Protein 4GVQ (pdb70)

Structure (mmCIF, N/CA/C/O backbone):
data_4GVQ
#
_entry.id   4GVQ
#
_cell.length_a   92.597
_cell.length_b   94.204
_cell.length_c   114.856
_cell.angle_alpha   90.00
_cell.angle_beta   90.00
_cell.angle_gamma   90.00
#
_symmetry.space_group_name_H-M   'P 21 21 21'
#
loop_
_entity.id
_entity.type
_entity.pdbx_description
1 polymer 'Methenyltetrahydromethanopterin cyclohydrolase'
2 non-polymer 1-[4-({(1R)-1-[(6S,7S)-2-amino-7-methyl-4-oxo-1,4,5,6,7,8-hexahydropteridin-6-yl]ethyl}amino)phenyl]-1-deoxy-5-O-{5-O-[(R)-{[(1R)-1,3-dicarboxypropyl]oxy}(hydroxy)phosphoryl]-alpha-D-ribofuranosyl}-D-xylitol
3 water water
#
loop_
_atom_site.group_PDB
_atom_site.id
_atom_site.type_symbol
_atom_site.label_atom_id
_atom_site.label_alt_id
_atom_site.label_comp_id
_atom_site.label_asym_id
_atom_site.label_entity_id
_atom_site.label_seq_id
_atom_site.pdbx_PDB_ins_code
_atom_site.Cartn_x
_atom_site.Cartn_y
_atom_site.Cartn_z
_atom_site.occupancy
_atom_site.B_iso_or_equiv
_atom_site.auth_seq_id
_atom_site.auth_comp_id
_atom_site.auth_asym_id
_atom_site.auth_atom_id
_atom_site.pdbx_PDB_model_num
ATOM 1 N N . MET A 1 1 ? 0.581 -34.334 -23.385 1.00 27.91 1 MET A N 1
ATOM 2 C CA . MET A 1 1 ? 1.323 -33.461 -22.438 1.00 27.94 1 MET A CA 1
ATOM 3 C C . MET A 1 1 ? 0.637 -33.567 -21.093 1.00 21.46 1 MET A C 1
ATOM 4 O O . MET A 1 1 ? -0.581 -33.746 -21.014 1.00 26.12 1 MET A O 1
ATOM 9 N N . LEU A 1 2 ? 1.415 -33.404 -20.032 1.00 16.57 2 LEU A N 1
ATOM 10 C CA . LEU A 1 2 ? 0.862 -33.291 -18.685 1.00 14.62 2 LEU A CA 1
ATOM 11 C C . LEU A 1 2 ? 0.854 -31.841 -18.275 1.00 12.61 2 LEU A C 1
ATOM 12 O O . LEU A 1 2 ? 1.880 -31.178 -18.374 1.00 15.48 2 LEU A O 1
ATOM 17 N N . SER A 1 3 ? -0.298 -31.355 -17.804 1.00 12.63 3 SER A N 1
ATOM 18 C CA . SER A 1 3 ? -0.444 -29.971 -17.363 1.00 12.32 3 SER A CA 1
ATOM 19 C C . SER A 1 3 ? -0.452 -29.907 -15.827 1.00 10.93 3 SER A C 1
ATOM 20 O O . SER A 1 3 ? -1.445 -30.285 -15.188 1.00 12.43 3 SER A O 1
ATOM 23 N N . VAL A 1 4 ? 0.660 -29.477 -15.233 1.00 10.58 4 VAL A N 1
ATOM 24 C CA . VAL A 1 4 ? 0.714 -29.430 -13.779 1.00 10.75 4 VAL A CA 1
ATOM 25 C C . VAL A 1 4 ? -0.340 -28.477 -13.216 1.00 10.23 4 VAL A C 1
ATOM 26 O O . VAL A 1 4 ? -0.873 -28.723 -12.135 1.00 10.75 4 VAL A O 1
ATOM 30 N N . ASN A 1 5 ? -0.662 -27.398 -13.926 1.00 9.80 5 ASN A N 1
ATOM 31 C CA . ASN A 1 5 ? -1.695 -26.490 -13.413 1.00 8.99 5 ASN A CA 1
ATOM 32 C C . ASN A 1 5 ? -3.094 -27.064 -13.485 1.00 9.66 5 ASN A C 1
ATOM 33 O O . ASN A 1 5 ? -3.849 -26.925 -12.531 1.00 10.83 5 ASN A O 1
ATOM 38 N N . GLU A 1 6 ? -3.455 -27.703 -14.602 1.00 11.04 6 GLU A N 1
ATOM 39 C CA . GLU A 1 6 ? -4.787 -28.301 -14.684 1.00 11.68 6 GLU A CA 1
ATOM 40 C C . GLU A 1 6 ? -4.954 -29.422 -13.682 1.00 11.69 6 GLU A C 1
ATOM 41 O O . GLU A 1 6 ? -6.009 -29.517 -13.013 1.00 12.00 6 GLU A O 1
ATOM 47 N N . ILE A 1 7 ? -3.933 -30.262 -13.523 1.00 11.23 7 ILE A N 1
ATOM 48 C CA . ILE A 1 7 ? -4.024 -31.356 -12.571 1.00 11.04 7 ILE A CA 1
ATOM 49 C C . ILE A 1 7 ? -4.125 -30.797 -11.135 1.00 11.32 7 ILE A C 1
ATOM 50 O O . ILE A 1 7 ? -4.992 -31.219 -10.345 1.00 12.02 7 ILE A O 1
ATOM 55 N N . ALA A 1 8 ? -3.265 -29.828 -10.787 1.00 10.60 8 ALA A N 1
ATOM 56 C CA . ALA A 1 8 ? -3.317 -29.276 -9.443 1.00 10.60 8 ALA A CA 1
ATOM 57 C C . ALA A 1 8 ? -4.634 -28.545 -9.173 1.00 10.89 8 ALA A C 1
ATOM 58 O O . ALA A 1 8 ? -5.112 -28.584 -8.039 1.00 11.40 8 ALA A O 1
ATOM 60 N N . ALA A 1 9 ? -5.233 -27.879 -10.181 1.00 10.47 9 ALA A N 1
ATOM 61 C CA . ALA A 1 9 ? -6.471 -27.141 -9.957 1.00 10.90 9 ALA A CA 1
ATOM 62 C C . ALA A 1 9 ? -7.561 -28.137 -9.531 1.00 11.42 9 ALA A C 1
ATOM 63 O O . ALA A 1 9 ? -8.440 -27.808 -8.717 1.00 12.84 9 ALA A O 1
ATOM 65 N N . GLU A 1 10 ? -7.544 -29.357 -10.077 1.00 11.60 10 GLU A N 1
ATOM 66 C CA A GLU A 1 10 ? -8.511 -30.375 -9.684 0.50 13.10 10 GLU A CA 1
ATOM 67 C CA B GLU A 1 10 ? -8.544 -30.331 -9.668 0.50 12.65 10 GLU A CA 1
ATOM 68 C C . GLU A 1 10 ? -8.349 -30.714 -8.208 1.00 10.96 10 GLU A C 1
ATOM 69 O O . GLU A 1 10 ? -9.339 -30.905 -7.486 1.00 12.16 10 GLU A O 1
ATOM 80 N N . ILE A 1 11 ? -7.089 -30.822 -7.735 1.00 10.94 11 ILE A N 1
ATOM 81 C CA . ILE A 1 11 ? -6.831 -31.112 -6.318 1.00 9.70 11 ILE A CA 1
ATOM 82 C C . ILE A 1 11 ? -7.330 -29.947 -5.468 1.00 9.72 11 ILE A C 1
ATOM 83 O O . ILE A 1 11 ? -7.941 -30.176 -4.424 1.00 10.04 11 ILE A O 1
ATOM 88 N N . VAL A 1 12 ? -7.052 -28.713 -5.881 1.00 8.97 12 VAL A N 1
ATOM 89 C CA . VAL A 1 12 ? -7.544 -27.575 -5.107 1.00 9.71 12 VAL A CA 1
ATOM 90 C C . VAL A 1 12 ? -9.064 -27.573 -5.016 1.00 9.70 12 VAL A C 1
ATOM 91 O O . VAL A 1 12 ? -9.616 -27.356 -3.939 1.00 10.09 12 VAL A O 1
ATOM 95 N N . GLU A 1 13 ? -9.741 -27.850 -6.129 1.00 10.52 13 GLU A N 1
ATOM 96 C CA . GLU A 1 13 ? -11.214 -27.880 -6.070 1.00 11.77 13 GLU A CA 1
ATOM 97 C C . GLU A 1 13 ? -11.706 -28.999 -5.135 1.00 11.75 13 GLU A C 1
ATOM 98 O O . GLU A 1 13 ? -12.700 -28.835 -4.442 1.00 13.28 13 GLU A O 1
ATOM 104 N N . ASP A 1 14 ? -10.971 -30.101 -5.023 1.00 11.37 14 ASP A N 1
ATOM 105 C CA . ASP A 1 14 ? -11.310 -31.148 -4.060 1.00 12.32 14 ASP A CA 1
ATOM 106 C C . ASP A 1 14 ? -11.106 -30.618 -2.624 1.00 11.41 14 ASP A C 1
ATOM 107 O O . ASP A 1 14 ? -11.935 -30.848 -1.744 1.00 13.64 14 ASP A O 1
ATOM 112 N N . MET A 1 15 ? -9.998 -29.912 -2.363 1.00 10.22 15 MET A N 1
ATOM 113 C CA . MET A 1 15 ? -9.772 -29.290 -1.059 1.00 9.64 15 MET A CA 1
ATOM 114 C C . MET A 1 15 ? -10.941 -28.395 -0.690 1.00 10.40 15 MET A C 1
ATOM 115 O O . MET A 1 15 ? -11.416 -28.425 0.450 1.00 11.72 15 MET A O 1
ATOM 120 N N . LEU A 1 16 ? -11.418 -27.621 -1.652 1.00 11.19 16 LEU A N 1
ATOM 121 C CA . LEU A 1 16 ? -12.481 -26.659 -1.392 1.00 11.05 16 LEU A CA 1
ATOM 122 C C . LEU A 1 16 ? -13.810 -27.348 -1.055 1.00 11.36 16 LEU A C 1
ATOM 123 O O . LEU A 1 16 ? -14.642 -26.777 -0.360 1.00 14.82 16 LEU A O 1
ATOM 128 N N . ASP A 1 17 ? -13.987 -28.583 -1.497 1.00 10.71 17 ASP A N 1
ATOM 129 C CA . ASP A 1 17 ? -15.166 -29.373 -1.145 1.00 11.26 17 ASP A CA 1
ATOM 130 C C . ASP A 1 17 ? -15.161 -29.908 0.276 1.00 12.45 17 ASP A C 1
ATOM 131 O O . ASP A 1 17 ? -16.178 -30.394 0.756 1.00 13.15 17 ASP A O 1
ATOM 136 N N . TYR A 1 18 ? -14.018 -29.827 0.947 1.00 10.32 18 TYR A N 1
ATOM 137 C CA . TYR A 1 18 ? -13.826 -30.367 2.271 1.00 10.52 18 TYR A CA 1
ATOM 138 C C . TYR A 1 18 ? -13.181 -29.331 3.191 1.00 10.18 18 TYR A C 1
ATOM 139 O O . TYR A 1 18 ? -12.411 -29.689 4.061 1.00 10.27 18 TYR A O 1
ATOM 148 N N A GLU A 1 19 ? -13.514 -28.049 3.020 0.50 10.11 19 GLU A N 1
ATOM 149 N N B GLU A 1 19 ? -13.472 -28.055 3.021 0.50 10.85 19 GLU A N 1
ATOM 150 C CA A GLU A 1 19 ? -12.846 -26.958 3.762 0.50 10.13 19 GLU A CA 1
ATOM 151 C CA B GLU A 1 19 ? -12.659 -27.085 3.733 0.50 12.09 19 GLU A CA 1
ATOM 152 C C A GLU A 1 19 ? -12.870 -27.178 5.242 0.50 10.52 19 GLU A C 1
ATOM 153 C C B GLU A 1 19 ? -12.864 -27.095 5.261 0.50 11.24 19 GLU A C 1
ATOM 154 O O A GLU A 1 19 ? -11.844 -27.164 5.914 0.50 9.96 19 GLU A O 1
ATOM 155 O O B GLU A 1 19 ? -11.910 -26.907 5.999 0.50 10.45 19 GLU A O 1
ATOM 166 N N . GLU A 1 20 ? -14.064 -27.409 5.758 1.00 11.32 20 GLU A N 1
ATOM 167 C CA . GLU A 1 20 ? -14.213 -27.489 7.203 1.00 11.45 20 GLU A CA 1
ATOM 168 C C . GLU A 1 20 ? -13.457 -28.694 7.759 1.00 10.72 20 GLU A C 1
ATOM 169 O O . GLU A 1 20 ? -12.786 -28.592 8.799 1.00 12.10 20 GLU A O 1
ATOM 175 N N A GLU A 1 21 ? -13.573 -29.853 7.103 0.50 10.68 21 GLU A N 1
ATOM 176 N N B GLU A 1 21 ? -13.584 -29.834 7.085 0.50 10.66 21 GLU A N 1
ATOM 177 C CA A GLU A 1 21 ? -12.867 -31.062 7.572 0.50 10.81 21 GLU A CA 1
ATOM 178 C CA B GLU A 1 21 ? -12.901 -31.062 7.492 0.50 11.09 21 GLU A CA 1
ATOM 179 C C A GLU A 1 21 ? -11.361 -30.821 7.567 0.50 9.72 21 GLU A C 1
ATOM 180 C C B GLU A 1 21 ? -11.384 -30.835 7.542 0.50 9.72 21 GLU A C 1
ATOM 181 O O A GLU A 1 21 ? -10.660 -31.269 8.478 0.50 10.21 21 GLU A O 1
ATOM 182 O O B GLU A 1 21 ? -10.706 -31.286 8.471 0.50 10.17 21 GLU A O 1
ATOM 193 N N . LEU A 1 22 ? -10.873 -30.117 6.548 1.00 9.22 22 LEU A N 1
ATOM 194 C CA . LEU A 1 22 ? -9.443 -29.870 6.411 1.00 7.64 22 LEU A CA 1
ATOM 195 C C . LEU A 1 22 ? -8.940 -28.706 7.268 1.00 7.49 22 LEU A C 1
ATOM 196 O O . LEU A 1 22 ? -7.707 -28.470 7.384 1.00 8.57 22 LEU A O 1
ATOM 201 N N . ARG A 1 23 ? -9.859 -27.962 7.868 1.00 7.93 23 ARG A N 1
ATOM 202 C CA . ARG A 1 23 ? -9.589 -26.794 8.700 1.00 7.96 23 ARG A CA 1
ATOM 203 C C . ARG A 1 23 ? -8.880 -25.706 7.900 1.00 8.55 23 ARG A C 1
ATOM 204 O O . ARG A 1 23 ? -7.935 -25.035 8.377 1.00 9.34 23 ARG A O 1
ATOM 212 N N . ILE A 1 24 ? -9.383 -25.489 6.678 1.00 8.59 24 ILE A N 1
ATOM 213 C CA . ILE A 1 24 ? -8.905 -24.408 5.789 1.00 8.93 24 ILE A CA 1
ATOM 214 C C . ILE A 1 24 ? -10.060 -23.479 5.434 1.00 9.45 24 ILE A C 1
ATOM 215 O O . ILE A 1 24 ? -11.217 -23.813 5.731 1.00 10.93 24 ILE A O 1
ATOM 220 N N . GLU A 1 25 ? -9.771 -22.356 4.808 1.00 9.74 25 GLU A N 1
ATOM 221 C CA . GLU A 1 25 ? -10.820 -21.392 4.449 1.00 10.86 25 GLU A CA 1
ATOM 222 C C . GLU A 1 25 ? -10.479 -20.724 3.142 1.00 10.10 25 GLU A C 1
ATOM 223 O O . GLU A 1 25 ? -9.355 -20.339 2.942 1.00 17.09 25 GLU A O 1
ATOM 229 N N . SER A 1 26 ? -11.412 -20.604 2.229 1.00 12.54 26 SER A N 1
ATOM 230 C CA . SER A 1 26 ? -11.156 -19.906 0.990 1.00 10.50 26 SER A CA 1
ATOM 231 C C . SER A 1 26 ? -11.928 -18.612 0.913 1.00 10.20 26 SER A C 1
ATOM 232 O O . SER A 1 26 ? -12.964 -18.453 1.567 1.00 11.22 26 SER A O 1
ATOM 235 N N . LYS A 1 27 ? -11.450 -17.725 0.034 1.00 9.54 27 LYS A N 1
ATOM 236 C CA . LYS A 1 27 ? -12.176 -16.509 -0.303 1.00 9.46 27 LYS A CA 1
ATOM 237 C C . LYS A 1 27 ? -11.889 -16.186 -1.750 1.00 8.31 27 LYS A C 1
ATOM 238 O O . LYS A 1 27 ? -10.760 -16.390 -2.194 1.00 10.28 27 LYS A O 1
ATOM 244 N N . LYS A 1 28 ? -12.893 -15.675 -2.458 1.00 8.78 28 LYS A N 1
ATOM 245 C CA . LYS A 1 28 ? -12.699 -15.147 -3.790 1.00 8.44 28 LYS A CA 1
ATOM 246 C C . LYS A 1 28 ? -12.555 -13.634 -3.687 1.00 9.70 28 LYS A C 1
ATOM 247 O O . LYS A 1 28 ? -13.411 -12.950 -3.079 1.00 10.54 28 LYS A O 1
ATOM 253 N N . LEU A 1 29 ? -11.471 -13.098 -4.271 1.00 9.66 29 LEU A N 1
ATOM 254 C CA . LEU A 1 29 ? -11.202 -11.685 -4.222 1.00 10.38 29 LEU A CA 1
ATOM 255 C C . LEU A 1 29 ? -11.990 -10.911 -5.291 1.00 11.61 29 LEU A C 1
ATOM 256 O O . LEU A 1 29 ? -12.684 -11.513 -6.141 1.00 11.65 29 LEU A O 1
ATOM 261 N N . GLU A 1 30 ? -11.862 -9.590 -5.252 1.00 12.84 30 GLU A N 1
ATOM 262 C CA . GLU A 1 30 ? -12.661 -8.748 -6.150 1.00 14.43 30 GLU A CA 1
ATOM 263 C C . GLU A 1 30 ? -12.383 -9.034 -7.637 1.00 13.44 30 GLU A C 1
ATOM 264 O O . GLU A 1 30 ? -13.252 -8.833 -8.479 1.00 17.25 30 GLU A O 1
ATOM 270 N N . ASN A 1 31 ? -11.165 -9.501 -7.950 1.00 12.44 31 ASN A N 1
ATOM 271 C CA . ASN A 1 31 ? -10.783 -9.832 -9.323 1.00 13.83 31 ASN A CA 1
ATOM 272 C C . ASN A 1 31 ? -11.033 -11.285 -9.681 1.00 13.59 31 ASN A C 1
ATOM 273 O O . ASN A 1 31 ? -10.694 -11.736 -10.779 1.00 13.80 31 ASN A O 1
ATOM 278 N N . GLY A 1 32 ? -11.656 -12.030 -8.761 1.00 12.05 32 GLY A N 1
ATOM 279 C CA . GLY A 1 32 ? -11.993 -13.408 -9.038 1.00 12.66 32 GLY A CA 1
ATOM 280 C C . GLY A 1 32 ? -10.969 -14.429 -8.577 1.00 10.83 32 GLY A C 1
ATOM 281 O O . GLY A 1 32 ? -11.241 -15.611 -8.616 1.00 11.33 32 GLY A O 1
ATOM 282 N N . ALA A 1 33 ? -9.760 -13.988 -8.211 1.00 11.00 33 ALA A N 1
ATOM 283 C CA . ALA A 1 33 ? -8.761 -14.952 -7.725 1.00 10.19 33 ALA A CA 1
ATOM 284 C C . ALA A 1 33 ? -9.219 -15.637 -6.432 1.00 8.86 33 ALA A C 1
ATOM 285 O O . ALA A 1 33 ? -9.895 -15.016 -5.604 1.00 10.85 33 ALA A O 1
ATOM 287 N N . ILE A 1 34 ? -8.905 -16.917 -6.286 1.00 8.98 34 ILE A N 1
ATOM 288 C CA . ILE A 1 34 ? -9.296 -17.679 -5.100 1.00 9.45 34 ILE A CA 1
ATOM 289 C C . ILE A 1 34 ? -8.052 -17.857 -4.223 1.00 8.92 34 ILE A C 1
ATOM 290 O O . ILE A 1 34 ? -7.060 -18.433 -4.661 1.00 10.93 34 ILE A O 1
ATOM 295 N N . VAL A 1 35 ? -8.147 -17.416 -2.978 1.00 8.71 35 VAL A N 1
ATOM 296 C CA . VAL A 1 35 ? -7.081 -17.525 -2.005 1.00 8.88 35 VAL A CA 1
ATOM 297 C C . VAL A 1 35 ? -7.547 -18.521 -0.949 1.00 8.04 35 VAL A C 1
ATOM 298 O O . VAL A 1 35 ? -8.585 -18.306 -0.270 1.00 9.09 35 VAL A O 1
ATOM 302 N N . VAL A 1 36 ? -6.771 -19.581 -0.780 1.00 8.63 36 VAL A N 1
ATOM 303 C CA . VAL A 1 36 ? -7.104 -20.658 0.148 1.00 8.86 36 VAL A CA 1
ATOM 304 C C . VAL A 1 36 ? -6.137 -20.579 1.317 1.00 8.30 36 VAL A C 1
ATOM 305 O O . VAL A 1 36 ? -4.948 -20.909 1.187 1.00 9.27 36 VAL A O 1
ATOM 309 N N . ASP A 1 37 ? -6.638 -20.130 2.456 1.00 8.19 37 ASP A N 1
ATOM 310 C CA . ASP A 1 37 ? -5.868 -20.068 3.671 1.00 8.36 37 ASP A CA 1
ATOM 311 C C . ASP A 1 37 ? -5.715 -21.458 4.240 1.00 7.37 37 ASP A C 1
ATOM 312 O O . ASP A 1 37 ? -6.716 -22.054 4.692 1.00 9.05 37 ASP A O 1
ATOM 317 N N . CYS A 1 38 ? -4.479 -21.955 4.245 1.00 7.87 38 CYS A N 1
ATOM 318 C CA . CYS A 1 38 ? -4.163 -23.278 4.781 1.00 8.22 38 CYS A CA 1
ATOM 319 C C . CYS A 1 38 ? -3.395 -23.221 6.095 1.00 7.94 38 CYS A C 1
ATOM 320 O O . CYS A 1 38 ? -2.951 -24.261 6.585 1.00 9.66 38 CYS A O 1
ATOM 323 N N . GLY A 1 39 ? -3.247 -22.034 6.674 1.00 8.34 39 GLY A N 1
ATOM 324 C CA . GLY A 1 39 ? -2.573 -21.970 7.962 1.00 8.90 39 GLY A CA 1
ATOM 325 C C . GLY A 1 39 ? -2.239 -20.605 8.533 1.00 8.59 39 GLY A C 1
ATOM 326 O O . GLY A 1 39 ? -1.601 -20.545 9.597 1.00 10.20 39 GLY A O 1
ATOM 327 N N . VAL A 1 40 ? -2.676 -19.514 7.898 1.00 8.93 40 VAL A N 1
ATOM 328 C CA . VAL A 1 40 ? -2.394 -18.175 8.438 1.00 10.01 40 VAL A CA 1
ATOM 329 C C . VAL A 1 40 ? -3.353 -17.849 9.571 1.00 11.25 40 VAL A C 1
ATOM 330 O O . VAL A 1 40 ? -2.929 -17.584 10.708 1.00 13.71 40 VAL A O 1
ATOM 334 N N . ASN A 1 41 ? -4.644 -17.877 9.270 1.00 11.44 41 ASN A N 1
ATOM 335 C CA . ASN A 1 41 ? -5.680 -17.572 10.252 1.00 12.64 41 ASN A CA 1
ATOM 336 C C . ASN A 1 41 ? -6.584 -18.763 10.547 1.00 13.02 41 ASN A C 1
ATOM 337 O O . ASN A 1 41 ? -7.669 -18.616 11.154 1.00 17.32 41 ASN A O 1
ATOM 342 N N . VAL A 1 42 ? -6.110 -19.954 10.191 1.00 10.94 42 VAL A N 1
ATOM 343 C CA . VAL A 1 42 ? -6.822 -21.214 10.384 1.00 10.31 42 VAL A CA 1
ATOM 344 C C . VAL A 1 42 ? -5.774 -22.261 10.789 1.00 9.08 42 VAL A C 1
ATOM 345 O O . VAL A 1 42 ? -4.598 -22.073 10.531 1.00 11.47 42 VAL A O 1
ATOM 349 N N . PRO A 1 43 ? -6.201 -23.385 11.383 1.00 9.92 43 PRO A N 1
ATOM 350 C CA . PRO A 1 43 ? -5.217 -24.355 11.817 1.00 10.68 43 PRO A CA 1
ATOM 351 C C . PRO A 1 43 ? -4.611 -25.182 10.682 1.00 8.52 43 PRO A C 1
ATOM 352 O O . PRO A 1 43 ? -3.470 -25.652 10.784 1.00 10.38 43 PRO A O 1
ATOM 356 N N . GLY A 1 44 ? -5.369 -25.425 9.618 1.00 8.16 44 GLY A N 1
ATOM 357 C CA . GLY A 1 44 ? -4.990 -26.466 8.669 1.00 8.33 44 GLY A CA 1
ATOM 358 C C . GLY A 1 44 ? -4.978 -27.846 9.341 1.00 7.55 44 GLY A C 1
ATOM 359 O O . GLY A 1 44 ? -5.557 -28.030 10.425 1.00 9.10 44 GLY A O 1
ATOM 360 N N . SER A 1 45 ? -4.365 -28.823 8.684 1.00 7.61 45 SER A N 1
ATOM 361 C CA . SER A 1 45 ? -4.485 -30.217 9.102 1.00 7.66 45 SER A CA 1
ATOM 362 C C . SER A 1 45 ? -3.422 -31.014 8.377 1.00 7.00 45 SER A C 1
ATOM 363 O O . SER A 1 45 ? -2.859 -30.552 7.362 1.00 7.73 45 SER A O 1
ATOM 366 N N . TYR A 1 46 ? -3.200 -32.249 8.852 1.00 6.94 46 TYR A N 1
ATOM 367 C CA . TYR A 1 46 ? -2.309 -33.177 8.184 1.00 6.93 46 TYR A CA 1
ATOM 368 C C . TYR A 1 46 ? -2.777 -33.398 6.753 1.00 6.91 46 TYR A C 1
ATOM 369 O O . TYR A 1 46 ? -1.973 -33.323 5.807 1.00 7.80 46 TYR A O 1
ATOM 378 N N . ASP A 1 47 ? -4.074 -33.630 6.536 1.00 8.25 47 ASP A N 1
ATOM 379 C CA . ASP A 1 47 ? -4.536 -33.877 5.170 1.00 7.66 47 ASP A CA 1
ATOM 380 C C . ASP A 1 47 ? -4.429 -32.634 4.290 1.00 6.72 47 ASP A C 1
ATOM 381 O O . ASP A 1 47 ? -4.080 -32.741 3.104 1.00 7.99 47 ASP A O 1
ATOM 386 N N . ALA A 1 48 ? -4.692 -31.439 4.848 1.00 7.44 48 ALA A N 1
ATOM 387 C CA . ALA A 1 48 ? -4.437 -30.221 4.063 1.00 7.96 48 ALA A CA 1
ATOM 388 C C . ALA A 1 48 ? -2.955 -30.145 3.669 1.00 7.21 48 ALA A C 1
ATOM 389 O O . ALA A 1 48 ? -2.638 -29.715 2.576 1.00 7.63 48 ALA A O 1
ATOM 391 N N . GLY A 1 49 ? -2.062 -30.565 4.572 1.00 7.49 49 GLY A N 1
ATOM 392 C CA . GLY A 1 49 ? -0.628 -30.558 4.294 1.00 7.79 49 GLY A CA 1
ATOM 393 C C . GLY A 1 49 ? -0.308 -31.519 3.157 1.00 6.16 49 GLY A C 1
ATOM 394 O O . GLY A 1 49 ? 0.490 -31.179 2.278 1.00 7.69 49 GLY A O 1
ATOM 395 N N . ILE A 1 50 ? -0.888 -32.734 3.191 1.00 7.23 50 ILE A N 1
ATOM 396 C CA . ILE A 1 50 ? -0.660 -33.688 2.108 1.00 7.16 50 ILE A CA 1
ATOM 397 C C . ILE A 1 50 ? -1.145 -33.097 0.791 1.00 7.53 50 ILE A C 1
ATOM 398 O O . ILE A 1 50 ? -0.428 -33.162 -0.244 1.00 8.05 50 ILE A O 1
ATOM 403 N N . MET A 1 51 ? -2.340 -32.505 0.763 1.00 7.72 51 MET A N 1
ATOM 404 C CA . MET A 1 51 ? -2.893 -31.993 -0.487 1.00 7.72 51 MET A CA 1
ATOM 405 C C . MET A 1 51 ? -2.114 -30.788 -0.980 1.00 7.54 51 MET A C 1
ATOM 406 O O . MET A 1 51 ? -1.892 -30.660 -2.187 1.00 8.35 51 MET A O 1
ATOM 411 N N . TYR A 1 52 ? -1.657 -29.934 -0.071 1.00 7.14 52 TYR A N 1
ATOM 412 C CA . TYR A 1 52 ? -0.799 -28.807 -0.445 1.00 7.23 52 TYR A CA 1
ATOM 413 C C . TYR A 1 52 ? 0.485 -29.322 -1.109 1.00 7.16 52 TYR A C 1
ATOM 414 O O . TYR A 1 52 ? 0.905 -28.791 -2.143 1.00 8.40 52 TYR A O 1
ATOM 423 N N . THR A 1 53 ? 1.076 -30.373 -0.548 1.00 7.45 53 THR A N 1
ATOM 424 C CA . THR A 1 53 ? 2.284 -30.990 -1.122 1.00 7.25 53 THR A CA 1
ATOM 425 C C . THR A 1 53 ? 1.974 -31.555 -2.515 1.00 6.68 53 THR A C 1
ATOM 426 O O . THR A 1 53 ? 2.756 -31.395 -3.462 1.00 8.07 53 THR A O 1
ATOM 430 N N . GLN A 1 54 ? 0.851 -32.258 -2.659 1.00 7.16 54 GLN A N 1
ATOM 431 C CA . GLN A 1 54 ? 0.465 -32.834 -3.931 1.00 8.24 54 GLN A CA 1
ATOM 432 C C . GLN A 1 54 ? 0.330 -31.738 -4.983 1.00 7.46 54 GLN A C 1
ATOM 433 O O . GLN A 1 54 ? 0.742 -31.918 -6.139 1.00 9.34 54 GLN A O 1
ATOM 439 N N . VAL A 1 55 ? -0.278 -30.622 -4.605 1.00 6.99 55 VAL A N 1
ATOM 440 C CA . VAL A 1 55 ? -0.398 -29.466 -5.477 1.00 8.36 55 VAL A CA 1
ATOM 441 C C . VAL A 1 55 ? 0.971 -28.903 -5.846 1.00 8.27 55 VAL A C 1
ATOM 442 O O . VAL A 1 55 ? 1.235 -28.636 -7.036 1.00 8.83 55 VAL A O 1
ATOM 446 N N . CYS A 1 56 ? 1.859 -28.763 -4.852 1.00 8.24 56 CYS A N 1
ATOM 447 C CA . CYS A 1 56 ? 3.198 -28.258 -5.148 1.00 9.02 56 CYS A CA 1
ATOM 448 C C . CYS A 1 56 ? 3.862 -29.136 -6.186 1.00 8.11 56 CYS A C 1
ATOM 449 O O . CYS A 1 56 ? 4.636 -28.612 -7.010 1.00 9.32 56 CYS A O 1
ATOM 452 N N . MET A 1 57 ? 3.639 -30.446 -6.125 1.00 8.20 57 MET A N 1
ATOM 453 C CA . MET A 1 57 ? 4.272 -31.423 -7.029 1.00 8.03 57 MET A CA 1
ATOM 454 C C . MET A 1 57 ? 3.456 -31.632 -8.317 1.00 8.37 57 MET A C 1
ATOM 455 O O . MET A 1 57 ? 3.706 -32.570 -9.065 1.00 10.08 57 MET A O 1
ATOM 460 N N . GLY A 1 58 ? 2.500 -30.730 -8.573 1.00 8.55 58 GLY A N 1
ATOM 461 C CA . GLY A 1 58 ? 1.787 -30.685 -9.857 1.00 10.18 58 GLY A CA 1
ATOM 462 C C . GLY A 1 58 ? 0.881 -31.875 -10.063 1.00 9.90 58 GLY A C 1
ATOM 463 O O . GLY A 1 58 ? 0.553 -32.213 -11.208 1.00 11.17 58 GLY A O 1
ATOM 464 N N . GLY A 1 59 ? 0.485 -32.564 -8.989 1.00 8.84 59 GLY A N 1
ATOM 465 C CA . GLY A 1 59 ? -0.308 -33.782 -9.112 1.00 9.85 59 GLY A CA 1
ATOM 466 C C . GLY A 1 59 ? 0.443 -34.965 -9.675 1.00 9.77 59 GLY A C 1
ATOM 467 O O . GLY A 1 59 ? -0.163 -35.975 -10.041 1.00 12.36 59 GLY A O 1
ATOM 468 N N . LEU A 1 60 ? 1.775 -34.861 -9.754 1.00 8.75 60 LEU A N 1
ATOM 469 C CA . LEU A 1 60 ? 2.582 -35.919 -10.394 1.00 9.62 60 LEU A CA 1
ATOM 470 C C . LEU A 1 60 ? 3.374 -36.735 -9.366 1.00 9.33 60 LEU A C 1
ATOM 471 O O . LEU A 1 60 ? 4.332 -37.422 -9.712 1.00 12.18 60 LEU A O 1
ATOM 476 N N . ALA A 1 61 ? 2.965 -36.702 -8.115 1.00 9.25 61 ALA A N 1
ATOM 477 C CA . ALA A 1 61 ? 3.597 -37.479 -7.071 1.00 8.56 61 ALA A CA 1
ATOM 478 C C . ALA A 1 61 ? 2.534 -38.096 -6.182 1.00 9.27 61 ALA A C 1
ATOM 479 O O . ALA A 1 61 ? 1.407 -37.609 -6.100 1.00 17.03 61 ALA A O 1
ATOM 481 N N A ASP A 1 62 ? 2.909 -39.159 -5.492 0.50 8.03 62 ASP A N 1
ATOM 482 N N B ASP A 1 62 ? 2.915 -39.157 -5.488 0.50 8.45 62 ASP A N 1
ATOM 483 C CA A ASP A 1 62 ? 2.097 -39.712 -4.418 0.50 7.72 62 ASP A CA 1
ATOM 484 C CA B ASP A 1 62 ? 2.136 -39.707 -4.382 0.50 8.50 62 ASP A CA 1
ATOM 485 C C A ASP A 1 62 ? 2.705 -39.262 -3.094 0.50 7.89 62 ASP A C 1
ATOM 486 C C B ASP A 1 62 ? 2.723 -39.225 -3.086 0.50 8.15 62 ASP A C 1
ATOM 487 O O A ASP A 1 62 ? 3.933 -39.353 -2.926 0.50 9.23 62 ASP A O 1
ATOM 488 O O B ASP A 1 62 ? 3.944 -39.311 -2.903 0.50 9.44 62 ASP A O 1
ATOM 497 N N . VAL A 1 63 ? 1.875 -38.749 -2.193 1.00 8.01 63 VAL A N 1
ATOM 498 C CA . VAL A 1 63 ? 2.312 -38.212 -0.909 1.00 8.04 63 VAL A CA 1
ATOM 499 C C . VAL A 1 63 ? 1.397 -38.794 0.141 1.00 8.06 63 VAL A C 1
ATOM 500 O O . VAL A 1 63 ? 0.176 -38.715 0.015 1.00 9.19 63 VAL A O 1
ATOM 504 N N A ASP A 1 64 ? 1.962 -39.366 1.203 0.70 7.62 64 ASP A N 1
ATOM 505 N N B ASP A 1 64 ? 1.970 -39.387 1.191 0.30 7.91 64 ASP A N 1
ATOM 506 C CA A ASP A 1 64 ? 1.143 -39.885 2.300 0.70 8.75 64 ASP A CA 1
ATOM 507 C CA B ASP A 1 64 ? 1.190 -39.975 2.287 0.30 8.44 64 ASP A CA 1
ATOM 508 C C A ASP A 1 64 ? 1.911 -39.682 3.603 0.70 7.43 64 ASP A C 1
ATOM 509 C C B ASP A 1 64 ? 1.924 -39.705 3.603 0.30 7.59 64 ASP A C 1
ATOM 510 O O A ASP A 1 64 ? 3.092 -39.300 3.595 0.70 7.84 64 ASP A O 1
ATOM 511 O O B ASP A 1 64 ? 3.105 -39.318 3.594 0.30 7.89 64 ASP A O 1
ATOM 520 N N . ILE A 1 65 ? 1.231 -39.930 4.727 1.00 7.01 65 ILE A N 1
ATOM 521 C CA . ILE A 1 65 ? 1.830 -39.810 6.067 1.00 7.17 65 ILE A CA 1
ATOM 522 C C . ILE A 1 65 ? 1.735 -41.149 6.753 1.00 7.16 65 ILE A C 1
ATOM 523 O O . ILE A 1 65 ? 0.675 -41.787 6.746 1.00 9.17 65 ILE A O 1
ATOM 528 N N A VAL A 1 66 ? 2.836 -41.581 7.359 0.50 7.48 66 VAL A N 1
ATOM 529 N N B VAL A 1 66 ? 2.849 -41.555 7.366 0.50 7.37 66 VAL A N 1
ATOM 530 C CA A VAL A 1 66 ? 2.846 -42.780 8.202 0.50 8.45 66 VAL A CA 1
ATOM 531 C CA B VAL A 1 66 ? 2.940 -42.775 8.188 0.50 8.05 66 VAL A CA 1
ATOM 532 C C A VAL A 1 66 ? 3.473 -42.347 9.518 0.50 7.28 66 VAL A C 1
ATOM 533 C C B VAL A 1 66 ? 3.566 -42.404 9.521 0.50 7.70 66 VAL A C 1
ATOM 534 O O A VAL A 1 66 ? 4.307 -41.441 9.556 0.50 9.87 66 VAL A O 1
ATOM 535 O O B VAL A 1 66 ? 4.503 -41.611 9.574 0.50 9.34 66 VAL A O 1
ATOM 542 N N . VAL A 1 67 ? 3.070 -42.986 10.604 1.00 7.32 67 VAL A N 1
ATOM 543 C CA . VAL A 1 67 ? 3.630 -42.701 11.932 1.00 8.02 67 VAL A CA 1
ATOM 544 C C . VAL A 1 67 ? 4.656 -43.768 12.256 1.00 7.35 67 VAL A C 1
ATOM 545 O O . VAL A 1 67 ? 4.420 -44.955 12.050 1.00 8.99 67 VAL A O 1
ATOM 549 N N . ASP A 1 68 ? 5.834 -43.330 12.700 1.00 8.69 68 ASP A N 1
ATOM 550 C CA . ASP A 1 68 ? 6.922 -44.267 13.003 1.00 8.26 68 ASP A CA 1
ATOM 551 C C . ASP A 1 68 ? 7.804 -43.614 14.076 1.00 9.81 68 ASP A C 1
ATOM 552 O O . ASP A 1 68 ? 7.456 -42.584 14.606 1.00 12.69 68 ASP A O 1
ATOM 557 N N . THR A 1 69 ? 8.916 -44.241 14.418 1.00 9.39 69 THR A N 1
ATOM 558 C CA . THR A 1 69 ? 9.715 -43.739 15.521 1.00 9.17 69 THR A CA 1
ATOM 559 C C . THR A 1 69 ? 11.144 -43.444 15.111 1.00 9.63 69 THR A C 1
ATOM 560 O O . THR A 1 69 ? 11.670 -44.026 14.152 1.00 11.99 69 THR A O 1
ATOM 564 N N . ILE A 1 70 ? 11.768 -42.553 15.880 1.00 9.74 70 ILE A N 1
ATOM 565 C CA . ILE A 1 70 ? 13.213 -42.276 15.786 1.00 10.37 70 ILE A CA 1
ATOM 566 C C . ILE A 1 70 ? 13.738 -42.427 17.205 1.00 11.09 70 ILE A C 1
ATOM 567 O O . ILE A 1 70 ? 13.321 -41.684 18.106 1.00 10.73 70 ILE A O 1
ATOM 572 N N . ASN A 1 71 ? 14.612 -43.413 17.408 1.00 12.74 71 ASN A N 1
ATOM 573 C CA . ASN A 1 71 ? 15.085 -43.717 18.767 1.00 15.92 71 ASN A CA 1
ATOM 574 C C . ASN A 1 71 ? 13.891 -43.873 19.730 1.00 13.93 71 ASN A C 1
ATOM 575 O O . ASN A 1 71 ? 13.904 -43.385 20.857 1.00 16.84 71 ASN A O 1
ATOM 580 N N . ASP A 1 72 ? 12.872 -44.583 19.228 1.00 14.53 72 ASP A N 1
ATOM 581 C CA . ASP A 1 72 ? 11.600 -44.874 19.899 1.00 15.29 72 ASP A CA 1
ATOM 582 C C . ASP A 1 72 ? 10.654 -43.675 20.061 1.00 14.20 72 ASP A C 1
ATOM 583 O O . ASP A 1 72 ? 9.505 -43.842 20.495 1.00 16.55 72 ASP A O 1
ATOM 588 N N . VAL A 1 73 ? 11.099 -42.470 19.728 1.00 11.71 73 VAL A N 1
ATOM 589 C CA . VAL A 1 73 ? 10.233 -41.301 19.875 1.00 10.80 73 VAL A CA 1
ATOM 590 C C . VAL A 1 73 ? 9.277 -41.286 18.673 1.00 9.97 73 VAL A C 1
ATOM 591 O O . VAL A 1 73 ? 9.734 -41.327 17.531 1.00 9.87 73 VAL A O 1
ATOM 595 N N . PRO A 1 74 ? 7.947 -41.176 18.890 1.00 9.63 74 PRO A N 1
ATOM 596 C CA . PRO A 1 74 ? 7.055 -41.146 17.708 1.00 8.95 74 PRO A CA 1
ATOM 597 C C . PRO A 1 74 ? 7.048 -39.818 16.976 1.00 8.15 74 PRO A C 1
ATOM 598 O O . PRO A 1 74 ? 7.061 -38.763 17.607 1.00 9.66 74 PRO A O 1
ATOM 602 N N . PHE A 1 75 ? 7.007 -39.920 15.639 1.00 7.92 75 PHE A N 1
ATOM 603 C CA . PHE A 1 75 ? 6.791 -38.776 14.757 1.00 7.79 75 PHE A CA 1
ATOM 604 C C . PHE A 1 75 ? 5.909 -39.165 13.589 1.00 7.49 75 PHE A C 1
ATOM 605 O O . PHE A 1 75 ? 5.881 -40.332 13.206 1.00 8.70 75 PHE A O 1
ATOM 613 N N . ALA A 1 76 ? 5.223 -38.185 13.022 1.00 7.97 76 ALA A N 1
ATOM 614 C CA . ALA A 1 76 ? 4.635 -38.388 11.704 1.00 7.45 76 ALA A CA 1
ATOM 615 C C . ALA A 1 76 ? 5.738 -38.205 10.655 1.00 7.45 76 ALA A C 1
ATOM 616 O O . ALA A 1 76 ? 6.582 -37.339 10.806 1.00 8.43 76 ALA A O 1
ATOM 618 N N . PHE A 1 77 ? 5.687 -39.030 9.619 1.00 7.53 77 PHE A N 1
ATOM 619 C CA . PHE A 1 77 ? 6.628 -38.969 8.485 1.00 7.10 77 PHE A CA 1
ATOM 620 C C . PHE A 1 77 ? 5.873 -38.790 7.186 1.00 6.96 77 PHE A C 1
ATOM 621 O O . PHE A 1 77 ? 4.806 -39.374 6.993 1.00 8.10 77 PHE A O 1
ATOM 629 N N . VAL A 1 78 ? 6.455 -38.007 6.278 1.00 6.40 78 VAL A N 1
ATOM 630 C CA . VAL A 1 78 ? 6.046 -38.049 4.868 1.00 7.28 78 VAL A CA 1
ATOM 631 C C . VAL A 1 78 ? 6.727 -39.240 4.213 1.00 6.93 78 VAL A C 1
ATOM 632 O O . VAL A 1 78 ? 7.927 -39.468 4.380 1.00 8.97 78 VAL A O 1
ATOM 636 N N . THR A 1 79 ? 5.966 -40.003 3.421 1.00 7.48 79 THR A N 1
ATOM 637 C CA . THR A 1 79 ? 6.500 -40.988 2.496 1.00 7.88 79 THR A CA 1
ATOM 638 C C . THR A 1 79 ? 5.941 -40.594 1.130 1.00 6.89 79 THR A C 1
ATOM 639 O O . THR A 1 79 ? 4.732 -40.321 1.017 1.00 7.40 79 THR A O 1
ATOM 643 N N . GLU A 1 80 ? 6.799 -40.516 0.110 1.00 7.22 80 GLU A N 1
ATOM 644 C CA . GLU A 1 80 ? 6.361 -39.981 -1.159 1.00 7.23 80 GLU A CA 1
ATOM 645 C C . GLU A 1 80 ? 7.174 -40.564 -2.304 1.00 7.44 80 GLU A C 1
ATOM 646 O O . GLU A 1 80 ? 8.294 -41.027 -2.119 1.00 8.20 80 GLU A O 1
ATOM 652 N N . TYR A 1 81 ? 6.634 -40.518 -3.506 1.00 7.37 81 TYR A N 1
ATOM 653 C CA . TYR A 1 81 ? 7.365 -40.964 -4.687 1.00 7.69 81 TYR A CA 1
ATOM 654 C C . TYR A 1 81 ? 6.821 -40.272 -5.942 1.00 7.43 81 TYR A C 1
ATOM 655 O O . TYR A 1 81 ? 5.678 -39.820 -5.982 1.00 8.60 81 TYR A O 1
ATOM 664 N N . THR A 1 82 ? 7.662 -40.204 -6.968 1.00 8.17 82 THR A N 1
ATOM 665 C CA . THR A 1 82 ? 7.289 -39.626 -8.246 1.00 7.96 82 THR A CA 1
ATOM 666 C C . THR A 1 82 ? 8.068 -40.275 -9.374 1.00 7.84 82 THR A C 1
ATOM 667 O O . THR A 1 82 ? 9.267 -40.587 -9.239 1.00 9.43 82 THR A O 1
ATOM 671 N N . ASP A 1 83 ? 7.394 -40.441 -10.505 1.00 8.91 83 ASP A N 1
ATOM 672 C CA . ASP A 1 83 ? 8.016 -40.870 -11.754 1.00 9.43 83 ASP A CA 1
ATOM 673 C C . ASP A 1 83 ? 8.118 -39.728 -12.762 1.00 9.33 83 ASP A C 1
ATOM 674 O O . ASP A 1 83 ? 8.402 -39.941 -13.952 1.00 12.14 83 ASP A O 1
ATOM 679 N N . HIS A 1 84 ? 7.943 -38.489 -12.286 1.00 9.57 84 HIS A N 1
ATOM 680 C CA . HIS A 1 84 ? 8.211 -37.294 -13.089 1.00 9.46 84 HIS A CA 1
ATOM 681 C C . HIS A 1 84 ? 9.048 -36.339 -12.284 1.00 9.32 84 HIS A C 1
ATOM 682 O O . HIS A 1 84 ? 8.651 -35.223 -12.036 1.00 10.14 84 HIS A O 1
ATOM 689 N N . PRO A 1 85 ? 10.270 -36.748 -11.859 1.00 10.50 85 PRO A N 1
ATOM 690 C CA . PRO A 1 85 ? 10.979 -35.914 -10.865 1.00 11.32 85 PRO A CA 1
ATOM 691 C C . PRO A 1 85 ? 11.351 -34.527 -11.378 1.00 9.82 85 PRO A C 1
ATOM 692 O O . PRO A 1 85 ? 11.248 -33.562 -10.633 1.00 10.65 85 PRO A O 1
ATOM 696 N N . ALA A 1 86 ? 11.810 -34.423 -12.626 1.00 9.80 86 ALA A N 1
ATOM 697 C CA . ALA A 1 86 ? 12.211 -33.102 -13.098 1.00 9.71 86 ALA A CA 1
ATOM 698 C C . ALA A 1 86 ? 11.029 -32.144 -13.104 1.00 9.64 86 ALA A C 1
ATOM 699 O O . ALA A 1 86 ? 11.140 -31.016 -12.622 1.00 10.47 86 ALA A O 1
ATOM 701 N N . ILE A 1 87 ? 9.900 -32.573 -13.662 1.00 9.88 87 ILE A N 1
ATOM 702 C CA . ILE A 1 87 ? 8.739 -31.689 -13.742 1.00 10.49 87 ILE A CA 1
ATOM 703 C C . ILE A 1 87 ? 8.115 -31.474 -12.360 1.00 9.37 87 ILE A C 1
ATOM 704 O O . ILE A 1 87 ? 7.843 -30.328 -11.966 1.00 10.14 87 ILE A O 1
ATOM 709 N N . ALA A 1 88 ? 7.874 -32.566 -11.627 1.00 9.01 88 ALA A N 1
ATOM 710 C CA . ALA A 1 88 ? 7.195 -32.441 -10.318 1.00 8.14 88 ALA A CA 1
ATOM 711 C C . ALA A 1 88 ? 8.006 -31.618 -9.327 1.00 9.11 88 ALA A C 1
ATOM 712 O O . ALA A 1 88 ? 7.450 -30.846 -8.560 1.00 9.77 88 ALA A O 1
ATOM 714 N N . CYS A 1 89 ? 9.323 -31.847 -9.324 1.00 9.54 89 CYS A N 1
ATOM 715 C CA . CYS A 1 89 ? 10.185 -31.246 -8.310 1.00 9.66 89 CYS A CA 1
ATOM 716 C C . CYS A 1 89 ? 10.787 -29.931 -8.726 1.00 8.46 89 CYS A C 1
ATOM 717 O O . CYS A 1 89 ? 10.699 -28.977 -8.014 1.00 14.16 89 CYS A O 1
ATOM 720 N N . LEU A 1 90 ? 11.434 -29.850 -9.893 1.00 9.75 90 LEU A N 1
ATOM 721 C CA . LEU A 1 90 ? 12.042 -28.580 -10.308 1.00 9.90 90 LEU A CA 1
ATOM 722 C C . LEU A 1 90 ? 11.066 -27.711 -11.070 1.00 9.44 90 LEU A C 1
ATOM 723 O O . LEU A 1 90 ? 11.050 -26.478 -10.901 1.00 10.66 90 LEU A O 1
ATOM 728 N N . GLY A 1 91 ? 10.214 -28.362 -11.886 1.00 9.01 91 GLY A N 1
ATOM 729 C CA . GLY A 1 91 ? 9.246 -27.603 -12.687 1.00 9.46 91 GLY A CA 1
ATOM 730 C C . GLY A 1 91 ? 8.049 -27.114 -11.914 1.00 8.63 91 GLY A C 1
ATOM 731 O O . GLY A 1 91 ? 7.322 -26.252 -12.425 1.00 10.60 91 GLY A O 1
ATOM 732 N N . SER A 1 92 ? 7.841 -27.644 -10.713 1.00 8.64 92 SER A N 1
ATOM 733 C CA . SER A 1 92 ? 6.659 -27.259 -9.954 1.00 8.71 92 SER A CA 1
ATOM 734 C C . SER A 1 92 ? 7.001 -27.010 -8.467 1.00 7.98 92 SER A C 1
ATOM 735 O O . SER A 1 92 ? 6.918 -25.868 -8.002 1.00 10.26 92 SER A O 1
ATOM 738 N N . GLN A 1 93 ? 7.449 -28.040 -7.748 1.00 7.83 93 GLN A N 1
ATOM 739 C CA . GLN A 1 93 ? 7.526 -27.897 -6.283 1.00 7.96 93 GLN A CA 1
ATOM 740 C C . GLN A 1 93 ? 8.517 -26.853 -5.791 1.00 8.33 93 GLN A C 1
ATOM 741 O O . GLN A 1 93 ? 8.225 -26.148 -4.817 1.00 9.57 93 GLN A O 1
ATOM 747 N N . LYS A 1 94 ? 9.695 -26.785 -6.439 1.00 8.94 94 LYS A N 1
ATOM 748 C CA A LYS A 1 94 ? 10.755 -25.859 -6.044 0.50 10.03 94 LYS A CA 1
ATOM 749 C CA B LYS A 1 94 ? 10.756 -25.873 -6.040 0.50 9.92 94 LYS A CA 1
ATOM 750 C C . LYS A 1 94 ? 10.211 -24.478 -5.748 1.00 9.80 94 LYS A C 1
ATOM 751 O O . LYS A 1 94 ? 9.397 -23.967 -6.508 1.00 9.86 94 LYS A O 1
ATOM 762 N N . ALA A 1 95 ? 10.645 -23.872 -4.640 1.00 10.28 95 ALA A N 1
ATOM 763 C CA . ALA A 1 95 ? 10.172 -22.530 -4.248 1.00 9.88 95 ALA A CA 1
ATOM 764 C C . ALA A 1 95 ? 10.922 -21.458 -5.050 1.00 10.14 95 ALA A C 1
ATOM 765 O O . ALA A 1 95 ? 11.535 -20.529 -4.498 1.00 12.38 95 ALA A O 1
ATOM 767 N N . GLY A 1 96 ? 10.852 -21.558 -6.384 1.00 9.83 96 GLY A N 1
ATOM 768 C CA . GLY A 1 96 ? 11.718 -20.765 -7.259 1.00 11.64 96 GLY A CA 1
ATOM 769 C C . GLY A 1 96 ? 11.176 -19.419 -7.687 1.00 12.42 96 GLY A C 1
ATOM 770 O O . GLY A 1 96 ? 11.821 -18.756 -8.482 1.00 16.82 96 GLY A O 1
ATOM 771 N N . TRP A 1 97 ? 10.029 -19.012 -7.162 1.00 10.97 97 TRP A N 1
ATOM 772 C CA . TRP A 1 97 ? 9.457 -17.726 -7.507 1.00 10.22 97 TRP A CA 1
ATOM 773 C C . TRP A 1 97 ? 9.364 -16.844 -6.274 1.00 10.47 97 TRP A C 1
ATOM 774 O O . TRP A 1 97 ? 8.473 -17.008 -5.455 1.00 11.35 97 TRP A O 1
ATOM 785 N N . GLN A 1 98 ? 10.331 -15.939 -6.111 1.00 10.97 98 GLN A N 1
ATOM 786 C CA . GLN A 1 98 ? 10.315 -14.988 -5.032 1.00 12.23 98 GLN A CA 1
ATOM 787 C C . GLN A 1 98 ? 9.242 -13.922 -5.334 1.00 13.48 98 GLN A C 1
ATOM 788 O O . GLN A 1 98 ? 9.324 -13.213 -6.344 1.00 14.73 98 GLN A O 1
ATOM 794 N N . ILE A 1 99 ? 8.227 -13.824 -4.478 1.00 11.58 99 ILE A N 1
ATOM 795 C CA . ILE A 1 99 ? 7.116 -12.881 -4.658 1.00 14.31 99 ILE A CA 1
ATOM 796 C C . ILE A 1 99 ? 7.384 -11.651 -3.809 1.00 14.17 99 ILE A C 1
ATOM 797 O O . ILE A 1 99 ? 7.480 -11.751 -2.581 1.00 16.11 99 ILE A O 1
ATOM 802 N N . LYS A 1 100 ? 7.484 -10.486 -4.454 1.00 16.50 100 LYS A N 1
ATOM 803 C CA . LYS A 1 100 ? 7.581 -9.207 -3.744 1.00 15.77 100 LYS A CA 1
ATOM 804 C C . LYS A 1 100 ? 6.646 -8.209 -4.452 1.00 17.29 100 LYS A C 1
ATOM 805 O O . LYS A 1 100 ? 6.873 -7.836 -5.604 1.00 21.89 100 LYS A O 1
ATOM 811 N N . VAL A 1 101 ? 5.568 -7.825 -3.785 1.00 16.79 101 VAL A N 1
ATOM 812 C CA . VAL A 1 101 ? 4.620 -6.862 -4.332 1.00 19.05 101 VAL A CA 1
ATOM 813 C C . VAL A 1 101 ? 4.435 -5.805 -3.261 1.00 19.11 101 VAL A C 1
ATOM 814 O O . VAL A 1 101 ? 3.818 -6.060 -2.227 1.00 19.40 101 VAL A O 1
ATOM 818 N N . ASP A 1 102 ? 5.007 -4.628 -3.488 1.00 23.19 102 ASP A N 1
ATOM 819 C CA . ASP A 1 102 ? 5.127 -3.592 -2.444 1.00 24.62 102 ASP A CA 1
ATOM 820 C C . ASP A 1 102 ? 5.699 -4.213 -1.152 1.00 24.92 102 ASP A C 1
ATOM 821 O O . ASP A 1 102 ? 6.800 -4.766 -1.166 1.00 28.49 102 ASP A O 1
ATOM 826 N N . LYS A 1 103 ? 4.943 -4.162 -0.060 1.00 27.44 103 LYS A N 1
ATOM 827 C CA . LYS A 1 103 ? 5.408 -4.690 1.213 1.00 28.13 103 LYS A CA 1
ATOM 828 C C . LYS A 1 103 ? 5.083 -6.177 1.377 1.00 23.35 103 LYS A C 1
ATOM 829 O O . LYS A 1 103 ? 5.490 -6.786 2.370 1.00 27.69 103 LYS A O 1
ATOM 835 N N . TYR A 1 104 ? 4.405 -6.782 0.394 1.00 19.10 104 TYR A N 1
ATOM 836 C CA . TYR A 1 104 ? 4.019 -8.190 0.520 1.00 16.29 104 TYR A CA 1
ATOM 837 C C . TYR A 1 104 ? 5.126 -9.107 0.013 1.00 15.46 104 TYR A C 1
ATOM 838 O O . TYR A 1 104 ? 5.513 -9.022 -1.145 1.00 17.78 104 TYR A O 1
ATOM 847 N N . PHE A 1 105 ? 5.582 -10.011 0.873 1.00 15.91 105 PHE A N 1
ATOM 848 C CA . PHE A 1 105 ? 6.661 -10.953 0.525 1.00 14.90 105 PHE A CA 1
ATOM 849 C C . PHE A 1 105 ? 6.153 -12.381 0.723 1.00 14.33 105 PHE A C 1
ATOM 850 O O . PHE A 1 105 ? 5.532 -12.692 1.760 1.00 16.92 105 PHE A O 1
ATOM 858 N N . ALA A 1 106 ? 6.452 -13.275 -0.223 1.00 12.66 106 ALA A N 1
ATOM 859 C CA . ALA A 1 106 ? 6.167 -14.690 -0.050 1.00 12.18 106 ALA A CA 1
ATOM 860 C C . ALA A 1 106 ? 7.161 -15.511 -0.845 1.00 10.87 106 ALA A C 1
ATOM 861 O O . ALA A 1 106 ? 7.699 -15.056 -1.856 1.00 12.48 106 ALA A O 1
ATOM 863 N N . MET A 1 107 ? 7.358 -16.735 -0.393 1.00 10.52 107 MET A N 1
ATOM 864 C CA . MET A 1 107 ? 8.078 -17.725 -1.176 1.00 10.28 107 MET A CA 1
ATOM 865 C C . MET A 1 107 ? 7.038 -18.409 -2.058 1.00 9.50 107 MET A C 1
ATOM 866 O O . MET A 1 107 ? 6.056 -18.937 -1.546 1.00 11.42 107 MET A O 1
ATOM 871 N N . GLY A 1 108 ? 7.279 -18.401 -3.364 1.00 9.40 108 GLY A N 1
ATOM 872 C CA . GLY A 1 108 ? 6.319 -18.946 -4.343 1.00 9.64 108 GLY A CA 1
ATOM 873 C C . GLY A 1 108 ? 6.786 -20.303 -4.865 1.00 8.75 108 GLY A C 1
ATOM 874 O O . GLY A 1 108 ? 7.888 -20.417 -5.435 1.00 10.46 108 GLY A O 1
ATOM 875 N N . SER A 1 109 ? 5.936 -21.310 -4.743 1.00 9.40 109 SER A N 1
ATOM 876 C CA . SER A 1 109 ? 6.161 -22.664 -5.257 1.00 9.65 109 SER A CA 1
ATOM 877 C C . SER A 1 109 ? 4.985 -23.069 -6.144 1.00 8.33 109 SER A C 1
ATOM 878 O O . SER A 1 109 ? 3.907 -22.431 -6.131 1.00 9.77 109 SER A O 1
ATOM 881 N N . GLY A 1 110 ? 5.159 -24.177 -6.827 1.00 8.64 110 GLY A N 1
ATOM 882 C CA . GLY A 1 110 ? 4.025 -24.863 -7.449 1.00 9.31 110 GLY A CA 1
ATOM 883 C C . GLY A 1 110 ? 3.802 -24.575 -8.911 1.00 8.77 110 GLY A C 1
ATOM 884 O O . GLY A 1 110 ? 4.632 -23.927 -9.583 1.00 9.63 110 GLY A O 1
ATOM 885 N N . PRO A 1 111 ? 2.704 -25.126 -9.424 1.00 8.88 111 PRO A N 1
ATOM 886 C CA . PRO A 1 111 ? 2.532 -25.249 -10.860 1.00 9.60 111 PRO A CA 1
ATOM 887 C C . PRO A 1 111 ? 2.564 -23.913 -11.596 1.00 8.58 111 PRO A C 1
ATOM 888 O O . PRO A 1 111 ? 2.999 -23.855 -12.762 1.00 9.38 111 PRO A O 1
ATOM 892 N N . ALA A 1 112 ? 2.125 -22.831 -10.962 1.00 9.07 112 ALA A N 1
ATOM 893 C CA . ALA A 1 112 ? 2.132 -21.513 -11.623 1.00 9.20 112 ALA A CA 1
ATOM 894 C C . ALA A 1 112 ? 3.518 -21.149 -12.155 1.00 8.27 112 ALA A C 1
ATOM 895 O O . ALA A 1 112 ? 3.626 -20.435 -13.158 1.00 9.74 112 ALA A O 1
ATOM 897 N N . ARG A 1 113 ? 4.573 -21.663 -11.501 1.00 8.89 113 ARG A N 1
ATOM 898 C CA . ARG A 1 113 ? 5.950 -21.415 -11.945 1.00 9.75 113 ARG A CA 1
ATOM 899 C C . ARG A 1 113 ? 6.182 -21.864 -13.384 1.00 9.19 113 ARG A C 1
ATOM 900 O O . ARG A 1 113 ? 7.027 -21.289 -14.073 1.00 10.83 113 ARG A O 1
ATOM 908 N N . ALA A 1 114 ? 5.464 -22.906 -13.804 1.00 9.71 114 ALA A N 1
ATOM 909 C CA . ALA A 1 114 ? 5.627 -23.496 -15.140 1.00 10.19 114 ALA A CA 1
ATOM 910 C C . ALA A 1 114 ? 4.831 -22.756 -16.205 1.00 11.40 114 ALA A C 1
ATOM 911 O O . ALA A 1 114 ? 4.934 -23.099 -17.383 1.00 13.39 114 ALA A O 1
ATOM 913 N N . LEU A 1 115 ? 4.075 -21.739 -15.795 1.00 11.01 115 LEU A N 1
ATOM 914 C CA . LEU A 1 115 ? 3.454 -20.801 -16.727 1.00 10.67 115 LEU A CA 1
ATOM 915 C C . LEU A 1 115 ? 4.240 -19.501 -16.760 1.00 11.95 115 LEU A C 1
ATOM 916 O O . LEU A 1 115 ? 4.519 -18.945 -17.843 1.00 15.52 115 LEU A O 1
ATOM 921 N N . ALA A 1 116 ? 4.646 -19.018 -15.584 1.00 12.69 116 ALA A N 1
ATOM 922 C CA . ALA A 1 116 ? 5.403 -17.776 -15.492 1.00 11.98 116 ALA A CA 1
ATOM 923 C C . ALA A 1 116 ? 6.892 -17.972 -15.888 1.00 12.22 116 ALA A C 1
ATOM 924 O O . ALA A 1 116 ? 7.587 -17.000 -16.161 1.00 14.43 116 ALA A O 1
ATOM 926 N N . LEU A 1 117 ? 7.351 -19.228 -15.889 1.00 11.32 117 LEU A N 1
ATOM 927 C CA . LEU A 1 117 ? 8.740 -19.609 -16.185 1.00 12.66 117 LEU A CA 1
ATOM 928 C C . LEU A 1 117 ? 9.689 -18.980 -15.143 1.00 11.85 117 LEU A C 1
ATOM 929 O O . LEU A 1 117 ? 10.583 -18.195 -15.473 1.00 14.08 117 LEU A O 1
ATOM 934 N N . LYS A 1 118 ? 9.512 -19.354 -13.872 1.00 12.23 118 LYS A N 1
ATOM 935 C CA . LYS A 1 118 ? 10.274 -18.782 -12.784 1.00 13.19 118 LYS A CA 1
ATOM 936 C C . LYS A 1 118 ? 11.016 -19.893 -12.063 1.00 12.43 118 LYS A C 1
ATOM 937 O O . LYS A 1 118 ? 10.392 -20.710 -11.405 1.00 12.75 118 LYS A O 1
ATOM 943 N N . PRO A 1 119 ? 12.362 -19.947 -12.176 1.00 13.14 119 PRO A N 1
ATOM 944 C CA . PRO A 1 119 ? 13.235 -19.129 -13.024 1.00 13.43 119 PRO A CA 1
ATOM 945 C C . PRO A 1 119 ? 13.314 -19.725 -14.417 1.00 13.57 119 PRO A C 1
ATOM 946 O O . PRO A 1 119 ? 13.170 -20.939 -14.604 1.00 14.59 119 PRO A O 1
ATOM 950 N N . LYS A 1 120 ? 13.576 -18.860 -15.386 1.00 17.09 120 LYS A N 1
ATOM 951 C CA . LYS A 1 120 ? 13.586 -19.253 -16.786 1.00 18.42 120 LYS A CA 1
ATOM 952 C C . LYS A 1 120 ? 14.539 -20.442 -17.081 1.00 15.50 120 LYS A C 1
ATOM 953 O O . LYS A 1 120 ? 14.195 -21.374 -17.823 1.00 17.46 120 LYS A O 1
ATOM 959 N N . LYS A 1 121 ? 15.716 -20.431 -16.445 1.00 15.55 121 LYS A N 1
ATOM 960 C CA . LYS A 1 121 ? 16.752 -21.433 -16.707 1.00 16.96 121 LYS A CA 1
ATOM 961 C C . LYS A 1 121 ? 16.314 -22.834 -16.301 1.00 15.40 121 LYS A C 1
ATOM 962 O O . LYS A 1 121 ? 16.713 -23.812 -16.930 1.00 18.02 121 LYS A O 1
ATOM 968 N N . THR A 1 122 ? 15.431 -22.941 -15.300 1.00 15.63 122 THR A N 1
ATOM 969 C CA . THR A 1 122 ? 14.971 -24.256 -14.893 1.00 14.97 122 THR A CA 1
ATOM 970 C C . THR A 1 122 ? 14.205 -24.950 -16.034 1.00 12.52 122 THR A C 1
ATOM 971 O O . THR A 1 122 ? 14.355 -26.163 -16.274 1.00 14.06 122 THR A O 1
ATOM 975 N N . TYR A 1 123 ? 13.320 -24.188 -16.668 1.00 14.94 123 TYR A N 1
ATOM 976 C CA . TYR A 1 123 ? 12.442 -24.720 -17.714 1.00 14.74 123 TYR A CA 1
ATOM 977 C C . TYR A 1 123 ? 13.210 -25.069 -18.998 1.00 13.31 123 TYR A C 1
ATOM 978 O O . TYR A 1 123 ? 12.925 -26.071 -19.648 1.00 16.27 123 TYR A O 1
ATOM 987 N N . GLU A 1 124 ? 14.281 -24.315 -19.250 1.00 17.07 124 GLU A N 1
ATOM 988 C CA . GLU A 1 124 ? 15.240 -24.615 -20.312 1.00 18.02 124 GLU A CA 1
ATOM 989 C C . GLU A 1 124 ? 15.922 -25.962 -20.016 1.00 16.70 124 GLU A C 1
ATOM 990 O O . GLU A 1 124 ? 16.046 -26.814 -20.902 1.00 19.53 124 GLU A O 1
ATOM 996 N N . ARG A 1 125 ? 16.334 -26.139 -18.757 1.00 17.18 125 ARG A N 1
ATOM 997 C CA . ARG A 1 125 ? 17.095 -27.310 -18.337 1.00 16.04 125 ARG A CA 1
ATOM 998 C C . ARG A 1 125 ? 16.258 -28.587 -18.324 1.00 16.13 125 ARG A C 1
ATOM 999 O O . ARG A 1 125 ? 16.735 -29.654 -18.704 1.00 17.24 125 ARG A O 1
ATOM 1007 N N . ILE A 1 126 ? 15.004 -28.487 -17.864 1.00 14.17 126 ILE A N 1
ATOM 1008 C CA . ILE A 1 126 ? 14.165 -29.675 -17.798 1.00 13.93 126 ILE A CA 1
ATOM 1009 C C . ILE A 1 126 ? 13.322 -29.886 -19.059 1.00 14.26 126 ILE A C 1
ATOM 1010 O O . ILE A 1 126 ? 12.681 -30.932 -19.194 1.00 16.57 126 ILE A O 1
ATOM 1015 N N . GLU A 1 127 ? 13.329 -28.901 -19.962 1.00 15.10 127 GLU A N 1
ATOM 1016 C CA . GLU A 1 127 ? 12.581 -28.989 -21.219 1.00 14.83 127 GLU A CA 1
ATOM 1017 C C . GLU A 1 127 ? 11.073 -29.220 -20.987 1.00 16.21 127 GLU A C 1
ATOM 1018 O O . GLU A 1 127 ? 10.466 -30.160 -21.536 1.00 18.57 127 GLU A O 1
ATOM 1024 N N . TYR A 1 128 ? 10.493 -28.378 -20.123 1.00 15.03 128 TYR A N 1
ATOM 1025 C CA . TYR A 1 128 ? 9.058 -28.427 -19.832 1.00 14.24 128 TYR A CA 1
ATOM 1026 C C . TYR A 1 128 ? 8.526 -27.011 -19.782 1.00 14.90 128 TYR A C 1
ATOM 1027 O O . TYR A 1 128 ? 9.184 -26.105 -19.276 1.00 15.34 128 TYR A O 1
ATOM 1036 N N . GLU A 1 129 ? 7.301 -26.833 -20.281 1.00 13.22 129 GLU A N 1
ATOM 1037 C CA . GLU A 1 129 ? 6.531 -25.618 -20.026 1.00 13.63 129 GLU A CA 1
ATOM 1038 C C . GLU A 1 129 ? 5.056 -26.037 -20.049 1.00 13.15 129 GLU A C 1
ATOM 1039 O O . GLU A 1 129 ? 4.642 -26.826 -20.894 1.00 16.03 129 GLU A O 1
ATOM 1045 N N . ASP A 1 130 ? 4.273 -25.540 -19.093 1.00 12.69 130 ASP A N 1
ATOM 1046 C CA . ASP A 1 130 ? 2.847 -25.854 -19.105 1.00 12.53 130 ASP A CA 1
ATOM 1047 C C . ASP A 1 130 ? 2.129 -24.988 -20.123 1.00 15.58 130 ASP A C 1
ATOM 1048 O O . ASP A 1 130 ? 2.619 -23.940 -20.560 1.00 18.22 130 ASP A O 1
ATOM 1053 N N . ASP A 1 131 ? 0.937 -25.431 -20.480 1.00 15.87 131 ASP A N 1
ATOM 1054 C CA . ASP A 1 131 ? 0.098 -24.716 -21.402 1.00 17.43 131 ASP A CA 1
ATOM 1055 C C . ASP A 1 131 ? -1.289 -24.870 -20.797 1.00 16.21 131 ASP A C 1
ATOM 1056 O O . ASP A 1 131 ? -1.922 -25.926 -20.877 1.00 21.77 131 ASP A O 1
ATOM 1061 N N . ALA A 1 132 ? -1.732 -23.828 -20.119 1.00 17.44 132 ALA A N 1
ATOM 1062 C CA . ALA A 1 132 ? -2.995 -23.881 -19.405 1.00 15.88 132 ALA A CA 1
ATOM 1063 C C . ALA A 1 132 ? -3.588 -22.514 -19.230 1.00 15.94 132 ALA A C 1
ATOM 1064 O O . ALA A 1 132 ? -2.875 -21.504 -19.277 1.00 18.95 132 ALA A O 1
ATOM 1066 N N A ASP A 1 133 ? -4.902 -22.480 -19.012 0.70 15.46 133 ASP A N 1
ATOM 1067 N N B ASP A 1 133 ? -4.900 -22.497 -19.001 0.30 15.92 133 ASP A N 1
ATOM 1068 C CA A ASP A 1 133 ? -5.616 -21.229 -18.772 0.70 16.28 133 ASP A CA 1
ATOM 1069 C CA B ASP A 1 133 ? -5.642 -21.269 -18.774 0.30 16.64 133 ASP A CA 1
ATOM 1070 C C A ASP A 1 133 ? -6.036 -21.104 -17.302 0.70 16.30 133 ASP A C 1
ATOM 1071 C C B ASP A 1 133 ? -6.039 -21.111 -17.304 0.30 16.34 133 ASP A C 1
ATOM 1072 O O A ASP A 1 133 ? -6.904 -20.291 -16.969 0.70 22.29 133 ASP A O 1
ATOM 1073 O O B ASP A 1 133 ? -6.896 -20.288 -16.977 0.30 21.28 133 ASP A O 1
ATOM 1082 N N . VAL A 1 134 ? -5.414 -21.904 -16.435 1.00 13.83 134 VAL A N 1
ATOM 1083 C CA . VAL A 1 134 ? -5.621 -21.844 -14.990 1.00 12.25 134 VAL A CA 1
ATOM 1084 C C . VAL A 1 134 ? -4.227 -21.873 -14.367 1.00 11.35 134 VAL A C 1
ATOM 1085 O O . VAL A 1 134 ? -3.310 -22.488 -14.935 1.00 11.88 134 VAL A O 1
ATOM 1089 N N . ALA A 1 135 ? -4.068 -21.213 -13.218 1.00 10.71 135 ALA A N 1
ATOM 1090 C CA . ALA A 1 135 ? -2.749 -21.182 -12.559 1.00 10.84 135 ALA A CA 1
ATOM 1091 C C . ALA A 1 135 ? -2.947 -21.466 -11.093 1.00 10.25 135 ALA A C 1
ATOM 1092 O O . ALA A 1 135 ? -3.869 -20.898 -10.464 1.00 11.63 135 ALA A O 1
ATOM 1094 N N . VAL A 1 136 ? -2.065 -22.314 -10.539 1.00 9.20 136 VAL A N 1
ATOM 1095 C CA . VAL A 1 136 ? -2.149 -22.657 -9.116 1.00 9.60 136 VAL A CA 1
ATOM 1096 C C . VAL A 1 136 ? -0.793 -22.379 -8.489 1.00 9.32 136 VAL A C 1
ATOM 1097 O O . VAL A 1 136 ? 0.209 -22.991 -8.894 1.00 9.02 136 VAL A O 1
ATOM 1101 N N . ILE A 1 137 ? -0.742 -21.484 -7.502 1.00 8.82 137 ILE A N 1
ATOM 1102 C CA . ILE A 1 137 ? 0.516 -21.172 -6.799 1.00 8.60 137 ILE A CA 1
ATOM 1103 C C . ILE A 1 137 ? 0.364 -21.574 -5.333 1.00 8.16 137 ILE A C 1
ATOM 1104 O O . ILE A 1 137 ? -0.743 -21.515 -4.780 1.00 9.80 137 ILE A O 1
ATOM 1109 N N . ALA A 1 138 ? 1.478 -21.943 -4.707 1.00 8.74 138 ALA A N 1
ATOM 1110 C CA . ALA A 1 138 ? 1.525 -22.221 -3.270 1.00 8.79 138 ALA A CA 1
ATOM 1111 C C . ALA A 1 138 ? 2.465 -21.188 -2.661 1.00 8.66 138 ALA A C 1
ATOM 1112 O O . ALA A 1 138 ? 3.657 -21.151 -3.005 1.00 13.34 138 ALA A O 1
ATOM 1114 N N . LEU A 1 139 ? 1.953 -20.404 -1.728 1.00 8.76 139 LEU A N 1
ATOM 1115 C CA . LEU A 1 139 ? 2.709 -19.334 -1.093 1.00 8.69 139 LEU A CA 1
ATOM 1116 C C . LEU A 1 139 ? 3.011 -19.670 0.359 1.00 9.29 139 LEU A C 1
ATOM 1117 O O . LEU A 1 139 ? 2.092 -19.978 1.136 1.00 10.17 139 LEU A O 1
ATOM 1122 N N . GLU A 1 140 ? 4.299 -19.594 0.702 1.00 9.27 140 GLU A N 1
ATOM 1123 C CA . GLU A 1 140 ? 4.711 -19.694 2.083 1.00 9.09 140 GLU A CA 1
ATOM 1124 C C . GLU A 1 140 ? 4.896 -18.293 2.604 1.00 9.58 140 GLU A C 1
ATOM 1125 O O . GLU A 1 140 ? 5.789 -17.561 2.144 1.00 11.43 140 GLU A O 1
ATOM 1131 N N . ALA A 1 141 ? 4.008 -17.903 3.520 1.00 10.61 141 ALA A N 1
ATOM 1132 C CA . ALA A 1 141 ? 3.923 -16.515 3.998 1.00 11.30 141 ALA A CA 1
ATOM 1133 C C . ALA A 1 141 ? 3.075 -16.485 5.263 1.00 11.44 141 ALA A C 1
ATOM 1134 O O . ALA A 1 141 ? 2.275 -17.376 5.477 1.00 11.71 141 ALA A O 1
ATOM 1136 N N . ASN A 1 142 ? 3.239 -15.443 6.072 1.00 13.27 142 ASN A N 1
ATOM 1137 C CA . ASN A 1 142 ? 2.416 -15.238 7.268 1.00 15.67 142 ASN A CA 1
ATOM 1138 C C . ASN A 1 142 ? 1.294 -14.240 7.063 1.00 13.46 142 ASN A C 1
ATOM 1139 O O . ASN A 1 142 ? 0.724 -13.750 8.035 1.00 14.94 142 ASN A O 1
ATOM 1144 N N . GLN A 1 143 ? 1.041 -13.871 5.811 1.00 12.26 143 GLN A N 1
ATOM 1145 C CA . GLN A 1 143 ? -0.072 -12.980 5.440 1.00 13.01 143 GLN A CA 1
ATOM 1146 C C . GLN A 1 143 ? -0.692 -13.524 4.162 1.00 11.41 143 GLN A C 1
ATOM 1147 O O . GLN A 1 143 ? 0.001 -14.103 3.318 1.00 12.27 143 GLN A O 1
ATOM 1153 N N . LEU A 1 144 ? -2.001 -13.354 4.031 1.00 11.94 144 LEU A N 1
ATOM 1154 C CA . LEU A 1 144 ? -2.720 -13.733 2.820 1.00 11.11 144 LEU A CA 1
ATOM 1155 C C . LEU A 1 144 ? -2.539 -12.656 1.755 1.00 11.10 144 LEU A C 1
ATOM 1156 O O . LEU A 1 144 ? -2.560 -11.441 2.069 1.00 13.31 144 LEU A O 1
ATOM 1161 N N . PRO A 1 145 ? -2.370 -13.083 0.491 1.00 11.57 145 PRO A N 1
ATOM 1162 C CA . PRO A 1 145 ? -2.191 -12.129 -0.606 1.00 11.23 145 PRO A CA 1
ATOM 1163 C C . PRO A 1 145 ? -3.516 -11.420 -0.941 1.00 12.19 145 PRO A C 1
ATOM 1164 O O . PRO A 1 145 ? -4.595 -12.039 -0.898 1.00 14.01 145 PRO A O 1
ATOM 1168 N N . ASP A 1 146 ? -3.445 -10.146 -1.294 1.00 12.89 146 ASP A N 1
ATOM 1169 C CA . ASP A 1 146 ? -4.631 -9.389 -1.665 1.00 13.46 146 ASP A CA 1
ATOM 1170 C C . ASP A 1 146 ? -4.789 -9.311 -3.187 1.00 13.03 146 ASP A C 1
ATOM 1171 O O . ASP A 1 146 ? -4.049 -9.975 -3.938 1.00 12.76 146 ASP A O 1
ATOM 1176 N N . GLU A 1 147 ? -5.762 -8.515 -3.641 1.00 13.34 147 GLU A N 1
ATOM 1177 C CA . GLU A 1 147 ? -6.064 -8.372 -5.060 1.00 14.51 147 GLU A CA 1
ATOM 1178 C C . GLU A 1 147 ? -4.851 -8.023 -5.903 1.00 13.50 147 GLU A C 1
ATOM 1179 O O . GLU A 1 147 ? -4.628 -8.609 -6.953 1.00 13.67 147 GLU A O 1
ATOM 1185 N N . LYS A 1 148 ? -4.058 -7.067 -5.430 1.00 14.66 148 LYS A N 1
ATOM 1186 C CA . LYS A 1 148 ? -2.914 -6.580 -6.209 1.00 14.42 148 LYS A CA 1
ATOM 1187 C C . LYS A 1 148 ? -1.865 -7.694 -6.369 1.00 12.48 148 LYS A C 1
ATOM 1188 O O . LYS A 1 148 ? -1.279 -7.880 -7.441 1.00 13.76 148 LYS A O 1
ATOM 1194 N N . VAL A 1 149 ? -1.665 -8.476 -5.319 1.00 12.91 149 VAL A N 1
ATOM 1195 C CA . VAL A 1 149 ? -0.711 -9.591 -5.401 1.00 12.75 149 VAL A CA 1
ATOM 1196 C C . VAL A 1 149 ? -1.212 -10.632 -6.405 1.00 11.72 149 VAL A C 1
ATOM 1197 O O . VAL A 1 149 ? -0.447 -11.136 -7.263 1.00 11.97 149 VAL A O 1
ATOM 1201 N N . MET A 1 150 ? -2.502 -10.968 -6.316 1.00 12.24 150 MET A N 1
ATOM 1202 C CA . MET A 1 150 ? -3.042 -12.000 -7.203 1.00 11.93 150 MET A CA 1
ATOM 1203 C C . MET A 1 150 ? -3.113 -11.528 -8.650 1.00 11.27 150 MET A C 1
ATOM 1204 O O . MET A 1 150 ? -2.960 -12.343 -9.565 1.00 12.67 150 MET A O 1
ATOM 1209 N N . GLU A 1 151 ? -3.354 -10.229 -8.852 1.00 12.42 151 GLU A N 1
ATOM 1210 C CA . GLU A 1 151 ? -3.347 -9.656 -10.203 1.00 14.64 151 GLU A CA 1
ATOM 1211 C C . GLU A 1 151 ? -1.944 -9.808 -10.809 1.00 13.11 151 GLU A C 1
ATOM 1212 O O . GLU A 1 151 ? -1.807 -10.177 -11.976 1.00 15.03 151 GLU A O 1
ATOM 1218 N N . PHE A 1 152 ? -0.908 -9.562 -9.993 1.00 13.06 152 PHE A N 1
ATOM 1219 C CA . PHE A 1 152 ? 0.483 -9.705 -10.448 1.00 14.26 152 PHE A CA 1
ATOM 1220 C C . PHE A 1 152 ? 0.789 -11.150 -10.833 1.00 13.13 152 PHE A C 1
ATOM 1221 O O . PHE A 1 152 ? 1.339 -11.420 -11.894 1.00 14.17 152 PHE A O 1
ATOM 1229 N N . ILE A 1 153 ? 0.431 -12.094 -9.971 1.00 12.51 153 ILE A N 1
ATOM 1230 C CA . ILE A 1 153 ? 0.674 -13.488 -10.280 1.00 12.17 153 ILE A CA 1
ATOM 1231 C C . ILE A 1 153 ? -0.038 -13.897 -11.580 1.00 12.12 153 ILE A C 1
ATOM 1232 O O . ILE A 1 153 ? 0.544 -14.571 -12.446 1.00 12.21 153 ILE A O 1
ATOM 1237 N N . ALA A 1 154 ? -1.307 -13.493 -11.703 1.00 12.98 154 ALA A N 1
ATOM 1238 C CA . ALA A 1 154 ? -2.080 -13.818 -12.892 1.00 13.52 154 ALA A CA 1
ATOM 1239 C C . ALA A 1 154 ? -1.397 -13.287 -14.184 1.00 14.04 154 ALA A C 1
ATOM 1240 O O . ALA A 1 154 ? -1.235 -14.016 -15.192 1.00 16.11 154 ALA A O 1
ATOM 1242 N N . LYS A 1 155 ? -1.007 -12.020 -14.131 1.00 13.92 155 LYS A N 1
ATOM 1243 C CA . LYS A 1 155 ? -0.333 -11.367 -15.237 1.00 16.02 155 LYS A CA 1
ATOM 1244 C C . LYS A 1 155 ? 0.935 -12.135 -15.641 1.00 15.87 155 LYS A C 1
ATOM 1245 O O . LYS A 1 155 ? 1.152 -12.400 -16.827 1.00 16.45 155 LYS A O 1
ATOM 1251 N N . GLU A 1 156 ? 1.733 -12.556 -14.659 1.00 15.15 156 GLU A N 1
ATOM 1252 C CA . GLU A 1 156 ? 2.991 -13.239 -14.965 1.00 14.95 156 GLU A CA 1
ATOM 1253 C C . GLU A 1 156 ? 2.764 -14.621 -15.576 1.00 14.55 156 GLU A C 1
ATOM 1254 O O . GLU A 1 156 ? 3.583 -15.122 -16.367 1.00 17.59 156 GLU A O 1
ATOM 1260 N N . CYS A 1 157 ? 1.617 -15.214 -15.261 1.00 13.10 157 CYS A N 1
ATOM 1261 C CA . CYS A 1 157 ? 1.265 -16.524 -15.789 1.00 13.36 157 CYS A CA 1
ATOM 1262 C C . CYS A 1 157 ? 0.463 -16.447 -17.084 1.00 14.03 157 CYS A C 1
ATOM 1263 O O . CYS A 1 157 ? 0.125 -17.509 -17.641 1.00 15.08 157 CYS A O 1
ATOM 1266 N N A ASP A 1 158 ? 0.123 -15.223 -17.507 0.50 14.53 158 ASP A N 1
ATOM 1267 N N B ASP A 1 158 ? 0.121 -15.237 -17.535 0.50 14.72 158 ASP A N 1
ATOM 1268 C CA A ASP A 1 158 ? -0.690 -14.973 -18.698 0.50 16.06 158 ASP A CA 1
ATOM 1269 C CA B ASP A 1 158 ? -0.759 -15.036 -18.695 0.50 16.32 158 ASP A CA 1
ATOM 1270 C C A ASP A 1 158 ? -2.087 -15.661 -18.565 0.50 16.35 158 ASP A C 1
ATOM 1271 C C B ASP A 1 158 ? -2.115 -15.709 -18.549 0.50 16.46 158 ASP A C 1
ATOM 1272 O O A ASP A 1 158 ? -2.612 -16.248 -19.524 0.50 18.79 158 ASP A O 1
ATOM 1273 O O B ASP A 1 158 ? -2.637 -16.341 -19.483 0.50 18.57 158 ASP A O 1
ATOM 1282 N N . VAL A 1 159 ? -2.672 -15.603 -17.355 1.00 15.40 159 VAL A N 1
ATOM 1283 C CA . VAL A 1 159 ? -4.041 -16.092 -17.117 1.00 16.72 159 VAL A CA 1
ATOM 1284 C C . VAL A 1 159 ? -4.870 -14.937 -16.523 1.00 16.08 159 VAL A C 1
ATOM 1285 O O . VAL A 1 159 ? -4.333 -14.017 -15.902 1.00 19.52 159 VAL A O 1
ATOM 1289 N N A ASP A 1 160 ? -6.178 -14.993 -16.702 0.50 16.64 160 ASP A N 1
ATOM 1290 N N B ASP A 1 160 ? -6.184 -14.979 -16.710 0.50 16.48 160 ASP A N 1
ATOM 1291 C CA A ASP A 1 160 ? -7.047 -14.036 -16.037 0.50 17.12 160 ASP A CA 1
ATOM 1292 C CA B ASP A 1 160 ? -7.068 -14.011 -16.052 0.50 17.30 160 ASP A CA 1
ATOM 1293 C C A ASP A 1 160 ? -7.078 -14.359 -14.540 0.50 15.16 160 ASP A C 1
ATOM 1294 C C B ASP A 1 160 ? -7.104 -14.350 -14.555 0.50 15.21 160 ASP A C 1
ATOM 1295 O O A ASP A 1 160 ? -7.031 -15.533 -14.170 0.50 15.01 160 ASP A O 1
ATOM 1296 O O B ASP A 1 160 ? -7.073 -15.529 -14.197 0.50 15.12 160 ASP A O 1
ATOM 1305 N N . PRO A 1 161 ? -7.154 -13.323 -13.673 1.00 15.41 161 PRO A N 1
ATOM 1306 C CA . PRO A 1 161 ? -7.186 -13.585 -12.225 1.00 16.04 161 PRO A CA 1
ATOM 1307 C C . PRO A 1 161 ? -8.355 -14.452 -11.792 1.00 16.79 161 PRO A C 1
ATOM 1308 O O . PRO A 1 161 ? -8.231 -15.138 -10.791 1.00 15.71 161 PRO A O 1
ATOM 1312 N N . GLU A 1 162 ? -9.457 -14.462 -12.550 1.00 16.51 162 GLU A N 1
ATOM 1313 C CA . GLU A 1 162 ? -10.582 -15.343 -12.245 1.00 18.59 162 GLU A CA 1
ATOM 1314 C C . GLU A 1 162 ? -10.216 -16.819 -12.299 1.00 17.00 162 GLU A C 1
ATOM 1315 O O . GLU A 1 162 ? -10.979 -17.660 -11.845 1.00 20.04 162 GLU A O 1
ATOM 1321 N N . ASN A 1 163 ? -9.054 -17.120 -12.892 1.00 13.64 163 ASN A N 1
ATOM 1322 C CA . ASN A 1 163 ? -8.590 -18.485 -13.072 1.00 13.77 163 ASN A CA 1
ATOM 1323 C C . ASN A 1 163 ? -7.293 -18.756 -12.313 1.00 12.82 163 ASN A C 1
ATOM 1324 O O . ASN A 1 163 ? -6.548 -19.678 -12.661 1.00 13.94 163 ASN A O 1
ATOM 1329 N N . VAL A 1 164 ? -7.032 -17.977 -11.270 1.00 12.48 164 VAL A N 1
ATOM 1330 C CA . VAL A 1 164 ? -5.844 -18.211 -10.430 1.00 11.41 164 VAL A CA 1
ATOM 1331 C C . VAL A 1 164 ? -6.276 -18.683 -9.035 1.00 10.84 164 VAL A C 1
ATOM 1332 O O . VAL A 1 164 ? -7.244 -18.156 -8.428 1.00 12.12 164 VAL A O 1
ATOM 1336 N N . TYR A 1 165 ? -5.531 -19.645 -8.488 1.00 10.65 165 TYR A N 1
ATOM 1337 C CA . TYR A 1 165 ? -5.707 -20.123 -7.113 1.00 10.33 165 TYR A CA 1
ATOM 1338 C C . TYR A 1 165 ? -4.376 -19.951 -6.394 1.00 10.30 165 TYR A C 1
ATOM 1339 O O . TYR A 1 165 ? -3.334 -20.243 -6.969 1.00 11.50 165 TYR A O 1
ATOM 1348 N N . ALA A 1 166 ? -4.435 -19.556 -5.138 1.00 9.77 166 ALA A N 1
ATOM 1349 C CA . ALA A 1 166 ? -3.278 -19.573 -4.263 1.00 9.18 166 ALA A CA 1
ATOM 1350 C C . ALA A 1 166 ? -3.573 -20.352 -3.001 1.00 9.09 166 ALA A C 1
ATOM 1351 O O . ALA A 1 166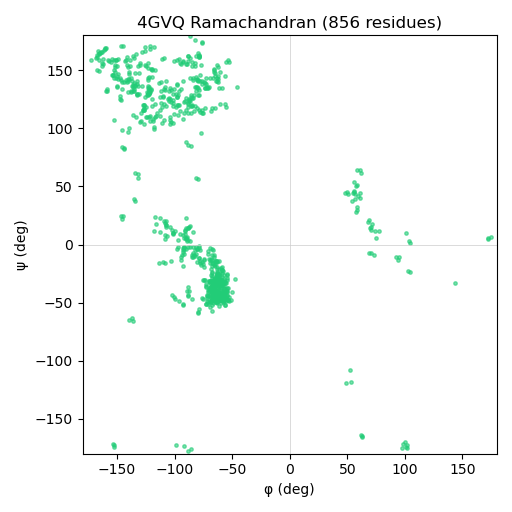 ? -4.585 -20.098 -2.350 1.00 11.58 166 ALA A O 1
ATOM 1353 N N . LEU A 1 167 ? -2.735 -21.328 -2.666 1.00 8.78 167 LEU A N 1
ATOM 1354 C CA . LEU A 1 167 ? -2.742 -21.937 -1.323 1.00 8.32 167 LEU A CA 1
ATOM 1355 C C . LEU A 1 167 ? -1.729 -21.186 -0.506 1.00 8.31 167 LEU A C 1
ATOM 1356 O O . LEU A 1 167 ? -0.653 -20.844 -1.030 1.00 11.69 167 LEU A O 1
ATOM 1361 N N . VAL A 1 168 ? -2.022 -20.925 0.757 1.00 8.06 168 VAL A N 1
ATOM 1362 C CA . VAL A 1 168 ? -1.124 -20.110 1.595 1.00 7.81 168 VAL A CA 1
ATOM 1363 C C . VAL A 1 168 ? -0.966 -20.735 2.958 1.00 8.61 168 VAL A C 1
ATOM 1364 O O . VAL A 1 168 ? -1.935 -21.068 3.606 1.00 9.00 168 VAL A O 1
ATOM 1368 N N . ALA A 1 169 ? 0.273 -20.866 3.434 1.00 8.74 169 ALA A N 1
ATOM 1369 C CA . ALA A 1 169 ? 0.475 -21.288 4.833 1.00 8.59 169 ALA A CA 1
ATOM 1370 C C . ALA A 1 169 ? 1.825 -20.764 5.285 1.00 7.98 169 ALA A C 1
ATOM 1371 O O . ALA A 1 169 ? 2.756 -20.693 4.492 1.00 8.86 169 ALA A O 1
ATOM 1373 N N . PRO A 1 170 ? 1.952 -20.388 6.555 1.00 8.29 170 PRO A N 1
ATOM 1374 C CA . PRO A 1 170 ? 3.236 -19.932 7.089 1.00 8.87 170 PRO A CA 1
ATOM 1375 C C . PRO A 1 170 ? 4.169 -21.089 7.417 1.00 7.75 170 PRO A C 1
ATOM 1376 O O . PRO A 1 170 ? 3.737 -22.235 7.562 1.00 8.65 170 PRO A O 1
ATOM 1380 N N . THR A 1 171 ? 5.467 -20.795 7.560 1.00 8.87 171 THR A N 1
ATOM 1381 C CA . THR A 1 171 ? 6.426 -21.841 7.866 1.00 8.87 171 THR A CA 1
ATOM 1382 C C . THR A 1 171 ? 6.036 -22.590 9.145 1.00 8.43 171 THR A C 1
ATOM 1383 O O . THR A 1 171 ? 6.129 -23.824 9.180 1.00 9.04 171 THR A O 1
ATOM 1387 N N . ALA A 1 172 ? 5.639 -21.840 10.197 1.00 8.67 172 ALA A N 1
ATOM 1388 C CA . ALA A 1 172 ? 5.249 -22.444 11.482 1.00 9.17 172 ALA A CA 1
ATOM 1389 C C . ALA A 1 172 ? 3.753 -22.720 11.422 1.00 8.70 172 ALA A C 1
ATOM 1390 O O . ALA A 1 172 ? 2.921 -21.913 11.827 1.00 11.97 172 ALA A O 1
ATOM 1392 N N . SER A 1 173 ? 3.427 -23.900 10.926 1.00 7.60 173 SER A N 1
ATOM 1393 C CA . SER A 1 173 ? 2.020 -24.379 10.821 1.00 8.24 173 SER A CA 1
ATOM 1394 C C . SER A 1 173 ? 2.112 -25.854 10.478 1.00 7.25 173 SER A C 1
ATOM 1395 O O . SER A 1 173 ? 3.163 -26.319 9.983 1.00 8.21 173 SER A O 1
ATOM 1398 N N . ILE A 1 174 ? 1.045 -26.624 10.699 1.00 7.95 174 ILE A N 1
ATOM 1399 C CA . ILE A 1 174 ? 1.130 -28.026 10.328 1.00 8.88 174 ILE A CA 1
ATOM 1400 C C . ILE A 1 174 ? 1.260 -28.178 8.808 1.00 7.74 174 ILE A C 1
ATOM 1401 O O . ILE A 1 174 ? 2.009 -29.027 8.345 1.00 7.97 174 ILE A O 1
ATOM 1406 N N . VAL A 1 175 ? 0.548 -27.355 8.026 1.00 7.22 175 VAL A N 1
ATOM 1407 C CA . VAL A 1 175 ? 0.707 -27.426 6.574 1.00 7.30 175 VAL A CA 1
ATOM 1408 C C . VAL A 1 175 ? 2.168 -27.086 6.182 1.00 7.26 175 VAL A C 1
ATOM 1409 O O . VAL A 1 175 ? 2.750 -27.766 5.315 1.00 8.11 175 VAL A O 1
ATOM 1413 N N . GLY A 1 176 ? 2.741 -26.072 6.839 1.00 7.30 176 GLY A N 1
ATOM 1414 C CA . GLY A 1 176 ? 4.154 -25.753 6.618 1.00 7.90 176 GLY A CA 1
ATOM 1415 C C . GLY A 1 176 ? 5.043 -26.957 6.892 1.00 6.82 176 GLY A C 1
ATOM 1416 O O . GLY A 1 176 ? 5.888 -27.347 6.050 1.00 7.97 176 GLY A O 1
ATOM 1417 N N . SER A 1 177 ? 4.889 -27.563 8.071 1.00 7.17 177 SER A N 1
ATOM 1418 C CA . SER A 1 177 ? 5.758 -28.699 8.406 1.00 7.39 177 SER A CA 1
ATOM 1419 C C . SER A 1 177 ? 5.596 -29.836 7.405 1.00 7.32 177 SER A C 1
ATOM 1420 O O . SER A 1 177 ? 6.587 -30.431 6.977 1.00 7.83 177 SER A O 1
ATOM 1423 N N . VAL A 1 178 ? 4.353 -30.171 7.040 1.00 7.30 178 VAL A N 1
ATOM 1424 C CA . VAL A 1 178 ? 4.149 -31.290 6.145 1.00 6.91 178 VAL A CA 1
ATOM 1425 C C . VAL A 1 178 ? 4.695 -30.949 4.753 1.00 6.77 178 VAL A C 1
ATOM 1426 O O . VAL A 1 178 ? 5.433 -31.782 4.169 1.00 7.61 178 VAL A O 1
ATOM 1430 N N . GLN A 1 179 ? 4.392 -29.761 4.230 1.00 7.09 179 GLN A N 1
ATOM 1431 C CA . GLN A 1 179 ? 4.778 -29.510 2.842 1.00 7.37 179 GLN A CA 1
ATOM 1432 C C . GLN A 1 179 ? 6.297 -29.373 2.692 1.00 7.18 179 GLN A C 1
ATOM 1433 O O . GLN A 1 179 ? 6.862 -29.729 1.663 1.00 8.21 179 GLN A O 1
ATOM 1439 N N . ILE A 1 180 ? 6.965 -28.860 3.726 1.00 7.56 180 ILE A N 1
ATOM 1440 C CA . ILE A 1 180 ? 8.428 -28.726 3.661 1.00 7.23 180 ILE A CA 1
ATOM 1441 C C . ILE A 1 180 ? 9.091 -30.106 3.768 1.00 7.15 180 ILE A C 1
ATOM 1442 O O . ILE A 1 180 ? 9.955 -30.425 2.926 1.00 8.25 180 ILE A O 1
ATOM 1447 N N . SER A 1 181 ? 8.674 -30.954 4.709 1.00 7.61 181 SER A N 1
ATOM 1448 C CA . SER A 1 181 ? 9.229 -32.311 4.702 1.00 8.15 181 SER A CA 1
ATOM 1449 C C . SER A 1 181 ? 8.849 -33.043 3.408 1.00 7.13 181 SER A C 1
ATOM 1450 O O . SER A 1 181 ? 9.550 -33.966 2.964 1.00 8.67 181 SER A O 1
ATOM 1453 N N . GLY A 1 182 ? 7.712 -32.647 2.807 1.00 7.42 182 GLY A N 1
ATOM 1454 C CA . GLY A 1 182 ? 7.278 -33.186 1.522 1.00 8.03 182 GLY A CA 1
ATOM 1455 C C . GLY A 1 182 ? 8.175 -32.823 0.364 1.00 7.26 182 GLY A C 1
ATOM 1456 O O . GLY A 1 182 ? 7.908 -33.278 -0.750 1.00 7.91 182 GLY A O 1
ATOM 1457 N N . ARG A 1 183 ? 9.196 -31.989 0.600 1.00 7.42 183 ARG A N 1
ATOM 1458 C CA . ARG A 1 183 ? 10.220 -31.670 -0.397 1.00 6.83 183 ARG A CA 1
ATOM 1459 C C . ARG A 1 183 ? 11.409 -32.604 -0.352 1.00 7.37 183 ARG A C 1
ATOM 1460 O O . ARG A 1 183 ? 12.408 -32.336 -1.017 1.00 8.92 183 ARG A O 1
ATOM 1468 N N . ILE A 1 184 ? 11.299 -33.730 0.329 1.00 7.69 184 ILE A N 1
ATOM 1469 C CA . ILE A 1 184 ? 12.487 -34.565 0.479 1.00 8.43 184 ILE A CA 1
ATOM 1470 C C . ILE A 1 184 ? 13.044 -35.060 -0.859 1.00 8.12 184 ILE A C 1
ATOM 1471 O O . ILE A 1 184 ? 14.248 -34.936 -1.102 1.00 8.68 184 ILE A O 1
ATOM 1476 N N . VAL A 1 185 ? 12.195 -35.555 -1.759 1.00 7.38 185 VAL A N 1
ATOM 1477 C CA . VAL A 1 185 ? 12.712 -35.951 -3.072 1.00 7.88 185 VAL A CA 1
ATOM 1478 C C . VAL A 1 185 ? 13.277 -34.718 -3.803 1.00 7.66 185 VAL A C 1
ATOM 1479 O O . VAL A 1 185 ? 14.384 -34.768 -4.391 1.00 8.71 185 VAL A O 1
ATOM 1483 N N A GLU A 1 186 ? 12.539 -33.610 -3.756 0.50 7.97 186 GLU A N 1
ATOM 1484 N N B GLU A 1 186 ? 12.527 -33.618 -3.780 0.50 8.09 186 GLU A N 1
ATOM 1485 C CA A GLU A 1 186 ? 12.985 -32.370 -4.379 0.50 8.80 186 GLU A CA 1
ATOM 1486 C CA B GLU A 1 186 ? 12.950 -32.402 -4.457 0.50 8.89 186 GLU A CA 1
ATOM 1487 C C A GLU A 1 186 ? 14.369 -31.923 -3.885 0.50 9.50 186 GLU A C 1
ATOM 1488 C C B GLU A 1 186 ? 14.331 -31.939 -4.009 0.50 9.74 186 GLU A C 1
ATOM 1489 O O A GLU A 1 186 ? 15.167 -31.471 -4.692 0.50 10.60 186 GLU A O 1
ATOM 1490 O O B GLU A 1 186 ? 15.101 -31.469 -4.824 0.50 10.84 186 GLU A O 1
ATOM 1501 N N A THR A 1 187 ? 14.672 -32.055 -2.592 0.50 9.57 187 THR A N 1
ATOM 1502 N N B THR A 1 187 ? 14.659 -32.064 -2.732 0.50 10.06 187 THR A N 1
ATOM 1503 C CA A THR A 1 187 ? 15.999 -31.656 -2.110 0.50 10.59 187 THR A CA 1
ATOM 1504 C CA B THR A 1 187 ? 15.936 -31.543 -2.294 0.50 11.11 187 THR A CA 1
ATOM 1505 C C A THR A 1 187 ? 17.088 -32.400 -2.863 0.50 9.69 187 THR A C 1
ATOM 1506 C C B THR A 1 187 ? 17.102 -32.395 -2.847 0.50 9.92 187 THR A C 1
ATOM 1507 O O A THR A 1 187 ? 18.107 -31.808 -3.237 0.50 10.54 187 THR A O 1
ATOM 1508 O O B THR A 1 187 ? 18.188 -31.859 -3.086 0.50 11.04 187 THR A O 1
ATOM 1515 N N . ALA A 1 188 ? 16.893 -33.696 -3.063 1.00 9.50 188 ALA A N 1
ATOM 1516 C CA . ALA A 1 188 ? 17.852 -34.496 -3.800 1.00 10.05 188 ALA A CA 1
ATOM 1517 C C . ALA A 1 188 ? 17.977 -34.022 -5.259 1.00 9.21 188 ALA A C 1
ATOM 1518 O O . ALA A 1 188 ? 19.088 -33.829 -5.756 1.00 11.08 188 ALA A O 1
ATOM 1520 N N . ILE A 1 189 ? 16.830 -33.860 -5.941 1.00 9.44 189 ILE A N 1
ATOM 1521 C CA . ILE A 1 189 ? 16.851 -33.443 -7.341 1.00 9.97 189 ILE A CA 1
ATOM 1522 C C . ILE A 1 189 ? 17.510 -32.068 -7.493 1.00 8.98 189 ILE A C 1
ATOM 1523 O O . ILE A 1 189 ? 18.325 -31.828 -8.414 1.00 10.89 189 ILE A O 1
ATOM 1528 N N . PHE A 1 190 ? 17.183 -31.170 -6.566 1.00 9.58 190 PHE A N 1
ATOM 1529 C CA . PHE A 1 190 ? 17.699 -29.801 -6.576 1.00 9.82 190 PHE A CA 1
ATOM 1530 C C . PHE A 1 190 ? 19.235 -29.813 -6.409 1.00 9.24 190 PHE A C 1
ATOM 1531 O O . PHE A 1 190 ? 19.957 -29.158 -7.153 1.00 10.36 190 PHE A O 1
ATOM 1539 N N . LYS A 1 191 ? 19.730 -30.543 -5.417 1.00 9.15 191 LYS A N 1
ATOM 1540 C CA . LYS A 1 191 ? 21.172 -30.642 -5.175 1.00 8.94 191 LYS A CA 1
ATOM 1541 C C . LYS A 1 191 ? 21.860 -31.278 -6.366 1.00 9.48 191 LYS A C 1
ATOM 1542 O O . LYS A 1 191 ? 22.933 -30.822 -6.761 1.00 10.54 191 LYS A O 1
ATOM 1548 N N . MET A 1 192 ? 21.286 -32.344 -6.915 1.00 10.01 192 MET A N 1
ATOM 1549 C CA . MET A 1 192 ? 21.857 -32.981 -8.105 1.00 9.83 192 MET A CA 1
ATOM 1550 C C . MET A 1 192 ? 22.012 -31.965 -9.248 1.00 9.88 192 MET A C 1
ATOM 1551 O O . MET A 1 192 ? 23.073 -31.868 -9.902 1.00 11.45 192 MET A O 1
ATOM 1556 N N . ASN A 1 193 ? 20.963 -31.184 -9.479 1.00 11.44 193 ASN A N 1
ATOM 1557 C CA . ASN A 1 193 ? 21.035 -30.148 -10.511 1.00 12.52 193 ASN A CA 1
ATOM 1558 C C . ASN A 1 193 ? 22.092 -29.099 -10.161 1.00 12.94 193 ASN A C 1
ATOM 1559 O O . ASN A 1 193 ? 22.878 -28.692 -11.047 1.00 14.72 193 ASN A O 1
ATOM 1564 N N . GLU A 1 194 ? 22.165 -28.682 -8.886 1.00 13.28 194 GLU A N 1
ATOM 1565 C CA . GLU A 1 194 ? 23.123 -27.648 -8.471 1.00 13.98 194 GLU A CA 1
ATOM 1566 C C . GLU A 1 194 ? 24.562 -28.060 -8.729 1.00 15.03 194 GLU A C 1
ATOM 1567 O O . GLU A 1 194 ? 25.403 -27.197 -9.052 1.00 17.87 194 GLU A O 1
ATOM 1573 N N . ILE A 1 195 ? 24.871 -29.351 -8.562 1.00 13.20 195 ILE A N 1
ATOM 1574 C CA . ILE A 1 195 ? 26.243 -29.812 -8.780 1.00 14.14 195 ILE A CA 1
ATOM 1575 C C . ILE A 1 195 ? 26.497 -30.234 -10.229 1.00 14.13 195 ILE A C 1
ATOM 1576 O O . ILE A 1 195 ? 27.597 -30.700 -10.550 1.00 17.74 195 ILE A O 1
ATOM 1581 N N . GLY A 1 196 ? 25.522 -30.000 -11.100 1.00 14.50 196 GLY A N 1
ATOM 1582 C CA . GLY A 1 196 ? 25.704 -30.081 -12.555 1.00 14.65 196 GLY A CA 1
ATOM 1583 C C . GLY A 1 196 ? 25.128 -31.324 -13.211 1.00 14.77 196 GLY A C 1
ATOM 1584 O O . GLY A 1 196 ? 25.299 -31.503 -14.426 1.00 18.10 196 GLY A O 1
ATOM 1585 N N . TYR A 1 197 ? 24.502 -32.205 -12.446 1.00 12.94 197 TYR A N 1
ATOM 1586 C CA . TYR A 1 197 ? 23.954 -33.434 -13.019 1.00 12.56 197 TYR A CA 1
ATOM 1587 C C . TYR A 1 197 ? 22.630 -33.109 -13.718 1.00 12.69 197 TYR A C 1
ATOM 1588 O O . TYR A 1 197 ? 21.807 -32.390 -13.178 1.00 14.91 197 TYR A O 1
ATOM 1597 N N . ASP A 1 198 ? 22.470 -33.610 -14.940 1.00 12.85 198 ASP A N 1
ATOM 1598 C CA . ASP A 1 198 ? 21.318 -33.304 -15.767 1.00 13.83 198 ASP A CA 1
ATOM 1599 C C . ASP A 1 198 ? 20.049 -33.928 -15.163 1.00 12.20 198 ASP A C 1
ATOM 1600 O O . ASP A 1 198 ? 19.944 -35.147 -15.099 1.00 13.23 198 ASP A O 1
ATOM 1605 N N . PRO A 1 199 ? 19.082 -33.090 -14.712 1.00 12.46 199 PRO A N 1
ATOM 1606 C CA . PRO A 1 199 ? 17.877 -33.692 -14.114 1.00 12.26 199 PRO A CA 1
ATOM 1607 C C . PRO A 1 199 ? 17.042 -34.511 -15.082 1.00 12.76 199 PRO A C 1
ATOM 1608 O O . PRO A 1 199 ? 16.232 -35.329 -14.651 1.00 13.08 199 PRO A O 1
ATOM 1612 N N . LYS A 1 200 ? 17.263 -34.328 -16.383 1.00 12.96 200 LYS A N 1
ATOM 1613 C CA . LYS A 1 200 ? 16.558 -35.110 -17.375 1.00 15.28 200 LYS A CA 1
ATOM 1614 C C . LYS A 1 200 ? 17.007 -36.576 -17.349 1.00 12.60 200 LYS A C 1
ATOM 1615 O O . LYS A 1 200 ? 16.338 -37.434 -17.925 1.00 16.78 200 LYS A O 1
ATOM 1621 N N . LEU A 1 201 ? 18.141 -36.872 -16.712 1.00 12.65 201 LEU A N 1
ATOM 1622 C CA . LEU A 1 201 ? 18.594 -38.245 -16.533 1.00 12.35 201 LEU A CA 1
ATOM 1623 C C . LEU A 1 201 ? 17.916 -38.971 -15.359 1.00 11.80 201 LEU A C 1
ATOM 1624 O O . LEU A 1 201 ? 18.085 -40.167 -15.218 1.00 13.21 201 LEU A O 1
ATOM 1629 N N . ILE A 1 202 ? 17.144 -38.255 -14.539 1.00 10.94 202 ILE A N 1
ATOM 1630 C CA . ILE A 1 202 ? 16.528 -38.853 -13.362 1.00 10.93 202 ILE A CA 1
ATOM 1631 C C . ILE A 1 202 ? 15.174 -39.468 -13.746 1.00 11.71 202 ILE A C 1
ATOM 1632 O O . ILE A 1 202 ? 14.298 -38.786 -14.287 1.00 15.54 202 ILE A O 1
ATOM 1637 N N . VAL A 1 203 ? 15.006 -40.746 -13.469 1.00 10.81 203 VAL A N 1
ATOM 1638 C CA . VAL A 1 203 ? 13.842 -41.509 -13.890 1.00 12.03 203 VAL A CA 1
ATOM 1639 C C . VAL A 1 203 ? 12.720 -41.403 -12.837 1.00 10.69 203 VAL A C 1
ATOM 1640 O O . VAL A 1 203 ? 11.531 -41.189 -13.156 1.00 12.42 203 VAL A O 1
ATOM 1644 N N . SER A 1 204 ? 13.101 -41.517 -11.555 1.00 10.80 204 SER A N 1
ATOM 1645 C CA . SER A 1 204 ? 12.114 -41.551 -10.485 1.00 10.39 204 SER A CA 1
ATOM 1646 C C . SER A 1 204 ? 12.805 -41.303 -9.162 1.00 10.26 204 SER A C 1
ATOM 1647 O O . SER A 1 204 ? 14.021 -41.416 -9.087 1.00 10.09 204 SER A O 1
ATOM 1650 N N . GLY A 1 205 ? 12.019 -40.988 -8.147 1.00 9.92 205 GLY A N 1
ATOM 1651 C CA . GLY A 1 205 ? 12.547 -40.818 -6.784 1.00 10.55 205 GLY A CA 1
ATOM 1652 C C . GLY A 1 205 ? 11.478 -41.155 -5.776 1.00 8.28 205 GLY A C 1
ATOM 1653 O O . GLY A 1 205 ? 10.295 -40.937 -6.011 1.00 9.78 205 GLY A O 1
ATOM 1654 N N . ALA A 1 206 ? 11.919 -41.671 -4.649 1.00 8.78 206 ALA A N 1
ATOM 1655 C CA . ALA A 1 206 ? 11.051 -42.008 -3.538 1.00 8.06 206 ALA A CA 1
ATOM 1656 C C . ALA A 1 206 ? 11.731 -41.530 -2.252 1.00 8.69 206 ALA A C 1
ATOM 1657 O O . ALA A 1 206 ? 12.937 -41.667 -2.134 1.00 12.88 206 ALA A O 1
ATOM 1659 N N . GLY A 1 207 ? 11.006 -40.925 -1.333 1.00 7.42 207 GLY A N 1
ATOM 1660 C CA . GLY A 1 207 ? 11.613 -40.364 -0.163 1.00 8.49 207 GLY A CA 1
ATOM 1661 C C . GLY A 1 207 ? 10.814 -40.494 1.101 1.00 6.55 207 GLY A C 1
ATOM 1662 O O . GLY A 1 207 ? 9.577 -40.665 1.069 1.00 7.70 207 GLY A O 1
ATOM 1663 N N . ARG A 1 208 ? 11.516 -40.415 2.220 1.00 8.07 208 ARG A N 1
ATOM 1664 C CA . ARG A 1 208 ? 10.913 -40.455 3.564 1.00 7.89 208 ARG A CA 1
ATOM 1665 C C . ARG A 1 208 ? 11.519 -39.328 4.384 1.00 7.28 208 ARG A C 1
ATOM 1666 O O . ARG A 1 208 ? 12.741 -39.120 4.331 1.00 8.51 208 ARG A O 1
ATOM 1674 N N . CYS A 1 209 ? 10.713 -38.646 5.202 1.00 7.17 209 CYS A N 1
ATOM 1675 C CA . CYS A 1 209 ? 11.252 -37.554 5.998 1.00 7.59 209 CYS A CA 1
ATOM 1676 C C . CYS A 1 209 ? 10.313 -37.294 7.170 1.00 7.34 209 CYS A C 1
ATOM 1677 O O . CYS A 1 209 ? 9.098 -37.187 6.957 1.00 7.48 209 CYS A O 1
ATOM 1680 N N . PRO A 1 210 ? 10.836 -37.168 8.410 1.00 7.03 210 PRO A N 1
ATOM 1681 C CA . PRO A 1 210 ? 9.951 -36.835 9.524 1.00 7.16 210 PRO A CA 1
ATOM 1682 C C . PRO A 1 210 ? 9.380 -35.442 9.331 1.00 7.13 210 PRO A C 1
ATOM 1683 O O . PRO A 1 210 ? 10.029 -34.562 8.751 1.00 7.09 210 PRO A O 1
ATOM 1687 N N . ILE A 1 211 ? 8.174 -35.235 9.863 1.00 7.01 211 ILE A N 1
ATOM 1688 C CA . ILE A 1 211 ? 7.504 -33.941 9.851 1.00 7.45 211 ILE A CA 1
ATOM 1689 C C . ILE A 1 211 ? 7.850 -33.181 11.125 1.00 7.36 211 ILE A C 1
ATOM 1690 O O . ILE A 1 211 ? 7.665 -33.685 12.250 1.00 8.30 211 ILE A O 1
ATOM 1695 N N . SER A 1 212 ? 8.416 -31.987 10.980 1.00 7.29 212 SER A N 1
ATOM 1696 C CA . SER A 1 212 ? 8.870 -31.233 12.152 1.00 7.44 212 SER A CA 1
ATOM 1697 C C . SER A 1 212 ? 7.715 -30.874 13.078 1.00 7.19 212 SER A C 1
ATOM 1698 O O . SER A 1 212 ? 6.645 -30.443 12.620 1.00 8.15 212 SER A O 1
ATOM 1701 N N . PRO A 1 213 ? 7.912 -30.970 14.406 1.00 8.27 213 PRO A N 1
ATOM 1702 C CA . PRO A 1 213 ? 7.032 -30.264 15.320 1.00 8.37 213 PRO A CA 1
ATOM 1703 C C . PRO A 1 213 ? 6.970 -28.783 14.951 1.00 7.65 213 PRO A C 1
ATOM 1704 O O . PRO A 1 213 ? 7.897 -28.254 14.300 1.00 9.44 213 PRO A O 1
ATOM 1708 N N . ILE A 1 214 ? 5.921 -28.101 15.376 1.00 8.52 214 ILE A N 1
ATOM 1709 C CA . ILE A 1 214 ? 5.740 -26.683 15.076 1.00 8.79 214 ILE A CA 1
ATOM 1710 C C . ILE A 1 214 ? 6.455 -25.894 16.194 1.00 8.94 214 ILE A C 1
ATOM 1711 O O . ILE A 1 214 ? 6.147 -26.041 17.387 1.00 10.66 214 ILE A O 1
ATOM 1716 N N . LEU A 1 215 ? 7.458 -25.119 15.792 1.00 8.76 215 LEU A N 1
ATOM 1717 C CA . LEU A 1 215 ? 8.195 -24.244 16.704 1.00 9.52 215 LEU A CA 1
ATOM 1718 C C . LEU A 1 215 ? 7.491 -22.885 16.844 1.00 10.65 215 LEU A C 1
ATOM 1719 O O . LEU A 1 215 ? 6.459 -22.651 16.189 1.00 13.10 215 LEU A O 1
ATOM 1724 N N . GLU A 1 216 ? 8.047 -21.985 17.660 1.00 10.65 216 GLU A N 1
ATOM 1725 C CA . GLU A 1 216 ? 7.278 -20.828 18.203 1.00 12.19 216 GLU A CA 1
ATOM 1726 C C . GLU A 1 216 ? 7.027 -19.738 17.224 1.00 11.01 216 GLU A C 1
ATOM 1727 O O . GLU A 1 216 ? 6.218 -18.868 17.507 1.00 15.08 216 GLU A O 1
ATOM 1733 N N . ASN A 1 217 ? 7.754 -19.706 16.112 1.00 10.82 217 ASN A N 1
ATOM 1734 C CA . ASN A 1 217 ? 7.543 -18.654 15.148 1.00 10.82 217 ASN A CA 1
ATOM 1735 C C . ASN A 1 217 ? 8.122 -19.135 13.834 1.00 10.44 217 ASN A C 1
ATOM 1736 O O . ASN A 1 217 ? 8.795 -20.161 13.780 1.00 9.71 217 ASN A O 1
ATOM 1741 N N . ASP A 1 218 ? 7.832 -18.401 12.765 1.00 11.36 218 ASP A N 1
ATOM 1742 C CA . ASP A 1 218 ? 8.228 -18.817 11.420 1.00 11.10 218 ASP A CA 1
ATOM 1743 C C . ASP A 1 218 ? 9.742 -18.872 11.241 1.00 11.05 218 ASP A C 1
ATOM 1744 O O . ASP A 1 218 ? 10.234 -19.709 10.466 1.00 10.72 218 ASP A O 1
ATOM 1749 N N . LEU A 1 219 ? 10.486 -17.990 11.913 1.00 10.32 219 LEU A N 1
ATOM 1750 C CA . LEU A 1 219 ? 11.944 -17.965 11.728 1.00 9.57 219 LEU A CA 1
ATOM 1751 C C . LEU A 1 219 ? 12.557 -19.219 12.309 1.00 8.56 219 LEU A C 1
ATOM 1752 O O . LEU A 1 219 ? 13.368 -19.875 11.652 1.00 9.67 219 LEU A O 1
ATOM 1757 N N . LYS A 1 220 ? 12.141 -19.617 13.521 1.00 9.03 220 LYS A N 1
ATOM 1758 C CA . LYS A 1 220 ? 12.624 -20.868 14.071 1.00 8.80 220 LYS A CA 1
ATOM 1759 C C . LYS A 1 220 ? 12.143 -22.102 13.297 1.00 8.07 220 LYS A C 1
ATOM 1760 O O . LYS A 1 220 ? 12.884 -23.074 13.112 1.00 8.80 220 LYS A O 1
ATOM 1766 N N . ALA A 1 221 ? 10.901 -22.062 12.814 1.00 8.32 221 ALA A N 1
ATOM 1767 C CA . ALA A 1 221 ? 10.373 -23.172 12.012 1.00 8.40 221 ALA A CA 1
ATOM 1768 C C . ALA A 1 221 ? 11.136 -23.369 10.716 1.00 8.28 221 ALA A C 1
ATOM 1769 O O . ALA A 1 221 ? 11.248 -24.498 10.258 1.00 8.59 221 ALA A O 1
ATOM 1771 N N . MET A 1 222 ? 11.688 -22.299 10.142 1.00 8.20 222 MET A N 1
ATOM 1772 C CA . MET A 1 222 ? 12.502 -22.452 8.937 1.00 8.49 222 MET A CA 1
ATOM 1773 C C . MET A 1 222 ? 13.660 -23.422 9.219 1.00 8.94 222 MET A C 1
ATOM 1774 O O . MET A 1 222 ? 14.044 -24.237 8.359 1.00 9.22 222 MET A O 1
ATOM 1779 N N . GLY A 1 223 ? 14.223 -23.334 10.429 1.00 8.61 223 GLY A N 1
ATOM 1780 C CA . GLY A 1 223 ? 15.319 -24.202 10.813 1.00 8.84 223 GLY A CA 1
ATOM 1781 C C . GLY A 1 223 ? 14.891 -25.641 10.975 1.00 8.07 223 GLY A C 1
ATOM 1782 O O . GLY A 1 223 ? 15.516 -26.562 10.431 1.00 9.43 223 GLY A O 1
ATOM 1783 N N . SER A 1 224 ? 13.853 -25.891 11.795 1.00 7.99 224 SER A N 1
ATOM 1784 C CA . SER A 1 224 ? 13.518 -27.268 12.130 1.00 8.52 224 SER A CA 1
ATOM 1785 C C . SER A 1 224 ? 12.922 -28.037 10.934 1.00 7.72 224 SER A C 1
ATOM 1786 O O . SER A 1 224 ? 13.189 -29.220 10.756 1.00 8.66 224 SER A O 1
ATOM 1789 N N . THR A 1 225 ? 12.109 -27.348 10.143 1.00 7.84 225 THR A N 1
ATOM 1790 C CA . THR A 1 225 ? 11.518 -28.016 8.963 1.00 8.31 225 THR A CA 1
ATOM 1791 C C . THR A 1 225 ? 12.636 -28.446 7.990 1.00 8.51 225 THR A C 1
ATOM 1792 O O . THR A 1 225 ? 12.686 -29.587 7.565 1.00 9.57 225 THR A O 1
ATOM 1796 N N . ASN A 1 226 ? 13.575 -27.541 7.709 1.00 8.10 226 ASN A N 1
ATOM 1797 C CA . ASN A 1 226 ? 14.703 -27.890 6.823 1.00 8.24 226 ASN A CA 1
ATOM 1798 C C . ASN A 1 226 ? 15.633 -28.925 7.397 1.00 7.61 226 ASN A C 1
ATOM 1799 O O . ASN A 1 226 ? 16.146 -29.761 6.655 1.00 9.11 226 ASN A O 1
ATOM 1804 N N . ASP A 1 227 ? 15.871 -28.865 8.705 1.00 7.79 227 ASP A N 1
ATOM 1805 C CA . ASP A 1 227 ? 16.720 -29.873 9.328 1.00 7.81 227 ASP A CA 1
ATOM 1806 C C . ASP A 1 227 ? 16.160 -31.283 9.211 1.00 7.45 227 ASP A C 1
ATOM 1807 O O . ASP A 1 227 ? 16.920 -32.260 9.217 1.00 8.41 227 ASP A O 1
ATOM 1812 N N . SER A 1 228 ? 14.837 -31.397 9.077 1.00 8.39 228 SER A N 1
ATOM 1813 C CA . SER A 1 228 ? 14.211 -32.708 8.881 1.00 8.28 228 SER A CA 1
ATOM 1814 C C . SER A 1 228 ? 14.848 -33.395 7.669 1.00 7.43 228 SER A C 1
ATOM 1815 O O . SER A 1 228 ? 15.248 -34.572 7.744 1.00 8.50 228 SER A O 1
ATOM 1818 N N . MET A 1 229 ? 14.950 -32.673 6.554 1.00 7.65 229 MET A N 1
ATOM 1819 C CA A MET A 1 229 ? 15.505 -33.257 5.332 0.50 7.98 229 MET A CA 1
ATOM 1820 C CA B MET A 1 229 ? 15.511 -33.292 5.336 0.50 8.09 229 MET A CA 1
ATOM 1821 C C . MET A 1 229 ? 17.032 -33.381 5.428 1.00 7.84 229 MET A C 1
ATOM 1822 O O . MET A 1 229 ? 17.606 -34.402 5.043 1.00 8.64 229 MET A O 1
ATOM 1831 N N . MET A 1 230 ? 17.665 -32.321 5.933 1.00 7.53 230 MET A N 1
ATOM 1832 C CA . MET A 1 230 ? 19.129 -32.221 5.904 1.00 8.74 230 MET A CA 1
ATOM 1833 C C . MET A 1 230 ? 19.783 -33.252 6.833 1.00 7.80 230 MET A C 1
ATOM 1834 O O . MET A 1 230 ? 20.888 -33.749 6.534 1.00 9.35 230 MET A O 1
ATOM 1839 N N . TYR A 1 231 ? 19.117 -33.592 7.929 1.00 7.90 231 TYR A N 1
ATOM 1840 C CA . TYR A 1 231 ? 19.684 -34.494 8.913 1.00 8.31 231 TYR A CA 1
ATOM 1841 C C . TYR A 1 231 ? 18.943 -35.809 9.010 1.00 8.22 231 TYR A C 1
ATOM 1842 O O . TYR A 1 231 ? 19.479 -36.764 9.548 1.00 9.80 231 TYR A O 1
ATOM 1851 N N . TYR A 1 232 ? 17.715 -35.907 8.477 1.00 7.58 232 TYR A N 1
ATOM 1852 C CA . TYR A 1 232 ? 16.965 -37.144 8.646 1.00 7.95 232 TYR A CA 1
ATOM 1853 C C . TYR A 1 232 ? 16.114 -37.497 7.442 1.00 8.27 232 TYR A C 1
ATOM 1854 O O . TYR A 1 232 ? 15.166 -38.263 7.565 1.00 9.59 232 TYR A O 1
ATOM 1863 N N . GLY A 1 233 ? 16.480 -37.018 6.256 1.00 7.86 233 GLY A N 1
ATOM 1864 C CA . GLY A 1 233 ? 15.707 -37.317 5.040 1.00 8.50 233 GLY A CA 1
ATOM 1865 C C . GLY A 1 233 ? 16.404 -38.360 4.182 1.00 8.65 233 GLY A C 1
ATOM 1866 O O . GLY A 1 233 ? 17.627 -38.268 3.973 1.00 11.54 233 GLY A O 1
ATOM 1867 N N . SER A 1 234 ? 15.648 -39.342 3.693 1.00 8.52 234 SER A N 1
ATOM 1868 C CA . SER A 1 234 ? 16.178 -40.490 2.952 1.00 9.31 234 SER A CA 1
ATOM 1869 C C . SER A 1 234 ? 15.552 -40.557 1.575 1.00 7.95 234 SER A C 1
ATOM 1870 O O . SER A 1 234 ? 14.330 -40.485 1.483 1.00 9.41 234 SER A O 1
ATOM 1873 N N . VAL A 1 235 ? 16.349 -40.714 0.528 1.00 8.10 235 VAL A N 1
ATOM 1874 C CA . VAL A 1 235 ? 15.825 -40.747 -0.832 1.00 8.04 235 VAL A CA 1
ATOM 1875 C C . VAL A 1 235 ? 16.388 -41.951 -1.594 1.00 8.04 235 VAL A C 1
ATOM 1876 O O . VAL A 1 235 ? 17.607 -42.171 -1.584 1.00 9.64 235 VAL A O 1
ATOM 1880 N N . PHE A 1 236 ? 15.537 -42.737 -2.229 1.00 8.59 236 PHE A N 1
ATOM 1881 C CA . PHE A 1 236 ? 15.934 -43.751 -3.208 1.00 8.06 236 PHE A CA 1
ATOM 1882 C C . PHE A 1 236 ? 15.615 -43.184 -4.586 1.00 8.84 236 PHE A C 1
ATOM 1883 O O . PHE A 1 236 ? 14.461 -42.835 -4.854 1.00 10.57 236 PHE A O 1
ATOM 1891 N N . LEU A 1 237 ? 16.627 -43.093 -5.449 1.00 9.09 237 LEU A N 1
ATOM 1892 C CA . LEU A 1 237 ? 16.504 -42.472 -6.774 1.00 10.72 237 LEU A CA 1
ATOM 1893 C C . LEU A 1 237 ? 16.909 -43.439 -7.833 1.00 9.58 237 LEU A C 1
ATOM 1894 O O . LEU A 1 237 ? 17.797 -44.266 -7.599 1.00 10.81 237 LEU A O 1
ATOM 1899 N N . THR A 1 238 ? 16.335 -43.287 -9.023 1.00 9.76 238 THR A N 1
ATOM 1900 C CA . THR A 1 238 ? 16.714 -44.087 -10.188 1.00 10.77 238 THR A CA 1
ATOM 1901 C C . THR A 1 238 ? 17.156 -43.144 -11.291 1.00 10.60 238 THR A C 1
ATOM 1902 O O . THR A 1 238 ? 16.482 -42.152 -11.564 1.00 10.93 238 THR A O 1
ATOM 1906 N N . VAL A 1 239 ? 18.312 -43.432 -11.889 1.00 10.89 239 VAL A N 1
ATOM 1907 C CA . VAL A 1 239 ? 18.886 -42.566 -12.930 1.00 10.53 239 VAL A CA 1
ATOM 1908 C C . VAL A 1 239 ? 19.276 -43.392 -14.151 1.00 10.36 239 VAL A C 1
ATOM 1909 O O . VAL A 1 239 ? 19.541 -44.586 -14.048 1.00 11.40 239 VAL A O 1
ATOM 1913 N N . LYS A 1 240 ? 19.308 -42.736 -15.311 1.00 10.76 240 LYS A N 1
ATOM 1914 C CA . LYS A 1 240 ? 19.683 -43.442 -16.550 1.00 11.62 240 LYS A CA 1
ATOM 1915 C C . LYS A 1 240 ? 21.175 -43.774 -16.612 1.00 12.45 240 LYS A C 1
ATOM 1916 O O . LYS A 1 240 ? 21.546 -44.821 -17.145 1.00 14.40 240 LYS A O 1
ATOM 1922 N N . LYS A 1 241 ? 22.014 -42.883 -16.084 1.00 12.72 241 LYS A N 1
ATOM 1923 C CA . LYS A 1 241 ? 23.470 -43.029 -16.117 1.00 13.58 241 LYS A CA 1
ATOM 1924 C C . LYS A 1 241 ? 24.047 -42.414 -14.862 1.00 13.48 241 LYS A C 1
ATOM 1925 O O . LYS A 1 241 ? 23.766 -41.273 -14.523 1.00 22.66 241 LYS A O 1
ATOM 1931 N N . TYR A 1 242 ? 24.860 -43.159 -14.155 1.00 16.36 242 TYR A N 1
ATOM 1932 C CA . TYR A 1 242 ? 25.492 -42.640 -12.946 1.00 17.01 242 TYR A CA 1
ATOM 1933 C C . TYR A 1 242 ? 26.657 -41.697 -13.270 1.00 16.36 242 TYR A C 1
ATOM 1934 O O . TYR A 1 242 ? 27.226 -41.777 -14.338 1.00 22.41 242 TYR A O 1
ATOM 1943 N N . ASP A 1 243 ? 26.964 -40.793 -12.352 1.00 14.05 243 ASP A N 1
ATOM 1944 C CA . ASP A 1 243 ? 28.117 -39.893 -12.446 1.00 14.01 243 ASP A CA 1
ATOM 1945 C C . ASP A 1 243 ? 28.688 -39.896 -11.022 1.00 14.24 243 ASP A C 1
ATOM 1946 O O . ASP A 1 243 ? 27.962 -39.769 -10.059 1.00 14.15 243 ASP A O 1
ATOM 1951 N N . GLU A 1 244 ? 29.993 -40.082 -10.921 1.00 15.84 244 GLU A N 1
ATOM 1952 C CA . GLU A 1 244 ? 30.715 -40.113 -9.669 1.00 15.99 244 GLU A CA 1
ATOM 1953 C C . GLU A 1 244 ? 30.462 -38.868 -8.850 1.00 13.56 244 GLU A C 1
ATOM 1954 O O . GLU A 1 244 ? 30.543 -38.939 -7.625 1.00 15.74 244 GLU A O 1
ATOM 1960 N N . ILE A 1 245 ? 30.099 -37.742 -9.483 1.00 13.47 245 ILE A N 1
ATOM 1961 C CA . ILE A 1 245 ? 29.873 -36.506 -8.727 1.00 14.60 245 ILE A CA 1
ATOM 1962 C C . ILE A 1 245 ? 28.711 -36.684 -7.754 1.00 13.33 245 ILE A C 1
ATOM 1963 O O . ILE A 1 245 ? 28.571 -35.906 -6.811 1.00 12.97 245 ILE A O 1
ATOM 1968 N N . LEU A 1 246 ? 27.840 -37.668 -7.996 1.00 11.95 246 LEU A N 1
ATOM 1969 C CA . LEU A 1 246 ? 26.671 -37.870 -7.128 1.00 10.95 246 LEU A CA 1
ATOM 1970 C C . LEU A 1 246 ? 27.039 -38.244 -5.682 1.00 11.67 246 LEU A C 1
ATOM 1971 O O . LEU A 1 246 ? 26.210 -38.118 -4.782 1.00 11.85 246 LEU A O 1
ATOM 1976 N N . LYS A 1 247 ? 28.298 -38.648 -5.433 1.00 11.91 247 LYS A N 1
ATOM 1977 C CA . LYS A 1 247 ? 28.739 -38.814 -4.052 1.00 12.20 247 LYS A CA 1
ATOM 1978 C C . LYS A 1 247 ? 28.632 -37.504 -3.257 1.00 10.03 247 LYS A C 1
ATOM 1979 O O . LYS A 1 247 ? 28.634 -37.518 -2.020 1.00 12.23 247 LYS A O 1
ATOM 1985 N N . ASN A 1 248 ? 28.575 -36.366 -3.952 1.00 10.51 248 ASN A N 1
ATOM 1986 C CA . ASN A 1 248 ? 28.490 -35.063 -3.298 1.00 11.29 248 ASN A CA 1
ATOM 1987 C C . ASN A 1 248 ? 27.069 -34.571 -3.055 1.00 10.05 248 ASN A C 1
ATOM 1988 O O . ASN A 1 248 ? 26.875 -33.439 -2.644 1.00 11.55 248 ASN A O 1
ATOM 1993 N N . VAL A 1 249 ? 26.081 -35.429 -3.281 1.00 9.59 249 VAL A N 1
ATOM 1994 C CA . VAL A 1 249 ? 24.696 -35.002 -3.008 1.00 10.07 249 VAL A CA 1
ATOM 1995 C C . VAL A 1 249 ? 24.410 -34.831 -1.501 1.00 9.78 249 VAL A C 1
ATOM 1996 O O . VAL A 1 249 ? 23.833 -33.819 -1.115 1.00 10.55 249 VAL A O 1
ATOM 2000 N N . PRO A 1 250 ? 24.763 -35.821 -0.645 1.00 9.16 250 PRO A N 1
ATOM 2001 C CA . PRO A 1 250 ? 24.289 -35.697 0.733 1.00 8.98 250 PRO A CA 1
ATOM 2002 C C . PRO A 1 250 ? 24.826 -34.497 1.471 1.00 9.12 250 PRO A C 1
ATOM 2003 O O . PRO A 1 250 ? 25.958 -34.032 1.224 1.00 10.15 250 PRO A O 1
ATOM 2007 N N . SER A 1 251 ? 24.062 -34.066 2.464 1.00 9.14 251 SER A N 1
ATOM 2008 C CA . SER A 1 251 ? 24.421 -32.878 3.248 1.00 9.93 251 SER A CA 1
ATOM 2009 C C . SER A 1 251 ? 25.742 -33.057 4.016 1.00 9.89 251 SER A C 1
ATOM 2010 O O . SER A 1 251 ? 26.428 -32.077 4.256 1.00 10.16 251 SER A O 1
ATOM 2013 N N . CYS A 1 252 ? 26.122 -34.293 4.327 1.00 9.25 252 CYS A N 1
ATOM 2014 C CA . CYS A 1 252 ? 27.364 -34.478 5.091 1.00 9.81 252 CYS A CA 1
ATOM 2015 C C . CYS A 1 252 ? 28.625 -34.177 4.295 1.00 9.68 252 CYS A C 1
ATOM 2016 O O . CYS A 1 252 ? 29.715 -34.108 4.880 1.00 11.55 252 CYS A O 1
ATOM 2019 N N . THR A 1 253 ? 28.492 -33.954 2.987 1.00 9.43 253 THR A N 1
ATOM 2020 C CA . THR A 1 253 ? 29.619 -33.557 2.157 1.00 9.04 253 THR A CA 1
ATOM 2021 C C . THR A 1 253 ? 29.743 -32.043 2.057 1.00 8.79 253 THR A C 1
ATOM 2022 O O . THR A 1 253 ? 30.701 -31.536 1.438 1.00 10.21 253 THR A O 1
ATOM 2026 N N . SER A 1 254 ? 28.800 -31.294 2.647 1.00 9.81 254 SER A N 1
ATOM 2027 C CA . SER A 1 254 ? 28.802 -29.849 2.607 1.00 10.80 254 SER A CA 1
ATOM 2028 C C . SER A 1 254 ? 29.636 -29.232 3.715 1.00 10.55 254 SER A C 1
ATOM 2029 O O . SER A 1 254 ? 29.613 -29.683 4.860 1.00 11.63 254 SER A O 1
ATOM 2032 N N . ARG A 1 255 ? 30.309 -28.138 3.377 1.00 10.89 255 ARG A N 1
ATOM 2033 C CA . ARG A 1 255 ? 31.020 -27.297 4.327 1.00 11.43 255 ARG A CA 1
ATOM 2034 C C . ARG A 1 255 ? 30.224 -26.940 5.573 1.00 12.84 255 ARG A C 1
ATOM 2035 O O . ARG A 1 255 ? 30.822 -26.720 6.620 1.00 14.82 255 ARG A O 1
ATOM 2043 N N . ASP A 1 256 ? 28.897 -26.864 5.464 1.00 12.40 256 ASP A N 1
ATOM 2044 C CA . ASP A 1 256 ? 28.095 -26.425 6.599 1.00 11.72 256 ASP A CA 1
ATOM 2045 C C . ASP A 1 256 ? 27.429 -27.561 7.352 1.00 10.63 256 ASP A C 1
ATOM 2046 O O . ASP A 1 256 ? 26.630 -27.320 8.267 1.00 12.04 256 ASP A O 1
ATOM 2051 N N . TYR A 1 257 ? 27.791 -28.814 7.060 1.00 11.32 257 TYR A N 1
ATOM 2052 C CA . TYR A 1 257 ? 27.172 -29.906 7.793 1.00 10.44 257 TYR A CA 1
ATOM 2053 C C . TYR A 1 257 ? 27.477 -29.809 9.268 1.00 10.31 257 TYR A C 1
ATOM 2054 O O . TYR A 1 257 ? 28.627 -29.580 9.678 1.00 12.52 257 TYR A O 1
ATOM 2063 N N . GLY A 1 258 ? 26.450 -30.003 10.090 1.00 10.81 258 GLY A N 1
ATOM 2064 C CA . GLY A 1 258 ? 26.575 -29.869 11.538 1.00 12.56 258 GLY A CA 1
ATOM 2065 C C . GLY A 1 258 ? 25.968 -28.584 12.033 1.00 11.79 258 GLY A C 1
ATOM 2066 O O . GLY A 1 258 ? 25.613 -28.488 13.200 1.00 16.51 258 GLY A O 1
ATOM 2067 N N . LYS A 1 259 ? 25.851 -27.573 11.166 1.00 11.83 259 LYS A N 1
ATOM 2068 C CA . LYS A 1 259 ? 25.190 -26.329 11.538 1.00 12.54 259 LYS A CA 1
ATOM 2069 C C . LYS A 1 259 ? 23.677 -26.559 11.433 1.00 12.38 259 LYS A C 1
ATOM 2070 O O . LYS A 1 259 ? 23.205 -27.116 10.444 1.00 15.11 259 LYS A O 1
ATOM 2076 N N . PRO A 1 260 ? 22.907 -26.111 12.431 1.00 12.32 260 PRO A N 1
ATOM 2077 C CA . PRO A 1 260 ? 21.457 -26.150 12.269 1.00 13.12 260 PRO A CA 1
ATOM 2078 C C . PRO A 1 260 ? 21.087 -25.247 11.094 1.00 11.89 260 PRO A C 1
ATOM 2079 O O . PRO A 1 260 ? 21.714 -24.191 10.905 1.00 12.15 260 PRO A O 1
ATOM 2083 N N . PHE A 1 261 ? 20.066 -25.633 10.334 1.00 10.37 261 PHE A N 1
ATOM 2084 C CA . PHE A 1 261 ? 19.636 -24.774 9.236 1.00 11.09 261 PHE A CA 1
ATOM 2085 C C . PHE A 1 261 ? 19.298 -23.365 9.711 1.00 9.98 261 PHE A C 1
ATOM 2086 O O . PHE A 1 261 ? 19.528 -22.394 9.001 1.00 11.02 261 PHE A O 1
ATOM 2094 N N . TYR A 1 262 ? 18.775 -23.235 10.932 1.00 10.03 262 TYR A N 1
ATOM 2095 C CA . TYR A 1 262 ? 18.458 -21.909 11.453 1.00 10.93 262 TYR A CA 1
ATOM 2096 C C . TYR A 1 262 ? 19.702 -20.996 11.380 1.00 10.88 262 TYR A C 1
ATOM 2097 O O . TYR A 1 262 ? 19.603 -19.808 11.090 1.00 12.12 262 TYR A O 1
ATOM 2106 N N . GLU A 1 263 ? 20.880 -21.541 11.705 1.00 12.23 263 GLU A N 1
ATOM 2107 C CA . GLU A 1 263 ? 22.106 -20.740 11.672 1.00 14.32 263 GLU A CA 1
ATOM 2108 C C . GLU A 1 263 ? 22.462 -20.306 10.245 1.00 12.87 263 GLU A C 1
ATOM 2109 O O . GLU A 1 263 ? 22.949 -19.188 10.030 1.00 16.01 263 GLU A O 1
ATOM 2115 N N . ILE A 1 264 ? 22.190 -21.172 9.271 1.00 12.76 264 ILE A N 1
ATOM 2116 C CA . ILE A 1 264 ? 22.425 -20.845 7.860 1.00 14.35 264 ILE A CA 1
ATOM 2117 C C . ILE A 1 264 ? 21.497 -19.708 7.438 1.00 14.87 264 ILE A C 1
ATOM 2118 O O . ILE A 1 264 ? 21.912 -18.742 6.774 1.00 16.60 264 ILE A O 1
ATOM 2123 N N . PHE A 1 265 ? 20.240 -19.833 7.856 1.00 13.25 265 PHE A N 1
ATOM 2124 C CA . PHE A 1 265 ? 19.197 -18.873 7.510 1.00 12.72 265 PHE A CA 1
ATOM 2125 C C . PHE A 1 265 ? 19.502 -17.513 8.171 1.00 13.11 265 PHE A C 1
ATOM 2126 O O . PHE A 1 265 ? 19.395 -16.465 7.530 1.00 16.22 265 PHE A O 1
ATOM 2134 N N . LYS A 1 266 ? 19.856 -17.543 9.459 1.00 14.31 266 LYS A N 1
ATOM 2135 C CA . LYS A 1 266 ? 20.253 -16.348 10.205 1.00 16.43 266 LYS A CA 1
ATOM 2136 C C . LYS A 1 266 ? 21.444 -15.630 9.523 1.00 17.61 266 LYS A C 1
ATOM 2137 O O . LYS A 1 266 ? 21.448 -14.388 9.375 1.00 19.70 266 LYS A O 1
ATOM 2143 N N . ALA A 1 267 ? 22.433 -16.402 9.067 1.00 17.39 267 ALA A N 1
ATOM 2144 C CA . ALA A 1 267 ? 23.618 -15.799 8.438 1.00 18.51 267 ALA A CA 1
ATOM 2145 C C . ALA A 1 267 ? 23.249 -15.140 7.103 1.00 19.27 267 ALA A C 1
ATOM 2146 O O . ALA A 1 267 ? 23.953 -14.227 6.629 1.00 23.44 267 ALA A O 1
ATOM 2148 N N . ALA A 1 268 ? 22.152 -15.602 6.491 1.00 20.08 268 ALA A N 1
ATOM 2149 C CA . ALA A 1 268 ? 21.592 -15.012 5.261 1.00 19.19 268 ALA A CA 1
ATOM 2150 C C . ALA A 1 268 ? 20.579 -13.910 5.583 1.00 20.41 268 ALA A C 1
ATOM 2151 O O . ALA A 1 268 ? 19.720 -13.588 4.764 1.00 21.59 268 ALA A O 1
ATOM 2153 N N . ASN A 1 269 ? 20.695 -13.334 6.779 1.00 20.53 269 ASN A N 1
ATOM 2154 C CA . ASN A 1 269 ? 19.814 -12.270 7.243 1.00 20.81 269 ASN A CA 1
ATOM 2155 C C . ASN A 1 269 ? 18.335 -12.641 7.158 1.00 19.52 269 ASN A C 1
ATOM 2156 O O . ASN A 1 269 ? 17.473 -11.805 6.885 1.00 21.04 269 ASN A O 1
ATOM 2161 N N . TYR A 1 270 ? 18.051 -13.900 7.453 1.00 16.64 270 TYR A N 1
ATOM 2162 C CA . TYR A 1 270 ? 16.687 -14.415 7.452 1.00 16.78 270 TYR A CA 1
ATOM 2163 C C . TYR A 1 270 ? 15.995 -14.231 6.103 1.00 16.35 270 TYR A C 1
ATOM 2164 O O . TYR A 1 270 ? 14.772 -14.121 6.026 1.00 18.01 270 TYR A O 1
ATOM 2173 N N . ASP A 1 271 ? 16.793 -14.214 5.044 1.00 16.92 271 ASP A N 1
ATOM 2174 C CA . ASP A 1 271 ? 16.284 -14.128 3.691 1.00 15.59 271 ASP A CA 1
ATOM 2175 C C . ASP A 1 271 ? 16.535 -15.443 2.966 1.00 13.57 271 ASP A C 1
ATOM 2176 O O . ASP A 1 271 ? 17.654 -15.752 2.550 1.00 15.56 271 ASP A O 1
ATOM 2181 N N . PHE A 1 272 ? 15.471 -16.225 2.815 1.00 13.67 272 PHE A N 1
ATOM 2182 C CA . PHE A 1 272 ? 15.544 -17.527 2.160 1.00 12.89 272 PHE A CA 1
ATOM 2183 C C . PHE A 1 272 ? 16.261 -17.480 0.802 1.00 12.36 272 PHE A C 1
ATOM 2184 O O . PHE A 1 272 ? 17.047 -18.376 0.478 1.00 12.56 272 PHE A O 1
ATOM 2192 N N . TYR A 1 273 ? 15.988 -16.441 0.024 1.00 11.40 273 TYR A N 1
ATOM 2193 C CA . TYR A 1 273 ? 16.537 -16.301 -1.322 1.00 12.00 273 TYR A CA 1
ATOM 2194 C C . TYR A 1 273 ? 18.002 -15.835 -1.348 1.00 13.16 273 TYR A C 1
ATOM 2195 O O . TYR A 1 273 ? 18.604 -15.763 -2.412 1.00 17.59 273 TYR A O 1
ATOM 2204 N N . LYS A 1 274 ? 18.553 -15.527 -0.180 1.00 13.07 274 LYS A N 1
ATOM 2205 C CA . LYS A 1 274 ? 19.974 -15.229 -0.065 1.00 14.48 274 LYS A CA 1
ATOM 2206 C C . LYS A 1 274 ? 20.808 -16.403 0.400 1.00 14.48 274 LYS A C 1
ATOM 2207 O O . LYS A 1 274 ? 22.040 -16.298 0.422 1.00 19.11 274 LYS A O 1
ATOM 2213 N N . ILE A 1 275 ? 20.176 -17.523 0.723 1.00 13.06 275 ILE A N 1
ATOM 2214 C CA . ILE A 1 275 ? 20.924 -18.718 1.076 1.00 13.44 275 ILE A CA 1
ATOM 2215 C C . ILE A 1 275 ? 21.589 -19.299 -0.182 1.00 15.77 275 ILE A C 1
ATOM 2216 O O . ILE A 1 275 ? 20.958 -19.411 -1.232 1.00 15.82 275 ILE A O 1
ATOM 2221 N N . ASP A 1 276 ? 22.862 -19.678 -0.073 1.00 14.95 276 ASP A N 1
ATOM 2222 C CA . ASP A 1 276 ? 23.575 -20.330 -1.172 1.00 15.39 276 ASP A CA 1
ATOM 2223 C C . ASP A 1 276 ? 22.785 -21.587 -1.574 1.00 14.62 276 ASP A C 1
ATOM 2224 O O . ASP A 1 276 ? 22.616 -22.457 -0.726 1.00 13.66 276 ASP A O 1
ATOM 2229 N N . PRO A 1 277 ? 22.321 -21.693 -2.851 1.00 14.85 277 PRO A N 1
ATOM 2230 C CA . PRO A 1 277 ? 21.504 -22.873 -3.207 1.00 14.89 277 PRO A CA 1
ATOM 2231 C C . PRO A 1 277 ? 22.235 -24.212 -3.058 1.00 15.36 277 PRO A C 1
ATOM 2232 O O . PRO A 1 277 ? 21.578 -25.258 -2.924 1.00 15.98 277 PRO A O 1
ATOM 2236 N N . ASN A 1 278 ? 23.565 -24.192 -3.063 1.00 16.07 278 ASN A N 1
ATOM 2237 C CA . ASN A 1 278 ? 24.335 -25.403 -2.835 1.00 16.02 278 ASN A CA 1
ATOM 2238 C C . ASN A 1 278 ? 24.129 -26.008 -1.457 1.00 16.76 278 ASN A C 1
ATOM 2239 O O . ASN A 1 278 ? 24.507 -27.158 -1.240 1.00 18.18 278 ASN A O 1
ATOM 2244 N N . LEU A 1 279 ? 23.536 -25.242 -0.538 1.00 15.60 279 LEU A N 1
ATOM 2245 C CA . LEU A 1 279 ? 23.397 -25.686 0.830 1.00 15.39 279 LEU A CA 1
ATOM 2246 C C . LEU A 1 279 ? 22.171 -26.552 1.064 1.00 13.05 279 LEU A C 1
ATOM 2247 O O . LEU A 1 279 ? 22.037 -27.128 2.142 1.00 16.68 279 LEU A O 1
ATOM 2252 N N . PHE A 1 280 ? 21.275 -26.662 0.068 1.00 13.24 280 PHE A N 1
ATOM 2253 C CA . PHE A 1 280 ? 20.112 -27.576 0.196 1.00 13.31 280 PHE A CA 1
ATOM 2254 C C . PHE A 1 280 ? 20.483 -28.993 -0.224 1.00 12.95 280 PHE A C 1
ATOM 2255 O O . PHE A 1 280 ? 21.047 -29.197 -1.305 1.00 15.53 280 PHE A O 1
ATOM 2263 N N . ALA A 1 281 ? 20.191 -29.980 0.625 1.00 12.06 281 ALA A N 1
ATOM 2264 C CA . ALA A 1 281 ? 20.578 -31.360 0.354 1.00 11.33 281 ALA A CA 1
ATOM 2265 C C . ALA A 1 281 ? 19.880 -32.331 1.300 1.00 9.73 281 ALA A C 1
ATOM 2266 O O . ALA A 1 281 ? 19.607 -32.002 2.463 1.00 12.39 281 ALA A O 1
ATOM 2268 N N . PRO A 1 282 ? 19.639 -33.562 0.835 1.00 9.95 282 PRO A N 1
ATOM 2269 C CA . PRO A 1 282 ? 19.104 -34.611 1.685 1.00 9.31 282 PRO A CA 1
ATOM 2270 C C . PRO A 1 282 ? 20.181 -35.223 2.559 1.00 8.43 282 PRO A C 1
ATOM 2271 O O . PRO A 1 282 ? 21.374 -35.157 2.228 1.00 10.24 282 PRO A O 1
ATOM 2275 N N . ALA A 1 283 ? 19.775 -35.898 3.623 1.00 8.52 283 ALA A N 1
ATOM 2276 C CA . ALA A 1 283 ? 20.735 -36.565 4.505 1.00 7.74 283 ALA A CA 1
ATOM 2277 C C . ALA A 1 283 ? 21.380 -37.785 3.863 1.00 8.65 283 ALA A C 1
ATOM 2278 O O . ALA A 1 283 ? 22.605 -38.008 3.998 1.00 8.78 283 ALA A O 1
ATOM 2280 N N . GLN A 1 284 ? 20.585 -38.617 3.191 1.00 9.31 284 GLN A N 1
ATOM 2281 C CA . GLN A 1 284 ? 21.088 -39.901 2.687 1.00 9.81 284 GLN A CA 1
ATOM 2282 C C . GLN A 1 284 ? 20.344 -40.284 1.412 1.00 10.54 284 GLN A C 1
ATOM 2283 O O . GLN A 1 284 ? 19.126 -40.069 1.299 1.00 11.64 284 GLN A O 1
ATOM 2289 N N . ILE A 1 285 ? 21.071 -40.869 0.475 1.00 10.18 285 ILE A N 1
ATOM 2290 C CA A ILE A 1 285 ? 20.507 -41.272 -0.795 0.50 9.79 285 ILE A CA 1
ATOM 2291 C CA B ILE A 1 285 ? 20.546 -41.238 -0.826 0.50 10.06 285 ILE A CA 1
ATOM 2292 C C . ILE A 1 285 ? 21.042 -42.623 -1.231 1.00 9.29 285 ILE A C 1
ATOM 2293 O O . ILE A 1 285 ? 22.153 -43.018 -0.873 1.00 12.71 285 ILE A O 1
ATOM 2302 N N . ALA A 1 286 ? 20.211 -43.326 -1.996 1.00 9.73 286 ALA A N 1
ATOM 2303 C CA . ALA A 1 286 ? 20.615 -44.535 -2.712 1.00 9.55 286 ALA A CA 1
ATOM 2304 C C . ALA A 1 286 ? 20.279 -44.226 -4.169 1.00 9.51 286 ALA A C 1
ATOM 2305 O O . ALA A 1 286 ? 19.153 -43.804 -4.466 1.00 11.46 286 ALA A O 1
ATOM 2307 N N . VAL A 1 287 ? 21.245 -44.409 -5.078 1.00 9.07 287 VAL A N 1
ATOM 2308 C CA . VAL A 1 287 ? 21.063 -44.072 -6.488 1.00 9.10 287 VAL A CA 1
ATOM 2309 C C . VAL A 1 287 ? 21.207 -45.323 -7.329 1.00 9.63 287 VAL A C 1
ATOM 2310 O O . VAL A 1 287 ? 22.299 -45.836 -7.483 1.00 10.23 287 VAL A O 1
ATOM 2314 N N . ASN A 1 288 ? 20.088 -45.808 -7.868 1.00 9.30 288 ASN A N 1
ATOM 2315 C CA . ASN A 1 288 ? 20.073 -46.969 -8.755 1.00 8.85 288 ASN A CA 1
ATOM 2316 C C . ASN A 1 288 ? 20.348 -46.542 -10.187 1.00 9.67 288 ASN A C 1
ATOM 2317 O O . ASN A 1 288 ? 19.592 -45.808 -10.782 1.00 10.75 288 ASN A O 1
ATOM 2322 N N . ASP A 1 289 ? 21.505 -46.977 -10.691 1.00 10.91 289 ASP A N 1
ATOM 2323 C CA . ASP A 1 289 ? 21.941 -46.668 -12.033 1.00 11.68 289 ASP A CA 1
ATOM 2324 C C . ASP A 1 289 ? 21.460 -47.717 -13.023 1.00 11.15 289 ASP A C 1
ATOM 2325 O O . ASP A 1 289 ? 21.879 -48.865 -12.961 1.00 12.53 289 ASP A O 1
ATOM 2330 N N . LEU A 1 290 ? 20.598 -47.306 -13.952 1.00 11.84 290 LEU A N 1
ATOM 2331 C CA . LEU A 1 290 ? 20.108 -48.254 -14.980 1.00 13.39 290 LEU A CA 1
ATOM 2332 C C . LEU A 1 290 ? 21.194 -48.774 -15.917 1.00 13.75 290 LEU A C 1
ATOM 2333 O O . LEU A 1 290 ? 21.077 -49.879 -16.456 1.00 16.95 290 LEU A O 1
ATOM 2338 N N . GLU A 1 291 ? 22.245 -47.986 -16.100 1.00 15.03 291 GLU A N 1
ATOM 2339 C CA . GLU A 1 291 ? 23.256 -48.382 -17.085 1.00 16.80 291 GLU A CA 1
ATOM 2340 C C . GLU A 1 291 ? 24.094 -49.572 -16.578 1.00 17.21 291 GLU A C 1
ATOM 2341 O O . GLU A 1 291 ? 24.195 -50.601 -17.252 1.00 19.00 291 GLU A O 1
ATOM 2347 N N . THR A 1 292 ? 24.627 -49.455 -15.361 1.00 15.23 292 THR A N 1
ATOM 2348 C CA . THR A 1 292 ? 25.459 -50.494 -14.800 1.00 15.87 292 THR A CA 1
ATOM 2349 C C . THR A 1 292 ? 24.678 -51.497 -13.954 1.00 13.92 292 THR A C 1
ATOM 2350 O O . THR A 1 292 ? 25.173 -52.575 -13.648 1.00 15.52 292 THR A O 1
ATOM 2354 N N . GLY A 1 293 ? 23.472 -51.128 -13.525 1.00 13.06 293 GLY A N 1
ATOM 2355 C CA . GLY A 1 293 ? 22.692 -51.976 -12.641 1.00 12.51 293 GLY A CA 1
ATOM 2356 C C . GLY A 1 293 ? 23.133 -51.940 -11.205 1.00 12.34 293 GLY A C 1
ATOM 2357 O O . GLY A 1 293 ? 22.681 -52.780 -10.416 1.00 13.46 293 GLY A O 1
ATOM 2358 N N . LYS A 1 294 ? 24.002 -50.984 -10.866 1.00 11.81 294 LYS A N 1
ATOM 2359 C CA . LYS A 1 294 ? 24.460 -50.842 -9.484 1.00 11.79 294 LYS A CA 1
ATOM 2360 C C . LYS A 1 294 ? 23.647 -49.787 -8.762 1.00 10.55 294 LYS A C 1
ATOM 2361 O O . LYS A 1 294 ? 23.066 -48.933 -9.373 1.00 13.49 294 LYS A O 1
ATOM 2367 N N . THR A 1 295 ? 23.660 -49.850 -7.442 1.00 10.73 295 THR A N 1
ATOM 2368 C CA . THR A 1 295 ? 22.975 -48.840 -6.615 1.00 10.83 295 THR A CA 1
ATOM 2369 C C . THR A 1 295 ? 23.963 -48.281 -5.602 1.00 10.18 295 THR A C 1
ATOM 2370 O O . THR A 1 295 ? 24.459 -49.037 -4.729 1.00 12.01 295 THR A O 1
ATOM 2374 N N . TYR A 1 296 ? 24.250 -46.995 -5.725 1.00 9.68 296 TYR A N 1
ATOM 2375 C CA . TYR A 1 296 ? 25.298 -46.335 -4.956 1.00 9.89 296 TYR A CA 1
ATOM 2376 C C . TYR A 1 296 ? 24.677 -45.619 -3.766 1.00 10.05 296 TYR A C 1
ATOM 2377 O O . TYR A 1 296 ? 23.770 -44.784 -3.920 1.00 11.38 296 TYR A O 1
ATOM 2386 N N . VAL A 1 297 ? 25.181 -45.886 -2.572 1.00 9.86 297 VAL A N 1
ATOM 2387 C CA . VAL A 1 297 ? 24.605 -45.339 -1.336 1.00 10.00 297 VAL A CA 1
ATOM 2388 C C . VAL A 1 297 ? 25.550 -44.274 -0.778 1.00 9.96 297 VAL A C 1
ATOM 2389 O O . VAL A 1 297 ? 26.767 -44.510 -0.655 1.00 11.28 297 VAL A O 1
ATOM 2393 N N . HIS A 1 298 ? 25.011 -43.113 -0.407 1.00 10.46 298 HIS A N 1
ATOM 2394 C CA . HIS A 1 298 ? 25.833 -41.987 0.052 1.00 10.53 298 HIS A CA 1
ATOM 2395 C C . HIS A 1 298 ? 25.100 -41.294 1.202 1.00 9.37 298 HIS A C 1
ATOM 2396 O O . HIS A 1 298 ? 23.893 -41.129 1.145 1.00 11.22 298 HIS A O 1
ATOM 2403 N N . GLY A 1 299 ? 25.790 -40.860 2.245 1.00 10.82 299 GLY A N 1
ATOM 2404 C CA . GLY A 1 299 ? 25.191 -40.067 3.326 1.00 12.03 299 GLY A CA 1
ATOM 2405 C C . GLY A 1 299 ? 24.907 -40.861 4.567 1.00 12.89 299 GLY A C 1
ATOM 2406 O O . GLY A 1 299 ? 25.349 -41.997 4.706 1.00 14.26 299 GLY A O 1
ATOM 2407 N N . LYS A 1 300 ? 24.228 -40.213 5.500 1.00 11.80 300 LYS A N 1
ATOM 2408 C CA . LYS A 1 300 ? 23.962 -40.790 6.803 1.00 11.45 300 LYS A CA 1
ATOM 2409 C C . LYS A 1 300 ? 22.829 -40.025 7.462 1.00 11.55 300 LYS A C 1
ATOM 2410 O O . LYS A 1 300 ? 22.524 -38.886 7.085 1.00 12.35 300 LYS A O 1
ATOM 2416 N N . LEU A 1 301 ? 22.205 -40.684 8.432 1.00 11.46 301 LEU A N 1
ATOM 2417 C CA . LEU A 1 301 ? 21.189 -40.042 9.264 1.00 11.26 301 LEU A CA 1
ATOM 2418 C C . LEU A 1 301 ? 21.794 -39.482 10.552 1.00 13.43 301 LEU A C 1
ATOM 2419 O O . LEU A 1 301 ? 22.863 -39.936 11.004 1.00 15.66 301 LEU A O 1
ATOM 2424 N N . ASN A 1 302 ? 21.144 -38.482 11.126 1.00 10.41 302 ASN A N 1
ATOM 2425 C CA . ASN A 1 302 ? 21.701 -37.826 12.323 1.00 10.03 302 ASN A CA 1
ATOM 2426 C C . ASN A 1 302 ? 20.573 -37.427 13.295 1.00 9.35 302 ASN A C 1
ATOM 2427 O O . ASN A 1 302 ? 20.098 -36.279 13.303 1.00 10.82 302 ASN A O 1
ATOM 2432 N N . ALA A 1 303 ? 20.141 -38.385 14.107 1.00 10.40 303 ALA A N 1
ATOM 2433 C CA . ALA A 1 303 ? 19.054 -38.127 15.067 1.00 9.78 303 ALA A CA 1
ATOM 2434 C C . ALA A 1 303 ? 19.482 -37.160 16.151 1.00 10.61 303 ALA A C 1
ATOM 2435 O O . ALA A 1 303 ? 18.654 -36.448 16.697 1.00 11.30 303 ALA A O 1
ATOM 2437 N N . GLU A 1 304 ? 20.782 -37.125 16.483 1.00 11.32 304 GLU A N 1
ATOM 2438 C CA . GLU A 1 304 ? 21.236 -36.225 17.542 1.00 11.95 304 GLU A CA 1
ATOM 2439 C C . GLU A 1 304 ? 21.018 -34.770 17.161 1.00 10.23 304 GLU A C 1
ATOM 2440 O O . GLU A 1 304 ? 20.431 -33.975 17.929 1.00 12.42 304 GLU A O 1
ATOM 2446 N N . VAL A 1 305 ? 21.447 -34.388 15.952 1.00 10.37 305 VAL A N 1
ATOM 2447 C CA . VAL A 1 305 ? 21.172 -33.026 15.506 1.00 10.37 305 VAL A CA 1
ATOM 2448 C C . VAL A 1 305 ? 19.661 -32.805 15.354 1.00 9.94 305 VAL A C 1
ATOM 2449 O O . VAL A 1 305 ? 19.130 -31.751 15.744 1.00 10.96 305 VAL A O 1
ATOM 2453 N N . LEU A 1 306 ? 18.958 -33.779 14.760 1.00 9.08 306 LEU A N 1
ATOM 2454 C CA . LEU A 1 306 ? 17.505 -33.603 14.562 1.00 9.01 306 LEU A CA 1
ATOM 2455 C C . LEU A 1 306 ? 16.793 -33.286 15.891 1.00 8.93 306 LEU A C 1
ATOM 2456 O O . LEU A 1 306 ? 15.931 -32.394 15.946 1.00 9.71 306 LEU A O 1
ATOM 2461 N N . PHE A 1 307 ? 17.140 -34.013 16.958 1.00 8.92 307 PHE A N 1
ATOM 2462 C CA . PHE A 1 307 ? 16.422 -33.819 18.213 1.00 9.17 307 PHE A CA 1
ATOM 2463 C C . PHE A 1 307 ? 16.731 -32.444 18.820 1.00 9.80 307 PHE A C 1
ATOM 2464 O O . PHE A 1 307 ? 15.871 -31.851 19.448 1.00 10.92 307 PHE A O 1
ATOM 2472 N N . GLN A 1 308 ? 17.956 -31.935 18.616 1.00 9.60 308 GLN A N 1
ATOM 2473 C CA . GLN A 1 308 ? 18.265 -30.581 18.983 1.00 9.57 308 GLN A CA 1
ATOM 2474 C C . GLN A 1 308 ? 17.403 -29.573 18.205 1.00 9.63 308 GLN A C 1
ATOM 2475 O O . GLN A 1 308 ? 16.782 -28.658 18.789 1.00 10.63 308 GLN A O 1
ATOM 2481 N N . SER A 1 309 ? 17.316 -29.786 16.897 1.00 9.44 309 SER A N 1
ATOM 2482 C CA . SER A 1 309 ? 16.562 -28.848 16.019 1.00 10.65 309 SER A CA 1
ATOM 2483 C C . SER A 1 309 ? 15.074 -28.873 16.371 1.00 10.01 309 SER A C 1
ATOM 2484 O O . SER A 1 309 ? 14.403 -27.853 16.336 1.00 11.70 309 SER A O 1
ATOM 2487 N N . TYR A 1 310 ? 14.586 -30.039 16.757 1.00 9.61 310 TYR A N 1
ATOM 2488 C CA . TYR A 1 310 ? 13.182 -30.245 17.115 1.00 9.67 310 TYR A CA 1
ATOM 2489 C C . TYR A 1 310 ? 12.852 -29.816 18.534 1.00 8.98 310 TYR A C 1
ATOM 2490 O O . TYR A 1 310 ? 11.715 -29.938 18.949 1.00 11.21 310 TYR A O 1
ATOM 2499 N N . GLN A 1 311 ? 13.842 -29.361 19.298 1.00 9.82 311 GLN A N 1
ATOM 2500 C CA . GLN A 1 311 ? 13.591 -28.896 20.673 1.00 9.87 311 GLN A CA 1
ATOM 2501 C C . GLN A 1 311 ? 12.922 -30.014 21.503 1.00 9.59 311 GLN A C 1
ATOM 2502 O O . GLN A 1 311 ? 12.003 -29.791 22.285 1.00 11.36 311 GLN A O 1
ATOM 2508 N N . ILE A 1 312 ? 13.446 -31.215 21.338 1.00 10.08 312 ILE A N 1
ATOM 2509 C CA . ILE A 1 312 ? 12.965 -32.380 22.070 1.00 10.78 312 ILE A CA 1
ATOM 2510 C C . ILE A 1 312 ? 13.383 -32.282 23.540 1.00 10.74 312 ILE A C 1
ATOM 2511 O O . ILE A 1 312 ? 14.564 -31.947 23.830 1.00 13.53 312 ILE A O 1
ATOM 2516 N N . VAL A 1 313 ? 12.454 -32.589 24.442 1.00 10.03 313 VAL A N 1
ATOM 2517 C CA . VAL A 1 313 ? 12.747 -32.692 25.872 1.00 11.11 313 VAL A CA 1
ATOM 2518 C C . VAL A 1 313 ? 12.486 -34.125 26.320 1.00 11.60 313 VAL A C 1
ATOM 2519 O O . VAL A 1 313 ? 11.356 -34.573 26.348 1.00 11.50 313 VAL A O 1
ATOM 2523 N N . LEU A 1 314 ? 13.547 -34.859 26.627 1.00 14.39 314 LEU A N 1
ATOM 2524 C CA . LEU A 1 314 ? 13.436 -36.206 27.193 1.00 14.26 314 LEU A CA 1
ATOM 2525 C C . LEU A 1 314 ? 13.357 -36.117 28.716 1.00 16.75 314 LEU A C 1
ATOM 2526 O O . LEU A 1 314 ? 13.802 -35.135 29.310 1.00 22.27 314 LEU A O 1
ATOM 2531 N N . GLU A 1 315 ? 12.811 -37.141 29.364 1.00 18.22 315 GLU A N 1
ATOM 2532 C CA . GLU A 1 315 ? 12.892 -37.188 30.846 1.00 21.90 315 GLU A CA 1
ATOM 2533 C C . GLU A 1 315 ? 14.336 -37.391 31.360 1.00 28.68 315 GLU A C 1
ATOM 2534 O O . GLU A 1 315 ? 14.630 -36.995 32.482 1.00 34.27 315 GLU A O 1
ATOM 2540 N N . MET B 1 1 ? -20.733 -64.308 -5.464 1.00 25.39 1 MET B N 1
ATOM 2541 C CA . MET B 1 1 ? -19.446 -64.798 -6.043 1.00 25.04 1 MET B CA 1
ATOM 2542 C C . MET B 1 1 ? -18.548 -63.613 -6.267 1.00 20.98 1 MET B C 1
ATOM 2543 O O . MET B 1 1 ? -19.024 -62.536 -6.608 1.00 26.89 1 MET B O 1
ATOM 2548 N N . LEU B 1 2 ? -17.245 -63.820 -6.087 1.00 17.33 2 LEU B N 1
ATOM 2549 C CA . LEU B 1 2 ? -16.252 -62.811 -6.441 1.00 16.29 2 LEU B CA 1
ATOM 2550 C C . LEU B 1 2 ? -15.611 -63.198 -7.767 1.00 13.74 2 LEU B C 1
ATOM 2551 O O . LEU B 1 2 ? -15.093 -64.303 -7.892 1.00 17.54 2 LEU B O 1
ATOM 2556 N N . SER B 1 3 ? -15.662 -62.294 -8.758 1.00 13.32 3 SER B N 1
ATOM 2557 C CA . SER B 1 3 ? -15.054 -62.517 -10.068 1.00 12.26 3 SER B CA 1
ATOM 2558 C C . SER B 1 3 ? -13.749 -61.725 -10.153 1.00 11.89 3 SER B C 1
ATOM 2559 O O . SER B 1 3 ? -13.763 -60.503 -10.324 1.00 12.39 3 SER B O 1
ATOM 2562 N N . VAL B 1 4 ? -12.618 -62.428 -10.061 1.00 11.70 4 VAL B N 1
ATOM 2563 C CA . VAL B 1 4 ? -11.314 -61.765 -10.149 1.00 12.14 4 VAL B CA 1
ATOM 2564 C C . VAL B 1 4 ? -11.144 -61.043 -11.495 1.00 10.57 4 VAL B C 1
ATOM 2565 O O . VAL B 1 4 ? -10.510 -59.985 -11.558 1.00 11.42 4 VAL B O 1
ATOM 2569 N N . ASN B 1 5 ? -11.724 -61.585 -12.579 1.00 10.82 5 ASN B N 1
ATOM 2570 C CA . ASN B 1 5 ? -11.578 -60.916 -13.866 1.00 10.78 5 ASN B CA 1
ATOM 2571 C C . ASN B 1 5 ? -12.386 -59.636 -13.956 1.00 11.31 5 ASN B C 1
ATOM 2572 O O . ASN B 1 5 ? -11.894 -58.634 -14.473 1.00 13.35 5 ASN B O 1
ATOM 2577 N N . GLU B 1 6 ? -13.641 -59.665 -13.495 1.00 12.71 6 GLU B N 1
ATOM 2578 C CA . GLU B 1 6 ? -14.457 -58.441 -13.545 1.00 13.45 6 GLU B CA 1
ATOM 2579 C C . GLU B 1 6 ? -13.875 -57.355 -12.642 1.00 11.84 6 GLU B C 1
ATOM 2580 O O . GLU B 1 6 ? -13.823 -56.191 -13.012 1.00 13.69 6 GLU B O 1
ATOM 2586 N N . ILE B 1 7 ? -13.434 -57.742 -11.448 1.00 11.60 7 ILE B N 1
ATOM 2587 C CA . ILE B 1 7 ? -12.889 -56.767 -10.506 1.00 12.05 7 ILE B CA 1
ATOM 2588 C C . ILE B 1 7 ? -11.587 -56.161 -11.058 1.00 12.63 7 ILE B C 1
ATOM 2589 O O . ILE B 1 7 ? -11.402 -54.932 -11.038 1.00 14.09 7 ILE B O 1
ATOM 2594 N N . ALA B 1 8 ? -10.696 -57.019 -11.568 1.00 11.61 8 ALA B N 1
ATOM 2595 C CA . ALA B 1 8 ? -9.438 -56.553 -12.167 1.00 11.69 8 ALA B CA 1
ATOM 2596 C C . ALA B 1 8 ? -9.675 -55.690 -13.426 1.00 11.83 8 ALA B C 1
ATOM 2597 O O . ALA B 1 8 ? -8.931 -54.727 -13.656 1.00 12.39 8 ALA B O 1
ATOM 2599 N N . ALA B 1 9 ? -10.708 -56.012 -14.227 1.00 11.43 9 ALA B N 1
ATOM 2600 C CA . ALA B 1 9 ? -10.997 -55.222 -15.424 1.00 13.16 9 ALA B CA 1
ATOM 2601 C C . ALA B 1 9 ? -11.281 -53.760 -15.070 1.00 13.68 9 ALA B C 1
ATOM 2602 O O . ALA B 1 9 ? -10.882 -52.853 -15.811 1.00 14.72 9 ALA B O 1
ATOM 2604 N N . GLU B 1 10 ? -11.929 -53.520 -13.916 1.00 12.67 10 GLU B N 1
ATOM 2605 C CA . GLU B 1 10 ? -12.183 -52.148 -13.483 1.00 14.90 10 GLU B CA 1
ATOM 2606 C C . GLU B 1 10 ? -10.880 -51.411 -13.189 1.00 13.42 10 GLU B C 1
ATOM 2607 O O . GLU B 1 10 ? -10.762 -50.216 -13.500 1.00 14.17 10 GLU B O 1
ATOM 2613 N N . ILE B 1 11 ? -9.908 -52.112 -12.600 1.00 12.90 11 ILE B N 1
ATOM 2614 C CA . ILE B 1 11 ? -8.612 -51.477 -12.316 1.00 12.63 11 ILE B CA 1
ATOM 2615 C C . ILE B 1 11 ? -7.894 -51.144 -13.627 1.00 12.69 11 ILE B C 1
ATOM 2616 O O . ILE B 1 11 ? -7.342 -50.052 -13.786 1.00 12.94 11 ILE B O 1
ATOM 2621 N N . VAL B 1 12 ? -7.924 -52.062 -14.582 1.00 11.71 12 VAL B N 1
ATOM 2622 C CA . VAL B 1 12 ? -7.279 -51.795 -15.864 1.00 12.20 12 VAL B CA 1
ATOM 2623 C C . VAL B 1 12 ? -7.923 -50.580 -16.533 1.00 12.32 12 VAL B C 1
ATOM 2624 O O . VAL B 1 12 ? -7.248 -49.706 -17.062 1.00 13.93 12 VAL B O 1
ATOM 2628 N N . GLU B 1 13 ? -9.250 -50.499 -16.508 1.00 12.98 13 GLU B N 1
ATOM 2629 C CA . GLU B 1 13 ? -9.919 -49.342 -17.084 1.00 14.56 13 GLU B CA 1
ATOM 2630 C C . GLU B 1 13 ? -9.492 -48.028 -16.408 1.00 14.29 13 GLU B C 1
ATOM 2631 O O . GLU B 1 13 ? -9.373 -46.997 -17.075 1.00 16.86 13 GLU B O 1
ATOM 2637 N N A ASP B 1 14 ? -9.242 -48.068 -15.096 0.50 14.29 14 ASP B N 1
ATOM 2638 N N B ASP B 1 14 ? -9.222 -48.078 -15.106 0.50 13.98 14 ASP B N 1
ATOM 2639 C CA A ASP B 1 14 ? -8.702 -46.895 -14.389 0.50 14.89 14 ASP B CA 1
ATOM 2640 C CA B ASP B 1 14 ? -8.709 -46.914 -14.372 0.50 14.26 14 ASP B CA 1
ATOM 2641 C C A ASP B 1 14 ? -7.309 -46.540 -14.918 0.50 14.37 14 ASP B C 1
ATOM 2642 C C B ASP B 1 14 ? -7.296 -46.543 -14.848 0.50 14.39 14 ASP B C 1
ATOM 2643 O O A ASP B 1 14 ? -7.035 -45.364 -15.164 0.50 16.54 14 ASP B O 1
ATOM 2644 O O B ASP B 1 14 ? -6.996 -45.359 -14.996 0.50 16.62 14 ASP B O 1
ATOM 2653 N N . MET B 1 15 ? -6.447 -47.547 -15.104 1.00 13.32 15 MET B N 1
ATOM 2654 C CA . MET B 1 15 ? -5.118 -47.318 -15.688 1.00 13.94 15 MET B CA 1
ATOM 2655 C C . MET B 1 15 ? -5.245 -46.602 -17.034 1.00 13.48 15 MET B C 1
ATOM 2656 O O . MET B 1 15 ? -4.461 -45.704 -17.324 1.00 14.74 15 MET B O 1
ATOM 2661 N N . LEU B 1 16 ? -6.205 -47.021 -17.864 1.00 14.75 16 LEU B N 1
ATOM 2662 C CA . LEU B 1 16 ? -6.386 -46.442 -19.205 1.00 14.93 16 LEU B CA 1
ATOM 2663 C C . LEU B 1 16 ? -6.801 -44.970 -19.176 1.00 15.81 16 LEU B C 1
ATOM 2664 O O . LEU B 1 16 ? -6.668 -44.295 -20.190 1.00 20.32 16 LEU B O 1
ATOM 2669 N N . ASP B 1 17 ? -7.305 -44.492 -18.040 1.00 14.79 17 ASP B N 1
ATOM 2670 C CA . ASP B 1 17 ? -7.697 -43.094 -17.872 1.00 17.09 17 ASP B CA 1
ATOM 2671 C C . ASP B 1 17 ? -6.507 -42.218 -17.498 1.00 15.22 17 ASP B C 1
ATOM 2672 O O . ASP B 1 17 ? -6.631 -40.995 -17.513 1.00 17.86 17 ASP B O 1
ATOM 2677 N N . TYR B 1 18 ? -5.364 -42.834 -17.155 1.00 14.14 18 TYR B N 1
ATOM 2678 C CA . TYR B 1 18 ? -4.190 -42.094 -16.645 1.00 13.38 18 TYR B CA 1
ATOM 2679 C C . TYR B 1 18 ? -2.897 -42.524 -17.286 1.00 14.10 18 TYR B C 1
ATOM 2680 O O . TYR B 1 18 ? -1.870 -42.600 -16.593 1.00 13.36 18 TYR B O 1
ATOM 2689 N N . GLU B 1 19 ? -2.927 -42.821 -18.583 1.00 13.64 19 GLU B N 1
ATOM 2690 C CA . GLU B 1 19 ? -1.758 -43.453 -19.224 1.00 13.62 19 GLU B CA 1
ATOM 2691 C C . GLU B 1 19 ? -0.522 -42.573 -19.166 1.00 12.42 19 GLU B C 1
ATOM 2692 O O . GLU B 1 19 ? 0.554 -43.059 -18.828 1.00 13.32 19 GLU B O 1
ATOM 2698 N N . GLU B 1 20 ? -0.647 -41.295 -19.479 1.00 14.22 20 GLU B N 1
ATOM 2699 C CA . GLU B 1 20 ? 0.537 -40.432 -19.507 1.00 15.27 20 GLU B CA 1
ATOM 2700 C C . GLU B 1 20 ? 1.083 -40.224 -18.096 1.00 14.67 20 GLU B C 1
ATOM 2701 O O . GLU B 1 20 ? 2.291 -40.278 -17.886 1.00 13.80 20 GLU B O 1
ATOM 2707 N N . GLU B 1 21 ? 0.207 -40.078 -17.101 1.00 13.38 21 GLU B N 1
ATOM 2708 C CA . GLU B 1 21 ? 0.674 -39.930 -15.712 1.00 13.69 21 GLU B CA 1
ATOM 2709 C C . GLU B 1 21 ? 1.401 -41.179 -15.246 1.00 11.40 21 GLU B C 1
ATOM 2710 O O . GLU B 1 21 ? 2.461 -41.074 -14.598 1.00 13.18 21 GLU B O 1
ATOM 2716 N N . LEU B 1 22 ? 0.870 -42.346 -15.607 1.00 11.16 22 LEU B N 1
ATOM 2717 C CA . LEU B 1 22 ? 1.430 -43.642 -15.218 1.00 10.95 22 LEU B CA 1
ATOM 2718 C C . LEU B 1 22 ? 2.644 -44.052 -16.057 1.00 9.71 22 LEU B C 1
ATOM 2719 O O . LEU B 1 22 ? 3.312 -45.041 -15.703 1.00 10.93 22 LEU B O 1
ATOM 2724 N N . ARG B 1 23 ? 2.884 -43.317 -17.153 1.00 10.41 23 ARG B N 1
ATOM 2725 C CA . ARG B 1 23 ? 3.986 -43.619 -18.124 1.00 10.54 23 ARG B CA 1
ATOM 2726 C C . ARG B 1 23 ? 3.789 -45.007 -18.761 1.00 10.55 23 ARG B C 1
ATOM 2727 O O . ARG B 1 23 ? 4.735 -45.783 -18.949 1.00 12.38 23 ARG B O 1
ATOM 2735 N N . ILE B 1 24 ? 2.527 -45.314 -19.077 1.00 11.48 24 ILE B N 1
ATOM 2736 C CA . ILE B 1 24 ? 2.192 -46.560 -19.760 1.00 11.21 24 ILE B CA 1
ATOM 2737 C C . ILE B 1 24 ? 1.550 -46.220 -21.123 1.00 12.77 24 ILE B C 1
ATOM 2738 O O . ILE B 1 24 ? 1.241 -45.048 -21.386 1.00 13.61 24 ILE B O 1
ATOM 2743 N N . GLU B 1 25 ? 1.362 -47.221 -21.979 1.00 12.12 25 GLU B N 1
ATOM 2744 C CA . GLU B 1 25 ? 0.723 -46.964 -23.267 1.00 13.48 25 GLU B CA 1
ATOM 2745 C C . GLU B 1 25 ? -0.079 -48.162 -23.697 1.00 12.64 25 GLU B C 1
ATOM 2746 O O . GLU B 1 25 ? 0.444 -49.252 -23.806 1.00 15.31 25 GLU B O 1
ATOM 2752 N N . SER B 1 26 ? -1.363 -47.973 -23.981 1.00 15.72 26 SER B N 1
ATOM 2753 C CA . SER B 1 26 ? -2.175 -49.078 -24.472 1.00 14.56 26 SER B CA 1
ATOM 2754 C C . SER B 1 26 ? -2.349 -49.016 -25.980 1.00 15.09 26 SER B C 1
ATOM 2755 O O . SER B 1 26 ? -2.261 -47.948 -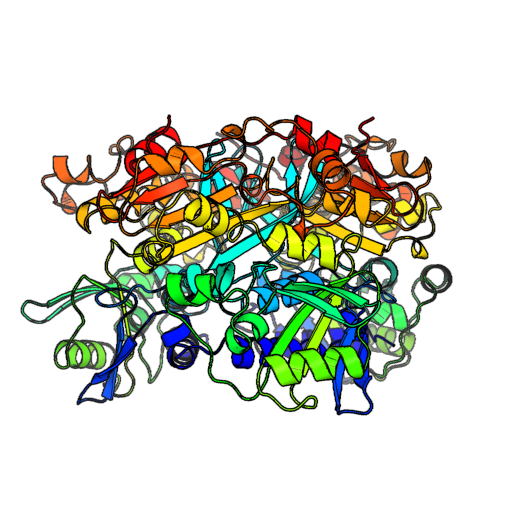26.580 1.00 17.38 26 SER B O 1
ATOM 2758 N N . LYS B 1 27 ? -2.650 -50.169 -26.556 1.00 15.03 27 LYS B N 1
ATOM 2759 C CA . LYS B 1 27 ? -3.049 -50.297 -27.959 1.00 15.46 27 LYS B CA 1
ATOM 2760 C C . LYS B 1 27 ? -4.228 -51.266 -28.040 1.00 14.73 27 LYS B C 1
ATOM 2761 O O . LYS B 1 27 ? -4.253 -52.272 -27.340 1.00 16.35 27 LYS B O 1
ATOM 2767 N N . LYS B 1 28 ? -5.198 -50.967 -28.909 1.00 15.14 28 LYS B N 1
ATOM 2768 C CA . LYS B 1 28 ? -6.264 -51.907 -29.263 1.00 16.67 28 LYS B CA 1
ATOM 2769 C C . LYS B 1 28 ? -5.855 -52.592 -30.557 1.00 16.19 28 LYS B C 1
ATOM 2770 O O . LYS B 1 28 ? -5.618 -51.947 -31.597 1.00 17.99 28 LYS B O 1
ATOM 2776 N N . LEU B 1 29 ? -5.733 -53.911 -30.497 1.00 16.64 29 LEU B N 1
ATOM 2777 C CA . LEU B 1 29 ? -5.278 -54.673 -31.648 1.00 16.69 29 LEU B CA 1
ATOM 2778 C C . LEU B 1 29 ? -6.403 -54.795 -32.676 1.00 16.54 29 LEU B C 1
ATOM 2779 O O . LEU B 1 29 ? -7.566 -54.431 -32.401 1.00 17.84 29 LEU B O 1
ATOM 2784 N N . GLU B 1 30 ? -6.080 -55.377 -33.827 1.00 18.66 30 GLU B N 1
ATOM 2785 C CA . GLU B 1 30 ? -7.063 -55.522 -34.931 1.00 18.61 30 GLU B CA 1
ATOM 2786 C C . GLU B 1 30 ? -8.269 -56.371 -34.521 1.00 18.33 30 GLU B C 1
ATOM 2787 O O . GLU B 1 30 ? -9.358 -56.157 -35.011 1.00 18.26 30 GLU B O 1
ATOM 2793 N N . ASN B 1 31 ? -8.063 -57.331 -33.614 1.00 18.78 31 ASN B N 1
ATOM 2794 C CA . ASN B 1 31 ? -9.130 -58.192 -33.093 1.00 19.17 31 ASN B CA 1
ATOM 2795 C C . ASN B 1 31 ? -9.817 -57.631 -31.858 1.00 17.47 31 ASN B C 1
ATOM 2796 O O . ASN B 1 31 ? -10.679 -58.273 -31.288 1.00 18.76 31 ASN B O 1
ATOM 2801 N N . GLY B 1 32 ? -9.444 -56.415 -31.470 1.00 16.70 32 GLY B N 1
ATOM 2802 C CA . GLY B 1 32 ? -10.071 -55.733 -30.337 1.00 16.69 32 GLY B CA 1
ATOM 2803 C C . GLY B 1 32 ? -9.423 -55.913 -28.979 1.00 15.91 32 GLY B C 1
ATOM 2804 O O . GLY B 1 32 ? -9.774 -55.226 -28.017 1.00 16.50 32 GLY B O 1
ATOM 2805 N N . ALA B 1 33 ? -8.478 -56.833 -28.869 1.00 15.75 33 ALA B N 1
ATOM 2806 C CA . ALA B 1 33 ? -7.814 -57.034 -27.582 1.00 15.05 33 ALA B CA 1
ATOM 2807 C C . ALA B 1 33 ? -7.017 -55.798 -27.176 1.00 13.97 33 ALA B C 1
ATOM 2808 O O . ALA B 1 33 ? -6.517 -55.064 -28.034 1.00 16.67 33 ALA B O 1
ATOM 2810 N N . ILE B 1 34 ? -6.935 -55.550 -25.871 1.00 15.08 34 ILE B N 1
ATOM 2811 C CA . ILE B 1 34 ? -6.276 -54.350 -25.351 1.00 15.31 34 ILE B CA 1
ATOM 2812 C C . ILE B 1 34 ? -4.949 -54.787 -24.720 1.00 13.70 34 ILE B C 1
ATOM 2813 O O . ILE B 1 34 ? -4.936 -55.592 -23.820 1.00 14.62 34 ILE B O 1
ATOM 2818 N N . VAL B 1 35 ? -3.846 -54.269 -25.241 1.00 14.14 35 VAL B N 1
ATOM 2819 C CA . VAL B 1 35 ? -2.503 -54.581 -24.742 1.00 13.65 35 VAL B CA 1
ATOM 2820 C C . VAL B 1 35 ? -1.938 -53.328 -24.114 1.00 12.27 35 VAL B C 1
ATOM 2821 O O . VAL B 1 35 ? -1.779 -52.295 -24.764 1.00 13.94 35 VAL B O 1
ATOM 2825 N N . VAL B 1 36 ? -1.712 -53.409 -22.809 1.00 12.16 36 VAL B N 1
ATOM 2826 C CA . VAL B 1 36 ? -1.225 -52.251 -22.025 1.00 11.68 36 VAL B CA 1
ATOM 2827 C C . VAL B 1 36 ? 0.249 -52.446 -21.738 1.00 10.60 36 VAL B C 1
ATOM 2828 O O . VAL B 1 36 ? 0.612 -53.300 -20.919 1.00 12.86 36 VAL B O 1
ATOM 2832 N N . ASP B 1 37 ? 1.091 -51.669 -22.424 1.00 11.68 37 ASP B N 1
ATOM 2833 C CA . ASP B 1 37 ? 2.533 -51.737 -22.218 1.00 12.01 37 ASP B CA 1
ATOM 2834 C C . ASP B 1 37 ? 2.835 -50.979 -20.928 1.00 10.52 37 ASP B C 1
ATOM 2835 O O . ASP B 1 37 ? 2.640 -49.770 -20.862 1.00 11.86 37 ASP B O 1
ATOM 2840 N N . CYS B 1 38 ? 3.297 -51.717 -19.913 1.00 9.89 38 CYS B N 1
ATOM 2841 C CA . CYS B 1 38 ? 3.669 -51.157 -18.621 1.00 9.62 38 CYS B CA 1
ATOM 2842 C C . CYS B 1 38 ? 5.175 -51.105 -18.394 1.00 9.85 38 CYS B C 1
ATOM 2843 O O . CYS B 1 38 ? 5.593 -50.787 -17.300 1.00 11.47 38 CYS B O 1
ATOM 2846 N N . GLY B 1 39 ? 5.979 -51.411 -19.404 1.00 11.23 39 GLY B N 1
ATOM 2847 C CA . GLY B 1 39 ? 7.424 -51.306 -19.227 1.00 11.27 39 GLY B CA 1
ATOM 2848 C C . GLY B 1 39 ? 8.325 -51.830 -20.328 1.00 11.03 39 GLY B C 1
ATOM 2849 O O . GLY B 1 39 ? 9.540 -51.864 -20.144 1.00 12.04 39 GLY B O 1
ATOM 2850 N N . VAL B 1 40 ? 7.772 -52.283 -21.453 1.00 12.68 40 VAL B N 1
ATOM 2851 C CA . VAL B 1 40 ? 8.603 -52.815 -22.534 1.00 13.29 40 VAL B CA 1
ATOM 2852 C C . VAL B 1 40 ? 9.187 -51.632 -23.317 1.00 14.49 40 VAL B C 1
ATOM 2853 O O . VAL B 1 40 ? 10.402 -51.492 -23.435 1.00 15.34 40 VAL B O 1
ATOM 2857 N N . ASN B 1 41 ? 8.327 -50.780 -23.869 1.00 14.20 41 ASN B N 1
ATOM 2858 C CA . ASN B 1 41 ? 8.773 -49.592 -24.634 1.00 13.74 41 ASN B CA 1
ATOM 2859 C C . ASN B 1 41 ? 8.443 -48.263 -23.971 1.00 16.89 41 ASN B C 1
ATOM 2860 O O . ASN B 1 41 ? 8.552 -47.195 -24.577 1.00 18.86 41 ASN B O 1
ATOM 2865 N N . VAL B 1 42 ? 8.009 -48.358 -22.717 1.00 13.32 42 VAL B N 1
ATOM 2866 C CA . VAL B 1 42 ? 7.682 -47.181 -21.912 1.00 13.04 42 VAL B CA 1
ATOM 2867 C C . VAL B 1 42 ? 8.343 -47.381 -20.534 1.00 12.56 42 VAL B C 1
ATOM 2868 O O . VAL B 1 42 ? 8.696 -48.522 -20.180 1.00 14.14 42 VAL B O 1
ATOM 2872 N N . PRO B 1 43 ? 8.455 -46.302 -19.742 1.00 12.33 43 PRO B N 1
ATOM 2873 C CA . PRO B 1 43 ? 9.062 -46.455 -18.420 1.00 12.36 43 PRO B CA 1
ATOM 2874 C C . PRO B 1 43 ? 8.195 -47.140 -17.369 1.00 10.83 43 PRO B C 1
ATOM 2875 O O . PRO B 1 43 ? 8.723 -47.750 -16.453 1.00 11.86 43 PRO B O 1
ATOM 2879 N N . GLY B 1 44 ? 6.877 -46.997 -17.460 1.00 10.34 44 GLY B N 1
ATOM 2880 C CA . GLY B 1 44 ? 6.028 -47.299 -16.328 1.00 10.24 44 GLY B CA 1
ATOM 2881 C C . GLY B 1 44 ? 6.331 -46.417 -15.135 1.00 10.12 44 GLY B C 1
ATOM 2882 O O . GLY B 1 44 ? 6.993 -45.373 -15.250 1.00 11.04 44 GLY B O 1
ATOM 2883 N N . SER B 1 45 ? 5.847 -46.848 -13.968 1.00 9.52 45 SER B N 1
ATOM 2884 C CA . SER B 1 45 ? 5.901 -46.004 -12.781 1.00 9.13 45 SER B CA 1
ATOM 2885 C C . SER B 1 45 ? 5.610 -46.849 -11.552 1.00 8.16 45 SER B C 1
ATOM 2886 O O . SER B 1 45 ? 5.105 -47.978 -11.659 1.00 8.94 45 SER B O 1
ATOM 2889 N N . TYR B 1 46 ? 5.934 -46.303 -10.377 1.00 9.20 46 TYR B N 1
ATOM 2890 C CA . TYR B 1 46 ? 5.550 -46.915 -9.128 1.00 8.57 46 TYR B CA 1
ATOM 2891 C C . TYR B 1 46 ? 4.037 -47.163 -9.090 1.00 8.63 46 TYR B C 1
ATOM 2892 O O . TYR B 1 46 ? 3.622 -48.272 -8.722 1.00 9.05 46 TYR B O 1
ATOM 2901 N N . ASP B 1 47 ? 3.222 -46.163 -9.450 1.00 9.12 47 ASP B N 1
ATOM 2902 C CA . ASP B 1 47 ? 1.777 -46.396 -9.375 1.00 9.83 47 ASP B CA 1
ATOM 2903 C C . ASP B 1 47 ? 1.309 -47.441 -10.390 1.00 9.12 47 ASP B C 1
ATOM 2904 O O . ASP B 1 47 ? 0.415 -48.245 -10.095 1.00 9.67 47 ASP B O 1
ATOM 2909 N N . ALA B 1 48 ? 1.888 -47.471 -11.597 1.00 9.52 48 ALA B N 1
ATOM 2910 C CA . ALA B 1 48 ? 1.540 -48.542 -12.523 1.00 8.74 48 ALA B CA 1
ATOM 2911 C C . ALA B 1 48 ? 1.923 -49.894 -11.937 1.00 8.16 48 ALA B C 1
ATOM 2912 O O . ALA B 1 48 ? 1.187 -50.885 -12.102 1.00 9.40 48 ALA B O 1
ATOM 2914 N N . GLY B 1 49 ? 3.049 -49.951 -11.213 1.00 9.08 49 GLY B N 1
ATOM 2915 C CA . GLY B 1 49 ? 3.431 -51.174 -10.518 1.00 9.13 49 GLY B CA 1
ATOM 2916 C C . GLY B 1 49 ? 2.437 -51.626 -9.467 1.00 8.24 49 GLY B C 1
ATOM 2917 O O . GLY B 1 49 ? 2.124 -52.826 -9.377 1.00 8.90 49 GLY B O 1
ATOM 2918 N N . ILE B 1 50 ? 1.949 -50.672 -8.683 1.00 8.30 50 ILE B N 1
ATOM 2919 C CA . ILE B 1 50 ? 0.929 -50.972 -7.662 1.00 8.56 50 ILE B CA 1
ATOM 2920 C C . ILE B 1 50 ? -0.317 -51.518 -8.349 1.00 9.01 50 ILE B C 1
ATOM 2921 O O . ILE B 1 50 ? -0.869 -52.532 -7.925 1.00 9.15 50 ILE B O 1
ATOM 2926 N N . MET B 1 51 ? -0.763 -50.841 -9.414 1.00 8.99 51 MET B N 1
ATOM 2927 C CA . MET B 1 51 ? -2.003 -51.251 -10.063 1.00 9.67 51 MET B CA 1
ATOM 2928 C C . MET B 1 51 ? -1.835 -52.609 -10.748 1.00 8.75 51 MET B C 1
ATOM 2929 O O . MET B 1 51 ? -2.735 -53.456 -10.730 1.00 9.51 51 MET B O 1
ATOM 2934 N N . TYR B 1 52 ? -0.676 -52.837 -11.364 1.00 8.91 52 TYR B N 1
ATOM 2935 C CA . TYR B 1 52 ? -0.360 -54.141 -11.949 1.00 9.22 52 TYR B CA 1
ATOM 2936 C C . TYR B 1 52 ? -0.448 -55.244 -10.874 1.00 8.84 52 TYR B C 1
ATOM 2937 O O . TYR B 1 52 ? -1.031 -56.313 -11.111 1.00 8.89 52 TYR B O 1
ATOM 2946 N N . THR B 1 53 ? 0.091 -54.974 -9.678 1.00 9.00 53 THR B N 1
ATOM 2947 C CA . THR B 1 53 ? 0.040 -55.941 -8.584 1.00 9.04 53 THR B CA 1
ATOM 2948 C C . THR B 1 53 ? -1.426 -56.174 -8.156 1.00 7.95 53 THR B C 1
ATOM 2949 O O . THR B 1 53 ? -1.839 -57.319 -7.942 1.00 9.30 53 THR B O 1
ATOM 2953 N N . GLN B 1 54 ? -2.186 -55.072 -8.027 1.00 8.28 54 GLN B N 1
ATOM 2954 C CA . GLN B 1 54 ? -3.592 -55.195 -7.636 1.00 9.24 54 GLN B CA 1
ATOM 2955 C C . GLN B 1 54 ? -4.325 -56.091 -8.645 1.00 9.54 54 GLN B C 1
ATOM 2956 O O . GLN B 1 54 ? -5.132 -56.941 -8.238 1.00 9.54 54 GLN B O 1
ATOM 2962 N N . VAL B 1 55 ? -4.082 -55.874 -9.938 1.00 9.69 55 VAL B N 1
ATOM 2963 C CA . VAL B 1 55 ? -4.671 -56.694 -10.967 1.00 9.76 55 VAL B CA 1
ATOM 2964 C C . VAL B 1 55 ? -4.253 -58.162 -10.839 1.00 10.24 55 VAL B C 1
ATOM 2965 O O . VAL B 1 55 ? -5.067 -59.073 -10.924 1.00 10.13 55 VAL B O 1
ATOM 2969 N N . CYS B 1 56 ? -2.950 -58.403 -10.669 1.00 9.29 56 CYS B N 1
ATOM 2970 C CA . CYS B 1 56 ? -2.487 -59.774 -10.483 1.00 9.73 56 CYS B CA 1
ATOM 2971 C C . CYS B 1 56 ? -3.247 -60.462 -9.339 1.00 9.90 56 CYS B C 1
ATOM 2972 O O . CYS B 1 56 ? -3.529 -61.639 -9.424 1.00 10.53 56 CYS B O 1
ATOM 2975 N N . MET B 1 57 ? -3.539 -59.714 -8.282 1.00 9.92 57 MET B N 1
ATOM 2976 C CA . MET B 1 57 ? -4.233 -60.258 -7.090 1.00 9.98 57 MET B CA 1
ATOM 2977 C C . MET B 1 57 ? -5.761 -60.190 -7.227 1.00 10.57 57 MET B C 1
ATOM 2978 O O . MET B 1 57 ? -6.485 -60.377 -6.243 1.00 10.75 57 MET B O 1
ATOM 2983 N N . GLY B 1 58 ? -6.263 -59.976 -8.449 1.00 9.74 58 GLY B N 1
ATOM 2984 C CA . GLY B 1 58 ? -7.704 -60.137 -8.710 1.00 11.78 58 GLY B CA 1
ATOM 2985 C C . GLY B 1 58 ? -8.540 -59.038 -8.090 1.00 10.07 58 GLY B C 1
ATOM 2986 O O . GLY B 1 58 ? -9.762 -59.208 -7.916 1.00 12.16 58 GLY B O 1
ATOM 2987 N N . GLY B 1 59 ? -7.914 -57.914 -7.720 1.00 9.99 59 GLY B N 1
ATOM 2988 C CA . GLY B 1 59 ? -8.606 -56.860 -7.015 1.00 10.47 59 GLY B CA 1
ATOM 2989 C C . GLY B 1 59 ? -8.978 -57.225 -5.590 1.00 10.69 59 GLY B C 1
ATOM 2990 O O . GLY B 1 59 ? -9.715 -56.487 -4.948 1.00 12.89 59 GLY B O 1
ATOM 2991 N N . LEU B 1 60 ? -8.414 -58.293 -5.053 1.00 9.76 60 LEU B N 1
ATOM 2992 C CA . LEU B 1 60 ? -8.788 -58.800 -3.727 1.00 10.03 60 LEU B CA 1
ATOM 2993 C C . LEU B 1 60 ? -7.697 -58.553 -2.690 1.00 10.66 60 LEU B C 1
ATOM 2994 O O . LEU B 1 60 ? -7.712 -59.146 -1.615 1.00 12.64 60 LEU B O 1
ATOM 2999 N N . ALA B 1 61 ? -6.786 -57.638 -2.962 1.00 10.02 61 ALA B N 1
ATOM 3000 C CA . ALA B 1 61 ? -5.757 -57.282 -1.996 1.00 9.23 61 ALA B CA 1
ATOM 3001 C C . ALA B 1 61 ? -5.578 -55.787 -1.957 1.00 9.81 61 ALA B C 1
ATOM 3002 O O . ALA B 1 61 ? -5.890 -55.079 -2.916 1.00 18.53 61 ALA B O 1
ATOM 3004 N N A ASP B 1 62 ? -5.001 -55.297 -0.877 0.50 9.02 62 ASP B N 1
ATOM 3005 N N B ASP B 1 62 ? -5.007 -55.288 -0.882 0.50 8.49 62 ASP B N 1
ATOM 3006 C CA A ASP B 1 62 ? -4.520 -53.922 -0.797 0.50 8.82 62 ASP B CA 1
ATOM 3007 C CA B ASP B 1 62 ? -4.586 -53.896 -0.806 0.50 7.93 62 ASP B CA 1
ATOM 3008 C C A ASP B 1 62 ? -3.031 -53.933 -1.008 0.50 8.30 62 ASP B C 1
ATOM 3009 C C B ASP B 1 62 ? -3.065 -53.894 -0.976 0.50 7.83 62 ASP B C 1
ATOM 3010 O O A ASP B 1 62 ? -2.328 -54.749 -0.410 0.50 9.89 62 ASP B O 1
ATOM 3011 O O B ASP B 1 62 ? -2.380 -54.701 -0.345 0.50 9.68 62 ASP B O 1
ATOM 3020 N N . VAL B 1 63 ? -2.563 -53.034 -1.859 1.00 7.81 63 VAL B N 1
ATOM 3021 C CA . VAL B 1 63 ? -1.142 -52.946 -2.170 1.00 7.87 63 VAL B CA 1
ATOM 3022 C C . VAL B 1 63 ? -0.788 -51.474 -2.094 1.00 7.98 63 VAL B C 1
ATOM 3023 O O . VAL B 1 63 ? -1.465 -50.642 -2.693 1.00 9.52 63 VAL B O 1
ATOM 3027 N N . ASP B 1 64 ? 0.300 -51.147 -1.389 1.00 7.73 64 ASP B N 1
ATOM 3028 C CA . ASP B 1 64 ? 0.792 -49.770 -1.334 1.00 8.10 64 ASP B CA 1
ATOM 3029 C C . ASP B 1 64 ? 2.315 -49.796 -1.228 1.00 7.43 64 ASP B C 1
ATOM 3030 O O . ASP B 1 64 ? 2.929 -50.863 -1.030 1.00 8.31 64 ASP B O 1
ATOM 3035 N N . ILE B 1 65 ? 2.898 -48.621 -1.365 1.00 8.08 65 ILE B N 1
ATOM 3036 C CA . ILE B 1 65 ? 4.351 -48.447 -1.253 1.00 8.74 65 ILE B CA 1
ATOM 3037 C C . ILE B 1 65 ? 4.643 -47.470 -0.131 1.00 8.30 65 ILE B C 1
ATOM 3038 O O . ILE B 1 65 ? 4.021 -46.405 -0.061 1.00 9.25 65 ILE B O 1
ATOM 3043 N N . VAL B 1 66 ? 5.611 -47.845 0.724 1.00 8.20 66 VAL B N 1
ATOM 3044 C CA A VAL B 1 66 ? 6.101 -46.979 1.787 0.50 8.62 66 VAL B CA 1
ATOM 3045 C CA B VAL B 1 66 ? 6.129 -46.958 1.779 0.50 8.51 66 VAL B CA 1
ATOM 3046 C C . VAL B 1 66 ? 7.629 -46.962 1.679 1.00 8.02 66 VAL B C 1
ATOM 3047 O O . VAL B 1 66 ? 8.228 -47.986 1.385 1.00 10.46 66 VAL B O 1
ATOM 3054 N N . VAL B 1 67 ? 8.245 -45.813 1.929 1.00 7.68 67 VAL B N 1
ATOM 3055 C CA . VAL B 1 67 ? 9.717 -45.709 1.877 1.00 8.60 67 VAL B CA 1
ATOM 3056 C C . VAL B 1 67 ? 10.237 -45.917 3.293 1.00 8.07 67 VAL B C 1
ATOM 3057 O O . VAL B 1 67 ? 9.717 -45.329 4.242 1.00 9.48 67 VAL B O 1
ATOM 3061 N N . ASP B 1 68 ? 11.266 -46.749 3.422 1.00 9.01 68 ASP B N 1
ATOM 3062 C CA . ASP B 1 68 ? 11.848 -47.032 4.737 1.00 9.61 68 ASP B CA 1
ATOM 3063 C C . ASP B 1 68 ? 13.313 -47.434 4.514 1.00 10.04 68 ASP B C 1
ATOM 3064 O O . ASP B 1 68 ? 13.829 -47.276 3.425 1.00 13.46 68 ASP B O 1
ATOM 3069 N N . THR B 1 69 ? 13.994 -47.897 5.545 1.00 10.86 69 THR B N 1
ATOM 3070 C CA . THR B 1 69 ? 15.427 -48.165 5.440 1.00 9.36 69 THR B CA 1
ATOM 3071 C C . THR B 1 69 ? 15.757 -49.585 5.843 1.00 10.61 69 THR B C 1
ATOM 3072 O O . THR B 1 69 ? 15.048 -50.198 6.642 1.00 12.40 69 THR B O 1
ATOM 3076 N N . ILE B 1 70 ? 16.872 -50.087 5.307 1.00 10.05 70 ILE B N 1
ATOM 3077 C CA . ILE B 1 70 ? 17.473 -51.346 5.729 1.00 9.82 70 ILE B CA 1
ATOM 3078 C C . ILE B 1 70 ? 18.925 -50.981 6.034 1.00 11.22 70 ILE B C 1
ATOM 3079 O O . ILE B 1 70 ? 19.664 -50.533 5.152 1.00 11.40 70 ILE B O 1
ATOM 3084 N N . ASN B 1 71 ? 19.318 -51.123 7.306 1.00 14.43 71 ASN B N 1
ATOM 3085 C CA . ASN B 1 71 ? 20.628 -50.677 7.779 1.00 16.29 71 ASN B CA 1
ATOM 3086 C C . ASN B 1 71 ? 20.874 -49.233 7.330 1.00 14.71 71 ASN B C 1
ATOM 3087 O O . ASN B 1 71 ? 21.941 -48.901 6.829 1.00 18.65 71 ASN B O 1
ATOM 3092 N N . ASP B 1 72 ? 19.829 -48.404 7.504 1.00 16.50 72 ASP B N 1
ATOM 3093 C CA . ASP B 1 72 ? 19.767 -46.994 7.116 1.00 17.66 72 ASP B CA 1
ATOM 3094 C C . ASP B 1 72 ? 19.742 -46.696 5.613 1.00 15.82 72 ASP B C 1
ATOM 3095 O O . ASP B 1 72 ? 19.567 -45.539 5.225 1.00 18.00 72 ASP B O 1
ATOM 3100 N N . VAL B 1 73 ? 19.920 -47.702 4.758 1.00 13.53 73 VAL B N 1
ATOM 3101 C CA . VAL B 1 73 ? 19.895 -47.446 3.319 1.00 11.42 73 VAL B CA 1
ATOM 3102 C C . VAL B 1 73 ? 18.417 -47.329 2.893 1.00 9.41 73 VAL B C 1
ATOM 3103 O O . VAL B 1 73 ? 17.613 -48.214 3.232 1.00 10.79 73 VAL B O 1
ATOM 3107 N N . PRO B 1 74 ? 18.047 -46.259 2.191 1.00 10.07 74 PRO B N 1
ATOM 3108 C CA . PRO B 1 74 ? 16.627 -46.106 1.820 1.00 10.15 74 PRO B CA 1
ATOM 3109 C C . PRO B 1 74 ? 16.218 -47.068 0.702 1.00 8.72 74 PRO B C 1
ATOM 3110 O O . PRO B 1 74 ? 16.960 -47.230 -0.289 1.00 9.70 74 PRO B O 1
ATOM 3114 N N . PHE B 1 75 ? 15.021 -47.647 0.829 1.00 9.27 75 PHE B N 1
ATOM 3115 C CA . PHE B 1 75 ? 14.386 -48.425 -0.241 1.00 8.69 75 PHE B CA 1
ATOM 3116 C C . PHE B 1 75 ? 12.909 -48.102 -0.252 1.00 8.57 75 PHE B C 1
ATOM 3117 O O . PHE B 1 75 ? 12.334 -47.770 0.787 1.00 9.22 75 PHE B O 1
ATOM 3125 N N . ALA B 1 76 ? 12.284 -48.228 -1.415 1.00 9.57 76 ALA B N 1
ATOM 3126 C CA . ALA B 1 76 ? 10.830 -48.354 -1.439 1.00 8.15 76 ALA B CA 1
ATOM 3127 C C . ALA B 1 76 ? 10.432 -49.775 -1.066 1.00 7.83 76 ALA B C 1
ATOM 3128 O O . ALA B 1 76 ? 11.121 -50.717 -1.460 1.00 9.07 76 ALA B O 1
ATOM 3130 N N . PHE B 1 77 ? 9.351 -49.922 -0.285 1.00 7.68 77 PHE B N 1
ATOM 3131 C CA . PHE B 1 77 ? 8.807 -51.226 0.108 1.00 7.94 77 PHE B CA 1
ATOM 3132 C C . PHE B 1 77 ? 7.378 -51.377 -0.376 1.00 7.12 77 PHE B C 1
ATOM 3133 O O . PHE B 1 77 ? 6.606 -50.405 -0.312 1.00 8.51 77 PHE B O 1
ATOM 3141 N N . VAL B 1 78 ? 7.023 -52.595 -0.770 1.00 7.77 78 VAL B N 1
ATOM 3142 C CA . VAL B 1 78 ? 5.593 -52.964 -0.834 1.00 8.51 78 VAL B CA 1
ATOM 3143 C C . VAL B 1 78 ? 5.116 -53.333 0.557 1.00 8.32 78 VAL B C 1
ATOM 3144 O O . VAL B 1 78 ? 5.781 -54.099 1.286 1.00 9.14 78 VAL B O 1
ATOM 3148 N N . THR B 1 79 ? 3.934 -52.829 0.910 1.00 9.07 79 THR B N 1
ATOM 3149 C CA . THR B 1 79 ? 3.157 -53.294 2.065 1.00 8.69 79 THR B CA 1
ATOM 3150 C C . THR B 1 79 ? 1.798 -53.708 1.511 1.00 6.83 79 THR B C 1
ATOM 3151 O O . THR B 1 79 ? 1.189 -52.976 0.721 1.00 8.70 79 THR B O 1
ATOM 3155 N N . GLU B 1 80 ? 1.350 -54.902 1.850 1.00 7.32 80 GLU B N 1
ATOM 3156 C CA . GLU B 1 80 ? 0.135 -55.444 1.204 1.00 7.33 80 GLU B CA 1
ATOM 3157 C C . GLU B 1 80 ? -0.586 -56.377 2.149 1.00 6.42 80 GLU B C 1
ATOM 3158 O O . GLU B 1 80 ? 0.010 -56.945 3.088 1.00 8.08 80 GLU B O 1
ATOM 3164 N N . TYR B 1 81 ? -1.876 -56.585 1.901 1.00 7.27 81 TYR B N 1
ATOM 3165 C CA . TYR B 1 81 ? -2.631 -57.580 2.669 1.00 8.06 81 TYR B CA 1
ATOM 3166 C C . TYR B 1 81 ? -3.845 -58.052 1.896 1.00 7.78 81 TYR B C 1
ATOM 3167 O O . TYR B 1 81 ? -4.319 -57.375 0.964 1.00 8.98 81 TYR B O 1
ATOM 3176 N N . THR B 1 82 ? -4.316 -59.229 2.262 1.00 8.16 82 THR B N 1
ATOM 3177 C CA . THR B 1 82 ? -5.499 -59.790 1.623 1.00 7.97 82 THR B CA 1
ATOM 3178 C C . THR B 1 82 ? -6.251 -60.679 2.595 1.00 8.04 82 THR B C 1
ATOM 3179 O O . THR B 1 82 ? -5.656 -61.399 3.389 1.00 10.08 82 THR B O 1
ATOM 3183 N N . ASP B 1 83 ? -7.578 -60.659 2.463 1.00 9.50 83 ASP B N 1
ATOM 3184 C CA . ASP B 1 83 ? -8.436 -61.585 3.177 1.00 9.06 83 ASP B CA 1
ATOM 3185 C C . ASP B 1 83 ? -9.030 -62.654 2.273 1.00 10.44 83 ASP B C 1
ATOM 3186 O O . ASP B 1 83 ? -9.979 -63.366 2.672 1.00 12.24 83 ASP B O 1
ATOM 3191 N N . HIS B 1 84 ? -8.447 -62.824 1.082 1.00 10.06 84 HIS B N 1
ATOM 3192 C CA . HIS B 1 84 ? -8.812 -63.931 0.194 1.00 11.19 84 HIS B CA 1
ATOM 3193 C C . HIS B 1 84 ? -7.547 -64.565 -0.334 1.00 10.78 84 HIS B C 1
ATOM 3194 O O . HIS B 1 84 ? -7.298 -64.534 -1.533 1.00 11.11 84 HIS B O 1
ATOM 3201 N N . PRO B 1 85 ? -6.696 -65.119 0.547 1.00 12.39 85 PRO B N 1
ATOM 3202 C CA . PRO B 1 85 ? -5.359 -65.494 0.098 1.00 12.35 85 PRO B CA 1
ATOM 3203 C C . PRO B 1 85 ? -5.328 -66.593 -0.953 1.00 11.28 85 PRO B C 1
ATOM 3204 O O . PRO B 1 85 ? -4.566 -66.484 -1.901 1.00 12.16 85 PRO B O 1
ATOM 3208 N N . ALA B 1 86 ? -6.130 -67.637 -0.807 1.00 11.66 86 ALA B N 1
ATOM 3209 C CA . ALA B 1 86 ? -6.113 -68.703 -1.796 1.00 12.47 86 ALA B CA 1
ATOM 3210 C C . ALA B 1 86 ? -6.493 -68.181 -3.178 1.00 11.30 86 ALA B C 1
ATOM 3211 O O . ALA B 1 86 ? -5.801 -68.465 -4.156 1.00 12.21 86 ALA B O 1
ATOM 3213 N N . ILE B 1 87 ? -7.568 -67.403 -3.273 1.00 11.36 87 ILE B N 1
ATOM 3214 C CA . ILE B 1 87 ? -8.043 -66.908 -4.563 1.00 12.38 87 ILE B CA 1
ATOM 3215 C C . ILE B 1 87 ? -7.074 -65.861 -5.104 1.00 10.77 87 ILE B C 1
ATOM 3216 O O . ILE B 1 87 ? -6.674 -65.923 -6.271 1.00 12.28 87 ILE B O 1
ATOM 3221 N N . ALA B 1 88 ? -6.740 -64.861 -4.285 1.00 10.48 88 ALA B N 1
ATOM 3222 C CA . ALA B 1 88 ? -5.960 -63.726 -4.769 1.00 10.24 88 ALA B CA 1
ATOM 3223 C C . ALA B 1 88 ? -4.561 -64.191 -5.150 1.00 10.85 88 ALA B C 1
ATOM 3224 O O . ALA B 1 88 ? -4.003 -63.693 -6.125 1.00 10.82 88 ALA B O 1
ATOM 3226 N N . CYS B 1 89 ? -3.970 -65.101 -4.357 1.00 10.63 89 CYS B N 1
ATOM 3227 C CA . CYS B 1 89 ? -2.555 -65.466 -4.558 1.00 10.80 89 CYS B CA 1
ATOM 3228 C C . CYS B 1 89 ? -2.367 -66.668 -5.461 1.00 10.54 89 CYS B C 1
ATOM 3229 O O . CYS B 1 89 ? -1.588 -66.581 -6.392 1.00 16.57 89 CYS B O 1
ATOM 3232 N N . LEU B 1 90 ? -3.053 -67.781 -5.195 1.00 11.61 90 LEU B N 1
ATOM 3233 C CA . LEU B 1 90 ? -2.904 -68.981 -6.009 1.00 10.91 90 LEU B CA 1
ATOM 3234 C C . LEU B 1 90 ? -3.862 -68.944 -7.190 1.00 11.54 90 LEU B C 1
ATOM 3235 O O . LEU B 1 90 ? -3.495 -69.373 -8.301 1.00 11.88 90 LEU B O 1
ATOM 3240 N N . GLY B 1 91 ? -5.085 -68.478 -6.964 1.00 11.49 91 GLY B N 1
ATOM 3241 C CA . GLY B 1 91 ? -6.081 -68.439 -8.019 1.00 11.65 91 GLY B CA 1
ATOM 3242 C C . GLY B 1 91 ? -5.874 -67.344 -9.044 1.00 11.20 91 GLY B C 1
ATOM 3243 O O . GLY B 1 91 ? -6.498 -67.362 -10.100 1.00 13.36 91 GLY B O 1
ATOM 3244 N N . SER B 1 92 ? -5.009 -66.380 -8.749 1.00 10.80 92 SER B N 1
ATOM 3245 C CA . SER B 1 92 ? -4.869 -65.239 -9.628 1.00 11.01 92 SER B CA 1
ATOM 3246 C C . SER B 1 92 ? -3.397 -64.851 -9.775 1.00 10.68 92 SER B C 1
ATOM 3247 O O . SER B 1 92 ? -2.812 -65.012 -10.845 1.00 11.46 92 SER B O 1
ATOM 3250 N N . GLN B 1 93 ? -2.760 -64.404 -8.700 1.00 10.87 93 GLN B N 1
ATOM 3251 C CA . GLN B 1 93 ? -1.441 -63.795 -8.857 1.00 10.49 93 GLN B CA 1
ATOM 3252 C C . GLN B 1 93 ? -0.346 -64.718 -9.354 1.00 10.79 93 GLN B C 1
ATOM 3253 O O . GLN B 1 93 ? 0.505 -64.306 -10.146 1.00 11.69 93 GLN B O 1
ATOM 3259 N N . LYS B 1 94 ? -0.344 -65.958 -8.873 1.00 10.19 94 LYS B N 1
ATOM 3260 C CA . LYS B 1 94 ? 0.686 -66.960 -9.233 1.00 11.97 94 LYS B CA 1
ATOM 3261 C C . LYS B 1 94 ? 0.933 -66.950 -10.739 1.00 12.46 94 LYS B C 1
ATOM 3262 O O . LYS B 1 94 ? -0.023 -66.937 -11.535 1.00 12.16 94 LYS B O 1
ATOM 3268 N N . ALA B 1 95 ? 2.216 -66.993 -11.139 1.00 12.59 95 ALA B N 1
ATOM 3269 C CA . ALA B 1 95 ? 2.566 -66.989 -12.566 1.00 12.09 95 ALA B CA 1
ATOM 3270 C C . ALA B 1 95 ? 2.430 -68.413 -13.150 1.00 11.90 95 ALA B C 1
ATOM 3271 O O . ALA B 1 95 ? 3.378 -68.989 -13.706 1.00 14.56 95 ALA B O 1
ATOM 3273 N N . GLY B 1 96 ? 1.233 -68.980 -13.034 1.00 12.62 96 GLY B N 1
ATOM 3274 C CA . GLY B 1 96 ? 1.007 -70.388 -13.280 1.00 14.33 96 GLY B CA 1
ATOM 3275 C C . GLY B 1 96 ? 0.671 -70.751 -14.716 1.00 14.92 96 GLY B C 1
ATOM 3276 O O . GLY B 1 96 ? 0.411 -71.920 -14.986 1.00 17.59 96 GLY B O 1
ATOM 3277 N N . TRP B 1 97 ? 0.676 -69.781 -15.627 1.00 14.10 97 TRP B N 1
ATOM 3278 C CA . TRP B 1 97 ? 0.362 -70.047 -17.026 1.00 13.96 97 TRP B CA 1
ATOM 3279 C C . TRP B 1 97 ? 1.542 -69.722 -17.917 1.00 12.30 97 TRP B C 1
ATOM 3280 O O . TRP B 1 97 ? 1.820 -68.545 -18.203 1.00 14.68 97 TRP B O 1
ATOM 3291 N N . GLN B 1 98 ? 2.265 -70.754 -18.331 1.00 15.48 98 GLN B N 1
ATOM 3292 C CA . GLN B 1 98 ? 3.384 -70.563 -19.240 1.00 16.35 98 GLN B CA 1
ATOM 3293 C C . GLN B 1 98 ? 2.814 -70.328 -20.649 1.00 17.25 98 GLN B C 1
ATOM 3294 O O . GLN B 1 98 ? 2.118 -71.184 -21.197 1.00 20.28 98 GLN B O 1
ATOM 3300 N N . ILE B 1 99 ? 3.045 -69.140 -21.202 1.00 18.26 99 ILE B N 1
ATOM 3301 C CA . ILE B 1 99 ? 2.516 -68.791 -22.504 1.00 19.41 99 ILE B CA 1
ATOM 3302 C C . ILE B 1 99 ? 3.602 -69.062 -23.537 1.00 21.53 99 ILE B C 1
ATOM 3303 O O . ILE B 1 99 ? 4.696 -68.479 -23.466 1.00 22.56 99 ILE B O 1
ATOM 3308 N N . LYS B 1 100 ? 3.290 -69.947 -24.489 1.00 27.34 100 LYS B N 1
ATOM 3309 C CA . LYS B 1 100 ? 4.123 -70.242 -25.664 1.00 27.75 100 LYS B CA 1
ATOM 3310 C C . LYS B 1 100 ? 3.203 -70.234 -26.883 1.00 30.03 100 LYS B C 1
ATOM 331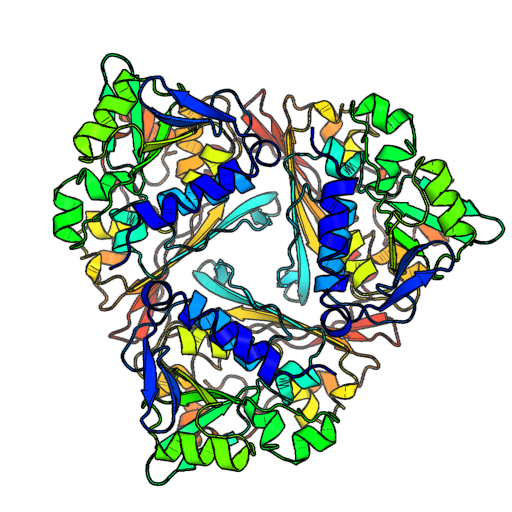1 O O . LYS B 1 100 ? 2.348 -71.113 -27.030 1.00 36.51 100 LYS B O 1
ATOM 3317 N N . VAL B 1 101 ? 3.362 -69.213 -27.721 1.00 28.61 101 VAL B N 1
ATOM 3318 C CA . VAL B 1 101 ? 2.667 -69.064 -29.004 1.00 31.30 101 VAL B CA 1
ATOM 3319 C C . VAL B 1 101 ? 3.753 -68.837 -30.064 1.00 36.37 101 VAL B C 1
ATOM 3320 O O . VAL B 1 101 ? 4.336 -67.745 -30.153 1.00 40.80 101 VAL B O 1
ATOM 3324 N N . ASP B 1 102 ? 4.032 -69.887 -30.837 1.00 43.35 102 ASP B N 1
ATOM 3325 C CA . ASP B 1 102 ? 5.140 -69.907 -31.798 1.00 46.44 102 ASP B CA 1
ATOM 3326 C C . ASP B 1 102 ? 6.467 -69.517 -31.160 1.00 46.31 102 ASP B C 1
ATOM 3327 O O . ASP B 1 102 ? 7.033 -70.279 -30.368 1.00 55.85 102 ASP B O 1
ATOM 3332 N N . LYS B 1 103 ? 6.940 -68.320 -31.500 1.00 46.58 103 LYS B N 1
ATOM 3333 C CA . LYS B 1 103 ? 8.190 -67.776 -30.965 1.00 49.68 103 LYS B CA 1
ATOM 3334 C C . LYS B 1 103 ? 7.992 -66.876 -29.720 1.00 37.87 103 LYS B C 1
ATOM 3335 O O . LYS B 1 103 ? 8.952 -66.486 -29.087 1.00 61.22 103 LYS B O 1
ATOM 3341 N N . TYR B 1 104 ? 6.728 -66.558 -29.417 1.00 35.11 104 TYR B N 1
ATOM 3342 C CA . TYR B 1 104 ? 6.399 -65.702 -28.259 1.00 30.19 104 TYR B CA 1
ATOM 3343 C C . TYR B 1 104 ? 6.302 -66.488 -26.951 1.00 25.43 104 TYR B C 1
ATOM 3344 O O . TYR B 1 104 ? 5.467 -67.399 -26.806 1.00 29.08 104 TYR B O 1
ATOM 3353 N N . PHE B 1 105 ? 7.151 -66.097 -26.003 1.00 23.56 105 PHE B N 1
ATOM 3354 C CA . PHE B 1 105 ? 7.255 -66.725 -24.686 1.00 22.77 105 PHE B CA 1
ATOM 3355 C C . PHE B 1 105 ? 7.012 -65.669 -23.618 1.00 22.89 105 PHE B C 1
ATOM 3356 O O . PHE B 1 105 ? 7.608 -64.584 -23.650 1.00 24.06 105 PHE B O 1
ATOM 3364 N N . ALA B 1 106 ? 6.120 -65.983 -22.679 1.00 18.27 106 ALA B N 1
ATOM 3365 C CA . ALA B 1 106 ? 5.878 -65.089 -21.556 1.00 16.47 106 ALA B CA 1
ATOM 3366 C C . ALA B 1 106 ? 5.453 -65.853 -20.326 1.00 14.42 106 ALA B C 1
ATOM 3367 O O . ALA B 1 106 ? 4.911 -66.950 -20.436 1.00 16.86 106 ALA B O 1
ATOM 3369 N N . MET B 1 107 ? 5.719 -65.270 -19.160 1.00 14.24 107 MET B N 1
ATOM 3370 C CA . MET B 1 107 ? 5.144 -65.764 -17.917 1.00 12.57 107 MET B CA 1
ATOM 3371 C C . MET B 1 107 ? 3.762 -65.153 -17.762 1.00 11.78 107 MET B C 1
ATOM 3372 O O . MET B 1 107 ? 3.630 -63.930 -17.794 1.00 14.89 107 MET B O 1
ATOM 3377 N N . GLY B 1 108 ? 2.735 -66.001 -17.574 1.00 12.75 108 GLY B N 1
ATOM 3378 C CA . GLY B 1 108 ? 1.348 -65.524 -17.439 1.00 12.16 108 GLY B CA 1
ATOM 3379 C C . GLY B 1 108 ? 0.852 -65.610 -16.006 1.00 11.44 108 GLY B C 1
ATOM 3380 O O . GLY B 1 108 ? 0.866 -66.699 -15.395 1.00 12.42 108 GLY B O 1
ATOM 3381 N N . SER B 1 109 ? 0.380 -64.467 -15.497 1.00 11.96 109 SER B N 1
ATOM 3382 C CA . SER B 1 109 ? -0.173 -64.325 -14.151 1.00 11.57 109 SER B CA 1
ATOM 3383 C C . SER B 1 109 ? -1.560 -63.710 -14.266 1.00 11.61 109 SER B C 1
ATOM 3384 O O . SER B 1 109 ? -1.914 -63.138 -15.302 1.00 11.13 109 SER B O 1
ATOM 3387 N N . GLY B 1 110 ? -2.318 -63.762 -13.175 1.00 11.06 110 GLY B N 1
ATOM 3388 C CA . GLY B 1 110 ? -3.474 -62.908 -13.056 1.00 11.11 110 GLY B CA 1
ATOM 3389 C C . GLY B 1 110 ? -4.795 -63.594 -13.326 1.00 11.10 110 GLY B C 1
ATOM 3390 O O . GLY B 1 110 ? -4.865 -64.824 -13.535 1.00 11.10 110 GLY B O 1
ATOM 3391 N N . PRO B 1 111 ? -5.870 -62.797 -13.320 1.00 10.08 111 PRO B N 1
ATOM 3392 C CA . PRO B 1 111 ? -7.214 -63.362 -13.264 1.00 10.90 111 PRO B CA 1
ATOM 3393 C C . PRO B 1 111 ? -7.584 -64.317 -14.403 1.00 10.99 111 PRO B C 1
ATOM 3394 O O . PRO B 1 111 ? -8.367 -65.233 -14.196 1.00 11.85 111 PRO B O 1
ATOM 3398 N N . ALA B 1 112 ? -7.026 -64.103 -15.581 1.00 10.84 112 ALA B N 1
ATOM 3399 C CA . ALA B 1 112 ? -7.353 -64.948 -16.719 1.00 11.39 112 ALA B CA 1
ATOM 3400 C C . ALA B 1 112 ? -7.068 -66.422 -16.432 1.00 11.70 112 ALA B C 1
ATOM 3401 O O . ALA B 1 112 ? -7.729 -67.320 -16.983 1.00 12.83 112 ALA B O 1
ATOM 3403 N N . ARG B 1 113 ? -6.123 -66.682 -15.517 1.00 11.68 113 ARG B N 1
ATOM 3404 C CA . ARG B 1 113 ? -5.801 -68.050 -15.144 1.00 13.01 113 ARG B CA 1
ATOM 3405 C C . ARG B 1 113 ? -7.031 -68.760 -14.538 1.00 12.24 113 ARG B C 1
ATOM 3406 O O . ARG B 1 113 ? -7.152 -69.994 -14.629 1.00 13.34 113 ARG B O 1
ATOM 3414 N N . ALA B 1 114 ? -7.915 -67.993 -13.891 1.00 11.85 114 ALA B N 1
ATOM 3415 C CA . ALA B 1 114 ? -9.110 -68.566 -13.259 1.00 12.63 114 ALA B CA 1
ATOM 3416 C C . ALA B 1 114 ? -10.270 -68.845 -14.234 1.00 13.59 114 ALA B C 1
ATOM 3417 O O . ALA B 1 114 ? -11.315 -69.379 -13.826 1.00 16.08 114 ALA B O 1
ATOM 3419 N N . LEU B 1 115 ? -10.091 -68.472 -15.506 1.00 13.17 115 LEU B N 1
ATOM 3420 C CA . LEU B 1 115 ? -10.995 -68.854 -16.612 1.00 13.95 115 LEU B CA 1
ATOM 3421 C C . LEU B 1 115 ? -10.389 -70.013 -17.401 1.00 14.48 115 LEU B C 1
ATOM 3422 O O . LEU B 1 115 ? -11.068 -70.980 -17.722 1.00 18.22 115 LEU B O 1
ATOM 3427 N N . ALA B 1 116 ? -9.100 -69.917 -17.699 1.00 14.53 116 ALA B N 1
ATOM 3428 C CA . ALA B 1 116 ? -8.421 -70.972 -18.451 1.00 15.39 116 ALA B CA 1
ATOM 3429 C C . ALA B 1 116 ? -8.081 -72.196 -17.582 1.00 16.31 116 ALA B C 1
ATOM 3430 O O . ALA B 1 116 ? -7.748 -73.263 -18.111 1.00 18.18 116 ALA B O 1
ATOM 3432 N N . LEU B 1 117 ? -8.141 -72.019 -16.262 1.00 15.02 117 LEU B N 1
ATOM 3433 C CA . LEU B 1 117 ? -7.792 -73.054 -15.265 1.00 15.63 117 LEU B CA 1
ATOM 3434 C C . LEU B 1 117 ? -6.346 -73.551 -15.433 1.00 16.39 117 LEU B C 1
ATOM 3435 O O . LEU B 1 117 ? -6.084 -74.725 -15.722 1.00 18.15 117 LEU B O 1
ATOM 3440 N N . LYS B 1 118 ? -5.411 -72.630 -15.216 1.00 14.83 118 LYS B N 1
ATOM 3441 C CA . LYS B 1 118 ? -3.985 -72.875 -15.453 1.00 15.81 118 LYS B CA 1
ATOM 3442 C C . LYS B 1 118 ? -3.195 -72.645 -14.167 1.00 15.19 118 LYS B C 1
ATOM 3443 O O . LYS B 1 118 ? -3.074 -71.509 -13.716 1.00 15.16 118 LYS B O 1
ATOM 3449 N N . PRO B 1 119 ? -2.663 -73.720 -13.543 1.00 16.90 119 PRO B N 1
ATOM 3450 C CA . PRO B 1 119 ? -2.869 -75.116 -13.863 1.00 17.40 119 PRO B CA 1
ATOM 3451 C C . PRO B 1 119 ? -4.158 -75.622 -13.255 1.00 16.53 119 PRO B C 1
ATOM 3452 O O . PRO B 1 119 ? -4.629 -75.088 -12.239 1.00 17.63 119 PRO B O 1
ATOM 3456 N N . LYS B 1 120 ? -4.707 -76.672 -13.847 1.00 19.38 120 LYS B N 1
ATOM 3457 C CA . LYS B 1 120 ? -5.989 -77.202 -13.395 1.00 20.58 120 LYS B CA 1
ATOM 3458 C C . LYS B 1 120 ? -5.952 -77.609 -11.910 1.00 18.81 120 LYS B C 1
ATOM 3459 O O . LYS B 1 120 ? -6.915 -77.366 -11.171 1.00 18.85 120 LYS B O 1
ATOM 3465 N N . LYS B 1 121 ? -4.851 -78.221 -11.473 1.00 19.00 121 LYS B N 1
ATOM 3466 C CA . LYS B 1 121 ? -4.770 -78.710 -10.076 1.00 20.42 121 LYS B CA 1
ATOM 3467 C C . LYS B 1 121 ? -4.976 -77.599 -9.060 1.00 19.41 121 LYS B C 1
ATOM 3468 O O . LYS B 1 121 ? -5.502 -77.821 -7.965 1.00 19.45 121 LYS B O 1
ATOM 3474 N N . THR B 1 122 ? -4.526 -76.405 -9.393 1.00 17.97 122 THR B N 1
ATOM 3475 C CA . THR B 1 122 ? -4.616 -75.305 -8.437 1.00 15.45 122 THR B CA 1
ATOM 3476 C C . THR B 1 122 ? -6.076 -74.987 -8.093 1.00 15.24 122 THR B C 1
ATOM 3477 O O . THR B 1 122 ? -6.437 -74.770 -6.924 1.00 16.34 122 THR B O 1
ATOM 3481 N N . TYR B 1 123 ? -6.909 -74.932 -9.127 1.00 15.73 123 TYR B N 1
ATOM 3482 C CA . TYR B 1 123 ? -8.330 -74.597 -8.976 1.00 16.17 123 TYR B CA 1
ATOM 3483 C C . TYR B 1 123 ? -9.120 -75.695 -8.270 1.00 17.02 123 TYR B C 1
ATOM 3484 O O . TYR B 1 123 ? -10.039 -75.402 -7.501 1.00 18.38 123 TYR B O 1
ATOM 3493 N N . GLU B 1 124 ? -8.724 -76.951 -8.487 1.00 18.30 124 GLU B N 1
ATOM 3494 C CA . GLU B 1 124 ? -9.224 -78.067 -7.689 1.00 20.40 124 GLU B CA 1
ATOM 3495 C C . GLU B 1 124 ? -8.856 -77.901 -6.212 1.00 19.50 124 GLU B C 1
ATOM 3496 O O . GLU B 1 124 ? -9.718 -78.087 -5.339 1.00 21.60 124 GLU B O 1
ATOM 3502 N N . ARG B 1 125 ? -7.614 -77.491 -5.942 1.00 17.84 125 ARG B N 1
ATOM 3503 C CA . ARG B 1 125 ? -7.100 -77.390 -4.580 1.00 18.85 125 ARG B CA 1
ATOM 3504 C C . ARG B 1 125 ? -7.758 -76.218 -3.827 1.00 16.61 125 ARG B C 1
ATOM 3505 O O . ARG B 1 125 ? -8.074 -76.350 -2.647 1.00 18.86 125 ARG B O 1
ATOM 3513 N N . ILE B 1 126 ? -7.989 -75.094 -4.499 1.00 15.71 126 ILE B N 1
ATOM 3514 C CA . ILE B 1 126 ? -8.553 -73.918 -3.830 1.00 15.85 126 ILE B CA 1
ATOM 3515 C C . ILE B 1 126 ? -10.077 -73.830 -3.949 1.00 15.74 126 ILE B C 1
ATOM 3516 O O . ILE B 1 126 ? -10.705 -73.000 -3.273 1.00 16.61 126 ILE B O 1
ATOM 3521 N N . GLU B 1 127 ? -10.666 -74.679 -4.802 1.00 16.11 127 GLU B N 1
ATOM 3522 C CA . GLU B 1 127 ? -12.128 -74.728 -4.976 1.00 16.81 127 GLU B CA 1
ATOM 3523 C C . GLU B 1 127 ? -12.705 -73.382 -5.423 1.00 17.65 127 GLU B C 1
ATOM 3524 O O . GLU B 1 127 ? -13.643 -72.825 -4.827 1.00 18.53 127 GLU B O 1
ATOM 3530 N N . TYR B 1 128 ? -12.098 -72.858 -6.473 1.00 16.16 128 TYR B N 1
ATOM 3531 C CA . TYR B 1 128 ? -12.549 -71.611 -7.078 1.00 15.18 128 TYR B CA 1
ATOM 3532 C C . TYR B 1 128 ? -12.454 -71.734 -8.589 1.00 15.73 128 TYR B C 1
ATOM 3533 O O . TYR B 1 128 ? -11.485 -72.305 -9.111 1.00 17.33 128 TYR B O 1
ATOM 3542 N N . GLU B 1 129 ? -13.423 -71.150 -9.287 1.00 16.38 129 GLU B N 1
ATOM 3543 C CA . GLU B 1 129 ? -13.329 -70.918 -10.740 1.00 17.16 129 GLU B CA 1
ATOM 3544 C C . GLU B 1 129 ? -14.065 -69.636 -11.000 1.00 16.52 129 GLU B C 1
ATOM 3545 O O . GLU B 1 129 ? -15.096 -69.390 -10.388 1.00 23.07 129 GLU B O 1
ATOM 3551 N N . ASP B 1 130 ? -13.561 -68.807 -11.911 1.00 15.44 130 ASP B N 1
ATOM 3552 C CA . ASP B 1 130 ? -14.294 -67.598 -12.280 1.00 14.59 130 ASP B CA 1
ATOM 3553 C C . ASP B 1 130 ? -15.297 -67.907 -13.408 1.00 17.36 130 ASP B C 1
ATOM 3554 O O . ASP B 1 130 ? -15.181 -68.918 -14.102 1.00 21.26 130 ASP B O 1
ATOM 3559 N N . ASP B 1 131 ? -16.281 -67.023 -13.540 1.00 18.96 131 ASP B N 1
ATOM 3560 C CA . ASP B 1 131 ? -17.347 -67.106 -14.513 1.00 23.47 131 ASP B CA 1
ATOM 3561 C C . ASP B 1 131 ? -17.465 -65.649 -14.904 1.00 25.12 131 ASP B C 1
ATOM 3562 O O . ASP B 1 131 ? -18.041 -64.828 -14.174 1.00 26.62 131 ASP B O 1
ATOM 3567 N N . ALA B 1 132 ? -16.810 -65.304 -15.997 1.00 21.27 132 ALA B N 1
ATOM 3568 C CA . ALA B 1 132 ? -16.841 -63.942 -16.500 1.00 19.38 132 ALA B CA 1
ATOM 3569 C C . ALA B 1 132 ? -16.709 -63.971 -18.000 1.00 18.69 132 ALA B C 1
ATOM 3570 O O . ALA B 1 132 ? -16.202 -64.945 -18.569 1.00 22.74 132 ALA B O 1
ATOM 3572 N N . ASP B 1 133 ? -17.146 -62.877 -18.619 1.00 16.84 133 ASP B N 1
ATOM 3573 C CA . ASP B 1 133 ? -17.042 -62.686 -20.071 1.00 20.01 133 ASP B CA 1
ATOM 3574 C C . ASP B 1 133 ? -15.882 -61.773 -20.454 1.00 18.87 133 ASP B C 1
ATOM 3575 O O . ASP B 1 133 ? -15.791 -61.344 -21.598 1.00 21.84 133 ASP B O 1
ATOM 3580 N N . VAL B 1 134 ? -15.034 -61.456 -19.478 1.00 16.50 134 VAL B N 1
ATOM 3581 C CA . VAL B 1 134 ? -13.861 -60.617 -19.676 1.00 15.65 134 VAL B CA 1
ATOM 3582 C C . VAL B 1 134 ? -12.687 -61.351 -19.040 1.00 13.36 134 VAL B C 1
ATOM 3583 O O . VAL B 1 134 ? -12.868 -62.065 -18.051 1.00 13.78 134 VAL B O 1
ATOM 3587 N N . ALA B 1 135 ? -11.496 -61.183 -19.618 1.00 13.39 135 ALA B N 1
ATOM 3588 C CA . ALA B 1 135 ? -10.304 -61.820 -19.077 1.00 13.33 135 ALA B CA 1
ATOM 3589 C C . ALA B 1 135 ? -9.187 -60.795 -18.985 1.00 11.25 135 ALA B C 1
ATOM 3590 O O . ALA B 1 135 ? -8.980 -59.989 -19.903 1.00 13.54 135 ALA B O 1
ATOM 3592 N N . VAL B 1 136 ? -8.458 -60.845 -17.875 1.00 10.75 136 VAL B N 1
ATOM 3593 C CA . VAL B 1 136 ? -7.350 -59.937 -17.648 1.00 11.99 136 VAL B CA 1
ATOM 3594 C C . VAL B 1 136 ? -6.124 -60.752 -17.303 1.00 10.82 136 VAL B C 1
ATOM 3595 O O . VAL B 1 136 ? -6.132 -61.519 -16.327 1.00 11.48 136 VAL B O 1
ATOM 3599 N N . ILE B 1 137 ? -5.087 -60.604 -18.124 1.00 11.17 137 ILE B N 1
ATOM 3600 C CA . ILE B 1 137 ? -3.851 -61.342 -17.886 1.00 11.11 137 ILE B CA 1
ATOM 3601 C C . ILE B 1 137 ? -2.706 -60.359 -17.683 1.00 10.61 137 ILE B C 1
ATOM 3602 O O . ILE B 1 137 ? -2.724 -59.255 -18.240 1.00 11.49 137 ILE B O 1
ATOM 3607 N N . ALA B 1 138 ? -1.701 -60.775 -16.894 1.00 10.27 138 ALA B N 1
ATOM 3608 C CA . ALA B 1 138 ? -0.499 -59.989 -16.690 1.00 10.78 138 ALA B CA 1
ATOM 3609 C C . ALA B 1 138 ? 0.685 -60.800 -17.159 1.00 12.13 138 ALA B C 1
ATOM 3610 O O . ALA B 1 138 ? 0.939 -61.905 -16.655 1.00 14.93 138 ALA B O 1
ATOM 3612 N N . LEU B 1 139 ? 1.393 -60.259 -18.155 1.00 11.08 139 LEU B N 1
ATOM 3613 C CA . LEU B 1 139 ? 2.466 -60.974 -18.812 1.00 11.13 139 LEU B CA 1
ATOM 3614 C C . LEU B 1 139 ? 3.810 -60.358 -18.453 1.00 11.31 139 LEU B C 1
ATOM 3615 O O . LEU B 1 139 ? 4.021 -59.144 -18.617 1.00 13.31 139 LEU B O 1
ATOM 3620 N N . GLU B 1 140 ? 4.727 -61.207 -17.991 1.00 11.59 140 GLU B N 1
ATOM 3621 C CA . GLU B 1 140 ? 6.097 -60.768 -17.755 1.00 11.93 140 GLU B CA 1
ATOM 3622 C C . GLU B 1 140 ? 6.927 -61.236 -18.945 1.00 11.73 140 GLU B C 1
ATOM 3623 O O . GLU B 1 140 ? 7.079 -62.446 -19.191 1.00 14.53 140 GLU B O 1
ATOM 3629 N N . ALA B 1 141 ? 7.382 -60.257 -19.716 1.00 13.09 141 ALA B N 1
ATOM 3630 C CA . ALA B 1 141 ? 8.041 -60.520 -20.987 1.00 13.77 141 ALA B CA 1
ATOM 3631 C C . ALA B 1 141 ? 8.715 -59.257 -21.481 1.00 13.72 141 ALA B C 1
ATOM 3632 O O . ALA B 1 141 ? 8.353 -58.150 -21.073 1.00 13.40 141 ALA B O 1
ATOM 3634 N N . ASN B 1 142 ? 9.659 -59.419 -22.405 1.00 14.82 142 ASN B N 1
ATOM 3635 C CA . ASN B 1 142 ? 10.342 -58.257 -22.978 1.00 16.46 142 ASN B CA 1
ATOM 3636 C C . ASN B 1 142 ? 9.857 -57.920 -24.381 1.00 15.66 142 ASN B C 1
ATOM 3637 O O . ASN B 1 142 ? 10.524 -57.198 -25.126 1.00 18.01 142 ASN B O 1
ATOM 3642 N N . GLN B 1 143 ? 8.712 -58.489 -24.746 1.00 15.38 143 GLN B N 1
ATOM 3643 C CA . GLN B 1 143 ? 8.041 -58.202 -26.006 1.00 16.62 143 GLN B CA 1
ATOM 3644 C C . GLN B 1 143 ? 6.543 -58.126 -25.739 1.00 15.60 143 GLN B C 1
ATOM 3645 O O . GLN B 1 143 ? 6.032 -58.825 -24.866 1.00 19.54 143 GLN B O 1
ATOM 3651 N N . LEU B 1 144 ? 5.861 -57.289 -26.514 1.00 14.76 144 LEU B N 1
ATOM 3652 C CA . LEU B 1 144 ? 4.423 -57.161 -26.390 1.00 14.65 144 LEU B CA 1
ATOM 3653 C C . LEU B 1 144 ? 3.728 -58.250 -27.209 1.00 15.14 144 LEU B C 1
ATOM 3654 O O . LEU B 1 144 ? 4.186 -58.579 -28.311 1.00 18.38 144 LEU B O 1
ATOM 3659 N N . PRO B 1 145 ? 2.605 -58.792 -26.694 1.00 15.91 145 PRO B N 1
ATOM 3660 C CA . PRO B 1 145 ? 1.836 -59.815 -27.389 1.00 16.73 145 PRO B CA 1
ATOM 3661 C C . PRO B 1 145 ? 1.057 -59.260 -28.579 1.00 17.14 145 PRO B C 1
ATOM 3662 O O . PRO B 1 145 ? 0.508 -58.152 -28.499 1.00 19.51 145 PRO B O 1
ATOM 3666 N N . ASP B 1 146 ? 1.053 -60.011 -29.689 1.00 19.18 146 ASP B N 1
ATOM 3667 C CA . ASP B 1 146 ? 0.318 -59.616 -30.904 1.00 19.24 146 ASP B CA 1
ATOM 3668 C C . ASP B 1 146 ? -1.107 -60.189 -30.948 1.00 18.49 146 ASP B C 1
ATOM 3669 O O . ASP B 1 146 ? -1.568 -60.803 -29.979 1.00 18.06 146 ASP B O 1
ATOM 3674 N N . GLU B 1 147 ? -1.792 -59.986 -32.073 1.00 17.02 147 GLU B N 1
ATOM 3675 C CA . GLU B 1 147 ? -3.182 -60.422 -32.207 1.00 17.94 147 GLU B CA 1
ATOM 3676 C C . GLU B 1 147 ? -3.292 -61.930 -31.964 1.00 14.65 147 GLU B C 1
ATOM 3677 O O . GLU B 1 147 ? -4.273 -62.394 -31.374 1.00 15.23 147 GLU B O 1
ATOM 3683 N N . LYS B 1 148 ? -2.326 -62.705 -32.477 1.00 16.45 148 LYS B N 1
ATOM 3684 C CA . LYS B 1 148 ? -2.351 -64.177 -32.389 1.00 17.44 148 LYS B CA 1
ATOM 3685 C C . LYS B 1 148 ? -2.188 -64.642 -30.937 1.00 16.28 148 LYS B C 1
ATOM 3686 O O . LYS B 1 148 ? -2.891 -65.552 -30.486 1.00 16.98 148 LYS B O 1
ATOM 3692 N N . VAL B 1 149 ? -1.302 -63.988 -30.189 1.00 15.66 149 VAL B N 1
ATOM 3693 C CA . VAL B 1 149 ? -1.138 -64.318 -28.775 1.00 16.02 149 VAL B CA 1
ATOM 3694 C C . VAL B 1 149 ? -2.440 -64.012 -28.011 1.00 15.27 149 VAL B C 1
ATOM 3695 O O . VAL B 1 149 ? -2.915 -64.830 -27.210 1.00 16.17 149 VAL B O 1
ATOM 3699 N N . MET B 1 150 ? -3.020 -62.843 -28.264 1.00 15.26 150 MET B N 1
ATOM 3700 C CA . MET B 1 150 ? -4.248 -62.479 -27.555 1.00 14.58 150 MET B CA 1
ATOM 3701 C C . MET B 1 150 ? -5.422 -63.368 -27.954 1.00 14.40 150 MET B C 1
ATOM 3702 O O . MET B 1 150 ? -6.273 -63.678 -27.123 1.00 15.60 150 MET B O 1
ATOM 3707 N N . GLU B 1 151 ? -5.481 -63.754 -29.229 1.00 14.07 151 GLU B N 1
ATOM 3708 C CA . GLU B 1 151 ? -6.487 -64.697 -29.707 1.00 15.38 151 GLU B CA 1
ATOM 3709 C C . GLU B 1 151 ? -6.391 -66.032 -28.977 1.00 14.33 151 GLU B C 1
ATOM 3710 O O . GLU B 1 151 ? -7.419 -66.614 -28.596 1.00 17.22 151 GLU B O 1
ATOM 3716 N N . PHE B 1 152 ? -5.161 -66.507 -28.754 1.00 15.32 152 PHE B N 1
ATOM 3717 C CA . PHE B 1 152 ? -4.916 -67.751 -28.012 1.00 16.70 152 PHE B CA 1
ATOM 3718 C C . PHE B 1 152 ? -5.391 -67.642 -26.571 1.00 15.58 152 PHE B C 1
ATOM 3719 O O . PHE B 1 152 ? -6.086 -68.532 -26.062 1.00 17.63 152 PHE B O 1
ATOM 3727 N N . ILE B 1 153 ? -5.032 -66.548 -25.910 1.00 14.46 153 ILE B N 1
ATOM 3728 C CA . ILE B 1 153 ? -5.455 -66.342 -24.527 1.00 15.23 153 ILE B CA 1
ATOM 3729 C C . ILE B 1 153 ? -6.990 -66.301 -24.447 1.00 14.81 153 ILE B C 1
ATOM 3730 O O . ILE B 1 153 ? -7.604 -66.958 -23.589 1.00 15.50 153 ILE B O 1
ATOM 3735 N N . ALA B 1 154 ? -7.613 -65.569 -25.374 1.00 15.02 154 ALA B N 1
ATOM 3736 C CA . ALA B 1 154 ? -9.085 -65.490 -25.409 1.00 16.91 154 ALA B CA 1
ATOM 3737 C C . ALA B 1 154 ? -9.718 -66.869 -25.545 1.00 13.67 154 ALA B C 1
ATOM 3738 O O . ALA B 1 154 ? -10.646 -67.233 -24.816 1.00 16.80 154 ALA B O 1
ATOM 3740 N N . LYS B 1 155 ? -9.220 -67.648 -26.481 1.00 16.45 155 LYS B N 1
ATOM 3741 C CA . LYS B 1 155 ? -9.770 -68.967 -26.732 1.00 16.43 155 LYS B CA 1
ATOM 3742 C C . LYS B 1 155 ? -9.653 -69.874 -25.492 1.00 17.89 155 LYS B C 1
ATOM 3743 O O . LYS B 1 155 ? -10.598 -70.596 -25.099 1.00 18.28 155 LYS B O 1
ATOM 3749 N N . GLU B 1 156 ? -8.498 -69.820 -24.858 1.00 16.68 156 GLU B N 1
ATOM 3750 C CA . GLU B 1 156 ? -8.289 -70.628 -23.669 1.00 17.25 156 GLU B CA 1
ATOM 3751 C C . GLU B 1 156 ? -9.193 -70.229 -22.478 1.00 16.11 156 GLU B C 1
ATOM 3752 O O . GLU B 1 156 ? -9.499 -71.073 -21.605 1.00 17.41 156 GLU B O 1
ATOM 3758 N N . CYS B 1 157 ? -9.559 -68.943 -22.417 1.00 15.50 157 CYS B N 1
ATOM 3759 C CA . CYS B 1 157 ? -10.420 -68.404 -21.374 1.00 15.51 157 CYS B CA 1
ATOM 3760 C C . CYS B 1 157 ? -11.887 -68.487 -21.761 1.00 17.56 157 CYS B C 1
ATOM 3761 O O . CYS B 1 157 ? -12.734 -68.128 -20.965 1.00 18.24 157 CYS B O 1
ATOM 3764 N N . ASP B 1 158 ? -12.168 -68.939 -22.980 1.00 17.69 158 ASP B N 1
ATOM 3765 C CA . ASP B 1 158 ? -13.523 -68.948 -23.520 1.00 17.78 158 ASP B CA 1
ATOM 3766 C C . ASP B 1 158 ? -14.171 -67.567 -23.488 1.00 17.22 158 ASP B C 1
ATOM 3767 O O . ASP B 1 158 ? -15.356 -67.423 -23.100 1.00 20.48 158 ASP B O 1
ATOM 3772 N N . VAL B 1 159 ? -13.418 -66.545 -23.899 1.00 16.79 159 VAL B N 1
ATOM 3773 C CA . VAL B 1 159 ? -13.985 -65.202 -24.074 1.00 16.55 159 VAL B CA 1
ATOM 3774 C C . VAL B 1 159 ? -13.617 -64.711 -25.459 1.00 16.56 159 VAL B C 1
ATOM 3775 O O . VAL B 1 159 ? -12.738 -65.287 -26.109 1.00 19.44 159 VAL B O 1
ATOM 3779 N N . ASP B 1 160 ? -14.282 -63.653 -25.921 1.00 17.30 160 ASP B N 1
ATOM 3780 C CA . ASP B 1 160 ? -13.962 -63.064 -27.236 1.00 18.56 160 ASP B CA 1
ATOM 3781 C C . ASP B 1 160 ? -12.695 -62.212 -27.076 1.00 18.41 160 ASP B C 1
ATOM 3782 O O . ASP B 1 160 ? -12.481 -61.621 -26.005 1.00 20.56 160 ASP B O 1
ATOM 3787 N N . PRO B 1 161 ? -11.829 -62.160 -28.120 1.00 18.77 161 PRO B N 1
ATOM 3788 C CA . PRO B 1 161 ? -10.579 -61.370 -28.004 1.00 19.40 161 PRO B CA 1
ATOM 3789 C C . PRO B 1 161 ? -10.816 -59.912 -27.644 1.00 17.40 161 PRO B C 1
ATOM 3790 O O . PRO B 1 161 ? -9.995 -59.309 -26.958 1.00 19.24 161 PRO B O 1
ATOM 3794 N N . GLU B 1 162 ? -11.933 -59.342 -28.099 1.00 17.99 162 GLU B N 1
ATOM 3795 C CA . GLU B 1 162 ? -12.235 -57.955 -27.773 1.00 17.70 162 GLU B CA 1
ATOM 3796 C C . GLU B 1 162 ? -12.502 -57.734 -26.273 1.00 16.13 162 GLU B C 1
ATOM 3797 O O . GLU B 1 162 ? -12.564 -56.595 -25.821 1.00 22.07 162 GLU B O 1
ATOM 3803 N N . ASN B 1 163 ? -12.616 -58.835 -25.512 1.00 17.55 163 ASN B N 1
ATOM 3804 C CA . ASN B 1 163 ? -12.849 -58.778 -24.067 1.00 17.98 163 ASN B CA 1
ATOM 3805 C C . ASN B 1 163 ? -11.657 -59.283 -23.268 1.00 17.06 163 ASN B C 1
ATOM 3806 O O . ASN B 1 163 ? -11.801 -59.675 -22.091 1.00 17.81 163 ASN B O 1
ATOM 3811 N N . VAL B 1 164 ? -10.474 -59.243 -23.899 1.00 15.48 164 VAL B N 1
ATOM 3812 C CA . VAL B 1 164 ? -9.217 -59.586 -23.199 1.00 15.51 164 VAL B CA 1
ATOM 3813 C C . VAL B 1 164 ? -8.364 -58.337 -23.039 1.00 13.80 164 VAL B C 1
ATOM 3814 O O . VAL B 1 164 ? -8.185 -57.561 -23.974 1.00 15.63 164 VAL B O 1
ATOM 3818 N N . TYR B 1 165 ? -7.868 -58.146 -21.820 1.00 13.55 165 TYR B N 1
ATOM 3819 C CA . TYR B 1 165 ? -6.839 -57.132 -21.528 1.00 12.97 165 TYR B CA 1
ATOM 3820 C C . TYR B 1 165 ? -5.555 -57.834 -21.111 1.00 13.12 165 TYR B C 1
ATOM 3821 O O . TYR B 1 165 ? -5.597 -58.798 -20.343 1.00 14.23 165 TYR B O 1
ATOM 3830 N N . ALA B 1 166 ? -4.409 -57.341 -21.591 1.00 11.71 166 ALA B N 1
ATOM 3831 C CA . ALA B 1 166 ? -3.073 -57.776 -21.098 1.00 11.66 166 ALA B CA 1
ATOM 3832 C C . ALA B 1 166 ? -2.299 -56.586 -20.580 1.00 11.99 166 ALA B C 1
ATOM 3833 O O . ALA B 1 166 ? -2.190 -55.563 -21.235 1.00 15.66 166 ALA B O 1
ATOM 3835 N N . LEU B 1 167 ? -1.759 -56.731 -19.373 1.00 10.70 167 LEU B N 1
ATOM 3836 C CA . LEU B 1 167 ? -0.731 -55.795 -18.851 1.00 10.27 167 LEU B CA 1
ATOM 3837 C C . LEU B 1 167 ? 0.596 -56.489 -19.116 1.00 10.73 167 LEU B C 1
ATOM 3838 O O . LEU B 1 167 ? 0.704 -57.707 -18.912 1.00 13.66 167 LEU B O 1
ATOM 3843 N N . VAL B 1 168 ? 1.588 -55.740 -19.579 1.00 10.92 168 VAL B N 1
ATOM 3844 C CA . VAL B 1 168 ? 2.870 -56.372 -19.923 1.00 10.59 168 VAL B CA 1
ATOM 3845 C C . VAL B 1 168 ? 4.051 -55.565 -19.392 1.00 9.87 168 VAL B C 1
ATOM 3846 O O . VAL B 1 168 ? 4.084 -54.341 -19.539 1.00 11.05 168 VAL B O 1
ATOM 3850 N N . ALA B 1 169 ? 5.005 -56.231 -18.733 1.00 10.15 169 ALA B N 1
ATOM 3851 C CA . ALA B 1 169 ? 6.218 -55.516 -18.324 1.00 10.17 169 ALA B CA 1
ATOM 3852 C C . ALA B 1 169 ? 7.338 -56.554 -18.235 1.00 10.85 169 ALA B C 1
ATOM 3853 O O . ALA B 1 169 ? 7.110 -57.707 -17.835 1.00 10.89 169 ALA B O 1
ATOM 3855 N N . PRO B 1 170 ? 8.580 -56.147 -18.570 1.00 11.24 170 PRO B N 1
ATOM 3856 C CA . PRO B 1 170 ? 9.720 -57.043 -18.421 1.00 11.16 170 PRO B CA 1
ATOM 3857 C C . PRO B 1 170 ? 10.190 -57.112 -16.968 1.00 10.35 170 PRO B C 1
ATOM 3858 O O . PRO B 1 170 ? 9.890 -56.234 -16.141 1.00 10.59 170 PRO B O 1
ATOM 3862 N N . THR B 1 171 ? 10.972 -58.132 -16.665 1.00 11.06 171 THR B N 1
ATOM 3863 C CA . THR B 1 171 ? 11.484 -58.280 -15.324 1.00 11.54 171 THR B CA 1
ATOM 3864 C C . THR B 1 171 ? 12.264 -57.066 -14.858 1.00 10.53 171 THR B C 1
ATOM 3865 O O . THR B 1 171 ? 12.085 -56.622 -13.714 1.00 11.41 171 THR B O 1
ATOM 3869 N N . ALA B 1 172 ? 13.173 -56.562 -15.711 1.00 11.21 172 ALA B N 1
ATOM 3870 C CA . ALA B 1 172 ? 13.970 -55.336 -15.423 1.00 10.77 172 ALA B CA 1
ATOM 3871 C C . ALA B 1 172 ? 13.169 -54.094 -15.835 1.00 10.76 172 ALA B C 1
ATOM 3872 O O . ALA B 1 172 ? 13.278 -53.581 -16.936 1.00 14.15 172 ALA B O 1
ATOM 3874 N N . SER B 1 173 ? 12.319 -53.643 -14.934 1.00 10.67 173 SER B N 1
ATOM 3875 C CA . SER B 1 173 ? 11.516 -52.427 -15.101 1.00 9.58 173 SER B CA 1
ATOM 3876 C C . SER B 1 173 ? 10.966 -52.072 -13.715 1.00 8.47 173 SER B C 1
ATOM 3877 O O . SER B 1 173 ? 10.954 -52.936 -12.830 1.00 9.98 173 SER B O 1
ATOM 3880 N N . ILE B 1 174 ? 10.481 -50.840 -13.527 1.00 9.21 174 ILE B N 1
ATOM 3881 C CA . ILE B 1 174 ? 9.940 -50.539 -12.216 1.00 9.88 174 ILE B CA 1
ATOM 3882 C C . ILE B 1 174 ? 8.666 -51.316 -11.954 1.00 8.92 174 ILE B C 1
ATOM 3883 O O . ILE B 1 174 ? 8.473 -51.787 -10.836 1.00 9.98 174 ILE B O 1
ATOM 3888 N N . VAL B 1 175 ? 7.840 -51.507 -12.990 1.00 8.28 175 VAL B N 1
ATOM 3889 C CA . VAL B 1 175 ? 6.636 -52.328 -12.770 1.00 9.00 175 VAL B CA 1
ATOM 3890 C C . VAL B 1 175 ? 7.054 -53.762 -12.399 1.00 8.86 175 VAL B C 1
ATOM 3891 O O . VAL B 1 175 ? 6.448 -54.385 -11.521 1.00 9.55 175 VAL B O 1
ATOM 3895 N N . GLY B 1 176 ? 8.064 -54.316 -13.068 1.00 9.32 176 GLY B N 1
ATOM 3896 C CA . GLY B 1 176 ? 8.581 -55.624 -12.725 1.00 10.09 176 GLY B CA 1
ATOM 3897 C C . GLY B 1 176 ? 9.019 -55.680 -11.267 1.00 8.88 176 GLY B C 1
ATOM 3898 O O . GLY B 1 176 ? 8.621 -56.580 -10.526 1.00 9.78 176 GLY B O 1
ATOM 3899 N N . SER B 1 177 ? 9.851 -54.724 -10.852 1.00 9.57 177 SER B N 1
ATOM 3900 C CA . SER B 1 177 ? 10.321 -54.761 -9.449 1.00 9.18 177 SER B CA 1
ATOM 3901 C C . SER B 1 177 ? 9.162 -54.674 -8.454 1.00 8.31 177 SER B C 1
ATOM 3902 O O . SER B 1 177 ? 9.137 -55.380 -7.440 1.00 9.41 177 SER B O 1
ATOM 3905 N N . VAL B 1 178 ? 8.215 -53.758 -8.712 1.00 8.80 178 VAL B N 1
ATOM 3906 C CA . VAL B 1 178 ? 7.111 -53.620 -7.772 1.00 8.50 178 VAL B CA 1
ATOM 3907 C C . VAL B 1 178 ? 6.235 -54.877 -7.752 1.00 8.29 178 VAL B C 1
ATOM 3908 O O . VAL B 1 178 ? 5.914 -55.384 -6.670 1.00 9.42 178 VAL B O 1
ATOM 3912 N N . GLN B 1 179 ? 5.838 -55.368 -8.933 1.00 8.42 179 GLN B N 1
ATOM 3913 C CA . GLN B 1 179 ? 4.898 -56.481 -8.951 1.00 8.94 179 GLN B CA 1
ATOM 3914 C C . GLN B 1 179 ? 5.508 -57.767 -8.379 1.00 8.20 179 GLN B C 1
ATOM 3915 O O . GLN B 1 179 ? 4.798 -58.607 -7.795 1.00 10.18 179 GLN B O 1
ATOM 3921 N N . ILE B 1 180 ? 6.830 -57.949 -8.554 1.00 8.40 180 ILE B N 1
ATOM 3922 C CA . ILE B 1 180 ? 7.444 -59.173 -8.073 1.00 9.31 180 ILE B CA 1
ATOM 3923 C C . ILE B 1 180 ? 7.566 -59.087 -6.542 1.00 8.52 180 ILE B C 1
ATOM 3924 O O . ILE B 1 180 ? 7.197 -60.054 -5.867 1.00 9.96 180 ILE B O 1
ATOM 3929 N N . SER B 1 181 ? 8.046 -57.966 -5.992 1.00 8.21 181 SER B N 1
ATOM 3930 C CA . SER B 1 181 ? 8.031 -57.841 -4.505 1.00 8.77 181 SER B CA 1
ATOM 3931 C C . SER B 1 181 ? 6.595 -57.851 -3.963 1.00 8.51 181 SER B C 1
ATOM 3932 O O . SER B 1 181 ? 6.366 -58.285 -2.833 1.00 9.40 181 SER B O 1
ATOM 3935 N N . GLY B 1 182 ? 5.650 -57.461 -4.820 1.00 8.26 182 GLY B N 1
ATOM 3936 C CA . GLY B 1 182 ? 4.219 -57.556 -4.495 1.00 9.07 182 GLY B CA 1
ATOM 3937 C C . GLY B 1 182 ? 3.706 -58.976 -4.387 1.00 8.07 182 GLY B C 1
ATOM 3938 O O . GLY B 1 182 ? 2.523 -59.157 -4.048 1.00 8.91 182 GLY B O 1
ATOM 3939 N N . ARG B 1 183 ? 4.563 -59.967 -4.674 1.00 8.75 183 ARG B N 1
ATOM 3940 C CA . ARG B 1 183 ? 4.214 -61.380 -4.493 1.00 9.75 183 ARG B CA 1
ATOM 3941 C C . ARG B 1 183 ? 4.599 -61.913 -3.112 1.00 9.68 183 ARG B C 1
ATOM 3942 O O . ARG B 1 183 ? 4.565 -63.130 -2.909 1.00 10.16 183 ARG B O 1
ATOM 3950 N N . ILE B 1 184 ? 4.941 -61.026 -2.179 1.00 9.63 184 ILE B N 1
ATOM 3951 C CA . ILE B 1 184 ? 5.462 -61.527 -0.896 1.00 10.26 184 ILE B CA 1
ATOM 3952 C C . ILE B 1 184 ? 4.445 -62.427 -0.159 1.00 9.78 184 ILE B C 1
ATOM 3953 O O . ILE B 1 184 ? 4.800 -63.516 0.291 1.00 10.58 184 ILE B O 1
ATOM 3958 N N . VAL B 1 185 ? 3.168 -62.037 -0.094 1.00 9.23 185 VAL B N 1
ATOM 3959 C CA . VAL B 1 185 ? 2.194 -62.934 0.555 1.00 9.82 185 VAL B CA 1
ATOM 3960 C C . VAL B 1 185 ? 2.060 -64.209 -0.284 1.00 10.27 185 VAL B C 1
ATOM 3961 O O . VAL B 1 185 ? 2.062 -65.328 0.266 1.00 10.02 185 VAL B O 1
ATOM 3965 N N A GLU B 1 186 ? 1.965 -64.070 -1.612 0.60 9.70 186 GLU B N 1
ATOM 3966 N N B GLU B 1 186 ? 1.975 -64.037 -1.602 0.40 9.87 186 GLU B N 1
ATOM 3967 C CA A GLU B 1 186 ? 1.836 -65.255 -2.475 0.60 11.10 186 GLU B CA 1
ATOM 3968 C CA B GLU B 1 186 ? 1.845 -65.159 -2.523 0.40 11.40 186 GLU B CA 1
ATOM 3969 C C A GLU B 1 186 ? 2.964 -66.275 -2.242 0.60 11.60 186 GLU B C 1
ATOM 3970 C C B GLU B 1 186 ? 2.963 -66.211 -2.353 0.40 11.81 186 GLU B C 1
ATOM 3971 O O A GLU B 1 186 ? 2.705 -67.476 -2.250 0.60 11.77 186 GLU B O 1
ATOM 3972 O O B GLU B 1 186 ? 2.690 -67.403 -2.451 0.40 11.33 186 GLU B O 1
ATOM 3983 N N . THR B 1 187 ? 4.208 -65.797 -2.087 1.00 11.49 187 THR B N 1
ATOM 3984 C CA A THR B 1 187 ? 5.367 -66.701 -1.901 0.50 13.00 187 THR B CA 1
ATOM 3985 C CA B THR B 1 187 ? 5.260 -66.772 -2.022 0.50 12.55 187 THR B CA 1
ATOM 3986 C C . THR B 1 187 ? 5.126 -67.597 -0.714 1.00 11.22 187 THR B C 1
ATOM 3987 O O . THR B 1 187 ? 5.433 -68.785 -0.713 1.00 13.68 187 THR B O 1
ATOM 3994 N N . ALA B 1 188 ? 4.572 -67.000 0.340 1.00 10.98 188 ALA B N 1
ATOM 3995 C CA . ALA B 1 188 ? 4.280 -67.771 1.558 1.00 11.65 188 ALA B CA 1
ATOM 3996 C C . ALA B 1 188 ? 3.184 -68.793 1.255 1.00 12.01 188 ALA B C 1
ATOM 3997 O O . ALA B 1 188 ? 3.315 -69.961 1.621 1.00 13.24 188 ALA B O 1
ATOM 3999 N N . ILE B 1 189 ? 2.080 -68.331 0.648 1.00 11.36 189 ILE B N 1
ATOM 4000 C CA . ILE B 1 189 ? 0.933 -69.204 0.354 1.00 12.81 189 ILE B CA 1
ATOM 4001 C C . ILE B 1 189 ? 1.385 -70.362 -0.570 1.00 12.44 189 ILE B C 1
ATOM 4002 O O . ILE B 1 189 ? 1.025 -71.520 -0.357 1.00 13.45 189 ILE B O 1
ATOM 4007 N N . PHE B 1 190 ? 2.197 -70.018 -1.570 1.00 12.02 190 PHE B N 1
ATOM 4008 C CA . PHE B 1 190 ? 2.719 -70.971 -2.541 1.00 12.93 190 PHE B CA 1
ATOM 4009 C C . PHE B 1 190 ? 3.597 -72.039 -1.870 1.00 12.03 190 PHE B C 1
ATOM 4010 O O . PHE B 1 190 ? 3.392 -73.249 -2.073 1.00 13.05 190 PHE B O 1
ATOM 4018 N N . LYS B 1 191 ? 4.519 -71.600 -1.012 1.00 12.75 191 LYS B N 1
ATOM 4019 C CA . LYS B 1 191 ? 5.383 -72.529 -0.296 1.00 14.14 191 LYS B CA 1
ATOM 4020 C C . LYS B 1 191 ? 4.566 -73.414 0.658 1.00 13.68 191 LYS B C 1
ATOM 4021 O O . LYS B 1 191 ? 4.838 -74.606 0.752 1.00 13.64 191 LYS B O 1
ATOM 4027 N N . MET B 1 192 ? 3.583 -72.838 1.352 1.00 12.43 192 MET B N 1
ATOM 4028 C CA . MET B 1 192 ? 2.741 -73.600 2.243 1.00 13.19 192 MET B CA 1
ATOM 4029 C C . MET B 1 192 ? 2.019 -74.692 1.460 1.00 14.55 192 MET B C 1
ATOM 4030 O O . MET B 1 192 ? 1.951 -75.832 1.907 1.00 15.45 192 MET B O 1
ATOM 4035 N N . ASN B 1 193 ? 1.508 -74.360 0.282 1.00 14.10 193 ASN B N 1
ATOM 4036 C CA . ASN B 1 193 ? 0.860 -75.363 -0.534 1.00 15.45 193 ASN B CA 1
ATOM 4037 C C . ASN B 1 193 ? 1.859 -76.433 -1.017 1.00 14.53 193 ASN B C 1
ATOM 4038 O O . ASN B 1 193 ? 1.522 -77.631 -1.045 1.00 17.26 193 ASN B O 1
ATOM 4043 N N . GLU B 1 194 ? 3.076 -76.018 -1.382 1.00 14.89 194 GLU B N 1
ATOM 4044 C CA . GLU B 1 194 ? 4.072 -76.956 -1.877 1.00 17.14 194 GLU B CA 1
ATOM 4045 C C . GLU B 1 194 ? 4.447 -77.992 -0.825 1.00 18.35 194 GLU B C 1
ATOM 4046 O O . GLU B 1 194 ? 4.744 -79.144 -1.165 1.00 21.79 194 GLU B O 1
ATOM 4052 N N . ILE B 1 195 ? 4.442 -77.591 0.443 1.00 17.49 195 ILE B N 1
ATOM 4053 C CA . ILE B 1 195 ? 4.808 -78.522 1.510 1.00 18.81 195 ILE B CA 1
ATOM 4054 C C . ILE B 1 195 ? 3.606 -79.313 2.026 1.00 19.72 195 ILE B C 1
ATOM 4055 O O . ILE B 1 195 ? 3.736 -80.101 2.965 1.00 21.78 195 ILE B O 1
ATOM 4060 N N . GLY B 1 196 ? 2.443 -79.111 1.402 1.00 19.29 196 GLY B N 1
ATOM 4061 C CA . GLY B 1 196 ? 1.295 -79.968 1.646 1.00 21.65 196 GLY B CA 1
ATOM 4062 C C . GLY B 1 196 ? 0.217 -79.367 2.530 1.00 19.21 196 GLY B C 1
ATOM 4063 O O . GLY B 1 196 ? -0.768 -80.029 2.842 1.00 24.02 196 GLY B O 1
ATOM 4064 N N . TYR B 1 197 ? 0.394 -78.110 2.947 1.00 17.99 197 TYR B N 1
ATOM 4065 C CA . TYR B 1 197 ? -0.580 -77.459 3.828 1.00 16.64 197 TYR B CA 1
ATOM 4066 C C . TYR B 1 197 ? -1.751 -76.945 2.974 1.00 15.03 197 TYR B C 1
ATOM 4067 O O . TYR B 1 197 ? -1.517 -76.261 1.967 1.00 18.88 197 TYR B O 1
ATOM 4076 N N . ASP B 1 198 ? -2.986 -77.220 3.388 1.00 16.15 198 ASP B N 1
ATOM 4077 C CA . ASP B 1 198 ? -4.164 -76.839 2.603 1.00 16.18 198 ASP B CA 1
ATOM 4078 C C . ASP B 1 198 ? -4.348 -75.319 2.558 1.00 15.71 198 ASP B C 1
ATOM 4079 O O . ASP B 1 198 ? -4.602 -74.706 3.592 1.00 16.86 198 ASP B O 1
ATOM 4084 N N . PRO B 1 199 ? -4.275 -74.704 1.355 1.00 15.21 199 PRO B N 1
ATOM 4085 C CA . PRO B 1 199 ? -4.411 -73.246 1.340 1.00 15.30 199 PRO B CA 1
ATOM 4086 C C . PRO B 1 199 ? -5.804 -72.750 1.727 1.00 14.88 199 PRO B C 1
ATOM 4087 O O . PRO B 1 199 ? -5.967 -71.559 2.036 1.00 13.82 199 PRO B O 1
ATOM 4091 N N . LYS B 1 200 ? -6.798 -73.639 1.714 1.00 14.36 200 LYS B N 1
ATOM 4092 C CA . LYS B 1 200 ? -8.138 -73.262 2.148 1.00 14.53 200 LYS B CA 1
ATOM 4093 C C . LYS B 1 200 ? -8.205 -72.996 3.655 1.00 14.00 200 LYS B C 1
ATOM 4094 O O . LYS B 1 200 ? -9.197 -72.422 4.140 1.00 17.83 200 LYS B O 1
ATOM 4100 N N . LEU B 1 201 ? -7.175 -73.400 4.386 1.00 14.86 201 LEU B N 1
ATOM 4101 C CA . LEU B 1 201 ? -7.098 -73.123 5.820 1.00 14.33 201 LEU B CA 1
ATOM 4102 C C . LEU B 1 201 ? -6.555 -71.727 6.117 1.00 12.44 201 LEU B C 1
ATOM 4103 O O . LEU B 1 201 ? -6.543 -71.311 7.271 1.00 14.19 201 LEU B O 1
ATOM 4108 N N . ILE B 1 202 ? -6.057 -71.026 5.094 1.00 12.34 202 ILE B N 1
ATOM 4109 C CA . ILE B 1 202 ? -5.453 -69.713 5.305 1.00 12.66 202 ILE B CA 1
ATOM 4110 C C . ILE B 1 202 ? -6.535 -68.631 5.254 1.00 11.47 202 ILE B C 1
ATOM 4111 O O . ILE B 1 202 ? -7.267 -68.503 4.279 1.00 15.65 202 ILE B O 1
ATOM 4116 N N . VAL B 1 203 ? -6.627 -67.853 6.320 1.00 10.60 203 VAL B N 1
ATOM 4117 C CA . VAL B 1 203 ? -7.686 -66.869 6.491 1.00 12.34 203 VAL B CA 1
ATOM 4118 C C . VAL B 1 203 ? -7.267 -65.534 5.874 1.00 11.17 203 VAL B C 1
ATOM 4119 O O . VAL B 1 203 ? -8.046 -64.896 5.166 1.00 12.40 203 VAL B O 1
ATOM 4123 N N . SER B 1 204 ? -6.028 -65.113 6.123 1.00 10.99 204 SER B N 1
ATOM 4124 C CA . SER B 1 204 ? -5.553 -63.826 5.610 1.00 11.29 204 SER B CA 1
ATOM 4125 C C . SER B 1 204 ? -4.060 -63.788 5.633 1.00 9.57 204 SER B C 1
ATOM 4126 O O . SER B 1 204 ? -3.419 -64.627 6.290 1.00 10.77 204 SER B O 1
ATOM 4129 N N . GLY B 1 205 ? -3.503 -62.794 4.958 1.00 10.21 205 GLY B N 1
ATOM 4130 C CA . GLY B 1 205 ? -2.059 -62.582 5.021 1.00 10.50 205 GLY B CA 1
ATOM 4131 C C . GLY B 1 205 ? -1.715 -61.142 4.778 1.00 8.84 205 GLY B C 1
ATOM 4132 O O . GLY B 1 205 ? -2.422 -60.433 4.041 1.00 10.03 205 GLY B O 1
ATOM 4133 N N . ALA B 1 206 ? -0.616 -60.701 5.385 1.00 8.72 206 ALA B N 1
ATOM 4134 C CA . ALA B 1 206 ? -0.129 -59.339 5.270 1.00 8.56 206 ALA B CA 1
ATOM 4135 C C . ALA B 1 206 ? 1.382 -59.443 5.092 1.00 8.61 206 ALA B C 1
ATOM 4136 O O . ALA B 1 206 ? 2.025 -60.220 5.767 1.00 11.94 206 ALA B O 1
ATOM 4138 N N . GLY B 1 207 ? 1.945 -58.670 4.177 1.00 7.65 207 GLY B N 1
ATOM 4139 C CA . GLY B 1 207 ? 3.365 -58.790 3.909 1.00 9.07 207 GLY B CA 1
ATOM 4140 C C . GLY B 1 207 ? 4.046 -57.476 3.625 1.00 7.45 207 GLY B C 1
ATOM 4141 O O . GLY B 1 207 ? 3.418 -56.488 3.222 1.00 8.41 207 GLY B O 1
ATOM 4142 N N . ARG B 1 208 ? 5.368 -57.497 3.817 1.00 8.89 208 ARG B N 1
ATOM 4143 C CA . ARG B 1 208 ? 6.244 -56.368 3.577 1.00 8.73 208 ARG B CA 1
ATOM 4144 C C . ARG B 1 208 ? 7.459 -56.880 2.814 1.00 7.84 208 ARG B C 1
ATOM 4145 O O . ARG B 1 208 ? 7.997 -57.912 3.150 1.00 9.00 208 ARG B O 1
ATOM 4153 N N . CYS B 1 209 ? 7.907 -56.138 1.796 1.00 7.72 209 CYS B N 1
ATOM 4154 C CA . CYS B 1 209 ? 9.074 -56.595 1.045 1.00 8.57 209 CYS B CA 1
ATOM 4155 C C . CYS B 1 209 ? 9.677 -55.397 0.343 1.00 7.81 209 CYS B C 1
ATOM 4156 O O . CYS B 1 209 ? 8.974 -54.653 -0.324 1.00 8.28 209 CYS B O 1
ATOM 4159 N N . PRO B 1 210 ? 11.016 -55.229 0.411 1.00 7.70 210 PRO B N 1
ATOM 4160 C CA . PRO B 1 210 ? 11.630 -54.141 -0.350 1.00 8.49 210 PRO B CA 1
ATOM 4161 C C . PRO B 1 210 ? 11.501 -54.368 -1.843 1.00 7.93 210 PRO B C 1
ATOM 4162 O O . PRO B 1 210 ? 11.483 -55.509 -2.297 1.00 8.70 210 PRO B O 1
ATOM 4166 N N . ILE B 1 211 ? 11.397 -53.267 -2.567 1.00 8.01 211 ILE B N 1
ATOM 4167 C CA . ILE B 1 211 ? 11.326 -53.254 -4.028 1.00 8.23 211 ILE B CA 1
ATOM 4168 C C . ILE B 1 211 ? 12.756 -53.209 -4.593 1.00 8.39 211 ILE B C 1
ATOM 4169 O O . ILE B 1 211 ? 13.545 -52.308 -4.264 1.00 8.53 211 ILE B O 1
ATOM 4174 N N . SER B 1 212 ? 13.119 -54.211 -5.393 1.00 8.71 212 SER B N 1
ATOM 4175 C CA . SER B 1 212 ? 14.482 -54.264 -5.889 1.00 8.55 212 SER B CA 1
ATOM 4176 C C . SER B 1 212 ? 14.825 -53.063 -6.767 1.00 8.47 212 SER B C 1
ATOM 4177 O O . SER B 1 212 ? 14.027 -52.678 -7.619 1.00 9.14 212 SER B O 1
ATOM 4180 N N . PRO B 1 213 ? 16.061 -52.562 -6.659 1.00 8.60 213 PRO B N 1
ATOM 4181 C CA . PRO B 1 213 ? 16.588 -51.715 -7.724 1.00 9.37 213 PRO B CA 1
ATOM 4182 C C . PRO B 1 213 ? 16.493 -52.470 -9.058 1.00 9.24 213 PRO B C 1
ATOM 4183 O O . PRO B 1 213 ? 16.430 -53.699 -9.109 1.00 9.65 213 PRO B O 1
ATOM 4187 N N . ILE B 1 214 ? 16.473 -51.707 -10.134 1.00 10.16 214 ILE B N 1
ATOM 4188 C CA . ILE B 1 214 ? 16.444 -52.294 -11.478 1.00 10.66 214 ILE B CA 1
ATOM 4189 C C . ILE B 1 214 ? 17.873 -52.601 -11.882 1.00 10.32 214 ILE B C 1
ATOM 4190 O O . ILE B 1 214 ? 18.725 -51.688 -11.967 1.00 11.34 214 ILE B O 1
ATOM 4195 N N . LEU B 1 215 ? 18.129 -53.887 -12.130 1.00 10.86 215 LEU B N 1
ATOM 4196 C CA . LEU B 1 215 ? 19.473 -54.281 -12.538 1.00 12.41 215 LEU B CA 1
ATOM 4197 C C . LEU B 1 215 ? 19.648 -54.124 -14.057 1.00 13.59 215 LEU B C 1
ATOM 4198 O O . LEU B 1 215 ? 18.737 -53.661 -14.755 1.00 14.26 215 LEU B O 1
ATOM 4203 N N . GLU B 1 216 ? 20.799 -54.531 -14.580 1.00 13.32 216 GLU B N 1
ATOM 4204 C CA . GLU B 1 216 ? 21.184 -54.106 -15.924 1.00 14.45 216 GLU B CA 1
ATOM 4205 C C . GLU B 1 216 ? 20.502 -54.866 -17.075 1.00 12.60 216 GLU B C 1
ATOM 4206 O O . GLU B 1 216 ? 20.592 -54.445 -18.244 1.00 15.75 216 GLU B O 1
ATOM 4212 N N . ASN B 1 217 ? 19.829 -55.983 -16.755 1.00 13.34 217 ASN B N 1
ATOM 4213 C CA . ASN B 1 217 ? 19.108 -56.766 -17.767 1.00 13.82 217 ASN B CA 1
ATOM 4214 C C . ASN B 1 217 ? 18.077 -57.644 -17.064 1.00 13.50 217 ASN B C 1
ATOM 4215 O O . ASN B 1 217 ? 18.079 -57.773 -15.813 1.00 13.61 217 ASN B O 1
ATOM 4220 N N . ASP B 1 218 ? 17.184 -58.232 -17.851 1.00 13.74 218 ASP B N 1
ATOM 4221 C CA . ASP B 1 218 ? 16.103 -59.043 -17.284 1.00 14.32 218 ASP B CA 1
ATOM 4222 C C . ASP B 1 218 ? 16.616 -60.276 -16.534 1.00 13.14 218 ASP B C 1
ATOM 4223 O O . ASP B 1 218 ? 15.951 -60.742 -15.616 1.00 13.58 218 ASP B O 1
ATOM 4228 N N . LEU B 1 219 ? 17.767 -60.836 -16.943 1.00 15.24 219 LEU B N 1
ATOM 4229 C CA . LEU B 1 219 ? 18.281 -62.052 -16.303 1.00 14.89 219 LEU B CA 1
ATOM 4230 C C . LEU B 1 219 ? 18.749 -61.745 -14.866 1.00 13.74 219 LEU B C 1
ATOM 4231 O O . LEU B 1 219 ? 18.368 -62.435 -13.894 1.00 15.14 219 LEU B O 1
ATOM 4236 N N . LYS B 1 220 ? 19.539 -60.684 -14.730 1.00 12.68 220 LYS B N 1
ATOM 4237 C CA . LYS B 1 220 ? 19.959 -60.226 -13.405 1.00 12.92 220 LYS B CA 1
ATOM 4238 C C . LYS B 1 220 ? 18.754 -59.802 -12.556 1.00 11.24 220 LYS B C 1
ATOM 4239 O O . LYS B 1 220 ? 18.688 -60.120 -11.359 1.00 11.99 220 LYS B O 1
ATOM 4245 N N . ALA B 1 221 ? 17.792 -59.102 -13.172 1.00 11.70 221 ALA B N 1
ATOM 4246 C CA . ALA B 1 221 ? 16.593 -58.654 -12.468 1.00 10.51 221 ALA B CA 1
ATOM 4247 C C . ALA B 1 221 ? 15.791 -59.828 -11.908 1.00 11.32 221 ALA B C 1
ATOM 4248 O O . ALA B 1 221 ? 15.226 -59.719 -10.819 1.00 11.21 221 ALA B O 1
ATOM 4250 N N . MET B 1 222 ? 15.715 -60.947 -12.627 1.00 11.73 222 MET B N 1
ATOM 4251 C CA . MET B 1 222 ? 15.042 -62.120 -12.092 1.00 11.54 222 MET B CA 1
ATOM 4252 C C . MET B 1 222 ? 15.632 -62.521 -10.737 1.00 11.92 222 MET B C 1
ATOM 4253 O O . MET B 1 222 ? 14.911 -62.896 -9.798 1.00 12.58 222 MET B O 1
ATOM 4258 N N . GLY B 1 223 ? 16.948 -62.434 -10.635 1.00 11.19 223 GLY B N 1
ATOM 4259 C CA . GLY B 1 223 ? 17.605 -62.761 -9.379 1.00 12.12 223 GLY B CA 1
ATOM 4260 C C . GLY B 1 223 ? 17.299 -61.782 -8.258 1.00 9.82 223 GLY B C 1
ATOM 4261 O O . GLY B 1 223 ? 16.916 -62.197 -7.149 1.00 11.65 223 GLY B O 1
ATOM 4262 N N . SER B 1 224 ? 17.492 -60.485 -8.503 1.00 10.64 224 SER B N 1
ATOM 4263 C CA A SER B 1 224 ? 17.376 -59.504 -7.402 0.70 10.97 224 SER B CA 1
ATOM 4264 C CA B SER B 1 224 ? 17.369 -59.467 -7.460 0.30 10.82 224 SER B CA 1
ATOM 4265 C C . SER B 1 224 ? 15.939 -59.332 -6.938 1.00 10.17 224 SER B C 1
ATOM 4266 O O . SER B 1 224 ? 15.689 -59.173 -5.731 1.00 10.75 224 SER B O 1
ATOM 4271 N N . THR B 1 225 ? 14.982 -59.321 -7.881 1.00 10.47 225 THR B N 1
ATOM 4272 C CA . THR B 1 225 ? 13.575 -59.203 -7.505 1.00 10.56 225 THR B CA 1
ATOM 4273 C C . THR B 1 225 ? 13.166 -60.366 -6.592 1.00 11.60 225 THR B C 1
ATOM 4274 O O . THR B 1 225 ? 12.570 -60.177 -5.531 1.00 12.30 225 THR B O 1
ATOM 4278 N N . ASN B 1 226 ? 13.473 -61.595 -6.993 1.00 10.10 226 ASN B N 1
ATOM 4279 C CA . ASN B 1 226 ? 13.173 -62.753 -6.147 1.00 10.48 226 ASN B CA 1
ATOM 4280 C C . ASN B 1 226 ? 13.902 -62.765 -4.816 1.00 10.26 226 ASN B C 1
ATOM 4281 O O . ASN B 1 226 ? 13.322 -63.148 -3.790 1.00 11.86 226 ASN B O 1
ATOM 4286 N N . ASP B 1 227 ? 15.181 -62.367 -4.830 1.00 10.30 227 ASP B N 1
ATOM 4287 C CA . ASP B 1 227 ? 15.920 -62.335 -3.578 1.00 10.70 227 ASP B CA 1
ATOM 4288 C C . ASP B 1 227 ? 15.332 -61.343 -2.599 1.00 9.99 227 ASP B C 1
ATOM 4289 O O . ASP B 1 227 ? 15.530 -61.504 -1.394 1.00 10.31 227 ASP B O 1
ATOM 4294 N N . SER B 1 228 ? 14.606 -60.332 -3.072 1.00 9.71 228 SER B N 1
ATOM 4295 C CA . SER B 1 228 ? 13.897 -59.440 -2.148 1.00 9.69 228 SER B CA 1
ATOM 4296 C C . SER B 1 228 ? 13.035 -60.236 -1.186 1.00 9.97 228 SER B C 1
ATOM 4297 O O . SER B 1 228 ? 13.063 -60.004 0.027 1.00 9.38 228 SER B O 1
ATOM 4300 N N . MET B 1 229 ? 12.244 -61.172 -1.723 1.00 9.39 229 MET B N 1
ATOM 4301 C CA A MET B 1 229 ? 11.346 -61.978 -0.897 0.50 9.62 229 MET B CA 1
ATOM 4302 C CA B MET B 1 229 ? 11.338 -61.995 -0.895 0.50 10.38 229 MET B CA 1
ATOM 4303 C C . MET B 1 229 ? 12.078 -63.023 -0.085 1.00 9.66 229 MET B C 1
ATOM 4304 O O . MET B 1 229 ? 11.812 -63.205 1.107 1.00 10.99 229 MET B O 1
ATOM 4313 N N . MET B 1 230 ? 13.005 -63.717 -0.731 1.00 10.24 230 MET B N 1
ATOM 4314 C CA . MET B 1 230 ? 13.684 -64.832 -0.113 1.00 11.02 230 MET B CA 1
ATOM 4315 C C . MET B 1 230 ? 14.591 -64.391 1.033 1.00 10.74 230 MET B C 1
ATOM 4316 O O . MET B 1 230 ? 14.776 -65.158 1.996 1.00 12.12 230 MET B O 1
ATOM 4321 N N . TYR B 1 231 ? 15.183 -63.190 0.948 1.00 10.70 231 TYR B N 1
ATOM 4322 C CA . TYR B 1 231 ? 16.094 -62.739 2.005 1.00 11.51 231 TYR B CA 1
ATOM 4323 C C . TYR B 1 231 ? 15.556 -61.594 2.849 1.00 9.80 231 TYR B C 1
ATOM 4324 O O . TYR B 1 231 ? 16.100 -61.321 3.893 1.00 12.76 231 TYR B O 1
ATOM 4333 N N . TYR B 1 232 ? 14.497 -60.910 2.402 1.00 10.52 232 TYR B N 1
ATOM 4334 C CA . TYR B 1 232 ? 14.024 -59.755 3.165 1.00 9.61 232 TYR B CA 1
ATOM 4335 C C . TYR B 1 232 ? 12.515 -59.567 3.127 1.00 8.53 232 TYR B C 1
ATOM 4336 O O . TYR B 1 232 ? 12.031 -58.460 3.372 1.00 10.80 232 TYR B O 1
ATOM 4345 N N . GLY B 1 233 ? 11.794 -60.647 2.831 1.00 8.91 233 GLY B N 1
ATOM 4346 C CA . GLY B 1 233 ? 10.315 -60.565 2.810 1.00 9.30 233 GLY B CA 1
ATOM 4347 C C . GLY B 1 233 ? 9.712 -61.133 4.090 1.00 10.20 233 GLY B C 1
ATOM 4348 O O . GLY B 1 233 ? 10.091 -62.224 4.553 1.00 11.86 233 GLY B O 1
ATOM 4349 N N . SER B 1 234 ? 8.759 -60.391 4.658 1.00 10.14 234 SER B N 1
ATOM 4350 C CA . SER B 1 234 ? 8.145 -60.751 5.925 1.00 10.91 234 SER B CA 1
ATOM 4351 C C . SER B 1 234 ? 6.628 -60.884 5.766 1.00 9.12 234 SER B C 1
ATOM 4352 O O . SER B 1 234 ? 6.008 -60.016 5.155 1.00 10.58 234 SER B O 1
ATOM 4355 N N . VAL B 1 235 ? 6.054 -61.946 6.323 1.00 9.51 235 VAL B N 1
ATOM 4356 C CA . VAL B 1 235 ? 4.615 -62.181 6.186 1.00 9.22 235 VAL B CA 1
ATOM 4357 C C . VAL B 1 235 ? 4.010 -62.524 7.549 1.00 8.42 235 VAL B C 1
ATOM 4358 O O . VAL B 1 235 ? 4.518 -63.374 8.272 1.00 11.46 235 VAL B O 1
ATOM 4362 N N . PHE B 1 236 ? 2.930 -61.820 7.891 1.00 9.58 236 PHE B N 1
ATOM 4363 C CA . PHE B 1 236 ? 2.060 -62.181 9.008 1.00 9.18 236 PHE B CA 1
ATOM 4364 C C . PHE B 1 236 ? 0.808 -62.873 8.413 1.00 9.79 236 PHE B C 1
ATOM 4365 O O . PHE B 1 236 ? 0.091 -62.278 7.618 1.00 11.16 236 PHE B O 1
ATOM 4373 N N . LEU B 1 237 ? 0.583 -64.133 8.784 1.00 9.29 237 LEU B N 1
ATOM 4374 C CA . LEU B 1 237 ? -0.516 -64.955 8.268 1.00 11.42 237 LEU B CA 1
ATOM 4375 C C . LEU B 1 237 ? -1.443 -65.392 9.365 1.00 9.99 237 LEU B C 1
ATOM 4376 O O . LEU B 1 237 ? -0.974 -65.649 10.482 1.00 11.42 237 LEU B O 1
ATOM 4381 N N . THR B 1 238 ? -2.708 -65.587 9.034 1.00 9.86 238 THR B N 1
ATOM 4382 C CA . THR B 1 238 ? -3.660 -66.150 9.957 1.00 10.22 238 THR B CA 1
ATOM 4383 C C . THR B 1 238 ? -4.217 -67.415 9.347 1.00 10.56 238 THR B C 1
ATOM 4384 O O . THR B 1 238 ? -4.602 -67.431 8.158 1.00 11.59 238 THR B O 1
ATOM 4388 N N . VAL B 1 239 ? -4.254 -68.468 10.138 1.00 11.34 239 VAL B N 1
ATOM 4389 C CA . VAL B 1 239 ? -4.727 -69.780 9.667 1.00 11.93 239 VAL B CA 1
ATOM 4390 C C . VAL B 1 239 ? -5.772 -70.357 10.616 1.00 11.88 239 VAL B C 1
ATOM 4391 O O . VAL B 1 239 ? -5.774 -70.075 11.826 1.00 11.63 239 VAL B O 1
ATOM 4395 N N . LYS B 1 240 ? -6.614 -71.246 10.103 1.00 11.08 240 LYS B N 1
ATOM 4396 C CA . LYS B 1 240 ? -7.627 -71.843 10.950 1.00 12.41 240 LYS B CA 1
ATOM 4397 C C . LYS B 1 240 ? -7.055 -72.851 11.933 1.00 12.62 240 LYS B C 1
ATOM 4398 O O . LYS B 1 240 ? -7.582 -73.013 13.031 1.00 15.16 240 LYS B O 1
ATOM 4404 N N . LYS B 1 241 ? -6.012 -73.563 11.519 1.00 14.54 241 LYS B N 1
ATOM 4405 C CA . LYS B 1 241 ? -5.413 -74.648 12.323 1.00 14.63 241 LYS B CA 1
ATOM 4406 C C . LYS B 1 241 ? -3.938 -74.673 11.937 1.00 14.24 241 LYS B C 1
ATOM 4407 O O . LYS B 1 241 ? -3.603 -74.617 10.749 1.00 22.16 241 LYS B O 1
ATOM 4413 N N . TYR B 1 242 ? -3.066 -74.790 12.930 1.00 16.70 242 TYR B N 1
ATOM 4414 C CA . TYR B 1 242 ? -1.651 -74.846 12.697 1.00 17.10 242 TYR B CA 1
ATOM 4415 C C . TYR B 1 242 ? -1.201 -76.263 12.383 1.00 17.17 242 TYR B C 1
ATOM 4416 O O . TYR B 1 242 ? -1.880 -77.246 12.715 1.00 23.44 242 TYR B O 1
ATOM 4425 N N . ASP B 1 243 ? -0.069 -76.366 11.704 1.00 15.45 243 ASP B N 1
ATOM 4426 C CA . ASP B 1 243 ? 0.591 -77.644 11.429 1.00 17.48 243 ASP B CA 1
ATOM 4427 C C . ASP B 1 243 ? 2.099 -77.418 11.645 1.00 17.22 243 ASP B C 1
ATOM 4428 O O . ASP B 1 243 ? 2.653 -76.438 11.147 1.00 17.33 243 ASP B O 1
ATOM 4433 N N . GLU B 1 244 ? 2.748 -78.307 12.410 1.00 18.93 244 GLU B N 1
ATOM 4434 C CA . GLU B 1 244 ? 4.167 -78.192 12.719 1.00 21.35 244 GLU B CA 1
ATOM 4435 C C . GLU B 1 244 ? 5.027 -78.071 11.464 1.00 18.76 244 GLU B C 1
ATOM 4436 O O . GLU B 1 244 ? 6.115 -77.480 11.506 1.00 20.12 244 GLU B O 1
ATOM 4442 N N . ILE B 1 245 ? 4.530 -78.608 10.344 1.00 17.41 245 ILE B N 1
ATOM 4443 C CA . ILE B 1 245 ? 5.251 -78.548 9.069 1.00 18.24 245 ILE B CA 1
ATOM 4444 C C . ILE B 1 245 ? 5.539 -77.105 8.619 1.00 16.40 245 ILE B C 1
ATOM 4445 O O . ILE B 1 245 ? 6.472 -76.861 7.822 1.00 18.18 245 ILE B O 1
ATOM 4450 N N . LEU B 1 246 ? 4.759 -76.145 9.131 1.00 16.01 246 LEU B N 1
ATOM 4451 C CA . LEU B 1 246 ? 4.929 -74.762 8.739 1.00 15.88 246 LEU B CA 1
ATOM 4452 C C . LEU B 1 246 ? 6.289 -74.178 9.163 1.00 14.91 246 LEU B C 1
ATOM 4453 O O . LEU B 1 246 ? 6.665 -73.120 8.667 1.00 15.04 246 LEU B O 1
ATOM 4458 N N . LYS B 1 247 ? 7.018 -74.861 10.064 1.00 16.69 247 LYS B N 1
ATOM 4459 C CA . LYS B 1 247 ? 8.384 -74.477 10.372 1.00 16.28 247 LYS B CA 1
ATOM 4460 C C . LYS B 1 247 ? 9.269 -74.508 9.132 1.00 15.75 247 LYS B C 1
ATOM 4461 O O . LYS B 1 247 ? 10.306 -73.836 9.092 1.00 16.83 247 LYS B O 1
ATOM 4467 N N . ASN B 1 248 ? 8.835 -75.227 8.096 1.00 16.49 248 ASN B N 1
ATOM 4468 C CA . ASN B 1 248 ? 9.630 -75.343 6.869 1.00 17.36 248 ASN B CA 1
ATOM 4469 C C . ASN B 1 248 ? 9.233 -74.342 5.794 1.00 15.66 248 ASN B C 1
ATOM 4470 O O . ASN B 1 248 ? 9.717 -74.430 4.661 1.00 17.59 248 ASN B O 1
ATOM 4475 N N . VAL B 1 249 ? 8.381 -73.382 6.140 1.00 13.50 249 VAL B N 1
ATOM 4476 C CA . VAL B 1 249 ? 8.071 -72.357 5.156 1.00 15.06 249 VAL B CA 1
ATOM 4477 C C . VAL B 1 249 ? 9.262 -71.444 4.800 1.00 13.24 249 VAL B C 1
ATOM 4478 O O . VAL B 1 249 ? 9.489 -71.185 3.608 1.00 13.65 249 VAL B O 1
ATOM 4482 N N . PRO B 1 250 ? 10.005 -70.911 5.792 1.00 13.28 250 PRO B N 1
ATOM 4483 C CA . PRO B 1 250 ? 11.020 -69.921 5.387 1.00 12.87 250 PRO B CA 1
ATOM 4484 C C . PRO B 1 250 ? 12.116 -70.457 4.469 1.00 12.82 250 PRO B C 1
ATOM 4485 O O . PRO B 1 250 ? 12.492 -71.630 4.524 1.00 13.75 250 PRO B O 1
ATOM 4489 N N . SER B 1 251 ? 12.670 -69.564 3.666 1.00 12.32 251 SER B N 1
ATOM 4490 C CA . SER B 1 251 ? 13.731 -69.904 2.723 1.00 13.52 251 SER B CA 1
ATOM 4491 C C . SER B 1 251 ? 14.972 -70.485 3.431 1.00 13.22 251 SER B C 1
ATOM 4492 O O . SER B 1 251 ? 15.710 -71.291 2.843 1.00 15.56 251 SER B O 1
ATOM 4495 N N . CYS B 1 252 ? 15.208 -70.098 4.692 1.00 14.15 252 CYS B N 1
ATOM 4496 C CA . CYS B 1 252 ? 16.407 -70.547 5.369 1.00 15.24 252 CYS B CA 1
ATOM 4497 C C . CYS B 1 252 ? 16.366 -72.038 5.723 1.00 16.36 252 CYS B C 1
ATOM 4498 O O . CYS B 1 252 ? 17.378 -72.587 6.192 1.00 20.34 252 CYS B O 1
ATOM 4501 N N . THR B 1 253 ? 15.236 -72.704 5.493 1.00 15.57 253 THR B N 1
ATOM 4502 C CA . THR B 1 253 ? 15.163 -74.159 5.684 1.00 17.40 253 THR B CA 1
ATOM 4503 C C . THR B 1 253 ? 15.473 -74.934 4.387 1.00 19.03 253 THR B C 1
ATOM 4504 O O . THR B 1 253 ? 15.506 -76.170 4.388 1.00 21.94 253 THR B O 1
ATOM 4508 N N . SER B 1 254 ? 15.716 -74.204 3.290 1.00 19.50 254 SER B N 1
ATOM 4509 C CA . SER B 1 254 ? 16.153 -74.806 2.019 1.00 21.61 254 SER B CA 1
ATOM 4510 C C . SER B 1 254 ? 17.645 -75.088 1.982 1.00 20.91 254 SER B C 1
ATOM 4511 O O . SER B 1 254 ? 18.447 -74.286 2.455 1.00 21.44 254 SER B O 1
ATOM 4514 N N . ARG B 1 255 ? 18.027 -76.190 1.343 1.00 21.68 255 ARG B N 1
ATOM 4515 C CA . ARG B 1 255 ? 19.448 -76.479 1.159 1.00 24.53 255 ARG B CA 1
ATOM 4516 C C . ARG B 1 255 ? 20.146 -75.421 0.303 1.00 24.06 255 ARG B C 1
ATOM 4517 O O . ARG B 1 255 ? 21.353 -75.215 0.412 1.00 27.49 255 ARG B O 1
ATOM 4525 N N . ASP B 1 256 ? 19.385 -74.771 -0.572 1.00 21.83 256 ASP B N 1
ATOM 4526 C CA . ASP B 1 256 ? 19.924 -73.755 -1.471 1.00 23.74 256 ASP B CA 1
ATOM 4527 C C . ASP B 1 256 ? 19.962 -72.363 -0.839 1.00 20.33 256 ASP B C 1
ATOM 4528 O O . ASP B 1 256 ? 20.372 -71.408 -1.490 1.00 21.72 256 ASP B O 1
ATOM 4533 N N . TYR B 1 257 ? 19.567 -72.241 0.434 1.00 20.52 257 TYR B N 1
ATOM 4534 C CA . TYR B 1 257 ? 19.610 -70.927 1.072 1.00 20.05 257 TYR B CA 1
ATOM 4535 C C . TYR B 1 257 ? 21.028 -70.343 1.079 1.00 19.68 257 TYR B C 1
ATOM 4536 O O . TYR B 1 257 ? 22.018 -71.015 1.428 1.00 23.29 257 TYR B O 1
ATOM 4545 N N . GLY B 1 258 ? 21.102 -69.069 0.716 1.00 18.14 258 GLY B N 1
ATOM 4546 C CA . GLY B 1 258 ? 22.361 -68.351 0.577 1.00 18.89 258 GLY B CA 1
ATOM 4547 C C . GLY B 1 258 ? 22.783 -68.197 -0.870 1.00 16.88 258 GLY B C 1
ATOM 4548 O O . GLY B 1 258 ? 23.558 -67.308 -1.172 1.00 20.12 258 GLY B O 1
ATOM 4549 N N . LYS B 1 259 ? 22.287 -69.066 -1.755 1.00 17.76 259 LYS B N 1
ATOM 4550 C CA . LYS B 1 259 ? 22.545 -68.924 -3.198 1.00 16.99 259 LYS B CA 1
ATOM 4551 C C . LYS B 1 259 ? 21.763 -67.715 -3.737 1.00 17.68 259 LYS B C 1
ATOM 4552 O O . LYS B 1 259 ? 20.570 -67.538 -3.419 1.00 20.72 259 LYS B O 1
ATOM 4558 N N . PRO B 1 260 ? 22.410 -66.870 -4.561 1.00 16.01 260 PRO B N 1
ATOM 4559 C CA . PRO B 1 260 ? 21.640 -65.814 -5.244 1.00 16.19 260 PRO B CA 1
ATOM 4560 C C . PRO B 1 260 ? 20.621 -66.433 -6.179 1.00 15.69 260 PRO B C 1
ATOM 4561 O O . PRO B 1 260 ? 20.941 -67.405 -6.882 1.00 15.18 260 PRO B O 1
ATOM 4565 N N . PHE B 1 261 ? 19.423 -65.863 -6.244 1.00 14.13 261 PHE B N 1
ATOM 4566 C CA . PHE B 1 261 ? 18.423 -66.439 -7.143 1.00 13.90 261 PHE B CA 1
ATOM 4567 C C . PHE B 1 261 ? 18.884 -66.350 -8.597 1.00 13.23 261 PHE B C 1
ATOM 4568 O O . PHE B 1 261 ? 18.503 -67.194 -9.396 1.00 14.10 261 PHE B O 1
ATOM 4576 N N . TYR B 1 262 ? 19.761 -65.390 -8.926 1.00 13.86 262 TYR B N 1
ATOM 4577 C CA . TYR B 1 262 ? 20.294 -65.322 -10.297 1.00 13.17 262 TYR B CA 1
ATOM 4578 C C . TYR B 1 262 ? 20.978 -66.639 -10.667 1.00 14.78 262 TYR B C 1
ATOM 4579 O O . TYR B 1 262 ? 20.876 -67.113 -11.797 1.00 16.50 262 TYR B O 1
ATOM 4588 N N . GLU B 1 263 ? 21.721 -67.217 -9.725 1.00 16.41 263 GLU B N 1
ATOM 4589 C CA . GLU B 1 263 ? 22.441 -68.478 -9.983 1.00 17.33 263 GLU B CA 1
ATOM 4590 C C . GLU B 1 263 ? 21.467 -69.640 -10.194 1.00 17.54 263 GLU B C 1
ATOM 4591 O O . GLU B 1 263 ? 21.675 -70.517 -11.036 1.00 18.01 263 GLU B O 1
ATOM 4597 N N . ILE B 1 264 ? 20.361 -69.609 -9.457 1.00 16.47 264 ILE B N 1
ATOM 4598 C CA . ILE B 1 264 ? 19.265 -70.565 -9.647 1.00 17.08 264 ILE B CA 1
ATOM 4599 C C . ILE B 1 264 ? 18.633 -70.402 -11.024 1.00 16.34 264 ILE B C 1
ATOM 4600 O O . ILE B 1 264 ? 18.394 -71.387 -11.723 1.00 18.31 264 ILE B O 1
ATOM 4605 N N . PHE B 1 265 ? 18.381 -69.158 -11.424 1.00 14.93 265 PHE B N 1
ATOM 4606 C CA . PHE B 1 265 ? 17.807 -68.893 -12.772 1.00 15.02 265 PHE B CA 1
ATOM 4607 C C . PHE B 1 265 ? 18.758 -69.334 -13.890 1.00 17.25 265 PHE B C 1
ATOM 4608 O O . PHE B 1 265 ? 18.342 -69.991 -14.872 1.00 17.34 265 PHE B O 1
ATOM 4616 N N . LYS B 1 266 ? 20.034 -68.999 -13.754 1.00 16.53 266 LYS B N 1
ATOM 4617 C CA . LYS B 1 266 ? 21.047 -69.467 -14.702 1.00 18.13 266 LYS B CA 1
ATOM 4618 C C . LYS B 1 266 ? 21.074 -70.999 -14.789 1.00 19.27 266 LYS B C 1
ATOM 4619 O O . LYS B 1 266 ? 21.165 -71.554 -15.893 1.00 19.05 266 LYS B O 1
ATOM 4625 N N . ALA B 1 267 ? 20.993 -71.688 -13.648 1.00 18.18 267 ALA B N 1
ATOM 4626 C CA . ALA B 1 267 ? 20.984 -73.156 -13.604 1.00 19.79 267 ALA B CA 1
ATOM 4627 C C . ALA B 1 267 ? 19.778 -73.760 -14.326 1.00 18.37 267 ALA B C 1
ATOM 4628 O O . ALA B 1 267 ? 19.858 -74.879 -14.852 1.00 22.52 267 ALA B O 1
ATOM 4630 N N . ALA B 1 268 ? 18.687 -72.994 -14.362 1.00 18.64 268 ALA B N 1
ATOM 4631 C CA . ALA B 1 268 ? 17.462 -73.342 -15.061 1.00 18.95 268 ALA B CA 1
ATOM 4632 C C . ALA B 1 268 ? 17.475 -72.912 -16.533 1.00 21.07 268 ALA B C 1
ATOM 4633 O O . ALA B 1 268 ? 16.425 -72.869 -17.187 1.00 19.84 268 ALA B O 1
ATOM 4635 N N . ASN B 1 269 ? 18.665 -72.592 -17.050 1.00 20.74 269 ASN B N 1
ATOM 4636 C CA . ASN B 1 269 ? 18.830 -72.131 -18.445 1.00 22.06 269 ASN B CA 1
ATOM 4637 C C . ASN B 1 269 ? 18.013 -70.872 -18.735 1.00 18.00 269 ASN B C 1
ATOM 4638 O O . ASN B 1 269 ? 17.516 -70.681 -19.850 1.00 20.17 269 ASN B O 1
ATOM 4643 N N . TYR B 1 270 ? 17.862 -70.026 -17.710 1.00 17.21 270 TYR B N 1
ATOM 4644 C CA . TYR B 1 270 ? 17.114 -68.785 -17.796 1.00 16.34 270 TYR B CA 1
ATOM 4645 C C . TYR B 1 270 ? 15.650 -69.015 -18.208 1.00 16.27 270 TYR B C 1
ATOM 4646 O O . TYR B 1 270 ? 15.035 -68.165 -18.825 1.00 18.07 270 TYR B O 1
ATOM 4655 N N . ASP B 1 271 ? 15.118 -70.177 -17.850 1.00 18.07 271 ASP B N 1
ATOM 4656 C CA . ASP B 1 271 ? 13.723 -70.530 -18.078 1.00 16.64 271 ASP B CA 1
ATOM 4657 C C . ASP B 1 271 ? 13.045 -70.623 -16.728 1.00 14.99 271 ASP B C 1
ATOM 4658 O O . ASP B 1 271 ? 13.310 -71.555 -15.934 1.00 15.19 271 ASP B O 1
ATOM 4663 N N . PHE B 1 272 ? 12.163 -69.661 -16.470 1.00 14.79 272 PHE B N 1
ATOM 4664 C CA . PHE B 1 272 ? 11.486 -69.572 -15.161 1.00 15.76 272 PHE B CA 1
ATOM 4665 C C . PHE B 1 272 ? 10.779 -70.890 -14.814 1.00 15.81 272 PHE B C 1
ATOM 4666 O O . PHE B 1 272 ? 10.766 -71.310 -13.653 1.00 15.84 272 PHE B O 1
ATOM 4674 N N . TYR B 1 273 ? 10.200 -71.531 -15.837 1.00 14.07 273 TYR B N 1
ATOM 4675 C CA . TYR B 1 273 ? 9.401 -72.734 -15.620 1.00 14.99 273 TYR B CA 1
ATOM 4676 C C . TYR B 1 273 ? 10.222 -73.995 -15.408 1.00 17.87 273 TYR B C 1
ATOM 4677 O O . TYR B 1 273 ? 9.670 -75.065 -15.129 1.00 20.44 273 TYR B O 1
ATOM 4686 N N . LYS B 1 274 ? 11.542 -73.861 -15.502 1.00 15.87 274 LYS B N 1
ATOM 4687 C CA . LYS B 1 274 ? 12.442 -74.953 -15.136 1.00 17.30 274 LYS B CA 1
ATOM 4688 C C . LYS B 1 274 ? 12.992 -74.811 -13.699 1.00 16.90 274 LYS B C 1
ATOM 4689 O O . LYS B 1 274 ? 13.756 -75.674 -13.228 1.00 20.31 274 LYS B O 1
ATOM 4695 N N . ILE B 1 275 ? 12.629 -73.731 -13.011 1.00 18.08 275 ILE B N 1
ATOM 4696 C CA . ILE B 1 275 ? 13.055 -73.558 -11.619 1.00 16.76 275 ILE B CA 1
ATOM 4697 C C . ILE B 1 275 ? 12.256 -74.519 -10.734 1.00 17.19 275 ILE B C 1
ATOM 4698 O O . ILE B 1 275 ? 11.024 -74.635 -10.887 1.00 19.42 275 ILE B O 1
ATOM 4703 N N . ASP B 1 276 ? 12.933 -75.217 -9.822 1.00 17.48 276 ASP B N 1
ATOM 4704 C CA . ASP B 1 276 ? 12.235 -76.086 -8.876 1.00 18.29 276 ASP B CA 1
ATOM 4705 C C . ASP B 1 276 ? 11.275 -75.219 -8.032 1.00 16.19 276 ASP B C 1
ATOM 4706 O O . ASP B 1 276 ? 11.723 -74.303 -7.331 1.00 16.78 276 ASP B O 1
ATOM 4711 N N . PRO B 1 277 ? 9.963 -75.513 -8.066 1.00 17.14 277 PRO B N 1
ATOM 4712 C CA . PRO B 1 277 ? 9.019 -74.660 -7.341 1.00 17.84 277 PRO B CA 1
ATOM 4713 C C . PRO B 1 277 ? 9.230 -74.687 -5.828 1.00 18.08 277 PRO B C 1
ATOM 4714 O O . PRO B 1 277 ? 8.711 -73.829 -5.141 1.00 18.84 277 PRO B O 1
ATOM 4718 N N . ASN B 1 278 ? 9.995 -75.652 -5.321 1.00 18.94 278 ASN B N 1
ATOM 4719 C CA . ASN B 1 278 ? 10.250 -75.693 -3.888 1.00 23.94 278 ASN B CA 1
ATOM 4720 C C . ASN B 1 278 ? 11.135 -74.533 -3.409 1.00 21.75 278 ASN B C 1
ATOM 4721 O O . ASN B 1 278 ? 11.248 -74.303 -2.207 1.00 25.21 278 ASN B O 1
ATOM 4726 N N . LEU B 1 279 ? 11.757 -73.807 -4.339 1.00 18.72 279 LEU B N 1
ATOM 4727 C CA . LEU B 1 279 ? 12.651 -72.690 -4.008 1.00 18.30 279 LEU B CA 1
ATOM 4728 C C . LEU B 1 279 ? 11.951 -71.376 -3.676 1.00 18.78 279 LEU B C 1
ATOM 4729 O O . LEU B 1 279 ? 12.557 -70.464 -3.106 1.00 20.95 279 LEU B O 1
ATOM 4734 N N . PHE B 1 280 ? 10.672 -71.273 -4.004 1.00 17.18 280 PHE B N 1
ATOM 4735 C CA . PHE B 1 280 ? 9.939 -70.035 -3.737 1.00 18.02 280 PHE B CA 1
ATOM 4736 C C . PHE B 1 280 ? 9.468 -70.018 -2.290 1.00 16.41 280 PHE B C 1
ATOM 4737 O O . PHE B 1 280 ? 8.746 -70.900 -1.882 1.00 19.62 280 PHE B O 1
ATOM 4745 N N . ALA B 1 281 ? 9.919 -69.032 -1.517 1.00 14.50 281 ALA B N 1
ATOM 4746 C CA . ALA B 1 281 ? 9.646 -68.989 -0.078 1.00 14.23 281 ALA B CA 1
ATOM 4747 C C . ALA B 1 281 ? 9.974 -67.607 0.443 1.00 13.39 281 ALA B C 1
ATOM 4748 O O . ALA B 1 281 ? 10.874 -66.940 -0.058 1.00 15.24 281 ALA B O 1
ATOM 4750 N N . PRO B 1 282 ? 9.254 -67.166 1.483 1.00 13.37 282 PRO B N 1
ATOM 4751 C CA . PRO B 1 282 ? 9.548 -65.882 2.128 1.00 11.75 282 PRO B CA 1
ATOM 4752 C C . PRO B 1 282 ? 10.695 -66.035 3.112 1.00 11.54 282 PRO B C 1
ATOM 4753 O O . PRO B 1 282 ? 10.988 -67.163 3.551 1.00 12.93 282 PRO B O 1
ATOM 4757 N N . ALA B 1 283 ? 11.306 -64.917 3.487 1.00 10.50 283 ALA B N 1
ATOM 4758 C CA . ALA B 1 283 ? 12.391 -64.943 4.461 1.00 10.23 283 ALA B CA 1
ATOM 4759 C C . ALA B 1 283 ? 11.895 -65.291 5.873 1.00 10.43 283 ALA B C 1
ATOM 4760 O O . ALA B 1 283 ? 12.510 -66.071 6.601 1.00 11.31 283 ALA B O 1
ATOM 4762 N N A GLN B 1 284 ? 10.788 -64.665 6.277 0.50 10.77 284 GLN B N 1
ATOM 4763 N N B GLN B 1 284 ? 10.765 -64.721 6.266 0.50 10.96 284 GLN B N 1
ATOM 4764 C CA A GLN B 1 284 ? 10.320 -64.755 7.675 0.50 11.08 284 GLN B CA 1
ATOM 4765 C CA B GLN B 1 284 ? 10.307 -64.927 7.637 0.50 11.94 284 GLN B CA 1
ATOM 4766 C C A GLN B 1 284 ? 8.798 -64.719 7.723 0.50 11.22 284 GLN B C 1
ATOM 4767 C C B GLN B 1 284 ? 8.813 -64.761 7.701 0.50 11.74 284 GLN B C 1
ATOM 4768 O O A GLN B 1 284 ? 8.173 -63.918 7.019 0.50 12.89 284 GLN B O 1
ATOM 4769 O O B GLN B 1 284 ? 8.216 -64.021 6.910 0.50 13.28 284 GLN B O 1
ATOM 4780 N N A ILE B 1 285 ? 8.196 -65.590 8.540 0.50 10.82 285 ILE B N 1
ATOM 4781 N N B ILE B 1 285 ? 8.212 -65.441 8.668 0.50 12.23 285 ILE B N 1
ATOM 4782 C CA A ILE B 1 285 ? 6.742 -65.568 8.759 0.50 10.59 285 ILE B CA 1
ATOM 4783 C CA B ILE B 1 285 ? 6.770 -65.528 8.757 0.50 11.44 285 ILE B CA 1
ATOM 4784 C C A ILE B 1 285 ? 6.360 -65.595 10.228 0.50 10.53 285 ILE B C 1
ATOM 4785 C C B ILE B 1 285 ? 6.356 -65.597 10.221 0.50 10.86 285 ILE B C 1
ATOM 4786 O O A ILE B 1 285 ? 7.096 -66.118 11.061 0.50 13.62 285 ILE B O 1
ATOM 4787 O O B ILE B 1 285 ? 7.092 -66.119 11.054 0.50 13.81 285 ILE B O 1
ATOM 4796 N N . ALA B 1 286 ? 5.199 -65.013 10.537 1.00 9.99 286 ALA B N 1
ATOM 4797 C CA . ALA B 1 286 ? 4.523 -65.178 11.819 1.00 9.89 286 ALA B CA 1
ATOM 4798 C C . ALA B 1 286 ? 3.164 -65.772 11.461 1.00 9.34 286 ALA B C 1
ATOM 4799 O O . ALA B 1 286 ? 2.463 -65.235 10.595 1.00 11.30 286 ALA B O 1
ATOM 4801 N N . VAL B 1 287 ? 2.772 -66.862 12.109 1.00 10.19 287 VAL B N 1
ATOM 4802 C CA . VAL B 1 287 ? 1.538 -67.591 11.764 1.00 10.63 287 VAL B CA 1
ATOM 4803 C C . VAL B 1 287 ? 0.615 -67.626 12.989 1.00 10.72 287 VAL B C 1
ATOM 4804 O O . VAL B 1 287 ? 0.909 -68.321 13.980 1.00 11.27 287 VAL B O 1
ATOM 4808 N N . ASN B 1 288 ? -0.456 -66.832 12.954 1.00 10.48 288 ASN B N 1
ATOM 4809 C CA . ASN B 1 288 ? -1.444 -66.778 14.017 1.00 10.27 288 ASN B CA 1
ATOM 4810 C C . ASN B 1 288 ? -2.433 -67.921 13.793 1.00 10.64 288 ASN B C 1
ATOM 4811 O O . ASN B 1 288 ? -3.163 -67.951 12.802 1.00 11.72 288 ASN B O 1
ATOM 4816 N N . ASP B 1 289 ? -2.436 -68.863 14.728 1.00 10.94 289 ASP B N 1
ATOM 4817 C CA . ASP B 1 289 ? -3.300 -70.033 14.678 1.00 11.46 289 ASP B CA 1
ATOM 4818 C C . ASP B 1 289 ? -4.599 -69.736 15.422 1.00 12.53 289 ASP B C 1
ATOM 4819 O O . ASP B 1 289 ? -4.595 -69.570 16.648 1.00 13.54 289 ASP B O 1
ATOM 4824 N N . LEU B 1 290 ? -5.702 -69.674 14.688 1.00 12.68 290 LEU B N 1
ATOM 4825 C CA . LEU B 1 290 ? -6.982 -69.375 15.333 1.00 13.60 290 LEU B CA 1
ATOM 4826 C C . LEU B 1 290 ? -7.405 -70.453 16.343 1.00 13.96 290 LEU B C 1
ATOM 4827 O O . LEU B 1 290 ? -8.096 -70.150 17.316 1.00 16.50 290 LEU B O 1
ATOM 4832 N N . GLU B 1 291 ? -6.980 -71.699 16.126 1.00 14.31 291 GLU B N 1
ATOM 4833 C CA . GLU B 1 291 ? -7.457 -72.790 16.973 1.00 17.17 291 GLU B CA 1
ATOM 4834 C C . GLU B 1 291 ? -6.932 -72.627 18.395 1.00 18.21 291 GLU B C 1
ATOM 4835 O O . GLU B 1 291 ? -7.688 -72.733 19.373 1.00 21.29 291 GLU B O 1
ATOM 4841 N N . THR B 1 292 ? -5.644 -72.343 18.515 1.00 14.94 292 THR B N 1
ATOM 4842 C CA . THR B 1 292 ? -5.008 -72.276 19.830 1.00 14.82 292 THR B CA 1
ATOM 4843 C C . THR B 1 292 ? -4.770 -70.857 20.299 1.00 13.78 292 THR B C 1
ATOM 4844 O O . THR B 1 292 ? -4.470 -70.647 21.474 1.00 16.87 292 THR B O 1
ATOM 4848 N N . GLY B 1 293 ? -4.883 -69.885 19.406 1.00 12.15 293 GLY B N 1
ATOM 4849 C CA . GLY B 1 293 ? -4.571 -68.499 19.735 1.00 12.16 293 GLY B CA 1
ATOM 4850 C C . GLY B 1 293 ? -3.085 -68.181 19.859 1.00 11.03 293 GLY B C 1
ATOM 4851 O O . GLY B 1 293 ? -2.735 -67.119 20.367 1.00 12.77 293 GLY B O 1
ATOM 4852 N N . LYS B 1 294 ? -2.223 -69.111 19.428 1.00 12.72 294 LYS B N 1
ATOM 4853 C CA . LYS B 1 294 ? -0.762 -68.876 19.461 1.00 12.46 294 LYS B CA 1
ATOM 4854 C C . LYS B 1 294 ? -0.300 -68.310 18.124 1.00 10.86 294 LYS B C 1
ATOM 4855 O O . LYS B 1 294 ? -0.979 -68.472 17.108 1.00 12.89 294 LYS B O 1
ATOM 4861 N N . THR B 1 295 ? 0.845 -67.636 18.125 1.00 10.52 295 THR B N 1
ATOM 4862 C CA . THR B 1 295 ? 1.428 -67.117 16.890 1.00 10.70 295 THR B CA 1
ATOM 4863 C C . THR B 1 295 ? 2.863 -67.612 16.807 1.00 10.29 295 THR B C 1
ATOM 4864 O O . THR B 1 295 ? 3.702 -67.267 17.643 1.00 11.96 295 THR B O 1
ATOM 4868 N N . TYR B 1 296 ? 3.139 -68.411 15.775 1.00 10.69 296 TYR B N 1
ATOM 4869 C CA . TYR B 1 296 ? 4.442 -69.076 15.626 1.00 10.41 296 TYR B CA 1
ATOM 4870 C C . TYR B 1 296 ? 5.316 -68.324 14.675 1.00 11.10 296 TYR B C 1
ATOM 4871 O O . TYR B 1 296 ? 4.862 -68.024 13.552 1.00 12.34 296 TYR B O 1
ATOM 4880 N N . VAL B 1 297 ? 6.545 -68.030 15.080 1.00 11.41 297 VAL B N 1
ATOM 4881 C CA . VAL B 1 297 ? 7.456 -67.238 14.243 1.00 10.74 297 VAL B CA 1
ATOM 4882 C C . VAL B 1 297 ? 8.552 -68.135 13.702 1.00 12.28 297 VAL B C 1
ATOM 4883 O O . VAL B 1 297 ? 9.169 -68.923 14.441 1.00 13.48 297 VAL B O 1
ATOM 4887 N N . HIS B 1 298 ? 8.842 -67.982 12.408 1.00 11.44 298 HIS B N 1
ATOM 4888 C CA . HIS B 1 298 ? 9.846 -68.825 11.730 1.00 12.16 298 HIS B CA 1
ATOM 4889 C C . HIS B 1 298 ? 10.622 -68.019 10.742 1.00 13.06 298 HIS B C 1
ATOM 4890 O O . HIS B 1 298 ? 10.048 -67.198 10.034 1.00 13.10 298 HIS B O 1
ATOM 4897 N N . GLY B 1 299 ? 11.911 -68.280 10.647 1.00 12.40 299 GLY B N 1
ATOM 4898 C CA . GLY B 1 299 ? 12.734 -67.591 9.665 1.00 12.40 299 GLY B CA 1
ATOM 4899 C C . GLY B 1 299 ? 13.538 -66.411 10.189 1.00 13.46 299 GLY B C 1
ATOM 4900 O O . GLY B 1 299 ? 13.644 -66.186 11.393 1.00 16.76 299 GLY B O 1
ATOM 4901 N N . LYS B 1 300 ? 14.153 -65.677 9.256 1.00 12.56 300 LYS B N 1
ATOM 4902 C CA . LYS B 1 300 ? 15.058 -64.575 9.574 1.00 13.65 300 LYS B CA 1
ATOM 4903 C C . LYS B 1 300 ? 15.257 -63.690 8.359 1.00 11.07 300 LYS B C 1
ATOM 4904 O O . LYS B 1 300 ? 15.024 -64.117 7.207 1.00 14.31 300 LYS B O 1
ATOM 4910 N N . LEU B 1 301 ? 15.623 -62.443 8.613 1.00 12.72 301 LEU B N 1
ATOM 4911 C CA . LEU B 1 301 ? 16.017 -61.496 7.557 1.00 13.38 301 LEU B CA 1
ATOM 4912 C C . LEU B 1 301 ? 17.514 -61.596 7.279 1.00 14.23 301 LEU B C 1
ATOM 4913 O O . LEU B 1 301 ? 18.285 -62.003 8.141 1.00 16.24 301 LEU B O 1
ATOM 4918 N N . ASN B 1 302 ? 17.927 -61.213 6.086 1.00 11.51 302 ASN B N 1
ATOM 4919 C CA . ASN B 1 302 ? 19.327 -61.327 5.736 1.00 11.95 302 ASN B CA 1
ATOM 4920 C C . ASN B 1 302 ? 19.694 -60.147 4.827 1.00 11.53 302 ASN B C 1
ATOM 4921 O O . ASN B 1 302 ? 19.732 -60.274 3.590 1.00 12.66 302 ASN B O 1
ATOM 4926 N N . ALA B 1 303 ? 20.007 -58.999 5.439 1.00 11.60 303 ALA B N 1
ATOM 4927 C CA . ALA B 1 303 ? 20.383 -57.802 4.687 1.00 11.64 303 ALA B CA 1
ATOM 4928 C C . ALA B 1 303 ? 21.701 -58.003 3.942 1.00 11.19 303 ALA B C 1
ATOM 4929 O O . ALA B 1 303 ? 21.924 -57.416 2.895 1.00 12.86 303 ALA B O 1
ATOM 4931 N N . GLU B 1 304 ? 22.582 -58.829 4.486 1.00 13.38 304 GLU B N 1
ATOM 4932 C CA . GLU B 1 304 ? 23.898 -59.056 3.897 1.00 14.47 304 GLU B CA 1
ATOM 4933 C C . GLU B 1 304 ? 23.753 -59.654 2.497 1.00 14.21 304 GLU B C 1
ATOM 4934 O O . GLU B 1 304 ? 24.302 -59.126 1.514 1.00 15.28 304 GLU B O 1
ATOM 4940 N N . VAL B 1 305 ? 23.004 -60.746 2.383 1.00 12.99 305 VAL B N 1
ATOM 4941 C CA . VAL B 1 305 ? 22.768 -61.361 1.074 1.00 12.90 305 VAL B CA 1
ATOM 4942 C C . VAL B 1 305 ? 21.938 -60.409 0.204 1.00 12.23 305 VAL B C 1
ATOM 4943 O O . VAL B 1 305 ? 22.230 -60.243 -0.973 1.00 12.51 305 VAL B O 1
ATOM 4947 N N . LEU B 1 306 ? 20.912 -59.772 0.788 1.00 11.46 306 LEU B N 1
ATOM 4948 C CA . LEU B 1 306 ? 20.103 -58.873 -0.012 1.00 10.78 306 LEU B CA 1
ATOM 4949 C C . LEU B 1 306 ? 20.975 -57.819 -0.703 1.00 10.00 306 LEU B C 1
ATOM 4950 O O . LEU B 1 306 ? 20.775 -57.508 -1.881 1.00 11.05 306 LEU B O 1
ATOM 4955 N N . PHE B 1 307 ? 21.889 -57.190 0.030 1.00 10.60 307 PHE B N 1
ATOM 4956 C CA . PHE B 1 307 ? 22.686 -56.107 -0.560 1.00 11.38 307 PHE B CA 1
ATOM 4957 C C . PHE B 1 307 ? 23.615 -56.609 -1.682 1.00 11.27 307 PHE B C 1
ATOM 4958 O O . PHE B 1 307 ? 23.881 -55.891 -2.658 1.00 13.86 307 PHE B O 1
ATOM 4966 N N . GLN B 1 308 ? 24.092 -57.833 -1.539 1.00 11.12 308 GLN B N 1
ATOM 4967 C CA . GLN B 1 308 ? 24.867 -58.476 -2.613 1.00 12.15 308 GLN B CA 1
ATOM 4968 C C . GLN B 1 308 ? 23.957 -58.672 -3.848 1.00 12.46 308 GLN B C 1
ATOM 4969 O O . GLN B 1 308 ? 24.327 -58.292 -4.963 1.00 13.31 308 GLN B O 1
ATOM 4975 N N . SER B 1 309 ? 22.746 -59.202 -3.654 1.00 11.82 309 SER B N 1
ATOM 4976 C CA . SER B 1 309 ? 21.846 -59.443 -4.795 1.00 11.38 309 SER B CA 1
ATOM 4977 C C . SER B 1 309 ? 21.437 -58.136 -5.466 1.00 11.01 309 SER B C 1
ATOM 4978 O O . SER B 1 309 ? 21.280 -58.098 -6.688 1.00 13.80 309 SER B O 1
ATOM 4981 N N . TYR B 1 310 ? 21.287 -57.079 -4.685 1.00 10.82 310 TYR B N 1
ATOM 4982 C CA . TYR B 1 310 ? 20.866 -55.767 -5.163 1.00 11.23 310 TYR B CA 1
ATOM 4983 C C . TYR B 1 310 ? 22.029 -54.983 -5.787 1.00 11.89 310 TYR B C 1
ATOM 4984 O O . TYR B 1 310 ? 21.818 -53.857 -6.248 1.00 13.20 310 TYR B O 1
ATOM 4993 N N . GLN B 1 311 ? 23.266 -55.525 -5.751 1.00 11.61 311 GLN B N 1
ATOM 4994 C CA . GLN B 1 311 ? 24.406 -54.839 -6.364 1.00 11.42 311 GLN B CA 1
ATOM 4995 C C . GLN B 1 311 ? 24.595 -53.459 -5.733 1.00 11.56 311 GLN B C 1
ATOM 4996 O O . GLN B 1 311 ? 24.865 -52.457 -6.414 1.00 13.02 311 GLN B O 1
ATOM 5002 N N . ILE B 1 312 ? 24.454 -53.431 -4.404 1.00 11.42 312 ILE B N 1
ATOM 5003 C CA . ILE B 1 312 ? 24.700 -52.222 -3.617 1.00 11.99 312 ILE B CA 1
ATOM 5004 C C . ILE B 1 312 ? 26.199 -51.895 -3.592 1.00 11.98 312 ILE B C 1
ATOM 5005 O O . ILE B 1 312 ? 27.032 -52.789 -3.389 1.00 15.20 312 ILE B O 1
ATOM 5010 N N . VAL B 1 313 ? 26.518 -50.623 -3.784 1.00 11.79 313 VAL B N 1
ATOM 5011 C CA . VAL B 1 313 ? 27.871 -50.137 -3.620 1.00 13.90 313 VAL B CA 1
ATOM 5012 C C . VAL B 1 313 ? 27.850 -49.153 -2.444 1.00 13.36 313 VAL B C 1
ATOM 5013 O O . VAL B 1 313 ? 27.263 -48.063 -2.542 1.00 14.57 313 VAL B O 1
ATOM 5017 N N . LEU B 1 314 ? 28.510 -49.535 -1.353 1.00 17.87 314 LEU B N 1
ATOM 5018 C CA . LEU B 1 314 ? 28.654 -48.656 -0.192 1.00 19.33 314 LEU B CA 1
ATOM 5019 C C . LEU B 1 314 ? 30.004 -47.953 -0.335 1.00 21.99 314 LEU B C 1
ATOM 5020 O O . LEU B 1 314 ? 30.891 -48.462 -1.015 1.00 26.19 314 LEU B O 1
ATOM 5025 N N . GLU B 1 315 ? 30.168 -46.797 0.288 1.00 22.88 315 GLU B N 1
ATOM 5026 C CA . GLU B 1 315 ? 31.444 -46.050 0.224 1.00 28.10 315 GLU B CA 1
ATOM 5027 C C . GLU B 1 315 ? 32.623 -46.755 0.899 1.00 32.36 315 GLU B C 1
ATOM 5028 O O . GLU B 1 315 ? 32.431 -47.502 1.847 1.00 39.14 315 GLU B O 1
ATOM 5034 N N . MET C 1 1 ? -20.556 -26.879 10.204 1.00 22.43 1 MET C N 1
ATOM 5035 C CA . MET C 1 1 ? -20.722 -27.937 11.232 1.00 22.00 1 MET C CA 1
ATOM 5036 C C . MET C 1 1 ? -20.297 -29.277 10.655 1.00 18.87 1 MET C C 1
ATOM 5037 O O . MET C 1 1 ? -20.615 -29.551 9.488 1.00 22.94 1 MET C O 1
ATOM 5042 N N . LEU C 1 2 ? -19.592 -30.109 11.431 1.00 16.23 2 LEU C N 1
ATOM 5043 C CA . LEU C 1 2 ? -19.238 -31.454 10.949 1.00 13.17 2 LEU C CA 1
ATOM 5044 C C . LEU C 1 2 ? -20.165 -32.410 11.675 1.00 11.48 2 LEU C C 1
ATOM 5045 O O . LEU C 1 2 ? -20.174 -32.440 12.911 1.00 15.39 2 LEU C O 1
ATOM 5050 N N . SER C 1 3 ? -20.875 -33.238 10.926 1.00 11.76 3 SER C N 1
ATOM 5051 C CA . SER C 1 3 ? -21.780 -34.231 11.494 1.00 11.32 3 SER C CA 1
ATOM 5052 C C . SER C 1 3 ? -21.127 -35.591 11.471 1.00 10.67 3 SER C C 1
ATOM 5053 O O . SER C 1 3 ? -21.040 -36.207 10.390 1.00 11.63 3 SER C O 1
ATOM 5056 N N . VAL C 1 4 ? -20.671 -36.074 12.630 1.00 10.27 4 VAL C N 1
ATOM 5057 C CA . VAL C 1 4 ? -20.055 -37.397 12.656 1.00 10.22 4 VAL C CA 1
ATOM 5058 C C . VAL C 1 4 ? -21.001 -38.503 12.159 1.00 10.19 4 VAL C C 1
ATOM 5059 O O . VAL C 1 4 ? -20.556 -39.456 11.529 1.00 10.26 4 VAL C O 1
ATOM 5063 N N . ASN C 1 5 ? -22.312 -38.386 12.436 1.00 9.77 5 ASN C N 1
ATOM 5064 C CA . ASN C 1 5 ? -23.236 -39.406 11.964 1.00 10.66 5 ASN C CA 1
ATOM 5065 C C . ASN C 1 5 ? -23.408 -39.380 10.444 1.00 10.67 5 ASN C C 1
ATOM 5066 O O . ASN C 1 5 ? -23.422 -40.441 9.805 1.00 11.44 5 ASN C O 1
ATOM 5071 N N . GLU C 1 6 ? -23.545 -38.187 9.867 1.00 10.48 6 GLU C N 1
ATOM 5072 C CA . GLU C 1 6 ? -23.709 -38.122 8.423 1.00 12.13 6 GLU C CA 1
ATOM 5073 C C . GLU C 1 6 ? -22.464 -38.596 7.690 1.00 11.30 6 GLU C C 1
ATOM 5074 O O . GLU C 1 6 ? -22.549 -39.357 6.723 1.00 13.11 6 GLU C O 1
ATOM 5080 N N . ILE C 1 7 ? -21.300 -38.167 8.183 1.00 11.67 7 ILE C N 1
ATOM 5081 C CA . ILE C 1 7 ? -20.044 -38.563 7.536 1.00 11.77 7 ILE C CA 1
ATOM 5082 C C . ILE C 1 7 ? -19.850 -40.079 7.642 1.00 11.41 7 ILE C C 1
ATOM 5083 O O . ILE C 1 7 ? -19.513 -40.756 6.645 1.00 13.27 7 ILE C O 1
ATOM 5088 N N . ALA C 1 8 ? -20.062 -40.641 8.833 1.00 11.16 8 ALA C N 1
ATOM 5089 C CA . ALA C 1 8 ? -19.900 -42.073 9.020 1.00 11.37 8 ALA C CA 1
ATOM 5090 C C . ALA C 1 8 ? -20.906 -42.889 8.218 1.00 11.43 8 ALA C C 1
ATOM 5091 O O . ALA C 1 8 ? -20.577 -43.973 7.742 1.00 12.34 8 ALA C O 1
ATOM 5093 N N . ALA C 1 9 ? -22.146 -42.395 8.096 1.00 13.05 9 ALA C N 1
ATOM 5094 C CA . ALA C 1 9 ? -23.142 -43.122 7.314 1.00 13.05 9 ALA C CA 1
ATOM 5095 C C . ALA C 1 9 ? -22.701 -43.330 5.877 1.00 12.82 9 ALA C C 1
ATOM 5096 O O . ALA C 1 9 ? -22.983 -44.367 5.289 1.00 13.53 9 ALA C O 1
ATOM 5098 N N . GLU C 1 10 ? -21.980 -42.354 5.314 1.00 13.76 10 GLU C N 1
ATOM 5099 C CA . GLU C 1 10 ? -21.437 -42.530 3.959 1.00 13.92 10 GLU C CA 1
ATOM 5100 C C . GLU C 1 10 ? -20.442 -43.698 3.894 1.00 12.15 10 GLU C C 1
ATOM 5101 O O . GLU C 1 10 ? -20.382 -44.433 2.889 1.00 13.68 10 GLU C O 1
ATOM 5107 N N . ILE C 1 11 ? -19.601 -43.814 4.927 1.00 11.45 11 ILE C N 1
ATOM 5108 C CA . ILE C 1 11 ? -18.642 -44.926 4.983 1.00 11.48 11 ILE C CA 1
ATOM 5109 C C . ILE C 1 11 ? -19.397 -46.251 5.099 1.00 10.89 11 ILE C C 1
ATOM 5110 O O . ILE C 1 11 ? -19.072 -47.226 4.410 1.00 11.33 11 ILE C O 1
ATOM 5115 N N . VAL C 1 12 ? -20.441 -46.303 5.942 1.00 10.94 12 VAL C N 1
ATOM 5116 C CA . VAL C 1 12 ? -21.187 -47.536 6.048 1.00 10.74 12 VAL C CA 1
ATOM 5117 C C . VAL C 1 12 ? -21.846 -47.901 4.699 1.00 11.94 12 VAL C C 1
ATOM 5118 O O . VAL C 1 12 ? -21.840 -49.073 4.289 1.00 12.35 12 VAL C O 1
ATOM 5122 N N . GLU C 1 13 ? -22.416 -46.916 3.992 1.00 12.64 13 GLU C N 1
ATOM 5123 C CA . GLU C 1 13 ? -23.004 -47.213 2.687 1.00 14.84 13 GLU C CA 1
ATOM 5124 C C . GLU C 1 13 ? -21.975 -47.776 1.709 1.00 14.51 13 GLU C C 1
ATOM 5125 O O . GLU C 1 13 ? -22.303 -48.642 0.895 1.00 15.40 13 GLU C O 1
ATOM 5131 N N A ASP C 1 14 ? -20.729 -47.302 1.794 0.50 13.75 14 ASP C N 1
ATOM 5132 N N B ASP C 1 14 ? -20.735 -47.312 1.819 0.50 13.30 14 ASP C N 1
ATOM 5133 C CA A ASP C 1 14 ? -19.646 -47.875 0.983 0.50 14.62 14 ASP C CA 1
ATOM 5134 C CA B ASP C 1 14 ? -19.640 -47.822 0.997 0.50 13.71 14 ASP C CA 1
ATOM 5135 C C A ASP C 1 14 ? -19.420 -49.339 1.359 0.50 13.11 14 ASP C C 1
ATOM 5136 C C B ASP C 1 14 ? -19.321 -49.290 1.367 0.50 13.43 14 ASP C C 1
ATOM 5137 O O A ASP C 1 14 ? -19.311 -50.204 0.484 0.50 14.20 14 ASP C O 1
ATOM 5138 O O B ASP C 1 14 ? -19.076 -50.119 0.484 0.50 15.62 14 ASP C O 1
ATOM 5147 N N . MET C 1 15 ? -19.354 -49.617 2.666 1.00 12.81 15 MET C N 1
ATOM 5148 C CA . MET C 1 15 ? -19.191 -50.999 3.121 1.00 13.16 15 MET C CA 1
ATOM 5149 C C . MET C 1 15 ? -20.278 -51.898 2.521 1.00 12.81 15 MET C C 1
ATOM 5150 O O . MET C 1 15 ? -20.006 -53.037 2.105 1.00 13.46 15 MET C O 1
ATOM 5155 N N . LEU C 1 16 ? -21.506 -51.371 2.461 1.00 12.53 16 LEU C N 1
ATOM 5156 C CA . LEU C 1 16 ? -22.648 -52.132 1.961 1.00 13.79 16 LEU C CA 1
ATOM 5157 C C . LEU C 1 16 ? -22.527 -52.434 0.466 1.00 14.89 16 LEU C C 1
ATOM 5158 O O . LEU C 1 16 ? -23.220 -53.318 -0.038 1.00 17.65 16 LEU C O 1
ATOM 5163 N N . ASP C 1 17 ? -21.672 -51.697 -0.242 1.00 14.51 17 ASP C N 1
ATOM 5164 C CA . ASP C 1 17 ? -21.473 -51.948 -1.678 1.00 15.06 17 ASP C CA 1
ATOM 5165 C C . ASP C 1 17 ? -20.436 -53.051 -1.957 1.00 14.91 17 ASP C C 1
ATOM 5166 O O . ASP C 1 17 ? -20.299 -53.501 -3.095 1.00 16.61 17 ASP C O 1
ATOM 5171 N N . TYR C 1 18 ? -19.707 -53.477 -0.915 1.00 12.52 18 TYR C N 1
ATOM 5172 C CA . TYR C 1 18 ? -18.570 -54.397 -1.031 1.00 12.75 18 TYR C CA 1
ATOM 5173 C C . TYR C 1 18 ? -18.607 -55.500 0.030 1.00 11.10 18 TYR C C 1
ATOM 5174 O O . TYR C 1 18 ? -17.586 -55.915 0.548 1.00 11.73 18 TYR C O 1
ATOM 5183 N N . GLU C 1 19 ? -19.796 -56.025 0.336 1.00 12.01 19 GLU C N 1
ATOM 5184 C CA . GLU C 1 19 ? -19.916 -56.945 1.452 1.00 12.39 19 GLU C CA 1
ATOM 5185 C C . GLU C 1 19 ? -19.135 -58.213 1.248 1.00 11.03 19 GLU C C 1
ATOM 5186 O O . GLU C 1 19 ? -18.430 -58.646 2.156 1.00 11.41 19 GLU C O 1
ATOM 5192 N N . GLU C 1 20 ? -19.233 -58.830 0.072 1.00 12.10 20 GLU C N 1
ATOM 5193 C CA . GLU C 1 20 ? -18.535 -60.072 -0.132 1.00 13.46 20 GLU C CA 1
ATOM 5194 C C . GLU C 1 20 ? -17.012 -59.860 -0.132 1.00 12.47 20 GLU C C 1
ATOM 5195 O O . GLU C 1 20 ? -16.276 -60.661 0.470 1.00 13.94 20 GLU C O 1
ATOM 5201 N N . GLU C 1 21 ? -16.545 -58.782 -0.754 1.00 11.85 21 GLU C N 1
ATOM 5202 C CA . GLU C 1 21 ? -15.100 -58.471 -0.736 1.00 11.14 21 GLU C CA 1
ATOM 5203 C C . GLU C 1 21 ? -14.596 -58.265 0.703 1.00 11.16 21 GLU C C 1
ATOM 5204 O O . GLU C 1 21 ? -13.503 -58.746 1.075 1.00 11.73 21 GLU C O 1
ATOM 5210 N N . LEU C 1 22 ? -15.385 -57.554 1.509 1.00 9.77 22 LEU C N 1
ATOM 5211 C CA . LEU C 1 22 ? -15.007 -57.249 2.895 1.00 9.62 22 LEU C CA 1
ATOM 5212 C C . LEU C 1 22 ? -15.258 -58.396 3.846 1.00 8.96 22 LEU C C 1
ATOM 5213 O O . LEU C 1 22 ? -14.838 -58.339 5.032 1.00 9.73 22 LEU C O 1
ATOM 5218 N N A ARG C 1 23 ? -15.962 -59.422 3.380 0.50 10.01 23 ARG C N 1
ATOM 5219 N N B ARG C 1 23 ? -15.973 -59.415 3.382 0.50 9.99 23 ARG C N 1
ATOM 5220 C CA A ARG C 1 23 ? -16.326 -60.591 4.201 0.50 10.46 23 ARG C CA 1
ATOM 5221 C CA B ARG C 1 23 ? -16.342 -60.583 4.200 0.50 10.44 23 ARG C CA 1
ATOM 5222 C C A ARG C 1 23 ? -17.241 -60.208 5.374 0.50 10.30 23 ARG C C 1
ATOM 5223 C C B ARG C 1 23 ? -17.243 -60.206 5.377 0.50 10.31 23 ARG C C 1
ATOM 5224 O O A ARG C 1 23 ? -17.076 -60.679 6.510 0.50 11.03 23 ARG C O 1
ATOM 5225 O O B ARG C 1 23 ? -17.075 -60.677 6.513 0.50 11.02 23 ARG C O 1
ATOM 5240 N N . ILE C 1 24 ? -18.193 -59.318 5.089 1.00 10.68 24 ILE C N 1
ATOM 5241 C CA . ILE C 1 24 ? -19.182 -58.890 6.077 1.00 10.60 24 ILE C CA 1
ATOM 5242 C C . ILE C 1 24 ? -20.553 -59.245 5.548 1.00 11.67 24 ILE C C 1
ATOM 5243 O O . ILE C 1 24 ? -20.719 -59.591 4.358 1.00 13.53 24 ILE C O 1
ATOM 5248 N N . GLU C 1 25 ? -21.566 -59.131 6.415 1.00 11.31 25 GLU C N 1
ATOM 5249 C CA . GLU C 1 25 ? -22.937 -59.400 5.961 1.00 12.10 25 GLU C CA 1
ATOM 5250 C C . GLU C 1 25 ? -23.920 -58.509 6.701 1.00 12.64 25 GLU C C 1
ATOM 5251 O O . GLU C 1 25 ? -23.959 -58.525 7.939 1.00 14.98 25 GLU C O 1
ATOM 5257 N N . SER C 1 26 ? -24.717 -57.748 5.962 1.00 13.33 26 SER C N 1
ATOM 5258 C CA . SER C 1 26 ? -25.730 -56.924 6.571 1.00 14.06 26 SER C CA 1
ATOM 5259 C C . SER C 1 26 ? -27.098 -57.592 6.546 1.00 14.57 26 SER C C 1
ATOM 5260 O O . SER C 1 26 ? -27.379 -58.472 5.717 1.00 15.31 26 SER C O 1
ATOM 5263 N N . LYS C 1 27 ? -27.959 -57.133 7.451 1.00 13.94 27 LYS C N 1
ATOM 5264 C CA . LYS C 1 27 ? -29.373 -57.538 7.487 1.00 15.42 27 LYS C CA 1
ATOM 5265 C C . LYS C 1 27 ? -30.198 -56.277 7.725 1.00 15.68 27 LYS C C 1
ATOM 5266 O O . LYS C 1 27 ? -29.863 -55.459 8.587 1.00 15.51 27 LYS C O 1
ATOM 5272 N N . LYS C 1 28 ? -31.291 -56.112 6.971 1.00 17.05 28 LYS C N 1
ATOM 5273 C CA . LYS C 1 28 ? -32.226 -55.016 7.243 1.00 16.41 28 LYS C CA 1
ATOM 5274 C C . LYS C 1 28 ? -33.362 -55.612 8.049 1.00 16.78 28 LYS C C 1
ATOM 5275 O O . LYS C 1 28 ? -34.044 -56.530 7.588 1.00 21.20 28 LYS C O 1
ATOM 5281 N N . LEU C 1 29 ? -33.535 -55.121 9.275 1.00 18.04 29 LEU C N 1
ATOM 5282 C CA . LEU C 1 29 ? -34.537 -55.659 10.191 1.00 19.31 29 LEU C CA 1
ATOM 5283 C C . LEU C 1 29 ? -35.942 -55.189 9.810 1.00 19.61 29 LEU C C 1
ATOM 5284 O O . LEU C 1 29 ? -36.126 -54.331 8.918 1.00 20.20 29 LEU C O 1
ATOM 5289 N N . GLU C 1 30 ? -36.926 -55.746 10.507 1.00 24.99 30 GLU C N 1
ATOM 5290 C CA . GLU C 1 30 ? -38.331 -55.445 10.241 1.00 25.94 30 GLU C CA 1
ATOM 5291 C C . GLU C 1 30 ? -38.648 -53.960 10.369 1.00 25.30 30 GLU C C 1
ATOM 5292 O O . GLU C 1 30 ? -39.514 -53.449 9.646 1.00 30.44 30 GLU C O 1
ATOM 5298 N N . ASN C 1 31 ? -37.947 -53.269 11.279 1.00 20.84 31 ASN C N 1
ATOM 5299 C CA . ASN C 1 31 ? -38.149 -51.833 11.470 1.00 21.78 31 ASN C CA 1
ATOM 5300 C C . ASN C 1 31 ? -37.252 -50.967 10.601 1.00 22.51 31 ASN C C 1
ATOM 5301 O O . ASN C 1 31 ? -37.224 -49.749 10.754 1.00 22.63 31 ASN C O 1
ATOM 5306 N N . GLY C 1 32 ? -36.490 -51.597 9.711 1.00 19.88 32 GLY C N 1
ATOM 5307 C CA . GLY C 1 32 ? -35.665 -50.841 8.777 1.00 20.72 32 GLY C CA 1
ATOM 5308 C C . GLY C 1 32 ? -34.233 -50.642 9.237 1.00 17.34 32 GLY C C 1
ATOM 5309 O O . GLY C 1 32 ? -33.398 -50.185 8.457 1.00 19.62 32 GLY C O 1
ATOM 5310 N N . ALA C 1 33 ? -33.931 -50.970 10.489 1.00 16.72 33 ALA C N 1
ATOM 5311 C CA . ALA C 1 33 ? -32.561 -50.805 10.970 1.00 15.54 33 ALA C CA 1
ATOM 5312 C C . ALA C 1 33 ? -31.632 -51.740 10.215 1.00 14.88 33 ALA C C 1
ATOM 5313 O O . ALA C 1 33 ? -31.997 -52.869 9.892 1.00 16.05 33 ALA C O 1
ATOM 5315 N N . ILE C 1 34 ? -30.407 -51.276 9.965 1.00 13.09 34 ILE C N 1
ATOM 5316 C CA . ILE C 1 34 ? -29.440 -52.088 9.256 1.00 13.78 34 ILE C CA 1
ATOM 5317 C C . ILE C 1 34 ? -28.350 -52.547 10.223 1.00 12.23 34 ILE C C 1
ATOM 5318 O O . ILE C 1 34 ? -27.661 -51.704 10.822 1.00 14.26 34 ILE C O 1
ATOM 5323 N N . VAL C 1 35 ? -28.183 -53.865 10.370 1.00 11.83 35 VAL C N 1
ATOM 5324 C CA . VAL C 1 35 ? -27.180 -54.418 11.278 1.00 12.32 35 VAL C CA 1
ATOM 5325 C C . VAL C 1 35 ? -26.135 -55.054 10.388 1.00 12.45 35 VAL C C 1
ATOM 5326 O O . VAL C 1 35 ? -26.444 -55.963 9.590 1.00 12.40 35 VAL C O 1
ATOM 5330 N N . VAL C 1 36 ? -24.902 -54.546 10.480 1.00 11.27 36 VAL C N 1
ATOM 5331 C CA . VAL C 1 36 ? -23.797 -55.040 9.651 1.00 10.74 36 VAL C CA 1
ATOM 5332 C C . VAL C 1 36 ? -22.905 -55.926 10.522 1.00 9.46 36 VAL C C 1
ATOM 5333 O O . VAL C 1 36 ? -22.161 -55.406 11.388 1.00 11.21 36 VAL C O 1
ATOM 5337 N N . ASP C 1 37 ? -22.936 -57.222 10.253 1.00 10.24 37 ASP C N 1
ATOM 5338 C CA . ASP C 1 37 ? -22.068 -58.156 10.963 1.00 10.38 37 ASP C CA 1
ATOM 5339 C C . ASP C 1 37 ? -20.678 -58.056 10.355 1.00 10.24 37 ASP C C 1
ATOM 5340 O O . ASP C 1 37 ? -20.482 -58.373 9.185 1.00 10.85 37 ASP C O 1
ATOM 5345 N N . CYS C 1 38 ? -19.739 -57.605 11.178 1.00 9.44 38 CYS C N 1
ATOM 5346 C CA . CYS C 1 38 ? -18.338 -57.461 10.778 1.00 9.27 38 CYS C CA 1
ATOM 5347 C C . CYS C 1 38 ? -17.426 -58.499 11.412 1.00 9.26 38 CYS C C 1
ATOM 5348 O O . CYS C 1 38 ? -16.200 -58.406 11.235 1.00 10.51 38 CYS C O 1
ATOM 5351 N N . GLY C 1 39 ? -17.966 -59.447 12.152 1.00 9.49 39 GLY C N 1
ATOM 5352 C CA . GLY C 1 39 ? -17.136 -60.502 12.701 1.00 10.09 39 GLY C CA 1
ATOM 5353 C C . GLY C 1 39 ? -17.753 -61.507 13.650 1.00 9.90 39 GLY C C 1
ATOM 5354 O O . GLY C 1 39 ? -17.020 -62.340 14.219 1.00 11.16 39 GLY C O 1
ATOM 5355 N N . VAL C 1 40 ? -19.083 -61.468 13.839 1.00 10.58 40 VAL C N 1
ATOM 5356 C CA . VAL C 1 40 ? -19.744 -62.401 14.754 1.00 10.70 40 VAL C CA 1
ATOM 5357 C C . VAL C 1 40 ? -19.898 -63.750 14.064 1.00 11.62 40 VAL C C 1
ATOM 5358 O O . VAL C 1 40 ? -19.386 -64.770 14.558 1.00 15.09 40 VAL C O 1
ATOM 5362 N N . ASN C 1 41 ? -20.549 -63.736 12.887 1.00 12.03 41 ASN C N 1
ATOM 5363 C CA . ASN C 1 41 ? -20.828 -64.954 12.132 1.00 12.86 41 ASN C CA 1
ATOM 5364 C C . ASN C 1 41 ? -20.153 -64.939 10.767 1.00 14.47 41 ASN C C 1
ATOM 5365 O O . ASN C 1 41 ? -20.480 -65.762 9.903 1.00 17.28 41 ASN C O 1
ATOM 5370 N N . VAL C 1 42 ? -19.249 -63.977 10.583 1.00 12.54 42 VAL C N 1
ATOM 5371 C CA . VAL C 1 42 ? -18.509 -63.784 9.331 1.00 12.98 42 VAL C CA 1
ATOM 5372 C C . VAL C 1 42 ? -17.060 -63.529 9.681 1.00 11.76 42 VAL C C 1
ATOM 5373 O O . VAL C 1 42 ? -16.792 -63.144 10.799 1.00 11.53 42 VAL C O 1
ATOM 5377 N N . PRO C 1 43 ? -16.135 -63.690 8.721 1.00 11.36 43 PRO C N 1
ATOM 5378 C CA . PRO C 1 43 ? -14.737 -63.441 9.069 1.00 11.23 43 PRO C CA 1
ATOM 5379 C C . PRO C 1 43 ? -14.351 -61.971 9.235 1.00 10.05 43 PRO C C 1
ATOM 5380 O O . PRO C 1 43 ? -13.414 -61.656 9.980 1.00 10.97 43 PRO C O 1
ATOM 5384 N N . GLY C 1 44 ? -15.009 -61.084 8.510 1.00 9.58 44 GLY C N 1
ATOM 5385 C CA . GLY C 1 44 ? -14.527 -59.722 8.353 1.00 9.62 44 GLY C CA 1
ATOM 5386 C C . GLY C 1 44 ? -13.162 -59.743 7.645 1.00 8.06 44 GLY C C 1
ATOM 5387 O O . GLY C 1 44 ? -12.779 -60.728 7.009 1.00 9.91 44 GLY C O 1
ATOM 5388 N N . SER C 1 45 ? -12.480 -58.610 7.701 1.00 8.48 45 SER C N 1
ATOM 5389 C CA . SER C 1 45 ? -11.252 -58.409 6.914 1.00 8.30 45 SER C CA 1
ATOM 5390 C C . SER C 1 45 ? -10.511 -57.228 7.472 1.00 8.06 45 SER C C 1
ATOM 5391 O O . SER C 1 45 ? -11.052 -56.412 8.223 1.00 8.22 45 SER C O 1
ATOM 5394 N N . TYR C 1 46 ? -9.248 -57.113 7.066 1.00 7.69 46 TYR C N 1
ATOM 5395 C CA . TYR C 1 46 ? -8.475 -55.920 7.374 1.00 7.35 46 TYR C CA 1
ATOM 5396 C C . TYR C 1 46 ? -9.176 -54.642 6.939 1.00 7.55 46 TYR C C 1
ATOM 5397 O O . TYR C 1 46 ? -9.269 -53.688 7.707 1.00 7.85 46 TYR C O 1
ATOM 5406 N N . ASP C 1 47 ? -9.685 -54.612 5.697 1.00 7.94 47 ASP C N 1
ATOM 5407 C CA . ASP C 1 47 ? -10.362 -53.419 5.226 1.00 8.21 47 ASP C CA 1
ATOM 5408 C C . ASP C 1 47 ? -11.648 -53.150 5.988 1.00 7.79 47 ASP C C 1
ATOM 5409 O O . ASP C 1 47 ? -11.945 -51.994 6.262 1.00 8.47 47 ASP C O 1
ATOM 5414 N N . ALA C 1 48 ? -12.405 -54.211 6.334 1.00 7.78 48 ALA C N 1
ATOM 5415 C CA . ALA C 1 48 ? -13.586 -53.950 7.159 1.00 8.34 48 ALA C CA 1
ATOM 5416 C C . ALA C 1 48 ? -13.159 -53.375 8.514 1.00 7.14 48 ALA C C 1
ATOM 5417 O O . ALA C 1 48 ? -13.845 -52.495 9.047 1.00 8.06 48 ALA C O 1
ATOM 5419 N N . GLY C 1 49 ? -12.000 -53.795 9.046 1.00 7.49 49 GLY C N 1
ATOM 5420 C CA . GLY C 1 49 ? -11.508 -53.234 10.296 1.00 8.67 49 GLY C CA 1
ATOM 5421 C C . GLY C 1 49 ? -11.142 -51.778 10.166 1.00 7.58 49 GLY C C 1
ATOM 5422 O O . GLY C 1 49 ? -11.433 -50.956 11.050 1.00 8.17 49 GLY C O 1
ATOM 5423 N N . ILE C 1 50 ? -10.479 -51.431 9.060 1.00 7.76 50 ILE C N 1
ATOM 5424 C CA . ILE C 1 50 ? -10.167 -50.027 8.807 1.00 7.42 50 ILE C CA 1
ATOM 5425 C C . ILE C 1 50 ? -11.435 -49.185 8.738 1.00 7.50 50 ILE C C 1
ATOM 5426 O O . ILE C 1 50 ? -11.535 -48.106 9.361 1.00 7.69 50 ILE C O 1
ATOM 5431 N N . MET C 1 51 ? -12.424 -49.671 7.986 1.00 7.52 51 MET C N 1
ATOM 5432 C CA . MET C 1 51 ? -13.664 -48.890 7.797 1.00 7.99 51 MET C CA 1
ATOM 5433 C C . MET C 1 51 ? -14.455 -48.806 9.113 1.00 7.43 51 MET C C 1
ATOM 5434 O O . MET C 1 51 ? -14.994 -47.730 9.435 1.00 8.06 51 MET C O 1
ATOM 5439 N N . TYR C 1 52 ? -14.460 -49.881 9.904 1.00 7.79 52 TYR C N 1
ATOM 5440 C CA . TYR C 1 52 ? -15.095 -49.847 11.230 1.00 7.49 52 TYR C CA 1
ATOM 5441 C C . TYR C 1 52 ? -14.421 -48.771 12.083 1.00 7.54 52 TYR C C 1
ATOM 5442 O O . TYR C 1 52 ? -15.109 -47.991 12.773 1.00 7.95 52 TYR C O 1
ATOM 5451 N N . THR C 1 53 ? -13.087 -48.710 12.055 1.00 7.37 53 THR C N 1
ATOM 5452 C CA . THR C 1 53 ? -12.363 -47.693 12.822 1.00 7.51 53 THR C CA 1
ATOM 5453 C C . THR C 1 53 ? -12.680 -46.280 12.322 1.00 6.98 53 THR C C 1
ATOM 5454 O O . THR C 1 53 ? -12.912 -45.372 13.127 1.00 7.58 53 THR C O 1
ATOM 5458 N N . GLN C 1 54 ? -12.710 -46.103 10.994 1.00 7.50 54 GLN C N 1
ATOM 5459 C CA . GLN C 1 54 ? -13.050 -44.789 10.437 1.00 7.80 54 GLN C CA 1
ATOM 5460 C C . GLN C 1 54 ? -14.431 -44.341 10.899 1.00 7.72 54 GLN C C 1
ATOM 5461 O O . GLN C 1 54 ? -14.605 -43.169 11.235 1.00 8.13 54 GLN C O 1
ATOM 5467 N N . VAL C 1 55 ? -15.392 -45.269 10.877 1.00 8.18 55 VAL C N 1
ATOM 5468 C CA . VAL C 1 55 ? -16.752 -45.004 11.366 1.00 8.13 55 VAL C CA 1
ATOM 5469 C C . VAL C 1 55 ? -16.699 -44.633 12.851 1.00 8.33 55 VAL C C 1
ATOM 5470 O O . VAL C 1 55 ? -17.328 -43.636 13.261 1.00 8.86 55 VAL C O 1
ATOM 5474 N N . CYS C 1 56 ? -15.957 -45.392 13.659 1.00 8.19 56 CYS C N 1
ATOM 5475 C CA . CYS C 1 56 ? -15.871 -45.064 15.078 1.00 8.29 56 CYS C CA 1
ATOM 5476 C C . CYS C 1 56 ? -15.369 -43.648 15.285 1.00 8.29 56 CYS C C 1
ATOM 5477 O O . CYS C 1 56 ? -15.787 -42.967 16.213 1.00 9.01 56 CYS C O 1
ATOM 5480 N N . MET C 1 57 ? -14.451 -43.202 14.424 1.00 8.03 57 MET C N 1
ATOM 5481 C CA . MET C 1 57 ? -13.858 -41.888 14.526 1.00 7.56 57 MET C CA 1
ATOM 5482 C C . MET C 1 57 ? -14.659 -40.814 13.777 1.00 8.30 57 MET C C 1
ATOM 5483 O O . MET C 1 57 ? -14.178 -39.698 13.542 1.00 9.38 57 MET C O 1
ATOM 5488 N N . GLY C 1 58 ? -15.907 -41.149 13.408 1.00 8.34 58 GLY C N 1
ATOM 5489 C CA . GLY C 1 58 ? -16.799 -40.147 12.812 1.00 9.83 58 GLY C CA 1
ATOM 5490 C C . GLY C 1 58 ? -16.409 -39.644 11.441 1.00 8.79 58 GLY C C 1
ATOM 5491 O O . GLY C 1 58 ? -16.820 -38.564 11.055 1.00 10.46 58 GLY C O 1
ATOM 5492 N N . GLY C 1 59 ? -15.557 -40.412 10.746 1.00 9.19 59 GLY C N 1
ATOM 5493 C CA . GLY C 1 59 ? -15.041 -39.997 9.462 1.00 10.14 59 GLY C CA 1
ATOM 5494 C C . GLY C 1 59 ? -14.069 -38.844 9.574 1.00 9.25 59 GLY C C 1
ATOM 5495 O O . GLY C 1 59 ? -13.721 -38.283 8.540 1.00 12.19 59 GLY C O 1
ATOM 5496 N N . LEU C 1 60 ? -13.557 -38.536 10.777 1.00 8.69 60 LEU C N 1
ATOM 5497 C CA . LEU C 1 60 ? -12.700 -37.363 10.978 1.00 8.71 60 LEU C CA 1
ATOM 5498 C C . LEU C 1 60 ? -11.254 -37.751 11.228 1.00 8.52 60 LEU C C 1
ATOM 5499 O O . LEU C 1 60 ? -10.463 -36.914 11.694 1.00 12.04 60 LEU C O 1
ATOM 5504 N N . ALA C 1 61 ? -10.879 -38.960 10.835 1.00 8.15 61 ALA C N 1
ATOM 5505 C CA . ALA C 1 61 ? -9.507 -39.406 10.971 1.00 7.92 61 ALA C CA 1
ATOM 5506 C C . ALA C 1 61 ? -9.074 -40.102 9.700 1.00 9.33 61 ALA C C 1
ATOM 5507 O O . ALA C 1 61 ? -9.896 -40.575 8.917 1.00 15.29 61 ALA C O 1
ATOM 5509 N N . ASP C 1 62 ? -7.783 -40.211 9.498 1.00 7.51 62 ASP C N 1
ATOM 5510 C CA A ASP C 1 62 ? -7.240 -41.097 8.479 0.50 7.74 62 ASP C CA 1
ATOM 5511 C CA B ASP C 1 62 ? -7.223 -41.114 8.488 0.50 8.16 62 ASP C CA 1
ATOM 5512 C C . ASP C 1 62 ? -6.730 -42.363 9.202 1.00 7.09 62 ASP C C 1
ATOM 5513 O O . ASP C 1 62 ? -6.037 -42.254 10.213 1.00 9.06 62 ASP C O 1
ATOM 5522 N N . VAL C 1 63 ? -7.084 -43.535 8.694 1.00 6.88 63 VAL C N 1
ATOM 5523 C CA . VAL C 1 63 ? -6.720 -44.809 9.271 1.00 6.94 63 VAL C CA 1
ATOM 5524 C C . VAL C 1 63 ? -6.189 -45.697 8.154 1.00 7.56 63 VAL C C 1
ATOM 5525 O O . VAL C 1 63 ? -6.852 -45.831 7.114 1.00 8.99 63 VAL C O 1
ATOM 5529 N N . ASP C 1 64 ? -5.018 -46.283 8.342 1.00 6.87 64 ASP C N 1
ATOM 5530 C CA . ASP C 1 64 ? -4.457 -47.210 7.339 1.00 7.33 64 ASP C CA 1
ATOM 5531 C C . ASP C 1 64 ? -3.707 -48.313 8.064 1.00 6.68 64 ASP C C 1
ATOM 5532 O O . ASP C 1 64 ? -3.459 -48.211 9.273 1.00 8.01 64 ASP C O 1
ATOM 5537 N N . ILE C 1 65 ? -3.302 -49.333 7.314 1.00 7.28 65 ILE C N 1
ATOM 5538 C CA . ILE C 1 65 ? -2.527 -50.434 7.842 1.00 7.17 65 ILE C CA 1
ATOM 5539 C C . ILE C 1 65 ? -1.218 -50.524 7.055 1.00 8.21 65 ILE C C 1
ATOM 5540 O O . ILE C 1 65 ? -1.213 -50.450 5.818 1.00 9.53 65 ILE C O 1
ATOM 5545 N N . VAL C 1 66 ? -0.123 -50.680 7.797 1.00 8.30 66 VAL C N 1
ATOM 5546 C CA A VAL C 1 66 ? 1.194 -50.915 7.206 0.50 8.48 66 VAL C CA 1
ATOM 5547 C CA B VAL C 1 66 ? 1.220 -50.882 7.240 0.50 8.36 66 VAL C CA 1
ATOM 5548 C C . VAL C 1 66 ? 1.803 -52.101 7.920 1.00 7.78 66 VAL C C 1
ATOM 5549 O O . VAL C 1 66 ? 1.602 -52.274 9.112 1.00 10.50 66 VAL C O 1
ATOM 5556 N N . VAL C 1 67 ? 2.554 -52.915 7.193 1.00 8.19 67 VAL C N 1
ATOM 5557 C CA . VAL C 1 67 ? 3.194 -54.096 7.782 1.00 8.86 67 VAL C CA 1
ATOM 5558 C C . VAL C 1 67 ? 4.627 -53.696 8.149 1.00 8.16 67 VAL C C 1
ATOM 5559 O O . VAL C 1 67 ? 5.320 -53.061 7.346 1.00 9.43 67 VAL C O 1
ATOM 5563 N N . ASP C 1 68 ? 5.043 -54.030 9.371 1.00 8.59 68 ASP C N 1
ATOM 5564 C CA . ASP C 1 68 ? 6.385 -53.690 9.830 1.00 9.40 68 ASP C CA 1
ATOM 5565 C C . ASP C 1 68 ? 6.785 -54.731 10.873 1.00 9.87 68 ASP C C 1
ATOM 5566 O O . ASP C 1 68 ? 6.101 -55.726 11.057 1.00 12.97 68 ASP C O 1
ATOM 5571 N N . THR C 1 69 ? 7.907 -54.528 11.538 1.00 10.25 69 THR C N 1
ATOM 5572 C CA . THR C 1 69 ? 8.411 -55.556 12.440 1.00 10.11 69 THR C CA 1
ATOM 5573 C C . THR C 1 69 ? 8.637 -55.044 13.851 1.00 10.01 69 THR C C 1
ATOM 5574 O O . THR C 1 69 ? 8.878 -53.852 14.057 1.00 12.29 69 THR C O 1
ATOM 5578 N N . ILE C 1 70 ? 8.552 -55.969 14.807 1.00 9.56 70 ILE C N 1
ATOM 5579 C CA . ILE C 1 70 ? 8.950 -55.717 16.181 1.00 10.54 70 ILE C CA 1
ATOM 5580 C C . ILE C 1 70 ? 9.953 -56.801 16.498 1.00 11.61 70 ILE C C 1
ATOM 5581 O O . ILE C 1 70 ? 9.619 -57.983 16.463 1.00 12.19 70 ILE C O 1
ATOM 5586 N N . ASN C 1 71 ? 11.194 -56.409 16.805 1.00 13.85 71 ASN C N 1
ATOM 5587 C CA . ASN C 1 71 ? 12.287 -57.384 16.976 1.00 16.93 71 ASN C CA 1
ATOM 5588 C C . ASN C 1 71 ? 12.322 -58.410 15.811 1.00 15.36 71 ASN C C 1
ATOM 5589 O O . ASN C 1 71 ? 12.478 -59.629 16.002 1.00 18.50 71 ASN C O 1
ATOM 5594 N N . ASP C 1 72 ? 12.175 -57.875 14.596 1.00 16.73 72 ASP C N 1
ATOM 5595 C CA . ASP C 1 72 ? 12.150 -58.625 13.326 1.00 18.09 72 ASP C CA 1
ATOM 5596 C C . ASP C 1 72 ? 10.872 -59.443 13.063 1.00 15.57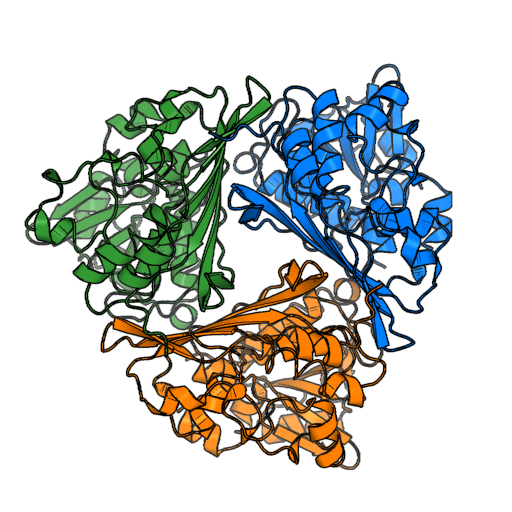 72 ASP C C 1
ATOM 5597 O O . ASP C 1 72 ? 10.682 -59.965 11.940 1.00 19.69 72 ASP C O 1
ATOM 5602 N N . VAL C 1 73 ? 9.984 -59.553 14.055 1.00 12.69 73 VAL C N 1
ATOM 5603 C CA . VAL C 1 73 ? 8.780 -60.353 13.870 1.00 12.43 73 VAL C CA 1
ATOM 5604 C C . VAL C 1 73 ? 7.759 -59.473 13.148 1.00 10.98 73 VAL C C 1
ATOM 5605 O O . VAL C 1 73 ? 7.517 -58.347 13.572 1.00 10.71 73 VAL C O 1
ATOM 5609 N N . PRO C 1 74 ? 7.180 -59.989 12.040 1.00 10.16 74 PRO C N 1
ATOM 5610 C CA . PRO C 1 74 ? 6.235 -59.141 11.271 1.00 9.98 74 PRO C CA 1
ATOM 5611 C C . PRO C 1 74 ? 4.884 -59.027 11.931 1.00 8.88 74 PRO C C 1
ATOM 5612 O O . PRO C 1 74 ? 4.370 -60.038 12.435 1.00 10.53 74 PRO C O 1
ATOM 5616 N N . PHE C 1 75 ? 4.338 -57.823 11.925 1.00 8.83 75 PHE C N 1
ATOM 5617 C CA . PHE C 1 75 ? 2.966 -57.559 12.378 1.00 9.40 75 PHE C CA 1
ATOM 5618 C C . PHE C 1 75 ? 2.338 -56.568 11.429 1.00 8.52 75 PHE C C 1
ATOM 5619 O O . PHE C 1 75 ? 3.023 -55.734 10.832 1.00 9.06 75 PHE C O 1
ATOM 5627 N N . ALA C 1 76 ? 1.013 -56.609 11.319 1.00 8.74 76 ALA C N 1
ATOM 5628 C CA . ALA C 1 76 ? 0.299 -55.488 10.718 1.00 8.13 76 ALA C CA 1
ATOM 5629 C C . ALA C 1 76 ? 0.165 -54.398 11.801 1.00 7.44 76 ALA C C 1
ATOM 5630 O O . ALA C 1 76 ? -0.047 -54.721 12.989 1.00 8.54 76 ALA C O 1
ATOM 5632 N N . PHE C 1 77 ? 0.287 -53.120 11.425 1.00 7.66 77 PHE C N 1
ATOM 5633 C CA . PHE C 1 77 ? 0.137 -51.976 12.328 1.00 7.07 77 PHE C CA 1
ATOM 5634 C C . PHE C 1 77 ? -0.951 -51.079 11.800 1.00 6.97 77 PHE C C 1
ATOM 5635 O O . PHE C 1 77 ? -1.072 -50.865 10.586 1.00 7.65 77 PHE C O 1
ATOM 5643 N N . VAL C 1 78 ? -1.694 -50.489 12.727 1.00 6.82 78 VAL C N 1
ATOM 5644 C CA . VAL C 1 78 ? -2.477 -49.294 12.384 1.00 7.45 78 VAL C CA 1
ATOM 5645 C C . VAL C 1 78 ? -1.573 -48.054 12.438 1.00 7.51 78 VAL C C 1
ATOM 5646 O O . VAL C 1 78 ? -0.798 -47.868 13.375 1.00 8.79 78 VAL C O 1
ATOM 5650 N N . THR C 1 79 ? -1.695 -47.204 11.427 1.00 7.63 79 THR C N 1
ATOM 5651 C CA . THR C 1 79 ? -1.116 -45.865 11.445 1.00 7.31 79 THR C CA 1
ATOM 5652 C C . THR C 1 79 ? -2.345 -44.942 11.222 1.00 6.72 79 THR C C 1
ATOM 5653 O O . THR C 1 79 ? -3.148 -45.172 10.286 1.00 7.65 79 THR C O 1
ATOM 5657 N N . GLU C 1 80 ? -2.472 -43.891 12.020 1.00 6.45 80 GLU C N 1
ATOM 5658 C CA . GLU C 1 80 ? -3.677 -43.071 11.946 1.00 6.86 80 GLU C CA 1
ATOM 5659 C C . GLU C 1 80 ? -3.382 -41.667 12.410 1.00 6.35 80 GLU C C 1
ATOM 5660 O O . GLU C 1 80 ? -2.420 -41.427 13.154 1.00 7.50 80 GLU C O 1
ATOM 5666 N N . TYR C 1 81 ? -4.220 -40.717 12.027 1.00 6.33 81 TYR C N 1
ATOM 5667 C CA . TYR C 1 81 ? -4.070 -39.341 12.523 1.00 6.92 81 TYR C CA 1
ATOM 5668 C C . TYR C 1 81 ? -5.379 -38.609 12.409 1.00 6.74 81 TYR C C 1
ATOM 5669 O O . TYR C 1 81 ? -6.264 -38.986 11.601 1.00 7.72 81 TYR C O 1
ATOM 5678 N N . THR C 1 82 ? -5.522 -37.552 13.196 1.00 7.05 82 THR C N 1
ATOM 5679 C CA . THR C 1 82 ? -6.736 -36.740 13.187 1.00 7.29 82 THR C CA 1
ATOM 5680 C C . THR C 1 82 ? -6.415 -35.321 13.605 1.00 7.18 82 THR C C 1
ATOM 5681 O O . THR C 1 82 ? -5.593 -35.106 14.511 1.00 8.91 82 THR C O 1
ATOM 5685 N N . ASP C 1 83 ? -7.104 -34.366 12.970 1.00 7.74 83 ASP C N 1
ATOM 5686 C CA . ASP C 1 83 ? -7.069 -32.967 13.370 1.00 8.00 83 ASP C CA 1
ATOM 5687 C C . ASP C 1 83 ? -8.372 -32.544 14.040 1.00 8.37 83 ASP C C 1
ATOM 5688 O O . ASP C 1 83 ? -8.600 -31.368 14.240 1.00 9.74 83 ASP C O 1
ATOM 5693 N N . HIS C 1 84 ? -9.166 -33.542 14.459 1.00 7.93 84 HIS C N 1
ATOM 5694 C CA . HIS C 1 84 ? -10.343 -33.290 15.319 1.00 8.32 84 HIS C CA 1
ATOM 5695 C C . HIS C 1 84 ? -10.340 -34.253 16.494 1.00 8.73 84 HIS C C 1
ATOM 5696 O O . HIS C 1 84 ? -11.290 -35.049 16.656 1.00 9.31 84 HIS C O 1
ATOM 5703 N N . PRO C 1 85 ? -9.267 -34.260 17.307 1.00 9.60 85 PRO C N 1
ATOM 5704 C CA . PRO C 1 85 ? -9.174 -35.330 18.305 1.00 10.00 85 PRO C CA 1
ATOM 5705 C C . PRO C 1 85 ? -10.301 -35.345 19.339 1.00 8.11 85 PRO C C 1
ATOM 5706 O O . PRO C 1 85 ? -10.734 -36.438 19.722 1.00 9.20 85 PRO C O 1
ATOM 5710 N N . ALA C 1 86 ? -10.739 -34.180 19.826 1.00 9.54 86 ALA C N 1
ATOM 5711 C CA . ALA C 1 86 ? -11.802 -34.198 20.815 1.00 10.08 86 ALA C CA 1
ATOM 5712 C C . ALA C 1 86 ? -13.074 -34.820 20.241 1.00 8.59 86 ALA C C 1
ATOM 5713 O O . ALA C 1 86 ? -13.670 -35.715 20.871 1.00 9.42 86 ALA C O 1
ATOM 5715 N N . ILE C 1 87 ? -13.493 -34.394 19.048 1.00 9.16 87 ILE C N 1
ATOM 5716 C CA . ILE C 1 87 ? -14.737 -34.902 18.506 1.00 9.72 87 ILE C CA 1
ATOM 5717 C C . ILE C 1 87 ? -14.563 -36.357 18.055 1.00 9.00 87 ILE C C 1
ATOM 5718 O O . ILE C 1 87 ? -15.358 -37.238 18.392 1.00 9.73 87 ILE C O 1
ATOM 5723 N N . ALA C 1 88 ? -13.528 -36.620 17.258 1.00 8.74 88 ALA C N 1
ATOM 5724 C CA . ALA C 1 88 ? -13.318 -37.947 16.700 1.00 8.48 88 ALA C CA 1
ATOM 5725 C C . ALA C 1 88 ? -13.085 -39.015 17.762 1.00 7.94 88 ALA C C 1
ATOM 5726 O O . ALA C 1 88 ? -13.625 -40.137 17.651 1.00 8.57 88 ALA C O 1
ATOM 5728 N N . CYS C 1 89 ? -12.341 -38.670 18.818 1.00 8.25 89 CYS C N 1
ATOM 5729 C CA . CYS C 1 89 ? -11.943 -39.657 19.807 1.00 8.92 89 CYS C CA 1
ATOM 5730 C C . CYS C 1 89 ? -12.860 -39.704 21.014 1.00 8.51 89 CYS C C 1
ATOM 5731 O O . CYS C 1 89 ? -13.242 -40.785 21.409 1.00 10.29 89 CYS C O 1
ATOM 5734 N N . LEU C 1 90 ? -13.177 -38.551 21.610 1.00 9.10 90 LEU C N 1
ATOM 5735 C CA . LEU C 1 90 ? -14.038 -38.548 22.795 1.00 9.11 90 LEU C CA 1
ATOM 5736 C C . LEU C 1 90 ? -15.520 -38.452 22.407 1.00 9.83 90 LEU C C 1
ATOM 5737 O O . LEU C 1 90 ? -16.369 -39.103 23.035 1.00 10.75 90 LEU C O 1
ATOM 5742 N N . GLY C 1 91 ? -15.817 -37.633 21.393 1.00 9.30 91 GLY C N 1
ATOM 5743 C CA . GLY C 1 91 ? -17.198 -37.466 20.961 1.00 9.73 91 GLY C CA 1
ATOM 5744 C C . GLY C 1 91 ? -17.749 -38.599 20.142 1.00 9.62 91 GLY C C 1
ATOM 5745 O O . GLY C 1 91 ? -18.961 -38.676 19.957 1.00 11.52 91 GLY C O 1
ATOM 5746 N N . SER C 1 92 ? -16.878 -39.473 19.641 1.00 8.98 92 SER C N 1
ATOM 5747 C CA . SER C 1 92 ? -17.329 -40.531 18.752 1.00 8.20 92 SER C CA 1
ATOM 5748 C C . SER C 1 92 ? -16.681 -41.866 19.127 1.00 7.60 92 SER C C 1
ATOM 5749 O O . SER C 1 92 ? -17.378 -42.769 19.608 1.00 8.89 92 SER C O 1
ATOM 5752 N N . GLN C 1 93 ? -15.363 -42.004 18.982 1.00 8.30 93 GLN C N 1
ATOM 5753 C CA . GLN C 1 93 ? -14.786 -43.329 19.064 1.00 8.36 93 GLN C CA 1
ATOM 5754 C C . GLN C 1 93 ? -14.908 -44.018 20.437 1.00 7.82 93 GLN C C 1
ATOM 5755 O O . GLN C 1 93 ? -15.138 -45.209 20.489 1.00 8.12 93 GLN C O 1
ATOM 5761 N N A LYS C 1 94 ? -14.720 -43.276 21.526 0.50 8.51 94 LYS C N 1
ATOM 5762 N N B LYS C 1 94 ? -14.730 -43.280 21.533 0.50 8.52 94 LYS C N 1
ATOM 5763 C CA A LYS C 1 94 ? -14.736 -43.854 22.868 0.50 9.06 94 LYS C CA 1
ATOM 5764 C CA B LYS C 1 94 ? -14.686 -43.931 22.840 0.50 9.37 94 LYS C CA 1
ATOM 5765 C C A LYS C 1 94 ? -15.939 -44.761 23.075 0.50 8.33 94 LYS C C 1
ATOM 5766 C C B LYS C 1 94 ? -15.923 -44.773 23.065 0.50 8.34 94 LYS C C 1
ATOM 5767 O O A LYS C 1 94 ? -17.057 -44.377 22.710 0.50 9.30 94 LYS C O 1
ATOM 5768 O O B LYS C 1 94 ? -17.039 -44.361 22.711 0.50 9.34 94 LYS C O 1
ATOM 5779 N N . ALA C 1 95 ? -15.725 -45.927 23.676 1.00 8.95 95 ALA C N 1
ATOM 5780 C CA . ALA C 1 95 ? -16.826 -46.860 23.954 1.00 9.45 95 ALA C CA 1
ATOM 5781 C C . ALA C 1 95 ? -17.552 -46.396 25.227 1.00 11.12 95 ALA C C 1
ATOM 5782 O O . ALA C 1 95 ? -17.503 -47.026 26.299 1.00 14.63 95 ALA C O 1
ATOM 5784 N N . GLY C 1 96 ? -18.246 -45.284 25.108 1.00 11.58 96 GLY C N 1
ATOM 5785 C CA . GLY C 1 96 ? -18.817 -44.625 26.274 1.00 11.65 96 GLY C CA 1
ATOM 5786 C C . GLY C 1 96 ? -20.282 -44.827 26.510 1.00 11.15 96 GLY C C 1
ATOM 5787 O O . GLY C 1 96 ? -20.827 -44.186 27.394 1.00 16.11 96 GLY C O 1
ATOM 5788 N N . TRP C 1 97 ? -20.921 -45.724 25.764 1.00 11.14 97 TRP C N 1
ATOM 5789 C CA . TRP C 1 97 ? -22.355 -45.997 25.943 1.00 11.97 97 TRP C CA 1
ATOM 5790 C C . TRP C 1 97 ? -22.598 -47.460 26.205 1.00 13.26 97 TRP C C 1
ATOM 5791 O O . TRP C 1 97 ? -22.424 -48.294 25.309 1.00 15.62 97 TRP C O 1
ATOM 5802 N N . GLN C 1 98 ? -22.979 -47.804 27.437 1.00 16.48 98 GLN C N 1
ATOM 5803 C CA . GLN C 1 98 ? -23.341 -49.186 27.718 1.00 19.16 98 GLN C CA 1
ATOM 5804 C C . GLN C 1 98 ? -24.775 -49.449 27.258 1.00 19.11 98 GLN C C 1
ATOM 5805 O O . GLN C 1 98 ? -25.702 -48.807 27.743 1.00 22.96 98 GLN C O 1
ATOM 5811 N N . ILE C 1 99 ? -24.932 -50.356 26.302 1.00 18.12 99 ILE C N 1
ATOM 5812 C CA . ILE C 1 99 ? -26.236 -50.679 25.740 1.00 18.60 99 ILE C CA 1
ATOM 5813 C C . ILE C 1 99 ? -26.741 -51.892 26.508 1.00 19.79 99 ILE C C 1
ATOM 5814 O O . ILE C 1 99 ? -26.158 -52.976 26.413 1.00 20.69 99 ILE C O 1
ATOM 5819 N N . LYS C 1 100 ? -27.825 -51.724 27.262 1.00 21.65 100 LYS C N 1
ATOM 5820 C CA . LYS C 1 100 ? -28.416 -52.853 27.967 1.00 23.33 100 LYS C CA 1
ATOM 5821 C C . LYS C 1 100 ? -29.918 -52.910 27.668 1.00 22.08 100 LYS C C 1
ATOM 5822 O O . LYS C 1 100 ? -30.672 -52.002 28.008 1.00 27.44 100 LYS C O 1
ATOM 5828 N N . VAL C 1 101 ? -30.325 -53.958 26.956 1.00 23.05 101 VAL C N 1
ATOM 5829 C CA . VAL C 1 101 ? -31.725 -54.156 26.583 1.00 21.86 101 VAL C CA 1
ATOM 5830 C C . VAL C 1 101 ? -32.061 -55.585 26.986 1.00 20.52 101 VAL C C 1
ATOM 5831 O O . VAL C 1 101 ? -31.628 -56.550 26.339 1.00 25.55 101 VAL C O 1
ATOM 5835 N N . ASP C 1 102 ? -32.817 -55.718 28.068 1.00 24.98 102 ASP C N 1
ATOM 5836 C CA . ASP C 1 102 ? -33.080 -57.025 28.670 1.00 28.73 102 ASP C CA 1
ATOM 5837 C C . ASP C 1 102 ? -31.769 -57.753 28.947 1.00 29.52 102 ASP C C 1
ATOM 5838 O O . ASP C 1 102 ? -30.925 -57.248 29.694 1.00 36.87 102 ASP C O 1
ATOM 5843 N N . LYS C 1 103 ? -31.578 -58.907 28.312 1.00 28.88 103 LYS C N 1
ATOM 5844 C CA . LYS C 1 103 ? -30.366 -59.696 28.517 1.00 30.92 103 LYS C CA 1
ATOM 5845 C C . LYS C 1 103 ? -29.251 -59.369 27.505 1.00 28.87 103 LYS C C 1
ATOM 5846 O O . LYS C 1 103 ? -28.151 -59.921 27.589 1.00 31.10 103 LYS C O 1
ATOM 5852 N N . TYR C 1 104 ? -29.534 -58.464 26.564 1.00 25.08 104 TYR C N 1
ATOM 5853 C CA . TYR C 1 104 ? -28.535 -58.053 25.579 1.00 23.42 104 TYR C CA 1
ATOM 5854 C C . TYR C 1 104 ? -27.662 -56.971 26.184 1.00 22.56 104 TYR C C 1
ATOM 5855 O O . TYR C 1 104 ? -28.164 -55.960 26.669 1.00 22.88 104 TYR C O 1
ATOM 5864 N N . PHE C 1 105 ? -26.353 -57.199 26.154 1.00 22.63 105 PHE C N 1
ATOM 5865 C CA . PHE C 1 105 ? -25.392 -56.177 26.551 1.00 24.40 105 PHE C CA 1
ATOM 5866 C C . PHE C 1 105 ? -24.330 -56.002 25.466 1.00 22.00 105 PHE C C 1
ATOM 5867 O O . PHE C 1 105 ? -23.809 -56.994 24.931 1.00 28.90 105 PHE C O 1
ATOM 5875 N N . ALA C 1 106 ? -23.997 -54.747 25.156 1.00 21.49 106 ALA C N 1
ATOM 5876 C CA . ALA C 1 106 ? -22.894 -54.440 24.254 1.00 20.19 106 ALA C CA 1
ATOM 5877 C C . ALA C 1 106 ? -22.296 -53.114 24.673 1.00 19.18 106 ALA C C 1
ATOM 5878 O O . ALA C 1 106 ? -23.024 -52.238 25.132 1.00 17.84 106 ALA C O 1
ATOM 5880 N N . MET C 1 107 ? -20.988 -52.949 24.497 1.00 20.79 107 MET C N 1
ATOM 5881 C CA . MET C 1 107 ? -20.374 -51.639 24.662 1.00 19.35 107 MET C CA 1
ATOM 5882 C C . MET C 1 107 ? -20.507 -50.919 23.335 1.00 13.48 107 MET C C 1
ATOM 5883 O O . MET C 1 107 ? -20.099 -51.459 22.289 1.00 15.88 107 MET C O 1
ATOM 5888 N N . GLY C 1 108 ? -21.070 -49.710 23.373 1.00 12.27 108 GLY C N 1
ATOM 5889 C CA . GLY C 1 108 ? -21.315 -48.932 22.144 1.00 10.91 108 GLY C CA 1
ATOM 5890 C C . GLY C 1 108 ? -20.328 -47.792 21.989 1.00 10.11 108 GLY C C 1
ATOM 5891 O O . GLY C 1 108 ? -20.038 -47.021 22.922 1.00 10.66 108 GLY C O 1
ATOM 5892 N N . SER C 1 109 ? -19.784 -47.714 20.788 1.00 9.42 109 SER C N 1
ATOM 5893 C CA . SER C 1 109 ? -18.879 -46.666 20.354 1.00 8.56 109 SER C CA 1
ATOM 5894 C C . SER C 1 109 ? -19.488 -45.980 19.136 1.00 8.94 109 SER C C 1
ATOM 5895 O O . SER C 1 109 ? -20.422 -46.502 18.511 1.00 10.07 109 SER C O 1
ATOM 5898 N N . GLY C 1 110 ? -18.910 -44.852 18.767 1.00 8.80 110 GLY C N 1
ATOM 5899 C CA . GLY C 1 110 ? -19.163 -44.272 17.484 1.00 8.94 110 GLY C CA 1
ATOM 5900 C C . GLY C 1 110 ? -20.140 -43.123 17.505 1.00 7.69 110 GLY C C 1
ATOM 5901 O O . GLY C 1 110 ? -20.598 -42.659 18.568 1.00 9.34 110 GLY C O 1
ATOM 5902 N N . PRO C 1 111 ? -20.491 -42.633 16.305 1.00 8.03 111 PRO C N 1
ATOM 5903 C CA . PRO C 1 111 ? -21.174 -41.353 16.145 1.00 8.95 111 PRO C CA 1
ATOM 5904 C C . PRO C 1 111 ? -22.518 -41.254 16.854 1.00 9.49 111 PRO C C 1
ATOM 5905 O O . PRO C 1 111 ? -22.869 -40.180 17.314 1.00 9.89 111 PRO C O 1
ATOM 5909 N N . ALA C 1 112 ? -23.234 -42.370 16.971 1.00 8.97 112 ALA C N 1
ATOM 5910 C CA . ALA C 1 112 ? -24.557 -42.343 17.610 1.00 9.33 112 ALA C CA 1
ATOM 5911 C C . ALA C 1 112 ? -24.442 -41.787 19.025 1.00 9.94 112 ALA C C 1
ATOM 5912 O O . ALA C 1 112 ? -25.406 -41.200 19.530 1.00 10.42 112 ALA C O 1
ATOM 5914 N N . ARG C 1 113 ? -23.290 -41.974 19.691 1.00 9.74 113 ARG C N 1
ATOM 5915 C CA . ARG C 1 113 ? -23.058 -41.380 21.019 1.00 10.17 113 ARG C CA 1
ATOM 5916 C C . ARG C 1 113 ? -23.255 -39.883 21.060 1.00 9.57 113 ARG C C 1
ATOM 5917 O O . ARG C 1 113 ? -23.637 -39.337 22.098 1.00 10.29 113 ARG C O 1
ATOM 5925 N N . ALA C 1 114 ? -22.989 -39.211 19.933 1.00 9.66 114 ALA C N 1
ATOM 5926 C CA . ALA C 1 114 ? -23.090 -37.760 19.830 1.00 10.05 114 ALA C CA 1
ATOM 5927 C C . ALA C 1 114 ? -24.522 -37.269 19.571 1.00 11.50 114 ALA C C 1
ATOM 5928 O O . ALA C 1 114 ? -24.738 -36.054 19.515 1.00 13.88 114 ALA C O 1
ATOM 5930 N N . LEU C 1 115 ? -25.453 -38.213 19.376 1.00 11.38 115 LEU C N 1
ATOM 5931 C CA . LEU C 1 115 ? -26.889 -37.913 19.306 1.00 11.88 115 LEU C CA 1
ATOM 5932 C C . LEU C 1 115 ? -27.528 -38.240 20.647 1.00 12.22 115 LEU C C 1
ATOM 5933 O O . LEU C 1 115 ? -28.331 -37.457 21.175 1.00 15.69 115 LEU C O 1
ATOM 5938 N N . ALA C 1 116 ? -27.215 -39.415 21.191 1.00 12.40 116 ALA C N 1
ATOM 5939 C CA . ALA C 1 116 ? -27.767 -39.852 22.463 1.00 12.54 116 ALA C CA 1
ATOM 5940 C C . ALA C 1 116 ? -27.129 -39.106 23.641 1.00 13.46 116 ALA C C 1
ATOM 5941 O O . ALA C 1 116 ? -27.667 -39.116 24.753 1.00 15.60 116 ALA C O 1
ATOM 5943 N N . LEU C 1 117 ? -25.958 -38.509 23.411 1.00 12.91 117 LEU C N 1
ATOM 5944 C CA . LEU C 1 117 ? -25.170 -37.787 24.434 1.00 12.62 117 LEU C CA 1
ATOM 5945 C C . LEU C 1 117 ? -24.747 -38.694 25.589 1.00 13.10 117 LEU C C 1
ATOM 5946 O O . LEU C 1 117 ? -25.133 -38.531 26.757 1.00 15.75 117 LEU C O 1
ATOM 5951 N N . LYS C 1 118 ? -23.925 -39.674 25.233 1.00 11.61 118 LYS C N 1
ATOM 5952 C CA . LYS C 1 118 ? -23.555 -40.757 26.148 1.00 11.92 118 LYS C CA 1
ATOM 5953 C C . LYS C 1 118 ? -22.045 -40.833 26.247 1.00 13.01 118 LYS C C 1
ATOM 5954 O O . LYS C 1 118 ? -21.396 -41.208 25.283 1.00 13.56 118 LYS C O 1
ATOM 5960 N N . PRO C 1 119 ? -21.471 -40.457 27.406 1.00 12.49 119 PRO C N 1
ATOM 5961 C CA . PRO C 1 119 ? -22.110 -39.803 28.544 1.00 14.12 119 PRO C CA 1
ATOM 5962 C C . PRO C 1 119 ? -22.201 -38.298 28.307 1.00 13.15 119 PRO C C 1
ATOM 5963 O O . PRO C 1 119 ? -21.387 -37.692 27.616 1.00 14.64 119 PRO C O 1
ATOM 5967 N N . LYS C 1 120 ? -23.179 -37.669 28.940 1.00 15.27 120 LYS C N 1
ATOM 5968 C CA . LYS C 1 120 ? -23.430 -36.255 28.719 1.00 15.34 120 LYS C CA 1
ATOM 5969 C C . LYS C 1 120 ? -22.244 -35.377 29.044 1.00 14.50 120 LYS C C 1
ATOM 5970 O O . LYS C 1 120 ? -21.985 -34.416 28.320 1.00 16.03 120 LYS C O 1
ATOM 5976 N N . LYS C 1 121 ? -21.538 -35.710 30.139 1.00 15.59 121 LYS C N 1
ATOM 5977 C CA . LYS C 1 121 ? -20.400 -34.900 30.603 1.00 16.52 121 LYS C CA 1
ATOM 5978 C C . LYS C 1 121 ? -19.350 -34.747 29.498 1.00 15.00 121 LYS C C 1
ATOM 5979 O O . LYS C 1 121 ? -18.687 -33.716 29.395 1.00 17.47 121 LYS C O 1
ATOM 5985 N N . THR C 1 122 ? -19.197 -35.774 28.666 1.00 13.06 122 THR C N 1
ATOM 5986 C CA . THR C 1 122 ? -18.193 -35.706 27.600 1.00 12.02 122 THR C CA 1
ATOM 5987 C C . THR C 1 122 ? -18.528 -34.581 26.620 1.00 12.52 122 THR C C 1
ATOM 5988 O O . THR C 1 122 ? -17.636 -33.852 26.197 1.00 13.26 122 THR C O 1
ATOM 5992 N N . TYR C 1 123 ? -19.793 -34.505 26.195 1.00 12.88 123 TYR C N 1
ATOM 5993 C CA . TYR C 1 123 ? -20.228 -33.503 25.229 1.00 12.85 123 TYR C CA 1
ATOM 5994 C C . TYR C 1 123 ? -20.152 -32.083 25.774 1.00 14.16 123 TYR C C 1
ATOM 5995 O O . TYR C 1 123 ? -19.835 -31.144 25.036 1.00 15.82 123 TYR C O 1
ATOM 6004 N N . GLU C 1 124 ? -20.383 -31.943 27.074 1.00 14.82 124 GLU C N 1
ATOM 6005 C CA . GLU C 1 124 ? -20.207 -30.668 27.750 1.00 16.18 124 GLU C CA 1
ATOM 6006 C C . GLU C 1 124 ? -18.716 -30.285 27.747 1.00 16.00 124 GLU C C 1
ATOM 6007 O O . GLU C 1 124 ? -18.377 -29.120 27.535 1.00 18.00 124 GLU C O 1
ATOM 6013 N N . ARG C 1 125 ? -17.847 -31.272 27.948 1.00 14.57 125 ARG C N 1
ATOM 6014 C CA . ARG C 1 125 ? -16.392 -31.022 28.050 1.00 14.13 125 ARG C CA 1
ATOM 6015 C C . ARG C 1 125 ? -15.785 -30.647 26.706 1.00 15.31 125 ARG C C 1
ATOM 6016 O O . ARG C 1 125 ? -14.934 -29.764 26.662 1.00 15.82 125 ARG C O 1
ATOM 6024 N N . ILE C 1 126 ? -16.212 -31.316 25.630 1.00 13.09 126 ILE C N 1
ATOM 6025 C CA . ILE C 1 126 ? -15.661 -31.051 24.297 1.00 12.79 126 ILE C CA 1
ATOM 6026 C C . ILE C 1 126 ? -16.440 -30.018 23.491 1.00 13.69 126 ILE C C 1
ATOM 6027 O O . ILE C 1 126 ? -16.005 -29.597 22.432 1.00 15.54 126 ILE C O 1
ATOM 6032 N N . GLU C 1 127 ? -17.591 -29.584 24.024 1.00 14.00 127 GLU C N 1
ATOM 6033 C CA . GLU C 1 127 ? -18.433 -28.586 23.372 1.00 14.31 127 GLU C CA 1
ATOM 6034 C C . GLU C 1 127 ? -18.837 -28.988 21.947 1.00 13.17 127 GLU C C 1
ATOM 6035 O O . GLU C 1 127 ? -18.663 -28.235 20.977 1.00 17.22 127 GLU C O 1
ATOM 6041 N N . TYR C 1 128 ? -19.414 -30.176 21.852 1.00 14.25 128 TYR C N 1
ATOM 6042 C CA . TYR C 1 128 ? -19.897 -30.698 20.579 1.00 13.97 128 TYR C CA 1
ATOM 6043 C C . TYR C 1 128 ? -21.165 -31.484 20.815 1.00 15.13 128 TYR C C 1
ATOM 6044 O O . TYR C 1 128 ? -21.281 -32.233 21.797 1.00 15.10 128 TYR C O 1
ATOM 6053 N N . GLU C 1 129 ? -22.118 -31.320 19.907 1.00 15.14 129 GLU C N 1
ATOM 6054 C CA . GLU C 1 129 ? -23.281 -32.221 19.833 1.00 15.80 129 GLU C CA 1
ATOM 6055 C C . GLU C 1 129 ? -23.631 -32.344 18.357 1.00 15.16 129 GLU C C 1
ATOM 6056 O O . GLU C 1 129 ? -23.624 -31.341 17.650 1.00 18.17 129 GLU C O 1
ATOM 6062 N N . ASP C 1 130 ? -23.980 -33.549 17.902 1.00 14.17 130 ASP C N 1
ATOM 6063 C CA . ASP C 1 130 ? -24.382 -33.720 16.501 1.00 15.16 130 ASP C CA 1
ATOM 6064 C C . ASP C 1 130 ? -25.885 -33.475 16.376 1.00 16.56 130 ASP C C 1
ATOM 6065 O O . ASP C 1 130 ? -26.602 -33.445 17.372 1.00 20.39 130 ASP C O 1
ATOM 6070 N N . ASP C 1 131 ? -26.337 -33.240 15.151 1.00 19.53 131 ASP C N 1
ATOM 6071 C CA . ASP C 1 131 ? -27.714 -32.858 14.818 1.00 24.52 131 ASP C CA 1
ATOM 6072 C C . ASP C 1 131 ? -27.817 -33.585 13.483 1.00 22.03 131 ASP C C 1
ATOM 6073 O O . ASP C 1 131 ? -27.255 -33.132 12.494 1.00 25.52 131 ASP C O 1
ATOM 6078 N N . ALA C 1 132 ? -28.423 -34.770 13.477 1.00 23.19 132 ALA C N 1
ATOM 6079 C CA . ALA C 1 132 ? -28.577 -35.554 12.240 1.00 20.58 132 ALA C CA 1
ATOM 6080 C C . ALA C 1 132 ? -29.809 -36.423 12.287 1.00 19.62 132 ALA C C 1
ATOM 6081 O O . ALA C 1 132 ? -30.313 -36.743 13.373 1.00 22.74 132 ALA C O 1
ATOM 6083 N N . ASP C 1 133 ? -30.279 -36.825 11.107 1.00 17.84 133 ASP C N 1
ATOM 6084 C CA A ASP C 1 133 ? -31.416 -37.737 10.937 0.70 20.93 133 ASP C CA 1
ATOM 6085 C CA B ASP C 1 133 ? -31.412 -37.745 11.061 0.30 17.50 133 ASP C CA 1
ATOM 6086 C C . ASP C 1 133 ? -31.000 -39.187 10.703 1.00 18.35 133 ASP C C 1
ATOM 6087 O O . ASP C 1 133 ? -31.820 -40.016 10.320 1.00 24.17 133 ASP C O 1
ATOM 6096 N N . VAL C 1 134 ? -29.724 -39.493 10.908 1.00 15.11 134 VAL C N 1
ATOM 6097 C CA . VAL C 1 134 ? -29.180 -40.843 10.748 1.00 14.02 134 VAL C CA 1
ATOM 6098 C C . VAL C 1 134 ? -28.303 -41.086 11.976 1.00 12.91 134 VAL C C 1
ATOM 6099 O O . VAL C 1 134 ? -27.725 -40.150 12.504 1.00 13.49 134 VAL C O 1
ATOM 6103 N N . ALA C 1 135 ? -28.219 -42.328 12.443 1.00 12.43 135 ALA C N 1
ATOM 6104 C CA . ALA C 1 135 ? -27.357 -42.672 13.578 1.00 12.15 135 ALA C CA 1
ATOM 6105 C C . ALA C 1 135 ? -26.543 -43.895 13.241 1.00 11.58 135 ALA C C 1
ATOM 6106 O O . ALA C 1 135 ? -27.082 -44.873 12.688 1.00 13.07 135 ALA C O 1
ATOM 6108 N N . VAL C 1 136 ? -25.254 -43.843 13.587 1.00 10.43 136 VAL C N 1
ATOM 6109 C CA . VAL C 1 136 ? -24.352 -44.967 13.311 1.00 10.16 136 VAL C CA 1
ATOM 6110 C C . VAL C 1 136 ? -23.656 -45.371 14.617 1.00 9.72 136 VAL C C 1
ATOM 6111 O O . VAL C 1 136 ? -22.964 -44.549 15.201 1.00 9.99 136 VAL C O 1
ATOM 6115 N N . ILE C 1 137 ? -23.853 -46.621 15.041 1.00 10.68 137 ILE C N 1
ATOM 6116 C CA A ILE C 1 137 ? -23.234 -47.122 16.268 0.70 10.56 137 ILE C CA 1
ATOM 6117 C CA B ILE C 1 137 ? -23.246 -47.137 16.275 0.30 10.21 137 ILE C CA 1
ATOM 6118 C C . ILE C 1 137 ? -22.347 -48.310 15.910 1.00 9.45 137 ILE C C 1
ATOM 6119 O O . ILE C 1 137 ? -22.617 -49.020 14.925 1.00 10.63 137 ILE C O 1
ATOM 6128 N N . ALA C 1 138 ? -21.277 -48.500 16.694 1.00 9.63 138 ALA C N 1
ATOM 6129 C CA . ALA C 1 138 ? -20.407 -49.646 16.545 1.00 9.48 138 ALA C CA 1
ATOM 6130 C C . ALA C 1 138 ? -20.444 -50.417 17.866 1.00 9.96 138 ALA C C 1
ATOM 6131 O O . ALA C 1 138 ? -20.227 -49.834 18.941 1.00 12.41 138 ALA C O 1
ATOM 6133 N N . LEU C 1 139 ? -20.765 -51.692 17.800 1.00 10.62 139 LEU C N 1
ATOM 6134 C CA . LEU C 1 139 ? -20.919 -52.533 19.002 1.00 10.37 139 LEU C CA 1
ATOM 6135 C C . LEU C 1 139 ? -19.840 -53.582 19.054 1.00 10.29 139 LEU C C 1
ATOM 6136 O O . LEU C 1 139 ? -19.655 -54.314 18.100 1.00 12.70 139 LEU C O 1
ATOM 6141 N N . GLU C 1 140 ? -19.133 -53.656 20.179 1.00 12.13 140 GLU C N 1
ATOM 6142 C CA . GLU C 1 140 ? -18.193 -54.749 20.459 1.00 10.93 140 GLU C CA 1
ATOM 6143 C C . GLU C 1 140 ? -19.003 -55.788 21.216 1.00 12.26 140 GLU C C 1
ATOM 6144 O O . GLU C 1 140 ? -19.382 -55.562 22.379 1.00 16.75 140 GLU C O 1
ATOM 6150 N N . ALA C 1 141 ? -19.302 -56.893 20.557 1.00 11.53 141 ALA C N 1
ATOM 6151 C CA . ALA C 1 141 ? -20.261 -57.872 21.073 1.00 12.79 141 ALA C CA 1
ATOM 6152 C C . ALA C 1 141 ? -20.113 -59.188 20.350 1.00 11.58 141 ALA C C 1
ATOM 6153 O O . ALA C 1 141 ? -19.685 -59.199 19.197 1.00 12.35 141 ALA C O 1
ATOM 6155 N N . ASN C 1 142 ? -20.479 -60.276 21.023 1.00 13.45 142 ASN C N 1
ATOM 6156 C CA . ASN C 1 142 ? -20.445 -61.606 20.423 1.00 16.33 142 ASN C CA 1
ATOM 6157 C C . ASN C 1 142 ? -21.838 -62.062 20.017 1.00 14.83 142 ASN C C 1
ATOM 6158 O O . ASN C 1 142 ? -22.040 -63.239 19.716 1.00 15.78 142 ASN C O 1
ATOM 6163 N N . GLN C 1 143 ? -22.785 -61.123 20.017 1.00 13.38 143 GLN C N 1
ATOM 6164 C CA . GLN C 1 143 ? -24.150 -61.381 19.548 1.00 14.16 143 GLN C CA 1
ATOM 6165 C C . GLN C 1 143 ? -24.640 -60.168 18.767 1.00 13.32 143 GLN C C 1
ATOM 6166 O O . GLN C 1 143 ? -24.373 -59.011 19.130 1.00 15.05 143 GLN C O 1
ATOM 6172 N N . LEU C 1 144 ? -25.380 -60.418 17.704 1.00 14.27 144 LEU C N 1
ATOM 6173 C CA . LEU C 1 144 ? -25.935 -59.335 16.885 1.00 12.63 144 LEU C CA 1
ATOM 6174 C C . LEU C 1 144 ? -27.201 -58.775 17.549 1.00 14.38 144 LEU C C 1
ATOM 6175 O O . LEU C 1 144 ? -28.007 -59.537 18.084 1.00 15.38 144 LEU C O 1
ATOM 6180 N N . PRO C 1 145 ? -27.397 -57.460 17.490 1.00 14.32 145 PRO C N 1
ATOM 6181 C CA . PRO C 1 145 ? -28.581 -56.837 18.070 1.00 14.75 145 PRO C CA 1
ATOM 6182 C C . PRO C 1 145 ? -29.815 -57.093 17.227 1.00 16.92 145 PRO C C 1
ATOM 6183 O O . PRO C 1 145 ? -29.775 -57.047 16.005 1.00 17.75 145 PRO C O 1
ATOM 6187 N N . ASP C 1 146 ? -30.923 -57.345 17.891 1.00 16.86 146 ASP C N 1
ATOM 6188 C CA . ASP C 1 146 ? -32.166 -57.579 17.163 1.00 17.74 146 ASP C CA 1
ATOM 6189 C C . ASP C 1 146 ? -33.032 -56.317 17.049 1.00 16.50 146 ASP C C 1
ATOM 6190 O O . ASP C 1 146 ? -32.601 -55.219 17.427 1.00 16.27 146 ASP C O 1
ATOM 6195 N N A GLU C 1 147 ? -34.261 -56.486 16.564 0.50 17.45 147 GLU C N 1
ATOM 6196 N N B GLU C 1 147 ? -34.251 -56.499 16.545 0.50 17.69 147 GLU C N 1
ATOM 6197 C CA A GLU C 1 147 ? -35.157 -55.364 16.344 0.50 19.12 147 GLU C CA 1
ATOM 6198 C CA B GLU C 1 147 ? -35.186 -55.409 16.341 0.50 19.65 147 GLU C CA 1
ATOM 6199 C C A GLU C 1 147 ? -35.378 -54.518 17.600 0.50 17.75 147 GLU C C 1
ATOM 6200 C C B GLU C 1 147 ? -35.391 -54.538 17.587 0.50 17.87 147 GLU C C 1
ATOM 6201 O O A GLU C 1 147 ? -35.351 -53.280 17.529 0.50 18.03 147 GLU C O 1
ATOM 6202 O O B GLU C 1 147 ? -35.356 -53.301 17.497 0.50 18.29 147 GLU C O 1
ATOM 6213 N N . LYS C 1 148 ? -35.593 -55.178 18.742 1.00 17.71 148 LYS C N 1
ATOM 6214 C CA . LYS C 1 148 ? -35.829 -54.456 19.996 1.00 17.30 148 LYS C CA 1
ATOM 6215 C C . LYS C 1 148 ? -34.617 -53.631 20.410 1.00 17.00 148 LYS C C 1
ATOM 6216 O O . LYS C 1 148 ? -34.764 -52.484 20.864 1.00 19.33 148 LYS C O 1
ATOM 6222 N N . VAL C 1 149 ? -33.426 -54.195 20.253 1.00 16.89 149 VAL C N 1
ATOM 6223 C CA . VAL C 1 149 ? -32.221 -53.445 20.565 1.00 16.75 149 VAL C CA 1
ATOM 6224 C C . VAL C 1 149 ? -32.073 -52.230 19.651 1.00 14.60 149 VAL C C 1
ATOM 6225 O O . VAL C 1 149 ? -31.800 -51.119 20.117 1.00 15.23 149 VAL C O 1
ATOM 6229 N N . MET C 1 150 ? -32.278 -52.440 18.353 1.00 15.58 150 MET C N 1
ATOM 6230 C CA . MET C 1 150 ? -32.124 -51.343 17.414 1.00 14.94 150 MET C CA 1
ATOM 6231 C C . MET C 1 150 ? -33.188 -50.278 17.597 1.00 14.48 150 MET C C 1
ATOM 6232 O O . MET C 1 150 ? -32.908 -49.105 17.436 1.00 15.24 150 MET C O 1
ATOM 6237 N N . GLU C 1 151 ? -34.404 -50.694 17.934 1.00 16.82 151 GLU C N 1
ATOM 6238 C CA . GLU C 1 151 ? -35.465 -49.735 18.230 1.00 17.95 151 GLU C CA 1
ATOM 6239 C C . GLU C 1 151 ? -35.055 -48.856 19.432 1.00 15.61 151 GLU C C 1
ATOM 6240 O O . GLU C 1 151 ? -35.281 -47.642 19.442 1.00 17.10 151 GLU C O 1
ATOM 6246 N N . PHE C 1 152 ? -34.490 -49.477 20.462 1.00 16.24 152 PHE C N 1
ATOM 6247 C CA . PHE C 1 152 ? -34.016 -48.753 21.619 1.00 16.13 152 PHE C CA 1
ATOM 6248 C C . PHE C 1 152 ? -32.924 -47.738 21.275 1.00 16.43 152 PHE C C 1
ATOM 6249 O O . PHE C 1 152 ? -32.979 -46.591 21.700 1.00 16.89 152 PHE C O 1
ATOM 6257 N N . ILE C 1 153 ? -31.937 -48.169 20.491 1.00 14.99 153 ILE C N 1
ATOM 6258 C CA . ILE C 1 153 ? -30.857 -47.270 20.101 1.00 13.41 153 ILE C CA 1
ATOM 6259 C C . ILE C 1 153 ? -31.433 -46.092 19.309 1.00 13.78 153 ILE C C 1
ATOM 6260 O O . ILE C 1 153 ? -31.072 -44.924 19.553 1.00 14.34 153 ILE C O 1
ATOM 6265 N N . ALA C 1 154 ? -32.331 -46.395 18.355 1.00 13.87 154 ALA C N 1
ATOM 6266 C CA . ALA C 1 154 ? -32.941 -45.348 17.534 1.00 14.19 154 ALA C CA 1
ATOM 6267 C C . ALA C 1 154 ? -33.669 -44.314 18.410 1.00 14.44 154 ALA C C 1
ATOM 6268 O O . ALA C 1 154 ? -33.497 -43.092 18.247 1.00 15.37 154 ALA C O 1
ATOM 6270 N N . LYS C 1 155 ? -34.443 -44.796 19.367 1.00 15.05 155 LYS C N 1
ATOM 6271 C CA . LYS C 1 155 ? -35.182 -43.883 20.223 1.00 15.59 155 LYS C CA 1
ATOM 6272 C C . LYS C 1 155 ? -34.245 -43.006 21.072 1.00 15.54 155 LYS C C 1
ATOM 6273 O O . LYS C 1 155 ? -34.472 -41.812 21.245 1.00 16.94 155 LYS C O 1
ATOM 6279 N N . GLU C 1 156 ? -33.168 -43.604 21.575 1.00 14.52 156 GLU C N 1
ATOM 6280 C CA . GLU C 1 156 ? -32.192 -42.864 22.363 1.00 15.14 156 GLU C CA 1
ATOM 6281 C C . GLU C 1 156 ? -31.513 -41.753 21.557 1.00 14.75 156 GLU C C 1
ATOM 6282 O O . GLU C 1 156 ? -31.107 -40.723 22.111 1.00 16.69 156 GLU C O 1
ATOM 6288 N N . CYS C 1 157 ? -31.385 -41.961 20.249 1.00 13.65 157 CYS C N 1
ATOM 6289 C CA . CYS C 1 157 ? -30.773 -40.979 19.348 1.00 15.05 157 CYS C CA 1
ATOM 6290 C C . CYS C 1 157 ? -31.784 -40.036 18.704 1.00 15.89 157 CYS C C 1
ATOM 6291 O O . CYS C 1 157 ? -31.389 -39.152 17.937 1.00 17.97 157 CYS C O 1
ATOM 6294 N N . ASP C 1 158 ? -33.067 -40.251 18.990 1.00 15.02 158 ASP C N 1
ATOM 6295 C CA . ASP C 1 158 ? -34.152 -39.488 18.362 1.00 16.79 158 ASP C CA 1
ATOM 6296 C C . ASP C 1 158 ? -34.081 -39.571 16.829 1.00 16.59 158 ASP C C 1
ATOM 6297 O O . ASP C 1 158 ? -34.221 -38.561 16.123 1.00 19.42 158 ASP C O 1
ATOM 6302 N N . VAL C 1 159 ? -33.875 -40.784 16.327 1.00 15.51 159 VAL C N 1
ATOM 6303 C CA A VAL C 1 159 ? -33.925 -41.042 14.897 0.70 16.17 159 VAL C CA 1
ATOM 6304 C CA B VAL C 1 159 ? -33.968 -41.039 14.886 0.30 14.75 159 VAL C CA 1
ATOM 6305 C C . VAL C 1 159 ? -34.926 -42.190 14.637 1.00 15.00 159 VAL C C 1
ATOM 6306 O O . VAL C 1 159 ? -35.138 -43.034 15.506 1.00 18.26 159 VAL C O 1
ATOM 6313 N N . ASP C 1 160 ? -35.516 -42.234 13.444 1.00 17.49 160 ASP C N 1
ATOM 6314 C CA . ASP C 1 160 ? -36.351 -43.385 13.072 1.00 18.78 160 ASP C CA 1
ATOM 6315 C C . ASP C 1 160 ? -35.445 -44.603 12.897 1.00 17.52 160 ASP C C 1
ATOM 6316 O O . ASP C 1 160 ? -34.342 -44.469 12.352 1.00 17.79 160 ASP C O 1
ATOM 6321 N N . PRO C 1 161 ? -35.909 -45.799 13.296 1.00 17.79 161 PRO C N 1
ATOM 6322 C CA . PRO C 1 161 ? -35.056 -46.989 13.097 1.00 19.09 161 PRO C CA 1
ATOM 6323 C C . PRO C 1 161 ? -34.647 -47.284 11.658 1.00 20.33 161 PRO C C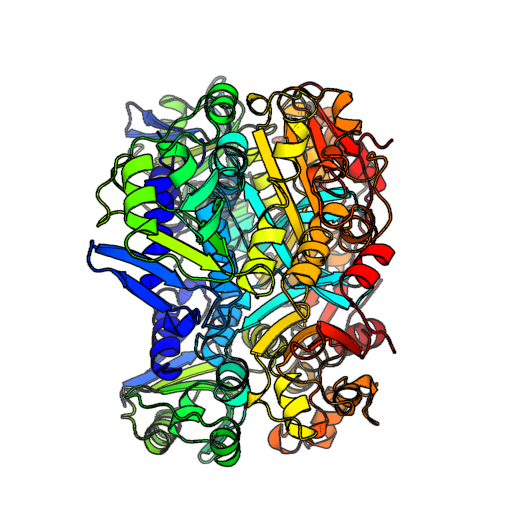 1
ATOM 6324 O O . PRO C 1 161 ? -33.622 -47.943 11.456 1.00 19.18 161 PRO C O 1
ATOM 6328 N N . GLU C 1 162 ? -35.427 -46.817 10.679 1.00 17.05 162 GLU C N 1
ATOM 6329 C CA . GLU C 1 162 ? -35.015 -46.998 9.289 1.00 19.24 162 GLU C CA 1
ATOM 6330 C C . GLU C 1 162 ? -33.745 -46.215 8.932 1.00 19.50 162 GLU C C 1
ATOM 6331 O O . GLU C 1 162 ? -33.193 -46.407 7.858 1.00 22.26 162 GLU C O 1
ATOM 6337 N N . ASN C 1 163 ? -33.324 -45.330 9.831 1.00 17.97 163 ASN C N 1
ATOM 6338 C CA . ASN C 1 163 ? -32.122 -44.530 9.645 1.00 18.03 163 ASN C CA 1
ATOM 6339 C C . ASN C 1 163 ? -31.036 -44.825 10.678 1.00 14.79 163 ASN C C 1
ATOM 6340 O O . ASN C 1 163 ? -30.170 -43.980 10.915 1.00 16.82 163 ASN C O 1
ATOM 6345 N N A VAL C 1 164 ? -31.055 -46.029 11.255 0.50 14.35 164 VAL C N 1
ATOM 6346 N N B VAL C 1 164 ? -31.060 -46.018 11.269 0.50 15.06 164 VAL C N 1
ATOM 6347 C CA A VAL C 1 164 ? -30.013 -46.448 12.185 0.50 14.11 164 VAL C CA 1
ATOM 6348 C CA B VAL C 1 164 ? -29.991 -46.410 12.176 0.50 15.72 164 VAL C CA 1
ATOM 6349 C C A VAL C 1 164 ? -29.201 -47.584 11.586 0.50 13.18 164 VAL C C 1
ATOM 6350 C C B VAL C 1 164 ? -29.204 -47.580 11.605 0.50 13.47 164 VAL C C 1
ATOM 6351 O O A VAL C 1 164 ? -29.750 -48.486 10.960 0.50 13.88 164 VAL C O 1
ATOM 6352 O O B VAL C 1 164 ? -29.768 -48.486 10.999 0.50 13.91 164 VAL C O 1
ATOM 6359 N N . TYR C 1 165 ? -27.889 -47.506 11.792 1.00 12.63 165 TYR C N 1
ATOM 6360 C CA . TYR C 1 165 ? -26.953 -48.544 11.361 1.00 13.29 165 TYR C CA 1
ATOM 6361 C C . TYR C 1 165 ? -26.143 -48.988 12.557 1.00 12.11 165 TYR C C 1
ATOM 6362 O O . TYR C 1 165 ? -25.750 -48.142 13.379 1.00 13.59 165 TYR C O 1
ATOM 6371 N N . ALA C 1 166 ? -25.911 -50.290 12.662 1.00 11.29 166 ALA C N 1
ATOM 6372 C CA . ALA C 1 166 ? -24.980 -50.828 13.669 1.00 10.98 166 ALA C CA 1
ATOM 6373 C C . ALA C 1 166 ? -23.922 -51.640 12.964 1.00 11.16 166 ALA C C 1
ATOM 6374 O O . ALA C 1 166 ? -24.236 -52.485 12.132 1.00 14.25 166 ALA C O 1
ATOM 6376 N N . LEU C 1 167 ? -22.648 -51.372 13.283 1.00 10.46 167 LEU C N 1
ATOM 6377 C CA . LEU C 1 167 ? -21.561 -52.301 12.925 1.00 9.72 167 LEU C CA 1
ATOM 6378 C C . LEU C 1 167 ? -21.258 -53.136 14.143 1.00 10.67 167 LEU C C 1
ATOM 6379 O O . LEU C 1 167 ? -21.237 -52.594 15.236 1.00 12.42 167 LEU C O 1
ATOM 6384 N N . VAL C 1 168 ? -21.043 -54.425 13.976 1.00 9.89 168 VAL C N 1
ATOM 6385 C CA . VAL C 1 168 ? -20.842 -55.296 15.144 1.00 9.56 168 VAL C CA 1
ATOM 6386 C C . VAL C 1 168 ? -19.673 -56.238 14.904 1.00 8.24 168 VAL C C 1
ATOM 6387 O O . VAL C 1 168 ? -19.596 -56.891 13.850 1.00 10.17 168 VAL C O 1
ATOM 6391 N N . ALA C 1 169 ? -18.790 -56.370 15.900 1.00 9.59 169 ALA C N 1
ATOM 6392 C CA . ALA C 1 169 ? -17.737 -57.407 15.848 1.00 9.51 169 ALA C CA 1
ATOM 6393 C C . ALA C 1 169 ? -17.349 -57.755 17.274 1.00 8.57 169 ALA C C 1
ATOM 6394 O O . ALA C 1 169 ? -17.353 -56.887 18.138 1.00 10.31 169 ALA C O 1
ATOM 6396 N N . PRO C 1 170 ? -16.999 -59.025 17.517 1.00 9.44 170 PRO C N 1
ATOM 6397 C CA . PRO C 1 170 ? -16.504 -59.409 18.839 1.00 9.84 170 PRO C CA 1
ATOM 6398 C C . PRO C 1 170 ? -15.045 -59.039 19.035 1.00 9.90 170 PRO C C 1
ATOM 6399 O O . PRO C 1 170 ? -14.309 -58.744 18.089 1.00 9.85 170 PRO C O 1
ATOM 6403 N N . THR C 1 171 ? -14.616 -59.062 20.284 1.00 10.30 171 THR C N 1
ATOM 6404 C CA . THR C 1 171 ? -13.235 -58.704 20.589 1.00 9.86 171 THR C CA 1
ATOM 6405 C C . THR C 1 171 ? -12.248 -59.585 19.844 1.00 9.40 171 THR C C 1
ATOM 6406 O O . THR C 1 171 ? -11.274 -59.057 19.298 1.00 11.31 171 THR C O 1
ATOM 6410 N N . ALA C 1 172 ? -12.496 -60.895 19.829 1.00 9.83 172 ALA C N 1
ATOM 6411 C CA . ALA C 1 172 ? -11.633 -61.871 19.149 1.00 10.32 172 ALA C CA 1
ATOM 6412 C C . ALA C 1 172 ? -12.111 -61.999 17.696 1.00 9.98 172 ALA C C 1
ATOM 6413 O O . ALA C 1 172 ? -12.937 -62.877 17.362 1.00 12.69 172 ALA C O 1
ATOM 6415 N N . SER C 1 173 ? -11.624 -61.117 16.829 1.00 9.83 173 SER C N 1
ATOM 6416 C CA . SER C 1 173 ? -11.926 -61.138 15.390 1.00 9.17 173 SER C CA 1
ATOM 6417 C C . SER C 1 173 ? -10.932 -60.178 14.764 1.00 8.36 173 SER C C 1
ATOM 6418 O O . SER C 1 173 ? -10.357 -59.324 15.458 1.00 8.88 173 SER C O 1
ATOM 6421 N N . ILE C 1 174 ? -10.746 -60.256 13.456 1.00 8.43 174 ILE C N 1
ATOM 6422 C CA . ILE C 1 174 ? -9.809 -59.311 12.839 1.00 8.59 174 ILE C CA 1
ATOM 6423 C C . ILE C 1 174 ? -10.324 -57.881 12.935 1.00 7.63 174 ILE C C 1
ATOM 6424 O O . ILE C 1 174 ? -9.565 -56.954 13.242 1.00 7.84 174 ILE C O 1
ATOM 6429 N N . VAL C 1 175 ? -11.628 -57.672 12.775 1.00 8.06 175 VAL C N 1
ATOM 6430 C CA . VAL C 1 175 ? -12.162 -56.322 12.950 1.00 8.36 175 VAL C CA 1
ATOM 6431 C C . VAL C 1 175 ? -11.975 -55.861 14.402 1.00 8.57 175 VAL C C 1
ATOM 6432 O O . VAL C 1 175 ? -11.609 -54.705 14.628 1.00 8.31 175 VAL C O 1
ATOM 6436 N N . GLY C 1 176 ? -12.168 -56.760 15.372 1.00 8.61 176 GLY C N 1
ATOM 6437 C CA . GLY C 1 176 ? -11.891 -56.402 16.769 1.00 8.62 176 GLY C CA 1
ATOM 6438 C C . GLY C 1 176 ? -10.443 -55.956 16.951 1.00 7.95 176 GLY C C 1
ATOM 6439 O O . GLY C 1 176 ? -10.179 -54.918 17.562 1.00 8.84 176 GLY C O 1
ATOM 6440 N N . SER C 1 177 ? -9.501 -56.749 16.430 1.00 7.85 177 SER C N 1
ATOM 6441 C CA . SER C 1 177 ? -8.096 -56.387 16.642 1.00 8.48 177 SER C CA 1
ATOM 6442 C C . SER C 1 177 ? -7.783 -55.057 15.979 1.00 8.64 177 SER C C 1
ATOM 6443 O O . SER C 1 177 ? -7.079 -54.212 16.552 1.00 8.78 177 SER C O 1
ATOM 6446 N N . VAL C 1 178 ? -8.246 -54.863 14.741 1.00 7.15 178 VAL C N 1
ATOM 6447 C CA . VAL C 1 178 ? -7.921 -53.605 14.053 1.00 7.30 178 VAL C CA 1
ATOM 6448 C C . VAL C 1 178 ? -8.557 -52.416 14.758 1.00 7.31 178 VAL C C 1
ATOM 6449 O O . VAL C 1 178 ? -7.918 -51.407 14.948 1.00 7.83 178 VAL C O 1
ATOM 6453 N N . GLN C 1 179 ? -9.848 -52.520 15.093 1.00 7.26 179 GLN C N 1
ATOM 6454 C CA . GLN C 1 179 ? -10.533 -51.354 15.621 1.00 7.86 179 GLN C CA 1
ATOM 6455 C C . GLN C 1 179 ? -10.030 -50.962 17.003 1.00 7.11 179 GLN C C 1
ATOM 6456 O O . GLN C 1 179 ? -9.997 -49.772 17.339 1.00 8.93 179 GLN C O 1
ATOM 6462 N N . ILE C 1 180 ? -9.596 -51.956 17.791 1.00 7.22 180 ILE C N 1
ATOM 6463 C CA . ILE C 1 180 ? -9.048 -51.641 19.112 1.00 7.57 180 ILE C CA 1
ATOM 6464 C C . ILE C 1 180 ? -7.669 -50.982 18.986 1.00 7.05 180 ILE C C 1
ATOM 6465 O O . ILE C 1 180 ? -7.422 -49.954 19.613 1.00 7.73 180 ILE C O 1
ATOM 6470 N N . SER C 1 181 ? -6.755 -51.546 18.184 1.00 7.22 181 SER C N 1
ATOM 6471 C CA . SER C 1 181 ? -5.488 -50.850 17.951 1.00 7.50 181 SER C CA 1
ATOM 6472 C C . SER C 1 181 ? -5.710 -49.497 17.277 1.00 7.30 181 SER C C 1
ATOM 6473 O O . SER C 1 181 ? -4.943 -48.544 17.483 1.00 8.30 181 SER C O 1
ATOM 6476 N N . GLY C 1 182 ? -6.811 -49.389 16.536 1.00 7.20 182 GLY C N 1
ATOM 6477 C CA . GLY C 1 182 ? -7.212 -48.134 15.937 1.00 7.51 182 GLY C CA 1
ATOM 6478 C C . GLY C 1 182 ? -7.677 -47.076 16.935 1.00 6.27 182 GLY C C 1
ATOM 6479 O O . GLY C 1 182 ? -7.968 -45.936 16.537 1.00 6.86 182 GLY C O 1
ATOM 6480 N N . ARG C 1 183 ? -7.725 -47.436 18.223 1.00 6.70 183 ARG C N 1
ATOM 6481 C CA . ARG C 1 183 ? -7.993 -46.480 19.294 1.00 7.39 183 ARG C CA 1
ATOM 6482 C C . ARG C 1 183 ? -6.730 -45.867 19.872 1.00 8.10 183 ARG C C 1
ATOM 6483 O O . ARG C 1 183 ? -6.788 -45.200 20.894 1.00 8.65 183 ARG C O 1
ATOM 6491 N N . ILE C 1 184 ? -5.569 -46.046 19.238 1.00 7.44 184 ILE C N 1
ATOM 6492 C CA . ILE C 1 184 ? -4.337 -45.572 19.858 1.00 8.67 184 ILE C CA 1
ATOM 6493 C C . ILE C 1 184 ? -4.341 -44.051 20.141 1.00 7.48 184 ILE C C 1
ATOM 6494 O O . ILE C 1 184 ? -3.920 -43.643 21.214 1.00 9.25 184 ILE C O 1
ATOM 6499 N N . VAL C 1 185 ? -4.804 -43.210 19.211 1.00 7.32 185 VAL C N 1
ATOM 6500 C CA . VAL C 1 185 ? -4.857 -41.799 19.521 1.00 7.08 185 VAL C CA 1
ATOM 6501 C C . VAL C 1 185 ? -5.894 -41.561 20.631 1.00 7.51 185 VAL C C 1
ATOM 6502 O O . VAL C 1 185 ? -5.638 -40.831 21.599 1.00 7.87 185 VAL C O 1
ATOM 6506 N N . GLU C 1 186 ? -7.053 -42.214 20.511 1.00 7.59 186 GLU C N 1
ATOM 6507 C CA A GLU C 1 186 ? -8.117 -42.062 21.525 0.70 8.81 186 GLU C CA 1
ATOM 6508 C CA B GLU C 1 186 ? -8.102 -42.031 21.495 0.30 7.96 186 GLU C CA 1
ATOM 6509 C C . GLU C 1 186 ? -7.641 -42.381 22.922 1.00 8.75 186 GLU C C 1
ATOM 6510 O O . GLU C 1 186 ? -8.022 -41.706 23.865 1.00 9.74 186 GLU C O 1
ATOM 6521 N N . THR C 1 187 ? -6.842 -43.424 23.095 1.00 8.93 187 THR C N 1
ATOM 6522 C CA A THR C 1 187 ? -6.469 -43.758 24.465 0.50 10.31 187 THR C CA 1
ATOM 6523 C CA B THR C 1 187 ? -6.454 -43.784 24.449 0.50 9.61 187 THR C CA 1
ATOM 6524 C C . THR C 1 187 ? -5.613 -42.662 25.066 1.00 9.01 187 THR C C 1
ATOM 6525 O O . THR C 1 187 ? -5.704 -42.392 26.253 1.00 10.96 187 THR C O 1
ATOM 6532 N N . ALA C 1 188 ? -4.785 -41.988 24.242 1.00 9.02 188 ALA C N 1
ATOM 6533 C CA . ALA C 1 188 ? -4.079 -40.795 24.718 1.00 8.99 188 ALA C CA 1
ATOM 6534 C C . ALA C 1 188 ? -5.048 -39.679 25.089 1.00 9.18 188 ALA C C 1
ATOM 6535 O O . ALA C 1 188 ? -4.949 -39.109 26.174 1.00 10.79 188 ALA C O 1
ATOM 6537 N N . ILE C 1 189 ? -5.975 -39.361 24.195 1.00 9.15 189 ILE C N 1
ATOM 6538 C CA . ILE C 1 189 ? -6.924 -38.245 24.442 1.00 9.63 189 ILE C CA 1
ATOM 6539 C C . ILE C 1 189 ? -7.742 -38.516 25.710 1.00 9.91 189 ILE C C 1
ATOM 6540 O O . ILE C 1 189 ? -7.915 -37.625 26.545 1.00 10.32 189 ILE C O 1
ATOM 6545 N N . PHE C 1 190 ? -8.240 -39.740 25.842 1.00 9.73 190 PHE C N 1
ATOM 6546 C CA . PHE C 1 190 ? -9.040 -40.107 26.993 1.00 10.50 190 PHE C CA 1
ATOM 6547 C C . PHE C 1 190 ? -8.248 -40.032 28.303 1.00 10.75 190 PHE C C 1
ATOM 6548 O O . PHE C 1 190 ? -8.714 -39.468 29.294 1.00 12.71 190 PHE C O 1
ATOM 6556 N N . LYS C 1 191 ? -7.038 -40.575 28.287 1.00 10.88 191 LYS C N 1
ATOM 6557 C CA . LYS C 1 191 ? -6.186 -40.524 29.498 1.00 10.20 191 LYS C CA 1
ATOM 6558 C C . LYS C 1 191 ? -5.874 -39.077 29.864 1.00 10.35 191 LYS C C 1
ATOM 6559 O O . LYS C 1 191 ? -5.912 -38.694 31.029 1.00 12.38 191 LYS C O 1
ATOM 6565 N N . MET C 1 192 ? -5.584 -38.254 28.849 1.00 10.03 192 MET C N 1
ATOM 6566 C CA . MET C 1 192 ? -5.318 -36.850 29.087 1.00 10.36 192 MET C CA 1
ATOM 6567 C C . MET C 1 192 ? -6.502 -36.167 29.778 1.00 11.14 192 MET C C 1
ATOM 6568 O O . MET C 1 192 ? -6.343 -35.471 30.793 1.00 12.04 192 MET C O 1
ATOM 6573 N N . ASN C 1 193 ? -7.709 -36.397 29.272 1.00 11.93 193 ASN C N 1
ATOM 6574 C CA . ASN C 1 193 ? -8.882 -35.820 29.931 1.00 12.49 193 ASN C CA 1
ATOM 6575 C C . ASN C 1 193 ? -9.060 -36.346 31.340 1.00 13.22 193 ASN C C 1
ATOM 6576 O O . ASN C 1 193 ? -9.410 -35.569 32.255 1.00 15.70 193 ASN C O 1
ATOM 6581 N N A GLU C 1 194 ? -8.828 -37.653 31.540 0.50 13.47 194 GLU C N 1
ATOM 6582 N N B GLU C 1 194 ? -8.833 -37.640 31.547 0.50 12.95 194 GLU C N 1
ATOM 6583 C CA A GLU C 1 194 ? -9.049 -38.261 32.862 0.50 15.34 194 GLU C CA 1
ATOM 6584 C CA B GLU C 1 194 ? -9.065 -38.214 32.864 0.50 13.30 194 GLU C CA 1
ATOM 6585 C C A GLU C 1 194 ? -8.106 -37.712 33.935 0.50 14.72 194 GLU C C 1
ATOM 6586 C C B GLU C 1 194 ? -8.149 -37.594 33.919 0.50 13.81 194 GLU C C 1
ATOM 6587 O O A GLU C 1 194 ? -8.480 -37.661 35.103 0.50 18.61 194 GLU C O 1
ATOM 6588 O O B GLU C 1 194 ? -8.576 -37.386 35.052 0.50 16.61 194 GLU C O 1
ATOM 6599 N N . ILE C 1 195 ? -6.918 -37.253 33.537 1.00 13.69 195 ILE C N 1
ATOM 6600 C CA . ILE C 1 195 ? -5.945 -36.678 34.497 1.00 15.02 195 ILE C CA 1
ATOM 6601 C C . ILE C 1 195 ? -6.086 -35.153 34.607 1.00 14.79 195 ILE C C 1
ATOM 6602 O O . ILE C 1 195 ? -5.285 -34.488 35.281 1.00 17.20 195 ILE C O 1
ATOM 6607 N N . GLY C 1 196 ? -7.117 -34.608 33.949 1.00 13.92 196 GLY C N 1
ATOM 6608 C CA . GLY C 1 196 ? -7.514 -33.201 34.119 1.00 16.37 196 GLY C CA 1
ATOM 6609 C C . GLY C 1 196 ? -7.061 -32.241 33.038 1.00 15.93 196 GLY C C 1
ATOM 6610 O O . GLY C 1 196 ? -7.201 -31.028 33.194 1.00 23.09 196 GLY C O 1
ATOM 6611 N N . TYR C 1 197 ? -6.531 -32.772 31.935 1.00 13.01 197 TYR C N 1
ATOM 6612 C CA . TYR C 1 197 ? -6.063 -31.910 30.861 1.00 12.28 197 TYR C CA 1
ATOM 6613 C C . TYR C 1 197 ? -7.248 -31.677 29.906 1.00 11.44 197 TYR C C 1
ATOM 6614 O O . TYR C 1 197 ? -7.830 -32.639 29.415 1.00 15.56 197 TYR C O 1
ATOM 6623 N N . ASP C 1 198 ? -7.553 -30.413 29.636 1.00 12.29 198 ASP C N 1
ATOM 6624 C CA . ASP C 1 198 ? -8.690 -30.041 28.823 1.00 12.57 198 ASP C CA 1
ATOM 6625 C C . ASP C 1 198 ? -8.499 -30.535 27.371 1.00 11.81 198 ASP C C 1
ATOM 6626 O O . ASP C 1 198 ? -7.587 -30.080 26.689 1.00 12.78 198 ASP C O 1
ATOM 6631 N N . PRO C 1 199 ? -9.379 -31.440 26.882 1.00 11.30 199 PRO C N 1
ATOM 6632 C CA . PRO C 1 199 ? -9.200 -31.952 25.521 1.00 12.08 199 PRO C CA 1
ATOM 6633 C C . PRO C 1 199 ? -9.397 -30.872 24.469 1.00 12.21 199 PRO C C 1
ATOM 6634 O O . PRO C 1 199 ? -8.942 -31.054 23.340 1.00 13.14 199 PRO C O 1
ATOM 6638 N N . LYS C 1 200 ? -10.029 -29.746 24.822 1.00 11.94 200 LYS C N 1
ATOM 6639 C CA . LYS C 1 200 ? -10.142 -28.611 23.901 1.00 12.97 200 LYS C CA 1
ATOM 6640 C C . LYS C 1 200 ? -8.778 -27.970 23.603 1.00 12.64 200 LYS C C 1
ATOM 6641 O O . LYS C 1 200 ? -8.659 -27.217 22.634 1.00 15.00 200 LYS C O 1
ATOM 6647 N N . LEU C 1 201 ? -7.751 -28.260 24.408 1.00 12.14 201 LEU C N 1
ATOM 6648 C CA . LEU C 1 201 ? -6.395 -27.772 24.122 1.00 12.04 201 LEU C CA 1
ATOM 6649 C C . LEU C 1 201 ? -5.659 -28.639 23.102 1.00 8.85 201 LEU C C 1
ATOM 6650 O O . LEU C 1 201 ? -4.560 -28.273 22.678 1.00 10.69 201 LEU C O 1
ATOM 6655 N N . ILE C 1 202 ? -6.208 -29.803 22.745 1.00 9.84 202 ILE C N 1
ATOM 6656 C CA . ILE C 1 202 ? -5.509 -30.722 21.879 1.00 9.02 202 ILE C CA 1
ATOM 6657 C C . ILE C 1 202 ? -5.809 -30.412 20.419 1.00 9.70 202 ILE C C 1
ATOM 6658 O O . ILE C 1 202 ? -6.952 -30.400 19.971 1.00 13.42 202 ILE C O 1
ATOM 6663 N N . VAL C 1 203 ? -4.760 -30.142 19.653 1.00 9.17 203 VAL C N 1
ATOM 6664 C CA . VAL C 1 203 ? -4.903 -29.718 18.256 1.00 9.49 203 VAL C CA 1
ATOM 6665 C C . VAL C 1 203 ? -5.037 -30.917 17.320 1.00 9.59 203 VAL C C 1
ATOM 6666 O O . VAL C 1 203 ? -5.884 -30.940 16.428 1.00 10.05 203 VAL C O 1
ATOM 6670 N N . SER C 1 204 ? -4.167 -31.900 17.513 1.00 8.89 204 SER C N 1
ATOM 6671 C CA . SER C 1 204 ? -4.124 -33.046 16.616 1.00 9.30 204 SER C CA 1
ATOM 6672 C C . SER C 1 204 ? -3.385 -34.187 17.251 1.00 8.71 204 SER C C 1
ATOM 6673 O O . SER C 1 204 ? -2.679 -33.997 18.263 1.00 8.54 204 SER C O 1
ATOM 6676 N N . GLY C 1 205 ? -3.513 -35.380 16.679 1.00 8.84 205 GLY C N 1
ATOM 6677 C CA . GLY C 1 205 ? -2.740 -36.517 17.129 1.00 9.71 205 GLY C CA 1
ATOM 6678 C C . GLY C 1 205 ? -2.509 -37.494 16.026 1.00 7.77 205 GLY C C 1
ATOM 6679 O O . GLY C 1 205 ? -3.331 -37.587 15.096 1.00 8.42 205 GLY C O 1
ATOM 6680 N N . ALA C 1 206 ? -1.414 -38.239 16.121 1.00 7.61 206 ALA C N 1
ATOM 6681 C CA . ALA C 1 206 ? -1.023 -39.213 15.117 1.00 7.69 206 ALA C CA 1
ATOM 6682 C C . ALA C 1 206 ? -0.485 -40.411 15.863 1.00 7.87 206 ALA C C 1
ATOM 6683 O O . ALA C 1 206 ? 0.349 -40.252 16.768 1.00 11.87 206 ALA C O 1
ATOM 6685 N N . GLY C 1 207 ? -0.924 -41.612 15.529 1.00 6.98 207 GLY C N 1
ATOM 6686 C CA . GLY C 1 207 ? -0.541 -42.772 16.325 1.00 7.73 207 GLY C CA 1
ATOM 6687 C C . GLY C 1 207 ? -0.215 -43.990 15.496 1.00 6.60 207 GLY C C 1
ATOM 6688 O O . GLY C 1 207 ? -0.656 -44.117 14.333 1.00 7.48 207 GLY C O 1
ATOM 6689 N N . ARG C 1 208 ? 0.532 -44.899 16.104 1.00 7.61 208 ARG C N 1
ATOM 6690 C CA . ARG C 1 208 ? 0.921 -46.154 15.490 1.00 8.06 208 ARG C CA 1
ATOM 6691 C C . ARG C 1 208 ? 0.708 -47.231 16.556 1.00 6.92 208 ARG C C 1
ATOM 6692 O O . ARG C 1 208 ? 1.080 -47.032 17.717 1.00 8.34 208 ARG C O 1
ATOM 6700 N N . CYS C 1 209 ? 0.184 -48.391 16.163 1.00 7.15 209 CYS C N 1
ATOM 6701 C CA . CYS C 1 209 ? -0.041 -49.469 17.128 1.00 7.65 209 CYS C CA 1
ATOM 6702 C C . CYS C 1 209 ? -0.125 -50.794 16.411 1.00 7.21 209 CYS C C 1
ATOM 6703 O O . CYS C 1 209 ? -0.866 -50.908 15.419 1.00 8.13 209 CYS C O 1
ATOM 6706 N N . PRO C 1 210 ? 0.600 -51.820 16.890 1.00 6.88 210 PRO C N 1
ATOM 6707 C CA . PRO C 1 210 ? 0.461 -53.123 16.236 1.00 7.29 210 PRO C CA 1
ATOM 6708 C C . PRO C 1 210 ? -0.945 -53.689 16.425 1.00 7.10 210 PRO C C 1
ATOM 6709 O O . PRO C 1 210 ? -1.591 -53.432 17.460 1.00 7.68 210 PRO C O 1
ATOM 6713 N N . ILE C 1 211 ? -1.375 -54.464 15.443 1.00 7.24 211 ILE C N 1
ATOM 6714 C CA . ILE C 1 211 ? -2.661 -55.137 15.481 1.00 7.18 211 ILE C CA 1
ATOM 6715 C C . ILE C 1 211 ? -2.485 -56.511 16.096 1.00 8.11 211 ILE C C 1
ATOM 6716 O O . ILE C 1 211 ? -1.692 -57.337 15.631 1.00 8.34 211 ILE C O 1
ATOM 6721 N N . SER C 1 212 ? -3.222 -56.792 17.162 1.00 7.87 212 SER C N 1
ATOM 6722 C CA . SER C 1 212 ? -3.032 -58.064 17.875 1.00 8.08 212 SER C CA 1
ATOM 6723 C C . SER C 1 212 ? -3.382 -59.259 17.007 1.00 8.32 2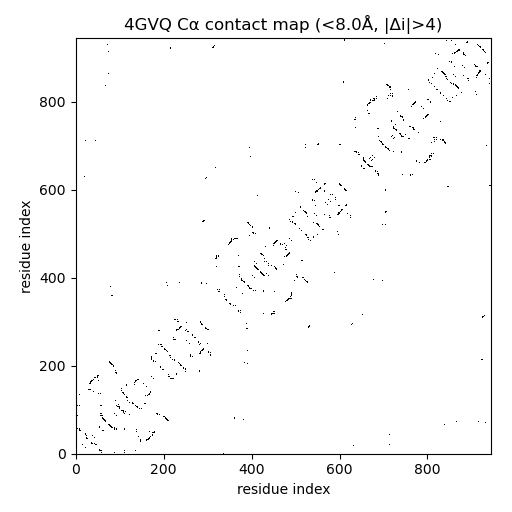12 SER C C 1
ATOM 6724 O O . SER C 1 212 ? -4.396 -59.239 16.306 1.00 8.60 212 SER C O 1
ATOM 6727 N N . PRO C 1 213 ? -2.604 -60.340 17.091 1.00 8.19 213 PRO C N 1
ATOM 6728 C CA . PRO C 1 213 ? -3.109 -61.624 16.631 1.00 9.32 213 PRO C CA 1
ATOM 6729 C C . PRO C 1 213 ? -4.450 -61.918 17.302 1.00 9.05 213 PRO C C 1
ATOM 6730 O O . PRO C 1 213 ? -4.763 -61.376 18.357 1.00 9.78 213 PRO C O 1
ATOM 6734 N N . ILE C 1 214 ? -5.236 -62.773 16.674 1.00 9.54 214 ILE C N 1
ATOM 6735 C CA . ILE C 1 214 ? -6.524 -63.153 17.243 1.00 10.79 214 ILE C CA 1
ATOM 6736 C C . ILE C 1 214 ? -6.280 -64.310 18.213 1.00 10.51 214 ILE C C 1
ATOM 6737 O O . ILE C 1 214 ? -5.775 -65.365 17.814 1.00 11.00 214 ILE C O 1
ATOM 6742 N N . LEU C 1 215 ? -6.611 -64.097 19.488 1.00 9.69 215 LEU C N 1
ATOM 6743 C CA . LEU C 1 215 ? -6.420 -65.129 20.508 1.00 10.50 215 LEU C CA 1
ATOM 6744 C C . LEU C 1 215 ? -7.655 -66.020 20.579 1.00 11.61 215 LEU C C 1
ATOM 6745 O O . LEU C 1 215 ? -8.597 -65.826 19.800 1.00 14.34 215 LEU C O 1
ATOM 6750 N N . GLU C 1 216 ? -7.668 -66.986 21.494 1.00 10.95 216 GLU C N 1
ATOM 6751 C CA . GLU C 1 216 ? -8.585 -68.098 21.377 1.00 12.44 216 GLU C CA 1
ATOM 6752 C C . GLU C 1 216 ? -9.987 -67.856 21.921 1.00 14.07 216 GLU C C 1
ATOM 6753 O O . GLU C 1 216 ? -10.880 -68.682 21.725 1.00 17.10 216 GLU C O 1
ATOM 6759 N N . ASN C 1 217 ? -10.194 -66.733 22.581 1.00 12.98 217 ASN C N 1
ATOM 6760 C CA . ASN C 1 217 ? -11.513 -66.348 23.041 1.00 14.76 217 ASN C CA 1
ATOM 6761 C C . ASN C 1 217 ? -11.530 -64.846 23.293 1.00 12.78 217 ASN C C 1
ATOM 6762 O O . ASN C 1 217 ? -10.483 -64.197 23.307 1.00 11.81 217 ASN C O 1
ATOM 6767 N N . ASP C 1 218 ? -12.724 -64.295 23.513 1.00 13.73 218 ASP C N 1
ATOM 6768 C CA . ASP C 1 218 ? -12.884 -62.859 23.699 1.00 14.20 218 ASP C CA 1
ATOM 6769 C C . ASP C 1 218 ? -12.167 -62.321 24.952 1.00 13.18 218 ASP C C 1
ATOM 6770 O O . ASP C 1 218 ? -11.715 -61.182 24.956 1.00 12.53 218 ASP C O 1
ATOM 6775 N N . LEU C 1 219 ? -12.068 -63.126 26.009 1.00 12.99 219 LEU C N 1
ATOM 6776 C CA . LEU C 1 219 ? -11.420 -62.697 27.245 1.00 14.10 219 LEU C CA 1
ATOM 6777 C C . LEU C 1 219 ? -9.900 -62.493 27.051 1.00 12.34 219 LEU C C 1
ATOM 6778 O O . LEU C 1 219 ? -9.315 -61.473 27.408 1.00 12.98 219 LEU C O 1
ATOM 6783 N N . LYS C 1 220 ? -9.260 -63.469 26.423 1.00 12.65 220 LYS C N 1
ATOM 6784 C CA . LYS C 1 220 ? -7.841 -63.334 26.054 1.00 11.73 220 LYS C CA 1
ATOM 6785 C C . LYS C 1 220 ? -7.631 -62.176 25.083 1.00 9.92 220 LYS C C 1
ATOM 6786 O O . LYS C 1 220 ? -6.678 -61.394 25.184 1.00 10.72 220 LYS C O 1
ATOM 6792 N N . ALA C 1 221 ? -8.536 -62.075 24.104 1.00 9.70 221 ALA C N 1
ATOM 6793 C CA . ALA C 1 221 ? -8.433 -61.006 23.101 1.00 9.48 221 ALA C CA 1
ATOM 6794 C C . ALA C 1 221 ? -8.600 -59.624 23.746 1.00 8.80 221 ALA C C 1
ATOM 6795 O O . ALA C 1 221 ? -7.964 -58.666 23.312 1.00 9.61 221 ALA C O 1
ATOM 6797 N N . MET C 1 222 ? -9.454 -59.473 24.759 1.00 8.91 222 MET C N 1
ATOM 6798 C CA . MET C 1 222 ? -9.577 -58.201 25.484 1.00 9.30 222 MET C CA 1
ATOM 6799 C C . MET C 1 222 ? -8.198 -57.811 26.023 1.00 9.73 222 MET C C 1
ATOM 6800 O O . MET C 1 222 ? -7.781 -56.647 25.942 1.00 10.81 222 MET C O 1
ATOM 6805 N N . GLY C 1 223 ? -7.469 -58.792 26.543 1.00 9.09 223 GLY C N 1
ATOM 6806 C CA . GLY C 1 223 ? -6.154 -58.499 27.077 1.00 10.81 223 GLY C CA 1
ATOM 6807 C C . GLY C 1 223 ? -5.144 -58.100 25.996 1.00 9.71 223 GLY C C 1
ATOM 6808 O O . GLY C 1 223 ? -4.450 -57.079 26.141 1.00 10.56 223 GLY C O 1
ATOM 6809 N N . SER C 1 224 ? -5.032 -58.878 24.907 1.00 9.15 224 SER C N 1
ATOM 6810 C CA . SER C 1 224 ? -3.970 -58.629 23.936 1.00 8.70 224 SER C CA 1
ATOM 6811 C C . SER C 1 224 ? -4.233 -57.369 23.116 1.00 8.33 224 SER C C 1
ATOM 6812 O O . SER C 1 224 ? -3.303 -56.641 22.762 1.00 8.95 224 SER C O 1
ATOM 6815 N N . THR C 1 225 ? -5.497 -57.109 22.793 1.00 8.88 225 THR C N 1
ATOM 6816 C CA . THR C 1 225 ? -5.841 -55.883 22.061 1.00 8.97 225 THR C CA 1
ATOM 6817 C C . THR C 1 225 ? -5.554 -54.658 22.943 1.00 10.05 225 THR C C 1
ATOM 6818 O O . THR C 1 225 ? -4.914 -53.721 22.461 1.00 12.65 225 THR C O 1
ATOM 6822 N N . ASN C 1 226 ? -5.887 -54.700 24.239 1.00 10.63 226 ASN C N 1
ATOM 6823 C CA A ASN C 1 226 ? -5.526 -53.588 25.092 0.70 13.36 226 ASN C CA 1
ATOM 6824 C CA B ASN C 1 226 ? -5.539 -53.643 25.223 0.30 9.98 226 ASN C CA 1
ATOM 6825 C C . ASN C 1 226 ? -4.025 -53.443 25.259 1.00 10.20 226 ASN C C 1
ATOM 6826 O O . ASN C 1 226 ? -3.500 -52.313 25.223 1.00 10.87 226 ASN C O 1
ATOM 6835 N N . ASP C 1 227 ? -3.333 -54.572 25.371 1.00 9.94 227 ASP C N 1
ATOM 6836 C CA . ASP C 1 227 ? -1.900 -54.526 25.579 1.00 10.34 227 ASP C CA 1
ATOM 6837 C C . ASP C 1 227 ? -1.175 -53.921 24.369 1.00 8.16 227 ASP C C 1
ATOM 6838 O O . ASP C 1 227 ? -0.097 -53.348 24.523 1.00 8.92 227 ASP C O 1
ATOM 6843 N N . SER C 1 228 ? -1.731 -54.077 23.171 1.00 8.21 228 SER C N 1
ATOM 6844 C CA . SER C 1 228 ? -1.138 -53.468 21.987 1.00 7.75 228 SER C CA 1
ATOM 6845 C C . SER C 1 228 ? -0.876 -51.991 22.225 1.00 7.76 228 SER C C 1
ATOM 6846 O O . SER C 1 228 ? 0.208 -51.475 21.958 1.00 9.04 228 SER C O 1
ATOM 6849 N N . MET C 1 229 ? -1.884 -51.292 22.763 1.00 7.98 229 MET C N 1
ATOM 6850 C CA . MET C 1 229 ? -1.759 -49.855 23.036 1.00 8.66 229 MET C CA 1
ATOM 6851 C C . MET C 1 229 ? -0.922 -49.608 24.285 1.00 7.81 229 MET C C 1
ATOM 6852 O O . MET C 1 229 ? -0.053 -48.727 24.288 1.00 9.17 229 MET C O 1
ATOM 6857 N N . MET C 1 230 ? -1.185 -50.343 25.363 1.00 8.94 230 MET C N 1
ATOM 6858 C CA . MET C 1 230 ? -0.532 -50.069 26.644 1.00 9.36 230 MET C CA 1
ATOM 6859 C C . MET C 1 230 ? 0.968 -50.347 26.624 1.00 8.98 230 MET C C 1
ATOM 6860 O O . MET C 1 230 ? 1.708 -49.661 27.323 1.00 10.33 230 MET C O 1
ATOM 6865 N N . TYR C 1 231 ? 1.370 -51.369 25.876 1.00 8.49 231 TYR C N 1
ATOM 6866 C CA . TYR C 1 231 ? 2.756 -51.806 25.853 1.00 9.41 231 TYR C CA 1
ATOM 6867 C C . TYR C 1 231 ? 3.463 -51.466 24.547 1.00 9.27 231 TYR C C 1
ATOM 6868 O O . TYR C 1 231 ? 4.705 -51.462 24.529 1.00 10.22 231 TYR C O 1
ATOM 6877 N N . TYR C 1 232 ? 2.735 -51.135 23.469 1.00 8.73 232 TYR C N 1
ATOM 6878 C CA . TYR C 1 232 ? 3.427 -50.866 22.187 1.00 8.69 232 TYR C CA 1
ATOM 6879 C C . TYR C 1 232 ? 2.744 -49.806 21.335 1.00 8.68 232 TYR C C 1
ATOM 6880 O O . TYR C 1 232 ? 2.958 -49.786 20.129 1.00 9.86 232 TYR C O 1
ATOM 6889 N N . GLY C 1 233 ? 1.970 -48.912 21.945 1.00 9.10 233 GLY C N 1
ATOM 6890 C CA . GLY C 1 233 ? 1.283 -47.872 21.177 1.00 9.18 233 GLY C CA 1
ATOM 6891 C C . GLY C 1 233 ? 1.997 -46.550 21.320 1.00 8.54 233 GLY C C 1
ATOM 6892 O O . GLY C 1 233 ? 2.319 -46.137 22.451 1.00 11.06 233 GLY C O 1
ATOM 6893 N N . SER C 1 234 ? 2.225 -45.861 20.201 1.00 9.54 234 SER C N 1
ATOM 6894 C CA . SER C 1 234 ? 2.994 -44.606 20.182 1.00 10.17 234 SER C CA 1
ATOM 6895 C C . SER C 1 234 ? 2.137 -43.487 19.605 1.00 9.18 234 SER C C 1
ATOM 6896 O O . SER C 1 234 ? 1.491 -43.681 18.559 1.00 10.39 234 SER C O 1
ATOM 6899 N N . VAL C 1 235 ? 2.166 -42.330 20.253 1.00 8.13 235 VAL C N 1
ATOM 6900 C CA . VAL C 1 235 ? 1.363 -41.189 19.807 1.00 8.09 235 VAL C CA 1
ATOM 6901 C C . VAL C 1 235 ? 2.176 -39.903 19.766 1.00 7.95 235 VAL C C 1
ATOM 6902 O O . VAL C 1 235 ? 2.832 -39.568 20.753 1.00 9.93 235 VAL C O 1
ATOM 6906 N N . PHE C 1 236 ? 2.117 -39.189 18.642 1.00 7.81 236 PHE C N 1
ATOM 6907 C CA . PHE C 1 236 ? 2.645 -37.823 18.512 1.00 7.75 236 PHE C CA 1
ATOM 6908 C C . PHE C 1 236 ? 1.436 -36.893 18.606 1.00 8.14 236 PHE C C 1
ATOM 6909 O O . PHE C 1 236 ? 0.500 -37.068 17.832 1.00 9.32 236 PHE C O 1
ATOM 6917 N N . LEU C 1 237 ? 1.450 -35.986 19.572 1.00 8.19 237 LEU C N 1
ATOM 6918 C CA . LEU C 1 237 ? 0.318 -35.088 19.819 1.00 9.43 237 LEU C CA 1
ATOM 6919 C C . LEU C 1 237 ? 0.746 -33.655 19.688 1.00 6.89 237 LEU C C 1
ATOM 6920 O O . LEU C 1 237 ? 1.885 -33.339 20.033 1.00 9.13 237 LEU C O 1
ATOM 6925 N N . THR C 1 238 ? -0.165 -32.755 19.305 1.00 8.66 238 THR C N 1
ATOM 6926 C CA . THR C 1 238 ? 0.098 -31.334 19.281 1.00 9.36 238 THR C CA 1
ATOM 6927 C C . THR C 1 238 ? -0.922 -30.676 20.175 1.00 8.57 238 THR C C 1
ATOM 6928 O O . THR C 1 238 ? -2.119 -30.984 20.062 1.00 8.94 238 THR C O 1
ATOM 6932 N N . VAL C 1 239 ? -0.470 -29.825 21.088 1.00 8.77 239 VAL C N 1
ATOM 6933 C CA . VAL C 1 239 ? -1.357 -29.163 22.051 1.00 8.59 239 VAL C CA 1
ATOM 6934 C C . VAL C 1 239 ? -1.090 -27.667 22.105 1.00 9.15 239 VAL C C 1
ATOM 6935 O O . VAL C 1 239 ? 0.018 -27.210 21.809 1.00 10.03 239 VAL C O 1
ATOM 6939 N N . LYS C 1 240 ? -2.113 -26.895 22.480 1.00 9.29 240 LYS C N 1
ATOM 6940 C CA . LYS C 1 240 ? -1.960 -25.460 22.524 1.00 10.45 240 LYS C CA 1
ATOM 6941 C C . LYS C 1 240 ? -1.022 -25.025 23.656 1.00 11.03 240 LYS C C 1
ATOM 6942 O O . LYS C 1 240 ? -0.257 -24.085 23.490 1.00 11.97 240 LYS C O 1
ATOM 6948 N N . LYS C 1 241 ? -1.091 -25.712 24.797 1.00 9.58 241 LYS C N 1
ATOM 6949 C CA . LYS C 1 241 ? -0.307 -25.340 25.965 1.00 10.79 241 LYS C CA 1
ATOM 6950 C C . LYS C 1 241 ? -0.072 -26.574 26.785 1.00 11.64 241 LYS C C 1
ATOM 6951 O O . LYS C 1 241 ? -0.997 -27.090 27.450 1.00 14.54 241 LYS C O 1
ATOM 6957 N N . TYR C 1 242 ? 1.168 -27.044 26.749 1.00 11.98 242 TYR C N 1
ATOM 6958 C CA . TYR C 1 242 ? 1.596 -28.192 27.524 1.00 11.76 242 TYR C CA 1
ATOM 6959 C C . TYR C 1 242 ? 1.465 -27.957 29.024 1.00 11.62 242 TYR C C 1
ATOM 6960 O O . TYR C 1 242 ? 1.610 -26.840 29.507 1.00 15.50 242 TYR C O 1
ATOM 6969 N N A ASP C 1 243 ? 1.150 -29.026 29.741 0.60 11.55 243 ASP C N 1
ATOM 6970 N N B ASP C 1 243 ? 1.211 -29.047 29.739 0.40 12.16 243 ASP C N 1
ATOM 6971 C CA A ASP C 1 243 ? 1.151 -29.024 31.205 0.60 11.47 243 ASP C CA 1
ATOM 6972 C CA B ASP C 1 243 ? 1.073 -29.069 31.194 0.40 12.49 243 ASP C CA 1
ATOM 6973 C C A ASP C 1 243 ? 1.966 -30.212 31.680 0.60 11.87 243 ASP C C 1
ATOM 6974 C C B ASP C 1 243 ? 1.941 -30.228 31.691 0.40 12.67 243 ASP C C 1
ATOM 6975 O O A ASP C 1 243 ? 1.873 -31.303 31.128 0.60 13.02 243 ASP C O 1
ATOM 6976 O O B ASP C 1 243 ? 1.888 -31.317 31.125 0.40 13.64 243 ASP C O 1
ATOM 6985 N N . GLU C 1 244 ? 2.742 -30.005 32.737 1.00 13.77 244 GLU C N 1
ATOM 6986 C CA . GLU C 1 244 ? 3.627 -31.057 33.248 1.00 15.70 244 GLU C CA 1
ATOM 6987 C C . GLU C 1 244 ? 2.898 -32.316 33.695 1.00 13.67 244 GLU C C 1
ATOM 6988 O O . GLU C 1 244 ? 3.514 -33.376 33.768 1.00 15.52 244 GLU C O 1
ATOM 6994 N N . ILE C 1 245 ? 1.592 -32.220 33.957 1.00 14.49 245 ILE C N 1
ATOM 6995 C CA . ILE C 1 245 ? 0.833 -33.401 34.367 1.00 14.87 245 ILE C CA 1
ATOM 6996 C C . ILE C 1 245 ? 0.831 -34.444 33.255 1.00 13.10 245 ILE C C 1
ATOM 6997 O O . ILE C 1 245 ? 0.593 -35.633 33.510 1.00 14.51 245 ILE C O 1
ATOM 7002 N N . LEU C 1 246 ? 1.125 -34.016 32.020 1.00 12.99 246 LEU C N 1
ATOM 7003 C CA . LEU C 1 246 ? 1.124 -34.952 30.877 1.00 11.74 246 LEU C CA 1
ATOM 7004 C C . LEU C 1 246 ? 2.207 -36.032 31.017 1.00 12.71 246 LEU C C 1
ATOM 7005 O O . LEU C 1 246 ? 2.158 -37.030 30.333 1.00 12.56 246 LEU C O 1
ATOM 7010 N N . LYS C 1 247 ? 3.165 -35.845 31.940 1.00 12.46 247 LYS C N 1
ATOM 7011 C CA . LYS C 1 247 ? 4.116 -36.912 32.253 1.00 13.02 247 LYS C CA 1
ATOM 7012 C C . LYS C 1 247 ? 3.418 -38.183 32.727 1.00 11.97 247 LYS C C 1
ATOM 7013 O O . LYS C 1 247 ? 3.999 -39.263 32.647 1.00 14.56 247 LYS C O 1
ATOM 7019 N N . ASN C 1 248 ? 2.192 -38.037 33.234 1.00 12.11 248 ASN C N 1
ATOM 7020 C CA . ASN C 1 248 ? 1.416 -39.162 33.751 1.00 13.36 248 ASN C CA 1
ATOM 7021 C C . ASN C 1 248 ? 0.493 -39.794 32.724 1.00 12.34 248 ASN C C 1
ATOM 7022 O O . ASN C 1 248 ? -0.311 -40.660 33.058 1.00 13.79 248 ASN C O 1
ATOM 7027 N N . VAL C 1 249 ? 0.608 -39.382 31.461 1.00 11.50 249 VAL C N 1
ATOM 7028 C CA . VAL C 1 249 ? -0.201 -40.034 30.425 1.00 12.07 249 VAL C CA 1
ATOM 7029 C C . VAL C 1 249 ? 0.187 -41.502 30.223 1.00 10.90 249 VAL C C 1
ATOM 7030 O O . VAL C 1 249 ? -0.709 -42.347 30.189 1.00 10.99 249 VAL C O 1
ATOM 7034 N N . PRO C 1 250 ? 1.498 -41.828 30.086 1.00 10.44 250 PRO C N 1
ATOM 7035 C CA . PRO C 1 250 ? 1.800 -43.209 29.709 1.00 10.51 250 PRO C CA 1
ATOM 7036 C C . PRO C 1 250 ? 1.304 -44.256 30.703 1.00 9.47 250 PRO C C 1
ATOM 7037 O O . PRO C 1 250 ? 1.309 -44.036 31.931 1.00 11.35 250 PRO C O 1
ATOM 7041 N N . SER C 1 251 ? 0.957 -45.421 30.175 1.00 9.62 251 SER C N 1
ATOM 7042 C CA A SER C 1 251 ? 0.507 -46.540 31.002 0.50 9.93 251 SER C CA 1
ATOM 7043 C CA B SER C 1 251 ? 0.524 -46.579 30.970 0.50 9.97 251 SER C CA 1
ATOM 7044 C C . SER C 1 251 ? 1.520 -46.957 32.058 1.00 10.89 251 SER C C 1
ATOM 7045 O O . SER C 1 251 ? 1.123 -47.392 33.139 1.00 11.34 251 SER C O 1
ATOM 7050 N N . CYS C 1 252 ? 2.821 -46.789 31.784 1.00 10.20 252 CYS C N 1
ATOM 7051 C CA . CYS C 1 252 ? 3.832 -47.212 32.764 1.00 12.58 252 CYS C CA 1
ATOM 7052 C C . CYS C 1 252 ? 3.829 -46.394 34.041 1.00 11.99 252 CYS C C 1
ATOM 7053 O O . CYS C 1 252 ? 4.500 -46.765 35.000 1.00 16.12 252 CYS C O 1
ATOM 7056 N N . THR C 1 253 ? 3.079 -45.292 34.081 1.00 12.08 253 THR C N 1
ATOM 7057 C CA . THR C 1 253 ? 2.955 -44.511 35.325 1.00 14.02 253 THR C CA 1
ATOM 7058 C C . THR C 1 253 ? 1.835 -45.035 36.211 1.00 16.26 253 THR C C 1
ATOM 7059 O O . THR C 1 253 ? 1.662 -44.538 37.340 1.00 16.64 253 THR C O 1
ATOM 7063 N N . SER C 1 254 ? 1.110 -46.056 35.748 1.00 14.01 254 SER C N 1
ATOM 7064 C CA . SER C 1 254 ? 0.073 -46.667 36.585 1.00 15.59 254 SER C CA 1
ATOM 7065 C C . SER C 1 254 ? 0.653 -47.713 37.532 1.00 15.30 254 SER C C 1
ATOM 7066 O O . SER C 1 254 ? 1.544 -48.501 37.158 1.00 16.15 254 SER C O 1
ATOM 7069 N N . ARG C 1 255 ? 0.121 -47.740 38.751 1.00 17.17 255 ARG C N 1
ATOM 7070 C CA . ARG C 1 255 ? 0.502 -48.761 39.728 1.00 19.16 255 ARG C CA 1
ATOM 7071 C C . ARG C 1 255 ? 0.239 -50.199 39.253 1.00 16.70 255 ARG C C 1
ATOM 7072 O O . ARG C 1 255 ? 0.848 -51.150 39.796 1.00 21.52 255 ARG C O 1
ATOM 7080 N N . ASP C 1 256 ? -0.673 -50.372 38.285 1.00 15.87 256 ASP C N 1
ATOM 7081 C CA . ASP C 1 256 ? -1.018 -51.712 37.787 1.00 16.91 256 ASP C CA 1
ATOM 7082 C C . ASP C 1 256 ? -0.214 -52.166 36.590 1.00 14.89 256 ASP C C 1
ATOM 7083 O O . ASP C 1 256 ? -0.375 -53.300 36.142 1.00 16.51 256 ASP C O 1
ATOM 7088 N N . TYR C 1 257 ? 0.635 -51.291 36.069 1.00 14.03 257 TYR C N 1
ATOM 7089 C CA . TYR C 1 257 ? 1.432 -51.643 34.896 1.00 14.38 257 TYR C CA 1
ATOM 7090 C C . TYR C 1 257 ? 2.462 -52.735 35.143 1.00 14.70 257 TYR C C 1
ATOM 7091 O O . TYR C 1 257 ? 3.093 -52.794 36.199 1.00 15.54 257 TYR C O 1
ATOM 7100 N N . GLY C 1 258 ? 2.647 -53.588 34.1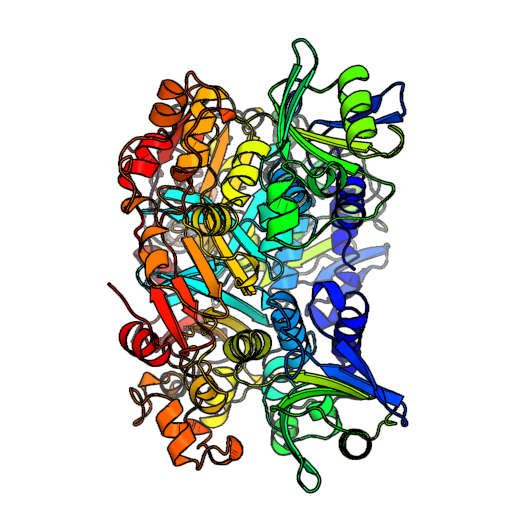48 1.00 12.58 258 GLY C N 1
ATOM 7101 C CA . GLY C 1 258 ? 3.792 -54.487 34.110 1.00 14.00 258 GLY C CA 1
ATOM 7102 C C . GLY C 1 258 ? 3.537 -55.868 33.554 1.00 12.05 258 GLY C C 1
ATOM 7103 O O . GLY C 1 258 ? 4.422 -56.463 32.967 1.00 16.67 258 GLY C O 1
ATOM 7104 N N . LYS C 1 259 ? 2.343 -56.402 33.774 1.00 11.96 259 LYS C N 1
ATOM 7105 C CA . LYS C 1 259 ? 1.957 -57.709 33.253 1.00 12.26 259 LYS C CA 1
ATOM 7106 C C . LYS C 1 259 ? 0.922 -57.568 32.128 1.00 10.36 259 LYS C C 1
ATOM 7107 O O . LYS C 1 259 ? 0.237 -56.546 32.041 1.00 10.56 259 LYS C O 1
ATOM 7113 N N . PRO C 1 260 ? 0.759 -58.597 31.297 1.00 10.70 260 PRO C N 1
ATOM 7114 C CA . PRO C 1 260 ? -0.309 -58.516 30.307 1.00 10.25 260 PRO C CA 1
ATOM 7115 C C . PRO C 1 260 ? -1.656 -58.272 30.981 1.00 10.09 260 PRO C C 1
ATOM 7116 O O . PRO C 1 260 ? -1.933 -58.794 32.079 1.00 10.41 260 PRO C O 1
ATOM 7120 N N . PHE C 1 261 ? -2.508 -57.501 30.316 1.00 10.12 261 PHE C N 1
ATOM 7121 C CA . PHE C 1 261 ? -3.776 -57.126 30.908 1.00 9.06 261 PHE C CA 1
ATOM 7122 C C . PHE C 1 261 ? -4.625 -58.322 31.354 1.00 8.67 261 PHE C C 1
ATOM 7123 O O . PHE C 1 261 ? -5.303 -58.259 32.384 1.00 10.58 261 PHE C O 1
ATOM 7131 N N . TYR C 1 262 ? -4.638 -59.416 30.601 1.00 9.99 262 TYR C N 1
ATOM 7132 C CA . TYR C 1 262 ? -5.436 -60.583 31.020 1.00 10.15 262 TYR C CA 1
ATOM 7133 C C . TYR C 1 262 ? -5.033 -61.043 32.440 1.00 10.19 262 TYR C C 1
ATOM 7134 O O . TYR C 1 262 ? -5.882 -61.462 33.222 1.00 10.90 262 TYR C O 1
ATOM 7143 N N A GLU C 1 263 ? -3.730 -60.990 32.747 0.70 11.15 263 GLU C N 1
ATOM 7144 N N B GLU C 1 263 ? -3.741 -60.986 32.744 0.30 11.10 263 GLU C N 1
ATOM 7145 C CA A GLU C 1 263 ? -3.240 -61.375 34.067 0.70 11.89 263 GLU C CA 1
ATOM 7146 C CA B GLU C 1 263 ? -3.273 -61.394 34.053 0.30 11.64 263 GLU C CA 1
ATOM 7147 C C A GLU C 1 263 ? -3.748 -60.404 35.122 0.70 10.76 263 GLU C C 1
ATOM 7148 C C B GLU C 1 263 ? -3.719 -60.410 35.134 0.30 10.87 263 GLU C C 1
ATOM 7149 O O A GLU C 1 263 ? -4.144 -60.815 36.218 0.70 12.21 263 GLU C O 1
ATOM 7150 O O B GLU C 1 263 ? -4.105 -60.824 36.229 0.30 12.37 263 GLU C O 1
ATOM 7161 N N . ILE C 1 264 ? -3.704 -59.119 34.819 1.00 10.00 264 ILE C N 1
ATOM 7162 C CA 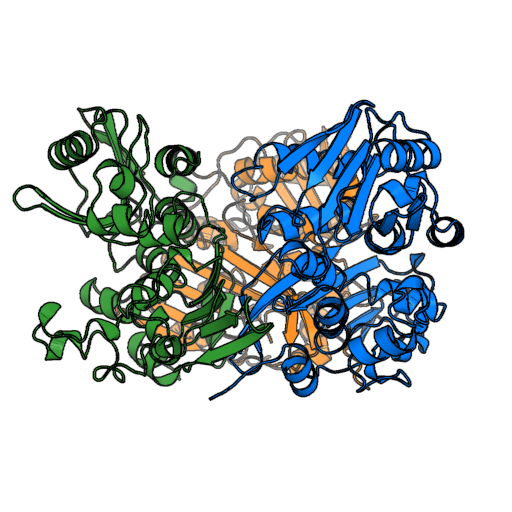. ILE C 1 264 ? -4.201 -58.085 35.738 1.00 10.94 264 ILE C CA 1
ATOM 7163 C C . ILE C 1 264 ? -5.705 -58.300 35.964 1.00 10.38 264 ILE C C 1
ATOM 7164 O O . ILE C 1 264 ? -6.187 -58.250 37.117 1.00 12.10 264 ILE C O 1
ATOM 7169 N N . PHE C 1 265 ? -6.433 -58.564 34.882 1.00 10.42 265 PHE C N 1
ATOM 7170 C CA . PHE C 1 265 ? -7.889 -58.671 34.960 1.00 10.89 265 PHE C CA 1
ATOM 7171 C C . PHE C 1 265 ? -8.320 -59.914 35.749 1.00 8.87 265 PHE C C 1
ATOM 7172 O O . PHE C 1 265 ? -9.192 -59.830 36.611 1.00 9.99 265 PHE C O 1
ATOM 7180 N N . LYS C 1 266 ? -7.668 -61.057 35.527 1.00 10.03 266 LYS C N 1
ATOM 7181 C CA . LYS C 1 266 ? -8.015 -62.286 36.266 1.00 12.00 266 LYS C CA 1
ATOM 7182 C C . LYS C 1 266 ? -7.647 -62.130 37.729 1.00 11.46 266 LYS C C 1
ATOM 7183 O O . LYS C 1 266 ? -8.380 -62.606 38.610 1.00 12.91 266 LYS C O 1
ATOM 7189 N N . ALA C 1 267 ? -6.552 -61.430 38.026 1.00 13.34 267 ALA C N 1
ATOM 7190 C CA . ALA C 1 267 ? -6.159 -61.215 39.424 1.00 15.66 267 ALA C CA 1
ATOM 7191 C C . ALA C 1 267 ? -7.178 -60.347 40.154 1.00 14.59 267 ALA C C 1
ATOM 7192 O O . ALA C 1 267 ? -7.387 -60.535 41.370 1.00 20.12 267 ALA C O 1
ATOM 7194 N N . ALA C 1 268 ? -7.820 -59.429 39.425 1.00 14.39 268 ALA C N 1
ATOM 7195 C CA . ALA C 1 268 ? -8.883 -58.568 39.950 1.00 14.48 268 ALA C CA 1
ATOM 7196 C C . ALA C 1 268 ? -10.267 -59.268 39.931 1.00 13.13 268 ALA C C 1
ATOM 7197 O O . ALA C 1 268 ? -11.303 -58.615 40.082 1.00 14.74 268 ALA C O 1
ATOM 7199 N N . ASN C 1 269 ? -10.285 -60.575 39.676 1.00 12.66 269 ASN C N 1
ATOM 7200 C CA . ASN C 1 269 ? -11.524 -61.336 39.592 1.00 11.40 269 ASN C CA 1
ATOM 7201 C C . ASN C 1 269 ? -12.470 -60.734 38.543 1.00 11.37 269 ASN C C 1
ATOM 7202 O O . ASN C 1 269 ? -13.693 -60.733 38.707 1.00 12.78 269 ASN C O 1
ATOM 7207 N N . TYR C 1 270 ? -11.890 -60.297 37.429 1.00 11.56 270 TYR C N 1
ATOM 7208 C CA . TYR C 1 270 ? -12.669 -59.888 36.255 1.00 12.52 270 TYR C CA 1
ATOM 7209 C C . TYR C 1 270 ? -13.548 -58.684 36.541 1.00 12.70 270 TYR C C 1
ATOM 7210 O O . TYR C 1 270 ? -14.606 -58.510 35.913 1.00 15.56 270 TYR C O 1
ATOM 7219 N N A ASP C 1 271 ? -13.145 -57.865 37.523 0.50 14.02 271 ASP C N 1
ATOM 7220 N N B ASP C 1 271 ? -13.076 -57.829 37.442 0.50 13.70 271 ASP C N 1
ATOM 7221 C CA A ASP C 1 271 ? -13.878 -56.636 37.893 0.50 14.66 271 ASP C CA 1
ATOM 7222 C CA B ASP C 1 271 ? -13.832 -56.667 37.869 0.50 14.03 271 ASP C CA 1
ATOM 7223 C C A ASP C 1 271 ? -13.104 -55.402 37.461 0.50 16.12 271 ASP C C 1
ATOM 7224 C C B ASP C 1 271 ? -13.108 -55.385 37.481 0.50 15.64 271 ASP C C 1
ATOM 7225 O O A ASP C 1 271 ? -12.053 -55.093 38.034 0.50 17.62 271 ASP C O 1
ATOM 7226 O O B ASP C 1 271 ? -12.090 -55.037 38.090 0.50 17.23 271 ASP C O 1
ATOM 7235 N N . PHE C 1 272 ? -13.633 -54.676 36.478 1.00 17.48 272 PHE C N 1
ATOM 7236 C CA . PHE C 1 272 ? -12.972 -53.449 35.991 1.00 19.72 272 PHE C CA 1
ATOM 7237 C C . PHE C 1 272 ? -12.811 -52.405 37.084 1.00 21.29 272 PHE C C 1
ATOM 7238 O O . PHE C 1 272 ? -11.851 -51.622 37.075 1.00 26.81 272 PHE C O 1
ATOM 7246 N N . TYR C 1 273 ? -13.721 -52.407 38.059 1.00 21.05 273 TYR C N 1
ATOM 7247 C CA . TYR C 1 273 ? -13.667 -51.372 39.092 1.00 24.62 273 TYR C CA 1
ATOM 7248 C C . TYR C 1 273 ? -12.464 -51.523 40.045 1.00 26.28 273 TYR C C 1
ATOM 7249 O O . TYR C 1 273 ? -12.132 -50.597 40.806 1.00 33.50 273 TYR C O 1
ATOM 7258 N N . LYS C 1 274 ? -11.805 -52.682 39.974 1.00 20.42 274 LYS C N 1
ATOM 7259 C CA . LYS C 1 274 ? -10.631 -52.960 40.784 1.00 22.69 274 LYS C CA 1
ATOM 7260 C C . LYS C 1 274 ? -9.300 -52.711 40.082 1.00 25.83 274 LYS C C 1
ATOM 7261 O O . LYS C 1 274 ? -8.232 -52.990 40.640 1.00 33.21 274 LYS C O 1
ATOM 7267 N N . ILE C 1 275 ? -9.359 -52.203 38.865 1.00 20.76 275 ILE C N 1
ATOM 7268 C CA . ILE C 1 275 ? -8.138 -51.897 38.135 1.00 19.70 275 ILE C CA 1
ATOM 7269 C C . ILE C 1 275 ? -7.948 -50.392 38.083 1.00 16.74 275 ILE C C 1
ATOM 7270 O O . ILE C 1 275 ? -8.921 -49.640 37.987 1.00 18.89 275 ILE C O 1
ATOM 7275 N N . ASP C 1 276 ? -6.703 -49.952 38.228 1.00 16.72 276 ASP C N 1
ATOM 7276 C CA . ASP C 1 276 ? -6.392 -48.544 38.126 1.00 15.86 276 ASP C CA 1
ATOM 7277 C C . ASP C 1 276 ? -6.886 -48.013 36.780 1.00 14.76 276 ASP C C 1
ATOM 7278 O O . ASP C 1 276 ? -6.375 -48.435 35.749 1.00 16.74 276 ASP C O 1
ATOM 7283 N N . PRO C 1 277 ? -7.829 -47.043 36.781 1.00 15.30 277 PRO C N 1
ATOM 7284 C CA . PRO C 1 277 ? -8.266 -46.530 35.466 1.00 17.02 277 PRO C CA 1
ATOM 7285 C C . PRO C 1 277 ? -7.140 -45.892 34.650 1.00 15.39 277 PRO C C 1
ATOM 7286 O O . PRO C 1 277 ? -7.202 -45.865 33.411 1.00 16.63 277 PRO C O 1
ATOM 7290 N N . ASN C 1 278 ? -6.098 -45.415 35.329 1.00 15.86 278 ASN C N 1
ATOM 7291 C CA . ASN C 1 278 ? -4.971 -44.767 34.663 1.00 14.24 278 ASN C CA 1
ATOM 7292 C C . ASN C 1 278 ? -4.156 -45.747 33.813 1.00 12.47 278 ASN C C 1
ATOM 7293 O O . ASN C 1 278 ? -3.313 -45.335 33.034 1.00 12.09 278 ASN C O 1
ATOM 7298 N N . LEU C 1 279 ? -4.380 -47.052 33.982 1.00 12.52 279 LEU C N 1
ATOM 7299 C CA . LEU C 1 279 ? -3.665 -48.054 33.189 1.00 12.40 279 LEU C CA 1
ATOM 7300 C C . LEU C 1 279 ? -4.037 -47.965 31.712 1.00 11.39 279 LEU C C 1
ATOM 7301 O O . LEU C 1 279 ? -3.222 -48.250 30.837 1.00 12.63 279 LEU C O 1
ATOM 7306 N N . PHE C 1 280 ? -5.289 -47.591 31.454 1.00 12.04 280 PHE C N 1
ATOM 7307 C CA . PHE C 1 280 ? -5.824 -47.510 30.099 1.00 12.34 280 PHE C CA 1
ATOM 7308 C C . PHE C 1 280 ? -5.288 -46.227 29.427 1.00 10.82 280 PHE C C 1
ATOM 7309 O O . PHE C 1 280 ? -5.784 -45.137 29.636 1.00 13.73 280 PHE C O 1
ATOM 7317 N N . ALA C 1 281 ? -4.218 -46.385 28.663 1.00 10.34 281 ALA C N 1
ATOM 7318 C CA . ALA C 1 281 ? -3.340 -45.281 28.303 1.00 10.36 281 ALA C CA 1
ATOM 7319 C C . ALA C 1 281 ? -2.349 -45.815 27.277 1.00 10.02 281 ALA C C 1
ATOM 7320 O O . ALA C 1 281 ? -2.087 -47.011 27.202 1.00 10.13 281 ALA C O 1
ATOM 7322 N N . PRO C 1 282 ? -1.744 -44.916 26.496 1.00 9.56 282 PRO C N 1
ATOM 7323 C CA . PRO C 1 282 ? -0.775 -45.350 25.492 1.00 9.73 282 PRO C CA 1
ATOM 7324 C C . PRO C 1 282 ? 0.576 -45.652 26.148 1.00 9.21 282 PRO C C 1
ATOM 7325 O O . PRO C 1 282 ? 0.874 -45.212 27.257 1.00 10.24 282 PRO C O 1
ATOM 7329 N N . ALA C 1 283 ? 1.407 -46.411 25.443 1.00 9.08 283 ALA C N 1
ATOM 7330 C CA . ALA C 1 283 ? 2.726 -46.737 25.941 1.00 9.44 283 ALA C CA 1
ATOM 7331 C C . ALA C 1 283 ? 3.653 -45.516 25.975 1.00 8.61 283 ALA C C 1
ATOM 7332 O O . ALA C 1 283 ? 4.379 -45.286 26.964 1.00 10.17 283 ALA C O 1
ATOM 7334 N N A GLN C 1 284 ? 3.637 -44.717 24.918 0.50 10.09 284 GLN C N 1
ATOM 7335 N N B GLN C 1 284 ? 3.713 -44.766 24.872 0.50 9.85 284 GLN C N 1
ATOM 7336 C CA A GLN C 1 284 ? 4.583 -43.617 24.852 0.50 10.94 284 GLN C CA 1
ATOM 7337 C CA B GLN C 1 284 ? 4.712 -43.683 24.728 0.50 9.94 284 GLN C CA 1
ATOM 7338 C C A GLN C 1 284 ? 4.040 -42.517 23.972 0.50 10.83 284 GLN C C 1
ATOM 7339 C C B GLN C 1 284 ? 4.096 -42.529 23.928 0.50 10.65 284 GLN C C 1
ATOM 7340 O O A GLN C 1 284 ? 3.324 -42.777 22.990 0.50 11.34 284 GLN C O 1
ATOM 7341 O O B GLN C 1 284 ? 3.338 -42.770 22.973 0.50 11.15 284 GLN C O 1
ATOM 7352 N N . ILE C 1 285 ? 4.395 -41.288 24.323 1.00 10.12 285 ILE C N 1
ATOM 7353 C CA . ILE C 1 285 ? 3.857 -40.089 23.667 1.00 9.54 285 ILE C CA 1
ATOM 7354 C C . ILE C 1 285 ? 4.997 -39.105 23.452 1.00 9.24 285 ILE C C 1
ATOM 7355 O O . ILE C 1 285 ? 5.970 -39.049 24.213 1.00 11.30 285 ILE C O 1
ATOM 7360 N N . ALA C 1 286 ? 4.826 -38.301 22.401 1.00 8.94 286 ALA C N 1
ATOM 7361 C CA . ALA C 1 286 ? 5.608 -37.083 22.192 1.00 8.01 286 ALA C CA 1
ATOM 7362 C C . ALA C 1 286 ? 4.599 -35.966 22.053 1.00 7.90 286 ALA C C 1
ATOM 7363 O O . ALA C 1 286 ? 3.671 -36.106 21.252 1.00 9.72 286 ALA C O 1
ATOM 7365 N N . VAL C 1 287 ? 4.751 -34.888 22.813 1.00 7.95 287 VAL C N 1
ATOM 7366 C CA . VAL C 1 287 ? 3.758 -33.801 22.867 1.00 8.66 287 VAL C CA 1
ATOM 7367 C C . VAL C 1 287 ? 4.404 -32.510 22.393 1.00 7.59 287 VAL C C 1
ATOM 7368 O O . VAL C 1 287 ? 5.216 -31.906 23.108 1.00 9.03 287 VAL C O 1
ATOM 7372 N N . ASN C 1 288 ? 4.067 -32.075 21.193 1.00 7.76 288 ASN C N 1
ATOM 7373 C CA . ASN C 1 288 ? 4.498 -30.779 20.673 1.00 8.17 288 ASN C CA 1
ATOM 7374 C C . ASN C 1 288 ? 3.685 -29.650 21.308 1.00 8.37 288 ASN C C 1
ATOM 7375 O O . ASN C 1 288 ? 2.466 -29.574 21.086 1.00 9.70 288 ASN C O 1
ATOM 7380 N N . ASP C 1 289 ? 4.362 -28.822 22.113 1.00 9.62 289 ASP C N 1
ATOM 7381 C CA . ASP C 1 289 ? 3.752 -27.689 22.806 1.00 10.19 289 ASP C CA 1
ATOM 7382 C C . ASP C 1 289 ? 3.790 -26.450 21.928 1.00 9.38 289 ASP C C 1
ATOM 7383 O O . ASP C 1 289 ? 4.882 -25.920 21.668 1.00 11.60 289 ASP C O 1
ATOM 7388 N N . LEU C 1 290 ? 2.626 -25.968 21.480 1.00 9.52 290 LEU C N 1
ATOM 7389 C CA . LEU C 1 290 ? 2.633 -24.753 20.666 1.00 11.45 290 LEU C CA 1
ATOM 7390 C C . LEU C 1 290 ? 3.043 -23.531 21.497 1.00 10.89 290 LEU C C 1
ATOM 7391 O O . LEU C 1 290 ? 3.475 -22.526 20.915 1.00 15.50 290 LEU C O 1
ATOM 7396 N N . GLU C 1 291 ? 2.924 -23.584 22.827 1.00 11.47 291 GLU C N 1
ATOM 7397 C CA . GLU C 1 291 ? 3.304 -22.430 23.663 1.00 13.45 291 GLU C CA 1
ATOM 7398 C C . GLU C 1 291 ? 4.839 -22.204 23.618 1.00 14.22 291 GLU C C 1
ATOM 7399 O O . GLU C 1 291 ? 5.320 -21.139 23.232 1.00 19.92 291 GLU C O 1
ATOM 7405 N N . THR C 1 292 ? 5.617 -23.214 23.989 1.00 12.48 292 THR C N 1
ATOM 7406 C CA . THR C 1 292 ? 7.063 -23.069 24.068 1.00 13.52 292 THR C CA 1
ATOM 7407 C C . THR C 1 292 ? 7.792 -23.516 22.810 1.00 12.23 292 THR C C 1
ATOM 7408 O O . THR C 1 292 ? 8.983 -23.263 22.666 1.00 14.88 292 THR C O 1
ATOM 7412 N N . GLY C 1 293 ? 7.116 -24.224 21.916 1.00 10.83 293 GLY C N 1
ATOM 7413 C CA . GLY C 1 293 ? 7.794 -24.831 20.769 1.00 11.75 293 GLY C CA 1
ATOM 7414 C C . GLY C 1 293 ? 8.617 -26.059 21.065 1.00 10.56 293 GLY C C 1
ATOM 7415 O O . GLY C 1 293 ? 9.333 -26.535 20.165 1.00 11.91 293 GLY C O 1
ATOM 7416 N N . LYS C 1 294 ? 8.555 -26.546 22.299 1.00 10.19 294 LYS C N 1
ATOM 7417 C CA . LYS C 1 294 ? 9.262 -27.788 22.684 1.00 10.79 294 LYS C CA 1
ATOM 7418 C C . LYS C 1 294 ? 8.377 -28.999 22.428 1.00 10.12 294 LYS C C 1
ATOM 7419 O O . LYS C 1 294 ? 7.151 -28.857 22.286 1.00 11.82 294 LYS C O 1
ATOM 7425 N N . THR C 1 295 ? 8.990 -30.180 22.378 1.00 8.95 295 THR C N 1
ATOM 7426 C CA . THR C 1 295 ? 8.255 -31.442 22.251 1.00 8.99 295 THR C CA 1
ATOM 7427 C C . THR C 1 295 ? 8.701 -32.357 23.364 1.00 8.52 295 THR C C 1
ATOM 7428 O O . THR C 1 295 ? 9.886 -32.743 23.439 1.00 10.11 295 THR C O 1
ATOM 7432 N N . TYR C 1 296 ? 7.763 -32.677 24.241 1.00 9.31 296 TYR C N 1
ATOM 7433 C CA . TYR C 1 296 ? 8.041 -33.438 25.463 1.00 9.15 296 TYR C CA 1
ATOM 7434 C C . TYR C 1 296 ? 7.743 -34.915 25.254 1.00 9.12 296 TYR C C 1
ATOM 7435 O O . TYR C 1 296 ? 6.636 -35.268 24.842 1.00 9.88 296 TYR C O 1
ATOM 7444 N N . VAL C 1 297 ? 8.697 -35.784 25.586 1.00 9.28 297 VAL C N 1
ATOM 7445 C CA . VAL C 1 297 ? 8.555 -37.222 25.351 1.00 9.48 297 VAL C CA 1
ATOM 7446 C C . VAL C 1 297 ? 8.376 -37.926 26.700 1.00 9.68 297 VAL C C 1
ATOM 7447 O O . VAL C 1 297 ? 9.125 -37.678 27.670 1.00 11.30 297 VAL C O 1
ATOM 7451 N N . HIS C 1 298 ? 7.399 -38.830 26.757 1.00 9.21 298 HIS C N 1
ATOM 7452 C CA . HIS C 1 298 ? 7.067 -39.580 27.983 1.00 10.10 298 HIS C CA 1
ATOM 7453 C C . HIS C 1 298 ? 6.733 -41.017 27.684 1.00 9.70 298 HIS C C 1
ATOM 7454 O O . HIS C 1 298 ? 6.051 -41.295 26.697 1.00 11.10 298 HIS C O 1
ATOM 7461 N N . GLY C 1 299 ? 7.165 -41.939 28.526 1.00 10.30 299 GLY C N 1
ATOM 7462 C CA . GLY C 1 299 ? 6.772 -43.325 28.387 1.00 10.90 299 GLY C CA 1
ATOM 7463 C C . GLY C 1 299 ? 7.806 -44.202 27.719 1.00 10.85 299 GLY C C 1
ATOM 7464 O O . GLY C 1 299 ? 8.973 -43.804 27.554 1.00 13.79 299 GLY C O 1
ATOM 7465 N N . LYS C 1 300 ? 7.416 -45.425 27.385 1.00 10.72 300 LYS C N 1
ATOM 7466 C CA . LYS C 1 300 ? 8.358 -46.426 26.845 1.00 10.64 300 LYS C CA 1
ATOM 7467 C C . LYS C 1 300 ? 7.596 -47.533 26.166 1.00 11.57 300 LYS C C 1
ATOM 7468 O O . LYS C 1 300 ? 6.424 -47.784 26.484 1.00 12.31 300 LYS C O 1
ATOM 7474 N N . LEU C 1 301 ? 8.282 -48.187 25.238 1.00 12.20 301 LEU C N 1
ATOM 7475 C CA . LEU C 1 301 ? 7.760 -49.380 24.590 1.00 11.54 301 LEU C CA 1
ATOM 7476 C C . LEU C 1 301 ? 8.179 -50.628 25.369 1.00 12.23 301 LEU C C 1
ATOM 7477 O O . LEU C 1 301 ? 9.197 -50.609 26.067 1.00 14.03 301 LEU C O 1
ATOM 7482 N N . ASN C 1 302 ? 7.422 -51.713 25.247 1.00 11.23 302 ASN C N 1
ATOM 7483 C CA . ASN C 1 302 ? 7.727 -52.915 25.995 1.00 11.35 302 ASN C CA 1
ATOM 7484 C C . ASN C 1 302 ? 7.406 -54.140 25.151 1.00 9.56 302 ASN C C 1
ATOM 7485 O O . ASN C 1 302 ? 6.341 -54.761 25.288 1.00 10.61 302 ASN C O 1
ATOM 7490 N N . ALA C 1 303 ? 8.327 -54.507 24.263 1.00 11.47 303 ALA C N 1
ATOM 7491 C CA . ALA C 1 303 ? 8.101 -55.648 23.390 1.00 11.91 303 ALA C CA 1
ATOM 7492 C C . ALA C 1 303 ? 8.066 -56.955 24.133 1.00 11.89 303 ALA C C 1
ATOM 7493 O O . ALA C 1 303 ? 7.390 -57.890 23.698 1.00 12.49 303 ALA C O 1
ATOM 7495 N N . GLU C 1 304 ? 8.762 -57.022 25.273 1.00 12.26 304 GLU C N 1
ATOM 7496 C CA . GLU C 1 304 ? 8.795 -58.254 26.029 1.00 12.98 304 GLU C CA 1
ATOM 7497 C C . GLU C 1 304 ? 7.405 -58.609 26.567 1.00 11.66 304 GLU C C 1
ATOM 7498 O O . GLU C 1 304 ? 6.942 -59.749 26.404 1.00 12.77 304 GLU C O 1
ATOM 7504 N N . VAL C 1 305 ? 6.724 -57.633 27.178 1.00 11.68 305 VAL C N 1
ATOM 7505 C CA . VAL C 1 305 ? 5.359 -57.878 27.665 1.00 11.33 305 VAL C CA 1
ATOM 7506 C C . VAL C 1 305 ? 4.420 -58.100 26.464 1.00 10.44 305 VAL C C 1
ATOM 7507 O O . VAL C 1 305 ? 3.542 -58.962 26.504 1.00 11.19 305 VAL C O 1
ATOM 7511 N N . LEU C 1 306 ? 4.599 -57.328 25.393 1.00 9.79 306 LEU C N 1
ATOM 7512 C CA . LEU C 1 306 ? 3.757 -57.513 24.218 1.00 9.57 306 LEU C CA 1
ATOM 7513 C C . LEU C 1 306 ? 3.844 -58.934 23.700 1.00 10.02 306 LEU C C 1
ATOM 7514 O O . LEU C 1 306 ? 2.821 -59.519 23.354 1.00 11.01 306 LEU C O 1
ATOM 7519 N N . PHE C 1 307 ? 5.045 -59.515 23.621 1.00 10.57 307 PHE C N 1
ATOM 7520 C CA . PHE C 1 307 ? 5.166 -60.852 23.052 1.00 10.90 307 PHE C CA 1
ATOM 7521 C C . PHE C 1 307 ? 4.532 -61.904 23.976 1.00 11.56 307 PHE C C 1
ATOM 7522 O O . PHE C 1 307 ? 4.006 -62.902 23.493 1.00 13.68 307 PHE C O 1
ATOM 7530 N N . GLN C 1 308 ? 4.568 -61.674 25.297 1.00 11.12 308 GLN C N 1
ATOM 7531 C CA . GLN C 1 308 ? 3.829 -62.529 26.235 1.00 12.53 308 GLN C CA 1
ATOM 7532 C C . GLN C 1 308 ? 2.342 -62.402 25.965 1.00 11.29 308 GLN C C 1
ATOM 7533 O O . GLN C 1 308 ? 1.652 -63.432 25.835 1.00 11.87 308 GLN C O 1
ATOM 7539 N N . SER C 1 309 ? 1.843 -61.168 25.865 1.00 11.50 309 SER C N 1
ATOM 7540 C CA . SER C 1 309 ? 0.414 -60.919 25.641 1.00 11.21 309 SER C CA 1
ATOM 7541 C C . SER C 1 309 ? -0.081 -61.588 24.355 1.00 11.57 309 SER C C 1
ATOM 7542 O O . SER C 1 309 ? -1.171 -62.153 24.297 1.00 13.20 309 SER C O 1
ATOM 7545 N N . TYR C 1 310 ? 0.734 -61.487 23.313 1.00 10.65 310 TYR C N 1
ATOM 7546 C CA . TYR C 1 310 ? 0.407 -61.972 21.989 1.00 10.27 310 TYR C CA 1
ATOM 7547 C C . TYR C 1 310 ? 0.585 -63.472 21.832 1.00 11.36 310 TYR C C 1
ATOM 7548 O O . TYR C 1 310 ? 0.350 -64.012 20.749 1.00 13.04 310 TYR C O 1
ATOM 7557 N N . GLN C 1 311 ? 1.034 -64.155 22.882 1.00 11.33 311 GLN C N 1
ATOM 7558 C CA . GLN C 1 311 ? 1.207 -65.595 22.813 1.00 12.02 311 GLN C CA 1
ATOM 7559 C C . GLN C 1 311 ? 2.105 -65.999 21.649 1.00 11.23 311 GLN C C 1
ATOM 7560 O O . GLN C 1 311 ? 1.847 -66.968 20.928 1.00 12.12 311 GLN C O 1
ATOM 7566 N N . ILE C 1 312 ? 3.203 -65.263 21.511 1.00 11.89 312 ILE C N 1
ATOM 7567 C CA . ILE C 1 312 ? 4.225 -65.532 20.504 1.00 12.19 312 ILE C CA 1
ATOM 7568 C C . ILE C 1 312 ? 5.034 -66.759 20.892 1.00 12.32 312 ILE C C 1
ATOM 7569 O O . ILE C 1 312 ? 5.483 -66.886 22.044 1.00 15.27 312 ILE C O 1
ATOM 7574 N N . VAL C 1 313 ? 5.271 -67.636 19.930 1.00 12.52 313 VAL C N 1
ATOM 7575 C CA . VAL C 1 313 ? 6.160 -68.779 20.099 1.00 13.56 313 VAL C CA 1
ATOM 7576 C C . VAL C 1 313 ? 7.331 -68.626 19.158 1.00 13.29 313 VAL C C 1
ATOM 7577 O O . VAL C 1 313 ? 7.165 -68.700 17.933 1.00 14.14 313 VAL C O 1
ATOM 7581 N N . LEU C 1 314 ? 8.511 -68.378 19.721 1.00 16.61 314 LEU C N 1
ATOM 7582 C CA . LEU C 1 314 ? 9.743 -68.327 18.926 1.00 17.92 314 LEU C CA 1
ATOM 7583 C C . LEU C 1 314 ? 10.375 -69.723 18.932 1.00 20.22 314 LEU C C 1
ATOM 7584 O O . LEU C 1 314 ? 10.145 -70.528 19.839 1.00 23.27 314 LEU C O 1
ATOM 7589 N N . GLU C 1 315 ? 11.203 -70.004 17.935 1.00 22.31 315 GLU C N 1
ATOM 7590 C CA . GLU C 1 315 ? 11.886 -71.304 17.851 1.00 23.83 315 GLU C CA 1
ATOM 7591 C C . GLU C 1 315 ? 12.940 -71.468 18.947 1.00 34.08 315 GLU C C 1
ATOM 7592 O O . GLU C 1 315 ? 13.526 -70.482 19.409 1.00 34.46 315 GLU C O 1
#

Secondary structure (DSSP, 8-state):
---HHHHHHHHHHHHHTTHHHHT-EEEE-TTS-EEEESSSSS---HHHHHHHHHHHTTT-EEEEEEEEEETTEEEEEEEEEES-HIIIIIIIIS--EEEEETTEEEEEESTTHHHHTSSHHHHHHHT-----S-EEEEEE-SS---HHHHHHHHHHHTS-GGGEEEEEE-SSSHHHHHHHHTTHHHHHHHHHHHTT--GGGEEEEEEEEEPPPP-SSHHHHHHHHHHHHHHH-EEEEEESS--GGGGG-SGGGSTTTTS-HHHHHHHTTT-GGGS-GGG---SEEEEEETTT--EEEEE---HHHHHHHTTEE--/---HHHHHHHHHHHHHTSHHHHT-EEEE-TTS-EEEESSSSS---HHHHHHHHHHHTTT-EEEEEEEEEETTEEEEEEEEEES-HIIIIIIIIS--EEEEETTEEEEEESTTHHHHTSSHHHHHHHT-----S-EEEEEE-SS---HHHHHHHHHHHTS-GGGEEEEEE-SSSHHHHHHHHTTHHHHHHHHHHHTT--GGGEEEEEEEEEPPPP-SSHHHHHHHHHHHHHHH-EEEEEESS--GGGGG-SGGGSTTTTS-HHHHHHHTTT-GGGS-GGG---SEEEEEETTT--EEEEE---HHHHHHHTTEE--/---HHHHHHHHHHHHHHSHHHHT-EEEE-TTS-EEEESSSSS---HHHHHHHHHHHTTT-EEEEEEEEEETTEEEEEEEEEES-HIIIIIIIIS--EEEEETTEEEEEESTTHHHHTSSHHHHHHHT-----S-EEEEEE-SS---HHHHHHHHHHHT--GGGEEEEEE-SSSHHHHHHHHTTHHHHHHHHHHHTT--GGGEEEEEEEEEPPPP-SSHHHHHHHHHHHHHHH-EEEEEESS--GGGGG-SGGGSTTTTS-HHHHHHHTTT-GGGS-GGGSS-SEEEEEETTT--EEEEE---HHHHHHHTTEE--

Foldseek 3Di:
DQALQVLLVVLVVVCVVCVVVQFKDWDQAPQQAIEIEQAQPTAGDLVSLQSLLCQQQSVFKHWDWDWDDDVHHIFIKIKMKGQLCLCRQLVFNPLQDWQDDPPDTWRKGGSLCLQLCRPVVSCVLQVGHHDDQAHEIETAGNDTDHPRSLCVSCVSNVHRSSRYYYYYHYCQHQSNQSNLSSCLSNLLLLLCVVLPHRSNQWRMKIKMWTRAHGDDDRLLSVQLSQCRFLAPMEMETEGAADDPCSLCQHQVNDPCPPPGVSVQCVVLVVDPVSRDSNNRHGAKYWYQHPVVRDIDIHGDHDVPVSCVSRVDDDD/DQQLQVLLVVLVVVCVVCCVVQFKDWDQAPQQAIEIEQAQPTFGDLVSLQSLLCQLQSVFKHWDWDWDDDVHHIFIKIKMKGQLCLCRQLVFNPQQDFQDDPPDTWRKGGRLCLQLCRPVVSCVLQVGHHDDQAGEIETADNDTDHPRSLCVSCVSSVHRSSRYYYYYHYCQHQSNQSNLSSCLSNLLLLLCVVLPHRSNQWRMKIKMWTRFHRDDDRLLSQQLSQVRFQAPMEMETEGAADDPSSLCQHLVNDPCPPPGVSVQCVVLVVDPVSRDSNNRHGQKYWYQHPVVRDIDIHHDHDVPSSCVSSVDDDD/DQQLQVLLVVLVVVCVVCCVVQFKDWDQAPQQAIEIEQAQPTQGDLVSLQSLLCQQQSVFKHWDWDWDDDVHHIFIKIKMKGQLCLCRQLVFNDQQDWQDDPPDTWRKGGRLCLQLCRPVVSCVLQVGHHDDQAHEIETADNDTDHPRSLCVSCVSNVHRSSRYYYYYHHCQHQSNQSNLSSSLSNLLLVLCVVLPHRSNQWRMKIKMWTRFHRDDDRLLSVQLSQCRFQAPMEMETEGAADDVSSLLQHLVNAPQDDAGVSVSCVVVVNDPVPGDPSNSHGAKYWYQHNVVRDIDIHHDHHVPRSCVSRVDDDD

Radius of gyration: 27.21 Å; Cα contacts (8 Å, |Δi|>4): 2697; chains: 3; bounding box: 70×76×76 Å

Sequence (945 aa):
MLSVNEIAAEEIVEDMLDYEEEEELRIESKKLENGAIVVDCGVNVPGSYDAGIMYTQVCMGGLADDVDDIVVVDTINDVPFAFVTEYTDHPAIACLGSQKKAGWQIKVDKYFAMGSGPARALALKPKKTYERIEYEDDADDVAVIALEANQLPDEKVMEFIAKECDDVDDPENVYALVAPTASIVGSVQISGRIVEETTAIFKMNEIGYDPKLIVSGAGRCPISPILENDLKAMGSTNDSMMMYYGSVFLTVKKYDEILKNVPSCTSRDYGKPFYEIFKAANYDFYKIDPNLFAPAQIIAVNDLETGKTYVHGKLNAEVLFQSYQIVLEMLSVNEIAAEIVEDDMLDYEEELRIESKKLENGAIVVDCGVNVPGSYDAGIMYTQVCMGGLADDVDIVVVDTINDVPFAFVTEYTDHPAIACLGSQKAGWQIKVDKYFAMGSGPARALALKPKKTYERIEYEDDADVAVIALEANQLPDEKVMEFIAKECDVDPENVYALVAPTASIVGSVQISGRIVEETTAIFKMNEIGYDPKLIVSGAGRCPISPILENDLKAMGSSTNDSMMMYYGSVFLTVKKYDEILKNVPSCTSRDYGKPFYEIFKAANYDFYKIDPNLFAPAQQIIAVNDLETGKTYVHGKLNAEVLFQSYQIVLEMLSVNEIAAEIVEDDMLDYEEELRRIESKKLENGAIVVDCGVNVPGSYDAGIMYTQVCMGGLADDVDIVVVDTINDVPFAFVTEYTDHPAIACLGSQKKAGWQIKVDKYFAMGSGPARALALKPKKTYERIEYEDDADDVAVIIALEANQLPDEEKVMEFIAKECDVVDPENVVYALVAPTASIVGSVQISGRIVEETTAIFKMNEEIGYDPKLIVSGAGRCPISPILENDLKAMGSTNNDSMMYYGSVFLTVKKYDDEILKNVPSSCTSRDYGKPFYEEIFKAANYDDFYKIDPNLFAPAQQIAVNDLETGKTYVHGKLNAEVLFQSYQIVLE

InterPro domains:
  IPR003209 Methenyltetrahydromethanopterin cyclohydrolase [MF_00486] (1-314)
  IPR003209 Methenyltetrahydromethanopterin cyclohydrolase [PF02289] (3-310)
  IPR003209 Methenyltetrahydromethanopterin cyclohydrolase [TIGR03120] (3-311)
  IPR003209 Methenyltetrahydromethanopterin cyclohydrolase [cd00545] (3-310)

Solvent-accessible surface area: 32429 Å² total; per-residue (Å²): 136,16,11,0,0,89,34,0,12,128,30,0,75,66,0,32,111,115,44,90,49,13,81,4,104,45,140,116,20,156,23,8,0,27,7,0,6,0,9,35,118,17,71,1,3,1,50,0,0,12,28,1,0,42,0,0,0,0,25,13,19,50,7,47,8,9,0,17,40,2,115,78,7,0,0,2,1,0,8,0,9,2,11,14,3,14,34,0,0,4,0,0,0,25,12,23,6,77,0,85,16,110,187,22,122,4,25,0,4,0,0,0,0,0,20,16,52,66,55,131,162,14,10,112,92,10,132,16,92,6,118,15,116,26,0,0,0,1,0,14,11,98,105,66,4,77,64,122,3,0,82,66,0,0,148,50,4,128,13,94,22,121,57,2,26,0,0,0,1,11,10,24,9,15,0,0,1,0,2,7,0,0,22,0,0,13,6,0,0,27,10,0,41,60,45,48,7,34,0,67,48,11,31,2,0,0,0,20,0,0,5,2,2,19,9,73,65,36,81,61,2,9,2,2,0,10,1,0,6,10,0,38,0,2,0,9,0,2,0,106,114,46,59,118,60,0,89,62,0,0,3,44,71,27,179,14,53,42,104,55,0,62,77,12,7,102,94,16,119,81,40,38,62,147,10,50,58,63,15,27,3,0,1,10,0,0,0,1,0,54,104,59,0,92,0,40,9,11,23,104,32,28,18,133,21,0,26,126,15,0,44,27,53,108,162,135,15,6,0,0,86,33,0,12,116,27,0,79,76,0,42,106,120,43,87,55,13,86,9,76,29,114,153,30,166,43,8,0,28,6,0,6,0,9,35,120,24,66,1,4,1,50,0,0,13,36,1,0,44,0,0,0,0,23,12,15,50,9,54,8,10,0,17,37,2,108,70,5,0,0,2,2,0,10,0,10,2,10,26,4,14,34,0,0,3,0,0,0,19,12,22,8,78,0,88,31,143,185,21,126,5,24,0,4,0,0,0,0,0,29,16,37,64,46,102,101,2,4,107,84,10,133,24,102,14,109,15,122,27,0,0,0,0,0,15,12,101,115,65,4,78,59,133,4,0,83,68,0,1,164,64,5,134,16,81,31,96,54,1,27,0,0,0,0,11,10,24,9,16,0,0,1,0,2,7,0,0,21,0,0,13,6,0,0,28,14,0,19,72,49,52,8,33,0,67,54,10,20,3,0,0,0,19,0,0,5,2,2,18,6,67,61,38,71,53,2,6,1,2,0,7,2,0,3,10,6,38,0,2,0,8,0,3,0,113,110,42,64,121,66,0,92,48,0,1,8,43,71,28,238,34,55,35,104,58,3,50,74,20,10,108,85,9,106,84,44,38,64,131,10,77,58,68,24,25,1,0,0,12,0,0,0,1,2,54,99,58,0,76,0,33,8,10,23,106,33,20,9,117,24,0,26,137,14,0,43,26,56,105,161,131,21,10,0,0,90,34,0,12,125,29,0,77,74,0,38,107,116,42,87,55,14,36,9,109,36,140,149,20,167,26,13,0,23,6,0,6,0,9,36,117,27,76,0,3,1,42,0,0,13,37,1,0,43,0,0,0,0,14,12,20,50,9,50,8,10,0,18,40,2,114,72,4,0,0,2,2,0,9,1,8,2,10,12,2,15,32,0,0,3,0,0,0,22,40,24,10,124,0,150,14,104,210,25,95,1,55,0,4,0,0,0,0,0,29,15,39,70,44,97,154,11,3,108,88,11,132,19,97,13,131,20,116,24,0,0,0,1,0,54,11,102,112,64,4,86,72,123,4,0,79,71,0,1,169,65,6,134,13,76,18,113,53,1,26,0,0,0,0,12,14,24,9,12,0,0,2,0,1,10,0,0,20,0,0,13,17,0,0,69,1,0,43,61,39,57,8,34,0,72,54,11,36,3,0,0,0,19,0,0,6,2,1,20,6,72,66,47,62,40,2,47,1,2,0,30,0,0,7,3,0,39,0,2,0,8,0,3,0,112,115,35,67,99,55,0,92,50,0,1,0,38,70,9,192,38,40,32,104,16,1,47,62,11,9,88,85,14,98,105,45,106,193,99,6,4,83,51,0,52,2,0,0,6,0,0,0,1,3,59,104,54,0,84,0,40,15,12,29,107,33,28,20,130,8,0,28,101,8,0,43,26,52,108,157

Organism: Archaeoglobus fulgidus (strain ATCC 49558 / DSM 4304 / JCM 9628 / NBRC 100126 / VC-16) (NCBI:txid224325)

CATH classification: 3.10.340.11 (+1 more: 3.30.1030.10)

Nearest PDB structures (foldseek):
  4gvq-assembly1_C  TM=1.003E+00  e=8.362E-69  Archaeoglobus fulgidus DSM 4304
  4gvs-assembly1_C  TM=1.002E+00  e=2.524E-66  Archaeoglobus fulgidus DSM 4304
  1qlm-assembly1_A  TM=9.865E-01  e=7.341E-50  Methanopyrus kandleri
  4fio-assembly1_C  TM=9.808E-01  e=1.078E-45  Methanobrevibacter ruminantium M1
  3oc9-assembly1_A  TM=2.099E-01  e=5.527E+00  Entamoeba histolytica HM-1:IMSS

B-factor: mean 16.89, std 9.62, range [5.19, 130.38]